Protein AF-D8LZ02-F1 (afdb_monomer)

Structure (mmCIF, N/CA/C/O backbone):
data_AF-D8LZ02-F1
#
_entry.id   AF-D8LZ02-F1
#
loop_
_atom_site.group_PDB
_atom_site.id
_atom_site.type_symbol
_atom_site.label_atom_id
_atom_site.label_alt_id
_atom_site.label_comp_id
_atom_site.label_asym_id
_atom_site.label_entity_id
_atom_site.label_seq_id
_atom_site.pdbx_PDB_ins_code
_atom_site.Cartn_x
_atom_site.Cartn_y
_atom_site.Cartn_z
_atom_site.occupancy
_atom_site.B_iso_or_equiv
_atom_site.auth_seq_id
_atom_site.auth_comp_id
_atom_site.auth_asym_id
_atom_site.auth_atom_id
_atom_site.pdbx_PDB_model_num
ATOM 1 N N . MET A 1 1 ? -12.108 -4.294 -53.012 1.00 48.69 1 MET A N 1
ATOM 2 C CA . MET A 1 1 ? -10.748 -4.821 -53.272 1.00 48.69 1 MET A CA 1
ATOM 3 C C . MET A 1 1 ? -10.705 -5.884 -54.366 1.00 48.69 1 MET A C 1
ATOM 5 O O . MET A 1 1 ? -10.079 -5.612 -55.375 1.00 48.69 1 MET A O 1
ATOM 9 N N . LEU A 1 2 ? -11.380 -7.038 -54.252 1.00 41.66 2 LEU A N 1
ATOM 10 C CA . LEU A 1 2 ? -11.275 -8.114 -55.263 1.00 41.66 2 LEU A CA 1
ATOM 11 C C . LEU A 1 2 ? -11.736 -7.692 -56.679 1.00 41.66 2 LEU A C 1
ATOM 13 O O . LEU A 1 2 ? -11.079 -7.998 -57.665 1.00 41.66 2 LEU A O 1
ATOM 17 N N . VAL A 1 3 ? -12.814 -6.903 -56.773 1.00 47.41 3 VAL A N 1
ATOM 18 C CA . VAL A 1 3 ? -13.328 -6.343 -58.043 1.00 47.41 3 VAL A CA 1
ATOM 19 C C . VAL A 1 3 ? -12.379 -5.295 -58.642 1.00 47.41 3 VAL A C 1
ATOM 21 O O . VAL A 1 3 ? -12.217 -5.222 -59.855 1.00 47.41 3 VAL A O 1
ATOM 24 N N . GLN A 1 4 ? -11.697 -4.515 -57.797 1.00 50.62 4 GLN A N 1
ATOM 25 C CA . GLN A 1 4 ? -10.678 -3.555 -58.240 1.00 50.62 4 GLN A CA 1
ATOM 26 C C . GLN A 1 4 ? -9.407 -4.274 -58.709 1.00 50.62 4 GLN A C 1
ATOM 28 O O . GLN A 1 4 ? -8.855 -3.904 -59.737 1.00 50.62 4 GLN A O 1
ATOM 33 N N . ALA A 1 5 ? -8.994 -5.343 -58.023 1.00 51.31 5 ALA A N 1
ATOM 34 C CA . ALA A 1 5 ? -7.868 -6.180 -58.434 1.00 51.31 5 ALA A CA 1
ATOM 35 C C . ALA A 1 5 ? -8.141 -6.891 -59.772 1.00 51.31 5 ALA A C 1
ATOM 37 O O . ALA A 1 5 ? -7.284 -6.898 -60.650 1.00 51.31 5 ALA A O 1
ATOM 38 N N . LEU A 1 6 ? -9.358 -7.411 -59.970 1.00 50.69 6 LEU A N 1
ATOM 39 C CA . LEU A 1 6 ? -9.788 -8.008 -61.240 1.00 50.69 6 LEU A CA 1
ATOM 40 C C . LEU A 1 6 ? -9.880 -6.979 -62.371 1.00 50.69 6 LEU A C 1
ATOM 42 O O . LEU A 1 6 ? -9.503 -7.292 -63.495 1.00 50.69 6 LEU A O 1
ATOM 46 N N . SER A 1 7 ? -10.326 -5.753 -62.087 1.00 53.31 7 SER A N 1
ATOM 47 C CA . SER A 1 7 ? -10.345 -4.648 -63.055 1.00 53.31 7 SER A CA 1
ATOM 48 C C . SER A 1 7 ? -8.932 -4.263 -63.511 1.00 53.31 7 SER A C 1
ATOM 50 O O . SER A 1 7 ? -8.664 -4.205 -64.710 1.00 53.31 7 SER A O 1
ATOM 52 N N . VAL A 1 8 ? -7.996 -4.101 -62.568 1.00 56.03 8 VAL A N 1
ATOM 53 C CA . VAL A 1 8 ? -6.596 -3.747 -62.859 1.00 56.03 8 VAL A CA 1
ATOM 54 C C . VAL A 1 8 ? -5.875 -4.877 -63.597 1.00 56.03 8 VAL A C 1
ATOM 56 O O . VAL A 1 8 ? -5.178 -4.612 -64.576 1.00 56.03 8 VAL A O 1
ATOM 59 N N . ALA A 1 9 ? -6.088 -6.136 -63.199 1.00 54.06 9 ALA A N 1
ATOM 60 C CA . ALA A 1 9 ? -5.567 -7.300 -63.916 1.00 54.06 9 ALA A CA 1
ATOM 61 C C . ALA A 1 9 ? -6.162 -7.409 -65.333 1.00 54.06 9 ALA A C 1
ATOM 63 O O . ALA A 1 9 ? -5.448 -7.641 -66.303 1.00 54.06 9 ALA A O 1
ATOM 64 N N . SER A 1 10 ? -7.464 -7.165 -65.494 1.00 53.22 10 SER A N 1
ATOM 65 C CA . SER A 1 10 ? -8.105 -7.216 -66.813 1.00 53.22 10 SER A CA 1
ATOM 66 C C . SER A 1 10 ? -7.590 -6.106 -67.732 1.00 53.22 10 SER A C 1
ATOM 68 O O . SER A 1 10 ? -7.281 -6.379 -68.886 1.00 53.22 10 SER A O 1
ATOM 70 N N . MET A 1 11 ? -7.410 -4.877 -67.233 1.00 55.84 11 MET A N 1
ATOM 71 C CA . MET A 1 11 ? -6.868 -3.765 -68.028 1.00 55.84 11 MET A CA 1
ATOM 72 C C . MET A 1 11 ? -5.387 -3.925 -68.387 1.00 55.84 11 MET A C 1
ATOM 74 O O . MET A 1 11 ? -4.969 -3.444 -69.437 1.00 55.84 11 MET A O 1
ATOM 78 N N . THR A 1 12 ? -4.597 -4.614 -67.561 1.00 56.53 12 THR A N 1
ATOM 79 C CA . THR A 1 12 ? -3.175 -4.876 -67.849 1.00 56.53 12 THR A CA 1
ATOM 80 C C . THR A 1 12 ? -2.970 -6.018 -68.845 1.00 56.53 12 THR A C 1
ATOM 82 O O . THR A 1 12 ? -2.039 -5.955 -69.645 1.00 56.53 12 THR A O 1
ATOM 85 N N . PHE A 1 13 ? -3.850 -7.027 -68.865 1.00 54.72 13 PHE A N 1
ATOM 86 C CA . PHE A 1 13 ? -3.746 -8.168 -69.787 1.00 54.72 13 PHE A CA 1
ATOM 87 C C . PHE A 1 13 ? -4.539 -8.010 -71.098 1.00 54.72 13 PHE A C 1
ATOM 89 O O . PHE A 1 13 ? -4.167 -8.613 -72.105 1.00 54.72 13 PHE A O 1
ATOM 96 N N . TYR A 1 14 ? -5.592 -7.186 -71.136 1.00 55.88 14 TYR A N 1
ATOM 97 C CA . TYR A 1 14 ? -6.411 -6.961 -72.339 1.00 55.88 14 TYR A CA 1
ATOM 98 C C . TYR A 1 14 ? -5.615 -6.487 -73.578 1.00 55.88 14 TYR A C 1
ATOM 100 O O . TYR A 1 14 ? -5.849 -7.042 -74.655 1.00 55.88 14 TYR A O 1
ATOM 108 N N . PRO A 1 15 ? -4.617 -5.578 -73.469 1.00 55.16 15 PRO A N 1
ATOM 109 C CA . PRO A 1 15 ? -3.793 -5.164 -74.609 1.00 55.16 15 PRO A CA 1
ATOM 110 C C . PRO A 1 15 ? -3.024 -6.330 -75.241 1.00 55.16 15 PRO A C 1
ATOM 112 O O . PRO A 1 15 ? -2.897 -6.395 -76.463 1.00 55.16 15 PRO A O 1
ATOM 115 N N . PHE A 1 16 ? -2.576 -7.284 -74.417 1.00 53.78 16 PHE A N 1
ATOM 116 C CA . PHE A 1 16 ? -1.818 -8.466 -74.836 1.00 53.78 16 PHE A CA 1
ATOM 117 C C . PHE A 1 16 ? -2.653 -9.386 -75.742 1.00 53.78 16 PHE A C 1
ATOM 119 O O . PHE A 1 16 ? -2.157 -9.893 -76.747 1.00 53.78 16 PHE A O 1
ATOM 126 N N . VAL A 1 17 ? -3.945 -9.548 -75.434 1.00 54.16 17 VAL A N 1
ATOM 127 C CA . VAL A 1 17 ? -4.871 -10.386 -76.215 1.00 54.16 17 VAL A CA 1
ATOM 128 C C . VAL A 1 17 ? -5.216 -9.733 -77.556 1.00 54.16 17 VAL A C 1
ATOM 130 O O . VAL A 1 17 ? -5.251 -10.417 -78.578 1.00 54.16 17 VAL A O 1
ATOM 133 N N . THR A 1 18 ? -5.409 -8.411 -77.585 1.00 52.69 18 THR A N 1
ATOM 134 C CA . THR A 1 18 ? -5.686 -7.673 -78.829 1.00 52.69 18 THR A CA 1
ATOM 135 C C . THR A 1 18 ? -4.473 -7.571 -79.757 1.00 52.69 18 THR A C 1
ATOM 137 O O . THR A 1 18 ? -4.634 -7.665 -80.971 1.00 52.69 18 THR A O 1
ATOM 140 N N . ILE A 1 19 ? -3.254 -7.439 -79.220 1.00 52.22 19 ILE A N 1
ATOM 141 C CA . ILE A 1 19 ? -2.023 -7.337 -80.025 1.00 52.22 19 ILE A CA 1
ATOM 142 C C . ILE A 1 19 ? -1.682 -8.675 -80.697 1.00 52.22 19 ILE A C 1
ATOM 144 O O . ILE A 1 19 ? -1.273 -8.687 -81.857 1.00 52.22 19 ILE A O 1
ATOM 148 N N . CYS A 1 20 ? -1.939 -9.811 -80.040 1.00 51.22 20 CYS A N 1
ATOM 149 C CA . CYS A 1 20 ? -1.732 -11.132 -80.643 1.00 51.22 20 CYS A CA 1
ATOM 150 C C . CYS A 1 20 ? -2.694 -11.462 -81.804 1.00 51.22 20 CYS A C 1
ATOM 152 O O . CYS A 1 20 ? -2.447 -12.431 -82.520 1.00 51.22 20 CYS A O 1
ATOM 154 N N . GLN A 1 21 ? -3.775 -10.698 -82.013 1.00 46.12 21 GLN A N 1
ATOM 155 C CA . GLN A 1 21 ? -4.808 -11.016 -83.012 1.00 46.12 21 GLN A CA 1
ATOM 156 C C . GLN A 1 21 ? -4.740 -10.190 -84.309 1.00 46.12 21 GLN A C 1
ATOM 158 O O . GLN A 1 21 ? -5.405 -10.547 -85.281 1.00 46.12 21 GLN A O 1
ATOM 163 N N . THR A 1 22 ? -3.932 -9.128 -84.391 1.00 46.66 22 THR A N 1
ATOM 164 C CA . THR A 1 22 ? -3.894 -8.255 -85.583 1.00 46.66 22 THR A CA 1
ATOM 165 C C . THR A 1 22 ? -2.467 -7.919 -86.016 1.00 46.66 22 THR A C 1
ATOM 167 O O . THR A 1 22 ? -1.819 -7.061 -85.426 1.00 46.66 22 THR A O 1
ATOM 170 N N . CYS A 1 23 ? -2.001 -8.562 -87.092 1.00 43.06 23 CYS A N 1
ATOM 171 C CA . CYS A 1 23 ? -0.629 -8.454 -87.616 1.00 43.06 23 CYS A CA 1
ATOM 172 C C . CYS A 1 23 ? -0.406 -7.349 -88.674 1.00 43.06 23 CYS A C 1
ATOM 174 O O . CYS A 1 23 ? 0.638 -7.331 -89.314 1.00 43.06 23 CYS 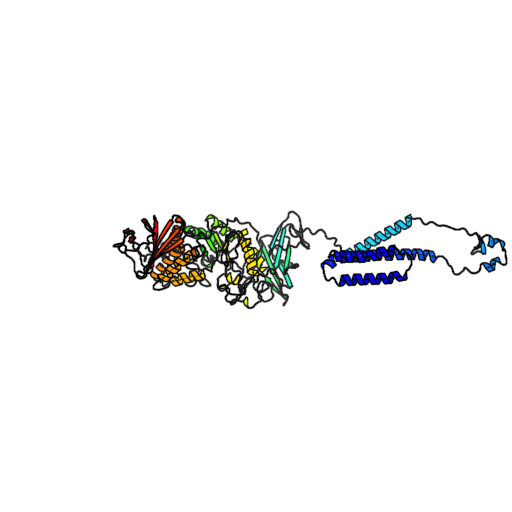A O 1
ATOM 176 N N . HIS A 1 24 ? -1.355 -6.438 -88.913 1.00 46.00 24 HIS A N 1
ATOM 177 C CA . HIS A 1 24 ? -1.214 -5.436 -89.980 1.00 46.00 24 HIS A CA 1
ATOM 178 C C . HIS A 1 24 ? -1.904 -4.112 -89.631 1.00 46.00 24 HIS A C 1
ATOM 180 O O . HIS A 1 24 ? -3.091 -3.954 -89.920 1.00 46.00 24 HIS A O 1
ATOM 186 N N . LYS A 1 25 ? -1.160 -3.172 -89.023 1.00 41.97 25 LYS A N 1
ATOM 187 C CA . LYS A 1 25 ? -1.235 -1.697 -89.197 1.00 41.97 25 LYS A CA 1
ATOM 188 C C . LYS A 1 25 ? -0.456 -0.999 -88.071 1.00 41.97 25 LYS A C 1
ATOM 190 O O . LYS A 1 25 ? -0.957 -0.892 -86.957 1.00 41.97 25 LYS A O 1
ATOM 195 N N . GLU A 1 26 ? 0.731 -0.488 -88.393 1.00 54.06 26 GLU A N 1
ATOM 196 C CA . GLU A 1 26 ? 1.701 0.077 -87.435 1.00 54.06 26 GLU A CA 1
ATOM 197 C C . GLU A 1 26 ? 1.206 1.361 -86.735 1.00 54.06 26 GLU A C 1
ATOM 199 O O . GLU A 1 26 ? 1.330 1.491 -85.524 1.00 54.06 26 GLU A O 1
ATOM 204 N N . ASN A 1 27 ? 0.517 2.274 -87.428 1.00 47.91 27 ASN A N 1
ATOM 205 C CA . ASN A 1 27 ? 0.267 3.614 -86.861 1.00 47.91 27 ASN A CA 1
ATOM 206 C C . ASN A 1 27 ? -0.975 3.745 -85.955 1.00 47.91 27 ASN A C 1
ATOM 208 O O . ASN A 1 27 ? -1.166 4.777 -85.319 1.00 47.91 27 ASN A O 1
ATOM 212 N N . VAL A 1 28 ? -1.846 2.731 -85.883 1.00 47.44 28 VAL A N 1
ATOM 213 C CA . VAL A 1 28 ? -3.028 2.754 -84.988 1.00 47.44 28 VAL A CA 1
ATOM 214 C C . VAL A 1 28 ? -2.700 2.137 -83.618 1.00 47.44 28 VAL A C 1
ATOM 216 O O . VAL A 1 28 ? -3.398 2.394 -82.638 1.00 47.44 28 VAL A O 1
ATOM 219 N N . GLN A 1 29 ? -1.612 1.367 -83.520 1.00 54.12 29 GLN A N 1
ATOM 220 C CA . GLN A 1 29 ? -1.242 0.617 -82.317 1.00 54.12 29 GLN A CA 1
ATOM 221 C C . GLN A 1 29 ? -0.592 1.496 -81.236 1.00 54.12 29 GLN A C 1
ATOM 223 O O . GLN A 1 29 ? -0.871 1.307 -80.053 1.00 54.12 29 GLN A O 1
ATOM 228 N N . GLU A 1 30 ? 0.190 2.506 -81.622 1.00 51.47 30 GLU A N 1
ATOM 229 C CA . GLU A 1 30 ? 0.890 3.387 -80.673 1.00 51.47 30 GLU A CA 1
ATOM 230 C C . GLU A 1 30 ? -0.066 4.324 -79.914 1.00 51.47 30 GLU A C 1
ATOM 232 O O . GLU A 1 30 ? 0.048 4.500 -78.699 1.00 51.47 30 GLU A O 1
ATOM 237 N N . GLY A 1 31 ? -1.071 4.875 -80.607 1.00 50.06 31 GLY A N 1
ATOM 238 C CA . GLY A 1 31 ? -2.047 5.792 -80.009 1.00 50.06 31 GLY A CA 1
ATOM 239 C C . GLY A 1 31 ? -2.986 5.114 -79.007 1.00 50.06 31 GLY A C 1
ATOM 240 O O . GLY A 1 31 ? -3.281 5.676 -77.954 1.00 50.06 31 GLY A O 1
ATOM 241 N N . VAL A 1 32 ? -3.419 3.880 -79.292 1.00 55.19 32 VAL A N 1
ATOM 242 C CA . VAL A 1 32 ? -4.262 3.100 -78.368 1.00 55.19 32 VAL A CA 1
ATOM 243 C C . VAL A 1 32 ? -3.451 2.634 -77.151 1.00 55.19 32 VAL A C 1
ATOM 245 O O . VAL A 1 32 ? -3.974 2.653 -76.037 1.00 55.19 32 VAL A O 1
ATOM 248 N N . MET A 1 33 ? -2.164 2.302 -77.323 1.00 53.72 33 MET A N 1
ATOM 249 C CA . MET A 1 33 ? -1.277 1.936 -76.209 1.00 53.72 33 MET A CA 1
ATOM 250 C C . MET A 1 33 ? -1.054 3.082 -75.217 1.00 53.72 33 MET A C 1
ATOM 252 O O . MET A 1 33 ? -1.157 2.866 -74.009 1.00 53.72 33 MET A O 1
ATOM 256 N N . LEU A 1 34 ? -0.804 4.303 -75.699 1.00 53.91 34 LEU A N 1
ATOM 257 C CA . LEU A 1 34 ? -0.580 5.465 -74.830 1.00 53.91 34 LEU A CA 1
ATOM 258 C C . LEU A 1 34 ? -1.814 5.827 -73.992 1.00 53.91 34 LEU A C 1
ATOM 260 O O . LEU A 1 34 ? -1.676 6.178 -72.821 1.00 53.91 34 LEU A O 1
ATOM 264 N N . ILE A 1 35 ? -3.017 5.677 -74.554 1.00 54.91 35 ILE A N 1
ATOM 265 C CA . ILE A 1 35 ? -4.279 5.961 -73.852 1.00 54.91 35 ILE A CA 1
ATOM 266 C C . ILE A 1 35 ? -4.542 4.933 -72.739 1.00 54.91 35 ILE A C 1
ATOM 268 O O . ILE A 1 35 ? -5.000 5.294 -71.651 1.00 54.91 35 ILE A O 1
ATOM 272 N N . VAL A 1 36 ? -4.231 3.652 -72.970 1.00 59.81 36 VAL A N 1
ATOM 273 C CA . VAL A 1 36 ? -4.401 2.591 -71.959 1.00 59.81 36 VAL A CA 1
ATOM 274 C C . VAL A 1 36 ? -3.373 2.729 -70.831 1.00 59.81 36 VAL A C 1
ATOM 276 O O . VAL A 1 36 ? -3.719 2.596 -69.658 1.00 59.81 36 VAL A O 1
ATOM 279 N N . LEU A 1 37 ? -2.122 3.072 -71.157 1.00 58.12 37 LEU A N 1
ATOM 280 C CA . LEU A 1 37 ? -1.081 3.285 -70.150 1.00 58.12 37 LEU A CA 1
ATOM 281 C C . LEU A 1 37 ? -1.381 4.517 -69.281 1.00 58.12 37 LEU A C 1
ATOM 283 O O . LEU A 1 37 ? -1.254 4.459 -68.058 1.00 58.12 37 LEU A O 1
ATOM 287 N N . SER A 1 38 ? -1.836 5.620 -69.890 1.00 55.16 38 SER A N 1
ATOM 288 C CA . SER A 1 38 ? -2.164 6.843 -69.149 1.00 55.16 38 SER A CA 1
ATOM 289 C C . SER A 1 38 ? -3.382 6.662 -68.239 1.00 55.16 38 SER A C 1
ATOM 291 O O . SER A 1 38 ? -3.407 7.205 -67.134 1.00 55.16 38 SER A O 1
ATOM 293 N N . SER A 1 39 ? -4.376 5.873 -68.659 1.00 55.50 39 SER A N 1
ATOM 294 C CA . SER A 1 39 ? -5.552 5.569 -67.833 1.00 55.50 39 SER A CA 1
ATOM 295 C C . SER A 1 39 ? -5.233 4.606 -66.683 1.00 55.50 39 SER A C 1
ATOM 297 O O . SER A 1 39 ? -5.727 4.823 -65.577 1.00 55.50 39 SER A O 1
ATOM 299 N N . ALA A 1 40 ? -4.340 3.629 -66.875 1.00 58.94 40 ALA A N 1
ATOM 300 C CA . ALA A 1 40 ? -3.863 2.753 -65.799 1.00 58.94 40 ALA A CA 1
ATOM 301 C C . ALA A 1 40 ? -3.027 3.510 -64.746 1.00 58.94 40 ALA A C 1
ATOM 303 O O . ALA A 1 40 ? -3.230 3.328 -63.543 1.00 58.94 40 ALA A O 1
ATOM 304 N N . ILE A 1 41 ? -2.141 4.412 -65.186 1.00 59.19 41 ILE A N 1
ATOM 305 C CA . ILE A 1 41 ? -1.345 5.279 -64.301 1.00 59.19 41 ILE A CA 1
ATOM 306 C C . ILE A 1 41 ? -2.256 6.241 -63.522 1.00 59.19 41 ILE A C 1
ATOM 308 O O . ILE A 1 41 ? -2.094 6.406 -62.315 1.00 59.19 41 ILE A O 1
ATOM 312 N N . SER A 1 42 ? -3.264 6.827 -64.177 1.00 55.78 42 SER A N 1
ATOM 313 C CA . SER A 1 42 ? -4.233 7.713 -63.518 1.00 55.78 42 SER A CA 1
ATOM 314 C C . SER A 1 42 ? -5.083 6.987 -62.462 1.00 55.78 42 SER A C 1
ATOM 316 O O . SER A 1 42 ? -5.378 7.560 -61.411 1.00 55.78 42 SER A O 1
ATOM 318 N N . LEU A 1 43 ? -5.427 5.713 -62.687 1.00 57.88 43 LEU A N 1
ATOM 319 C CA . LEU A 1 43 ? -6.162 4.899 -61.714 1.00 57.88 43 LEU A CA 1
ATOM 320 C C . LEU A 1 43 ? -5.307 4.557 -60.479 1.00 57.88 43 LEU A C 1
ATOM 322 O O . LEU A 1 43 ? -5.807 4.633 -59.359 1.00 57.88 43 LEU A O 1
ATOM 326 N N . LEU A 1 44 ? -4.022 4.231 -60.678 1.00 56.91 44 LEU A N 1
ATOM 327 C CA . LEU A 1 44 ? -3.064 3.912 -59.607 1.00 56.91 44 LEU A CA 1
ATOM 328 C C . LEU A 1 44 ? -2.713 5.127 -58.737 1.00 56.91 44 LEU A C 1
ATOM 330 O O . LEU A 1 44 ? -2.580 4.996 -57.519 1.00 56.91 44 LEU A O 1
ATOM 334 N N . ILE A 1 45 ? -2.604 6.313 -59.343 1.00 57.25 45 ILE A N 1
ATOM 335 C CA . ILE A 1 45 ? -2.340 7.570 -58.624 1.00 57.25 45 ILE A CA 1
ATOM 336 C C . ILE A 1 45 ? -3.538 7.973 -57.746 1.00 57.25 45 ILE A C 1
ATOM 338 O O . ILE A 1 45 ? -3.344 8.503 -56.656 1.00 57.25 45 ILE A O 1
ATOM 342 N N . ASN A 1 46 ? -4.773 7.678 -58.170 1.00 53.72 46 ASN A N 1
ATOM 343 C CA . ASN A 1 46 ? -5.983 8.037 -57.419 1.00 53.72 46 ASN A CA 1
ATOM 344 C C . ASN A 1 46 ? -6.338 7.069 -56.271 1.00 53.72 46 ASN A C 1
ATOM 346 O O . ASN A 1 46 ? -7.165 7.402 -55.422 1.00 53.72 46 ASN A O 1
ATOM 350 N N . THR A 1 47 ? -5.723 5.887 -56.190 1.00 56.81 47 THR A N 1
ATOM 351 C CA . THR A 1 47 ? -5.913 4.949 -55.071 1.00 56.81 47 THR A CA 1
ATOM 352 C C . THR A 1 47 ? -4.865 5.187 -53.979 1.00 56.81 47 THR A C 1
ATOM 354 O O . THR A 1 47 ? -3.871 4.472 -53.887 1.00 56.81 47 THR A O 1
ATOM 357 N N . ALA A 1 48 ? -5.073 6.214 -53.153 1.00 48.56 48 ALA A N 1
ATOM 358 C CA . ALA A 1 48 ? -4.159 6.679 -52.101 1.00 48.56 48 ALA A CA 1
ATOM 359 C C . ALA A 1 48 ? -4.038 5.730 -50.877 1.00 48.56 48 ALA A C 1
ATOM 361 O O . ALA A 1 48 ? -4.306 6.126 -49.745 1.00 48.56 48 ALA A O 1
ATOM 362 N N . SER A 1 49 ? -3.647 4.465 -51.078 1.00 56.56 49 SER A N 1
ATOM 363 C CA . SER A 1 49 ? -3.366 3.509 -49.992 1.00 56.56 49 SER A CA 1
ATOM 364 C C . SER A 1 49 ? -1.920 2.979 -50.061 1.00 56.56 49 SER A C 1
ATOM 366 O O . SER A 1 49 ? -1.559 2.345 -51.057 1.00 56.56 49 SER A O 1
ATOM 368 N N . PRO A 1 50 ? -1.093 3.165 -49.009 1.00 56.62 50 PRO A N 1
ATOM 369 C CA . PRO A 1 50 ? 0.309 2.719 -48.974 1.00 56.62 50 PRO A CA 1
ATOM 370 C C . PRO A 1 50 ? 0.497 1.201 -49.130 1.00 56.62 50 PRO A C 1
ATOM 372 O O . PRO 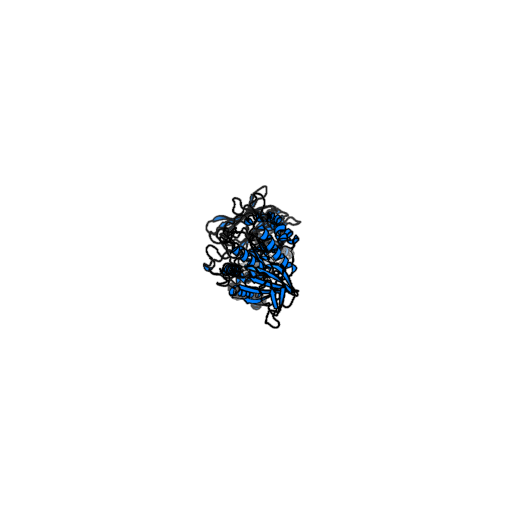A 1 50 ? 1.493 0.746 -49.687 1.00 56.62 50 PRO A O 1
ATOM 375 N N . VAL A 1 51 ? -0.485 0.410 -48.684 1.00 55.91 51 VAL A N 1
ATOM 376 C CA . VAL A 1 51 ? -0.459 -1.063 -48.754 1.00 55.91 51 VAL A CA 1
ATOM 377 C C . VAL A 1 51 ? -0.627 -1.561 -50.194 1.00 55.91 51 VAL A C 1
ATOM 379 O O . VAL A 1 51 ? -0.082 -2.592 -50.575 1.00 55.91 51 VAL A O 1
ATOM 382 N N . VAL A 1 52 ? -1.349 -0.811 -51.029 1.00 57.12 52 VAL A N 1
ATOM 383 C CA . VAL A 1 52 ? -1.494 -1.133 -52.455 1.00 57.12 52 VAL A CA 1
ATOM 384 C C . VAL A 1 52 ? -0.180 -0.834 -53.185 1.00 57.12 52 VAL A C 1
ATOM 386 O O . VAL A 1 52 ? 0.265 -1.628 -54.007 1.00 57.12 52 VAL A O 1
ATOM 389 N N . TRP A 1 53 ? 0.522 0.241 -52.830 1.00 56.81 53 TRP A N 1
ATOM 390 C CA . TRP A 1 53 ? 1.827 0.531 -53.425 1.00 56.81 53 TRP A CA 1
ATOM 391 C C . TRP A 1 53 ? 2.883 -0.530 -53.084 1.00 56.81 53 TRP A C 1
ATOM 393 O O . TRP A 1 53 ? 3.594 -0.968 -53.987 1.00 56.81 53 TRP A O 1
ATOM 403 N N . SER A 1 54 ? 2.964 -1.035 -51.850 1.00 57.91 54 SER A N 1
ATOM 404 C CA . SER A 1 54 ? 3.993 -2.033 -51.500 1.00 57.91 54 SER A CA 1
ATOM 405 C C . SER A 1 54 ? 3.851 -3.361 -52.259 1.00 57.91 54 SER A C 1
ATOM 407 O O . SER A 1 54 ? 4.857 -3.983 -52.594 1.00 57.91 54 SER A O 1
ATOM 409 N N . VAL A 1 55 ? 2.621 -3.770 -52.591 1.00 57.34 55 VAL A N 1
ATOM 410 C CA . VAL A 1 55 ? 2.348 -5.036 -53.295 1.00 57.34 55 VAL A CA 1
ATOM 411 C C . VAL A 1 55 ? 2.358 -4.879 -54.819 1.00 57.34 55 VAL A C 1
ATOM 413 O O . VAL A 1 55 ? 2.825 -5.776 -55.521 1.00 57.34 55 VAL A O 1
ATOM 416 N N . TYR A 1 56 ? 1.872 -3.754 -55.356 1.00 57.25 56 TYR A N 1
ATOM 417 C CA . TYR A 1 56 ? 1.700 -3.585 -56.806 1.00 57.25 56 TYR A CA 1
ATOM 418 C C . TYR A 1 56 ? 2.870 -2.876 -57.501 1.00 57.25 56 TYR A C 1
ATOM 420 O O . TYR A 1 56 ? 3.057 -3.086 -58.697 1.00 57.25 56 TYR A O 1
ATOM 428 N N . THR A 1 57 ? 3.710 -2.117 -56.786 1.00 59.19 57 THR A N 1
ATOM 429 C CA . THR A 1 57 ? 4.921 -1.500 -57.374 1.00 59.19 57 THR A CA 1
ATOM 430 C C . THR A 1 57 ? 5.911 -2.531 -57.937 1.00 59.19 57 THR A C 1
ATOM 432 O O . THR A 1 57 ? 6.373 -2.336 -59.062 1.00 59.19 57 THR A O 1
ATOM 435 N N . PRO A 1 58 ? 6.207 -3.660 -57.254 1.00 58.09 58 PRO A N 1
ATOM 436 C CA . PRO A 1 58 ? 7.064 -4.704 -57.818 1.00 58.09 58 PRO A CA 1
ATOM 437 C C . PRO A 1 58 ? 6.449 -5.345 -59.066 1.00 58.09 58 PRO A C 1
ATOM 439 O O . PRO A 1 58 ? 7.158 -5.634 -60.027 1.00 58.09 58 PRO A O 1
ATOM 442 N N . LEU A 1 59 ? 5.126 -5.537 -59.072 1.00 56.69 59 LEU A N 1
ATOM 443 C CA . LEU A 1 59 ? 4.398 -6.164 -60.176 1.00 56.69 59 LEU A CA 1
ATOM 444 C C . LEU A 1 59 ? 4.343 -5.242 -61.404 1.00 56.69 59 LEU A C 1
ATOM 446 O O . LEU A 1 59 ? 4.565 -5.697 -62.523 1.00 56.69 59 LEU A O 1
ATOM 450 N N . PHE A 1 60 ? 4.146 -3.939 -61.182 1.00 60.47 60 PHE A N 1
ATOM 451 C CA . PHE A 1 60 ? 4.211 -2.900 -62.208 1.00 60.47 60 PHE A CA 1
ATOM 452 C C . PHE A 1 60 ? 5.618 -2.789 -62.809 1.00 60.47 60 PHE A C 1
ATOM 454 O O . PHE A 1 60 ? 5.771 -2.835 -64.030 1.00 60.47 60 PHE A O 1
ATOM 461 N N . LEU A 1 61 ? 6.658 -2.734 -61.969 1.00 60.47 61 LEU A N 1
ATOM 462 C CA . LEU A 1 61 ? 8.052 -2.727 -62.424 1.00 60.47 61 LEU A CA 1
ATOM 463 C C . LEU A 1 61 ? 8.393 -3.993 -63.215 1.00 60.47 61 LEU A C 1
ATOM 465 O O . LEU A 1 61 ? 9.005 -3.898 -64.277 1.00 60.47 61 LEU A O 1
ATOM 469 N N . PHE A 1 62 ? 7.937 -5.162 -62.759 1.00 62.16 62 PHE A N 1
ATOM 470 C CA . PHE A 1 62 ? 8.108 -6.421 -63.481 1.00 62.16 62 PHE A CA 1
ATOM 471 C C . PHE A 1 62 ? 7.439 -6.381 -64.860 1.00 62.16 62 PHE A C 1
ATOM 473 O O . PHE A 1 62 ? 8.071 -6.744 -65.849 1.00 62.16 62 PHE A O 1
ATOM 480 N N . THR A 1 63 ? 6.207 -5.872 -64.965 1.00 57.97 63 THR A N 1
ATOM 481 C CA . THR A 1 63 ? 5.532 -5.722 -66.264 1.00 57.97 63 THR A CA 1
ATOM 482 C C . THR A 1 63 ? 6.205 -4.699 -67.173 1.00 57.97 63 THR A C 1
ATOM 484 O O . THR A 1 63 ? 6.321 -4.959 -68.367 1.00 57.97 63 THR A O 1
ATOM 487 N N . CYS A 1 64 ? 6.713 -3.585 -66.635 1.00 58.69 64 CYS A N 1
ATOM 488 C CA . CYS A 1 64 ? 7.480 -2.603 -67.402 1.00 58.69 64 CYS A CA 1
ATOM 489 C C . CYS A 1 64 ? 8.760 -3.222 -67.972 1.00 58.69 64 CYS A C 1
ATOM 491 O O . CYS A 1 64 ? 9.068 -3.013 -69.142 1.00 58.69 64 CYS A O 1
ATOM 493 N N . VAL A 1 65 ? 9.467 -4.038 -67.184 1.00 61.09 65 VAL A N 1
ATOM 494 C CA . VAL A 1 65 ? 10.652 -4.777 -67.645 1.00 61.09 65 VAL A CA 1
ATOM 495 C C . VAL A 1 65 ? 10.275 -5.796 -68.720 1.00 61.09 65 VAL A C 1
ATOM 497 O O . VAL A 1 65 ? 10.942 -5.866 -69.747 1.00 61.09 65 VAL A O 1
ATOM 500 N N . LEU A 1 66 ? 9.185 -6.545 -68.539 1.00 59.72 66 LEU A N 1
ATOM 501 C CA . LEU A 1 66 ? 8.709 -7.534 -69.513 1.00 59.72 66 LEU A CA 1
ATOM 502 C C . LEU A 1 66 ? 8.312 -6.876 -70.847 1.00 59.72 66 LEU A C 1
ATOM 504 O O . LEU A 1 66 ? 8.632 -7.399 -71.912 1.00 59.72 66 LEU A O 1
ATOM 508 N N . TRP A 1 67 ? 7.702 -5.690 -70.797 1.00 57.72 67 TRP A N 1
ATOM 509 C CA . TRP A 1 67 ? 7.401 -4.871 -71.974 1.00 57.72 67 TRP A CA 1
ATOM 510 C C . TRP A 1 67 ? 8.655 -4.318 -72.654 1.00 57.72 67 TRP A C 1
ATOM 512 O O . TRP A 1 67 ? 8.728 -4.334 -73.879 1.00 57.72 67 TRP A O 1
ATOM 522 N N . LEU A 1 68 ? 9.667 -3.908 -71.885 1.00 57.34 68 LEU A N 1
ATOM 523 C CA . LEU A 1 68 ? 10.973 -3.498 -72.411 1.00 57.34 68 LEU A CA 1
ATOM 524 C C . LEU A 1 68 ? 11.672 -4.665 -73.125 1.00 57.34 68 LEU A C 1
ATOM 526 O O . LEU A 1 68 ? 12.254 -4.476 -74.189 1.00 57.34 68 LEU A O 1
ATOM 530 N N . VAL A 1 69 ? 11.545 -5.886 -72.594 1.00 57.75 69 VAL A N 1
ATOM 531 C CA . VAL A 1 69 ? 12.031 -7.111 -73.248 1.00 57.75 69 VAL A CA 1
ATOM 532 C C . VAL A 1 69 ? 11.280 -7.382 -74.555 1.00 57.7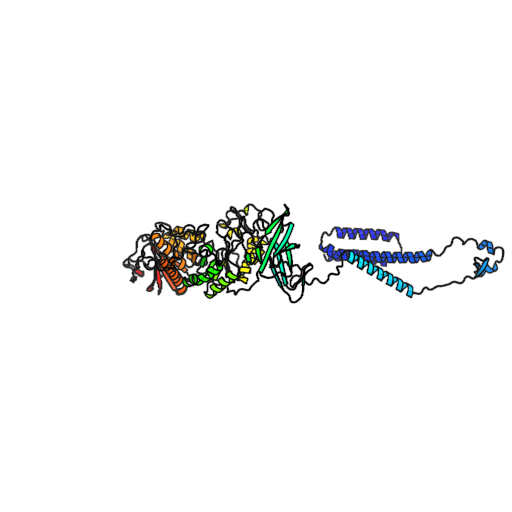5 69 VAL A C 1
ATOM 534 O O . VAL A 1 69 ? 11.923 -7.682 -75.555 1.00 57.75 69 VAL A O 1
ATOM 537 N N . VAL A 1 70 ? 9.949 -7.250 -74.595 1.00 58.50 70 VAL A N 1
ATOM 538 C CA . VAL A 1 70 ? 9.166 -7.447 -75.832 1.00 58.50 70 VAL A CA 1
ATOM 539 C C . VAL A 1 70 ? 9.505 -6.386 -76.879 1.00 58.50 70 VAL A C 1
ATOM 541 O O . VAL A 1 70 ? 9.705 -6.737 -78.038 1.00 58.50 70 VAL A O 1
ATOM 544 N N . PHE A 1 71 ? 9.638 -5.119 -76.480 1.00 57.59 71 PHE A N 1
ATOM 545 C CA . PHE A 1 71 ? 9.998 -4.022 -77.381 1.00 57.59 71 PHE A CA 1
ATOM 546 C C . PHE A 1 71 ? 11.405 -4.214 -77.959 1.00 57.59 71 PHE A C 1
ATOM 548 O O . PHE A 1 71 ? 11.585 -4.141 -79.168 1.00 57.59 71 PHE A O 1
ATOM 555 N N . LEU A 1 72 ? 12.384 -4.584 -77.124 1.00 54.62 72 LEU A N 1
ATOM 556 C CA . LEU A 1 72 ? 13.745 -4.884 -77.576 1.00 54.62 72 LEU A CA 1
ATOM 557 C C . LEU A 1 72 ? 13.809 -6.142 -78.453 1.00 54.62 72 LEU A C 1
ATOM 559 O O . LEU A 1 72 ? 14.587 -6.181 -79.400 1.00 54.62 72 LEU A O 1
ATOM 563 N N . LEU A 1 73 ? 12.988 -7.164 -78.192 1.00 53.72 73 LEU A N 1
ATOM 564 C CA . LEU A 1 73 ? 12.899 -8.349 -79.053 1.00 53.72 73 LEU A CA 1
ATOM 565 C C . LEU A 1 73 ? 12.238 -8.034 -80.405 1.00 53.72 73 LEU A C 1
ATOM 567 O O . LEU A 1 73 ? 12.680 -8.572 -81.421 1.00 53.72 73 LEU A O 1
ATOM 571 N N . PHE A 1 74 ? 11.227 -7.157 -80.437 1.00 54.72 74 PHE A N 1
ATOM 572 C CA . PHE A 1 74 ? 10.611 -6.669 -81.674 1.00 54.72 74 PHE A CA 1
ATOM 573 C C . PHE A 1 74 ? 11.568 -5.777 -82.469 1.00 54.72 74 PHE A C 1
ATOM 575 O O . PHE A 1 74 ? 11.702 -5.991 -83.669 1.00 54.72 74 PHE A O 1
ATOM 582 N N . ASP A 1 75 ? 12.308 -4.875 -81.820 1.00 51.47 75 ASP A N 1
ATOM 583 C CA . ASP A 1 75 ? 13.343 -4.060 -82.469 1.00 51.47 75 ASP A CA 1
ATOM 584 C C . ASP A 1 75 ? 14.482 -4.921 -83.019 1.00 51.47 75 ASP A C 1
ATOM 586 O O . ASP A 1 75 ? 14.936 -4.707 -84.139 1.00 51.47 75 ASP A O 1
ATOM 590 N N . VAL A 1 76 ? 14.912 -5.962 -82.300 1.00 50.53 76 VAL A N 1
ATOM 591 C CA . VAL A 1 76 ? 15.914 -6.912 -82.810 1.00 50.53 76 VAL A CA 1
ATOM 592 C C . VAL A 1 76 ? 15.367 -7.702 -84.007 1.00 50.53 76 VAL A C 1
ATOM 594 O O . VAL A 1 76 ? 16.119 -7.972 -84.943 1.00 50.53 76 VAL A O 1
ATOM 597 N N . CYS A 1 77 ? 14.067 -8.020 -84.038 1.00 45.56 77 CYS A N 1
ATOM 598 C CA . CYS A 1 77 ? 13.415 -8.662 -85.185 1.00 45.56 77 CYS A CA 1
ATOM 599 C C . CYS A 1 77 ? 13.294 -7.710 -86.390 1.00 45.56 77 CYS A C 1
ATOM 601 O O . CYS A 1 77 ? 13.621 -8.099 -87.512 1.00 45.56 77 CYS A O 1
ATOM 603 N N . SER A 1 78 ? 12.924 -6.449 -86.156 1.00 50.03 78 SER A N 1
ATOM 604 C CA . SER A 1 78 ? 12.869 -5.390 -87.168 1.00 50.03 78 SER A CA 1
ATOM 605 C C . SER A 1 78 ? 14.255 -5.066 -87.723 1.00 50.03 78 SER A C 1
ATOM 607 O O . SER A 1 78 ? 14.404 -4.937 -88.932 1.00 50.03 78 SER A O 1
ATOM 609 N N . ILE A 1 79 ? 15.300 -5.040 -86.888 1.00 48.09 79 ILE A N 1
ATOM 610 C CA . ILE A 1 79 ? 16.696 -4.854 -87.312 1.00 48.09 79 ILE A CA 1
ATOM 611 C C . ILE A 1 79 ? 17.188 -6.069 -88.113 1.00 48.09 79 ILE A C 1
ATOM 613 O O . ILE A 1 79 ? 17.884 -5.893 -89.109 1.00 48.09 79 ILE A O 1
ATOM 617 N N . LEU A 1 80 ? 16.795 -7.297 -87.760 1.00 44.16 80 LEU A N 1
ATOM 618 C CA . LEU A 1 80 ? 17.116 -8.501 -88.543 1.00 44.16 80 LEU A CA 1
ATOM 619 C C . LEU A 1 80 ? 16.418 -8.525 -89.914 1.00 44.16 80 LEU A C 1
ATOM 621 O O . LEU A 1 80 ? 17.028 -8.968 -90.887 1.00 44.16 80 LEU A O 1
ATOM 625 N N . ILE A 1 81 ? 15.189 -8.010 -90.017 1.00 47.06 81 ILE A N 1
ATOM 626 C CA . ILE A 1 81 ? 14.463 -7.867 -91.291 1.00 47.06 81 ILE A CA 1
ATOM 627 C C . ILE A 1 81 ? 15.045 -6.707 -92.121 1.00 47.06 81 ILE A C 1
ATOM 629 O O . ILE A 1 81 ? 15.301 -6.878 -93.313 1.00 47.06 81 ILE A O 1
ATOM 633 N N . PHE A 1 82 ? 15.384 -5.577 -91.493 1.00 41.28 82 PHE A N 1
ATOM 634 C CA . PHE A 1 82 ? 16.012 -4.423 -92.149 1.00 41.28 82 PHE A CA 1
ATOM 635 C C . PHE A 1 82 ? 17.430 -4.748 -92.659 1.00 41.28 82 PHE A C 1
ATOM 637 O O . PHE A 1 82 ? 17.819 -4.337 -93.751 1.00 41.28 82 PHE A O 1
ATOM 644 N N . VAL A 1 83 ? 18.190 -5.582 -91.939 1.00 41.19 83 VAL A N 1
ATOM 645 C CA . VAL A 1 83 ? 19.501 -6.092 -92.388 1.00 41.19 83 VAL A CA 1
ATOM 646 C C . VAL A 1 83 ? 19.367 -7.095 -93.549 1.00 41.19 83 VAL A C 1
ATOM 648 O O . VAL A 1 83 ? 20.304 -7.241 -94.336 1.00 41.19 83 VAL A O 1
ATOM 651 N N . MET A 1 84 ? 18.203 -7.733 -93.732 1.00 41.78 84 MET A N 1
ATOM 652 C CA . MET A 1 84 ? 17.924 -8.582 -94.899 1.00 41.78 84 MET A CA 1
ATOM 653 C C . MET A 1 84 ? 17.441 -7.807 -96.139 1.00 41.78 84 MET A C 1
ATOM 655 O O . MET A 1 84 ? 17.614 -8.313 -97.248 1.00 41.78 84 MET A O 1
ATOM 659 N N . GLU A 1 85 ? 16.923 -6.583 -95.996 1.00 40.94 85 GLU A N 1
ATOM 660 C CA . GLU A 1 85 ? 16.463 -5.746 -97.122 1.00 40.94 85 GLU A CA 1
ATOM 661 C C . GLU A 1 85 ? 17.495 -4.696 -97.590 1.00 40.94 85 GLU A C 1
ATOM 663 O O . GLU A 1 85 ? 17.466 -4.264 -98.742 1.00 40.94 85 GLU A O 1
ATOM 668 N N . VAL A 1 86 ? 18.486 -4.346 -96.759 1.00 39.22 86 VAL A N 1
ATOM 669 C CA . VAL A 1 86 ? 19.513 -3.327 -97.081 1.00 39.22 86 VAL A CA 1
ATOM 670 C C . VAL A 1 86 ? 20.781 -3.906 -97.748 1.00 39.22 86 VAL A C 1
ATOM 672 O O . VAL A 1 86 ? 21.646 -3.166 -98.213 1.00 39.22 86 VAL A O 1
ATOM 675 N N . ALA A 1 87 ? 20.884 -5.229 -97.921 1.00 43.91 87 ALA A N 1
ATOM 676 C CA . ALA A 1 87 ? 21.992 -5.867 -98.652 1.00 43.91 87 ALA A CA 1
ATOM 677 C C . ALA A 1 87 ? 21.756 -6.025 -100.172 1.00 43.91 87 ALA A C 1
ATOM 679 O O . ALA A 1 87 ? 22.546 -6.675 -100.864 1.00 43.91 87 ALA A O 1
ATOM 680 N N . SER A 1 88 ? 20.700 -5.426 -100.725 1.00 49.88 88 SER A N 1
ATOM 681 C CA . SER A 1 88 ? 20.459 -5.391 -102.168 1.00 49.88 88 SER A CA 1
ATOM 682 C C . SER A 1 88 ? 20.208 -3.969 -102.649 1.00 49.88 88 SER A C 1
ATOM 684 O O . SER A 1 88 ? 19.057 -3.588 -102.779 1.00 49.88 88 SER A O 1
ATOM 686 N N . ILE A 1 89 ? 21.279 -3.209 -102.905 1.00 40.81 89 ILE A N 1
ATOM 687 C CA . ILE A 1 89 ? 21.484 -2.3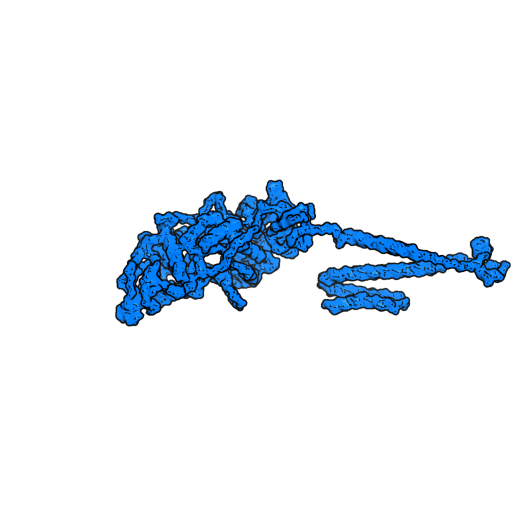09 -104.065 1.00 40.81 89 ILE A CA 1
ATOM 688 C C . ILE A 1 89 ? 22.848 -1.603 -103.883 1.00 40.81 89 ILE A C 1
ATOM 690 O O . ILE A 1 89 ? 22.976 -0.695 -103.067 1.00 40.81 89 ILE A O 1
ATOM 694 N N . PRO A 1 90 ? 23.885 -1.977 -104.654 1.00 42.75 90 PRO A N 1
ATOM 695 C CA . PRO A 1 90 ? 25.015 -1.098 -104.947 1.00 42.75 90 PRO A CA 1
ATOM 696 C C . PRO A 1 90 ? 24.695 -0.216 -106.165 1.00 42.75 90 PRO A C 1
ATOM 698 O O . PRO A 1 90 ? 24.232 -0.713 -107.194 1.00 42.75 90 PRO A O 1
ATOM 701 N N . ASN A 1 91 ? 24.993 1.081 -106.072 1.00 44.34 91 ASN A N 1
ATOM 702 C CA . ASN A 1 91 ? 24.703 2.127 -107.069 1.00 44.34 91 ASN A CA 1
ATOM 703 C C . ASN A 1 91 ? 25.553 2.082 -108.367 1.00 44.34 91 ASN A C 1
ATOM 705 O O . ASN A 1 91 ? 25.655 3.079 -109.073 1.00 44.34 91 ASN A O 1
ATOM 709 N N . GLU A 1 92 ? 26.121 0.932 -108.742 1.00 46.00 92 GLU A N 1
ATOM 710 C CA . GLU A 1 92 ? 26.967 0.778 -109.947 1.00 46.00 92 GLU A CA 1
ATOM 711 C C . GLU A 1 92 ? 26.348 -0.153 -111.013 1.00 46.00 92 GLU A C 1
ATOM 713 O O . GLU A 1 92 ? 27.035 -0.747 -111.841 1.00 46.00 92 GLU A O 1
ATOM 718 N N . TYR A 1 93 ? 25.020 -0.300 -111.014 1.00 42.34 93 TYR A N 1
ATOM 719 C CA . TYR A 1 93 ? 24.307 -1.331 -111.787 1.00 42.34 93 TYR A CA 1
ATOM 720 C C . TYR A 1 93 ? 23.792 -0.905 -113.184 1.00 42.34 93 TYR A C 1
ATOM 722 O O . TYR A 1 93 ? 23.066 -1.659 -113.836 1.00 42.34 93 TYR A O 1
ATOM 730 N N . PHE A 1 94 ? 24.165 0.272 -113.687 1.00 41.38 94 PHE A N 1
ATOM 731 C CA . PHE A 1 94 ? 23.780 0.774 -115.017 1.00 41.38 94 PHE A CA 1
ATOM 732 C C . PHE A 1 94 ? 25.055 0.849 -115.878 1.00 41.38 94 PHE A C 1
ATOM 734 O O . PHE A 1 94 ? 25.946 1.618 -115.564 1.00 41.38 94 PHE A O 1
ATOM 741 N N . ASP A 1 95 ? 25.307 0.066 -116.928 1.00 52.81 95 ASP A N 1
ATOM 742 C CA . ASP A 1 95 ? 24.441 -0.266 -118.054 1.00 52.81 95 ASP A CA 1
ATOM 743 C C . ASP A 1 95 ? 25.002 -1.507 -118.795 1.00 52.81 95 ASP A C 1
ATOM 745 O O . ASP A 1 95 ? 25.877 -1.430 -119.660 1.00 52.81 95 ASP A O 1
ATOM 749 N N . THR A 1 96 ? 24.490 -2.697 -118.469 1.00 51.53 96 THR A N 1
ATOM 750 C CA . THR A 1 96 ? 24.809 -3.943 -119.200 1.00 51.53 96 THR A CA 1
ATOM 751 C C . THR A 1 96 ? 24.092 -4.039 -120.554 1.00 51.53 96 THR A C 1
ATOM 753 O O . THR A 1 96 ? 24.400 -4.922 -121.359 1.00 51.53 96 THR A O 1
ATOM 756 N N . LYS A 1 97 ? 23.160 -3.121 -120.845 1.00 50.84 97 LYS A N 1
ATOM 757 C CA . LYS A 1 97 ? 22.388 -3.080 -122.092 1.00 50.84 97 LYS A CA 1
ATOM 758 C C . LYS A 1 97 ? 23.226 -2.510 -123.241 1.00 50.84 97 LYS A C 1
ATOM 760 O O . LYS A 1 97 ? 23.073 -2.965 -124.375 1.00 50.84 97 LYS A O 1
ATOM 765 N N . ALA A 1 98 ? 24.144 -1.586 -122.949 1.00 54.06 98 ALA A N 1
ATOM 766 C CA . ALA A 1 98 ? 25.072 -1.013 -123.925 1.00 54.06 98 ALA A CA 1
ATOM 767 C C . ALA A 1 98 ? 26.193 -1.983 -124.358 1.00 54.06 98 ALA A C 1
ATOM 769 O O . ALA A 1 98 ? 26.526 -2.043 -125.542 1.00 54.06 98 ALA A O 1
ATOM 770 N N . TYR A 1 99 ? 26.729 -2.804 -123.444 1.00 52.56 99 TYR A N 1
ATOM 771 C CA . TYR A 1 99 ? 27.847 -3.719 -123.739 1.00 52.56 99 TYR A CA 1
ATOM 772 C C . TYR A 1 99 ? 27.461 -4.870 -124.693 1.00 52.56 99 TYR A C 1
ATOM 774 O O . TYR A 1 99 ? 28.195 -5.182 -125.632 1.00 52.56 99 TYR A O 1
ATOM 782 N N . PHE A 1 100 ? 26.282 -5.481 -124.515 1.00 54.22 100 PHE A N 1
ATOM 783 C CA . PHE A 1 100 ? 25.856 -6.636 -125.326 1.00 54.22 100 PHE A CA 1
ATOM 784 C C . PHE A 1 100 ? 25.166 -6.280 -126.649 1.00 54.22 100 PHE A C 1
ATOM 786 O O . PHE A 1 100 ? 24.914 -7.173 -127.459 1.00 54.22 100 PHE A O 1
ATOM 793 N N . LYS A 1 101 ? 24.889 -4.997 -126.914 1.00 54.72 101 LYS A N 1
ATOM 794 C CA . LYS A 1 101 ? 24.257 -4.566 -128.172 1.00 54.72 101 LYS A CA 1
ATOM 795 C C . LYS A 1 101 ? 25.196 -4.687 -129.382 1.00 54.72 101 LYS A C 1
ATOM 797 O O . LYS A 1 101 ? 24.706 -4.844 -130.494 1.00 54.72 101 LYS A O 1
ATOM 802 N N . ASN A 1 102 ? 26.514 -4.681 -129.154 1.00 53.59 102 ASN A N 1
ATOM 803 C CA . ASN A 1 102 ? 27.522 -4.617 -130.219 1.00 53.59 102 ASN A CA 1
ATOM 804 C C . ASN A 1 102 ? 28.444 -5.843 -130.352 1.00 53.59 102 ASN A C 1
ATOM 806 O O . ASN A 1 102 ? 29.213 -5.872 -131.308 1.00 53.59 102 ASN A O 1
ATOM 810 N N . LYS A 1 103 ? 28.419 -6.840 -129.447 1.00 56.22 103 LYS A N 1
ATOM 811 C CA . LYS A 1 103 ? 29.396 -7.952 -129.509 1.00 56.22 103 LYS A CA 1
ATOM 812 C C . LYS A 1 103 ? 28.857 -9.382 -129.509 1.00 56.22 103 LYS A C 1
ATOM 814 O O . LYS A 1 103 ? 29.461 -10.183 -130.205 1.00 56.22 103 LYS A O 1
ATOM 819 N N . ASP A 1 104 ? 27.761 -9.726 -128.822 1.00 58.91 104 ASP A N 1
ATOM 820 C CA . ASP A 1 104 ? 27.115 -11.039 -129.028 1.00 58.91 104 ASP A CA 1
ATOM 821 C C . ASP A 1 104 ? 25.765 -11.169 -128.295 1.00 58.91 104 ASP A C 1
ATOM 823 O O . ASP A 1 104 ? 25.699 -11.184 -127.063 1.00 58.91 104 ASP A O 1
ATOM 827 N N . ARG A 1 105 ? 24.658 -11.288 -129.039 1.00 58.03 105 ARG A N 1
ATOM 828 C CA . ARG A 1 105 ? 23.289 -11.301 -128.477 1.00 58.03 105 ARG A CA 1
ATOM 829 C C . ARG A 1 105 ? 22.923 -12.647 -127.826 1.00 58.03 105 ARG A C 1
ATOM 831 O O . ARG A 1 105 ? 21.992 -12.712 -127.024 1.00 58.03 105 ARG A O 1
ATOM 838 N N . GLN A 1 106 ? 23.654 -13.720 -128.136 1.00 60.31 106 GLN A N 1
ATOM 839 C CA . GLN A 1 106 ? 23.343 -15.082 -127.680 1.00 60.31 106 GLN A CA 1
ATOM 840 C C . GLN A 1 106 ? 23.705 -15.360 -126.211 1.00 60.31 106 GLN A C 1
ATOM 842 O O . GLN A 1 106 ? 23.088 -16.218 -125.577 1.00 60.31 106 GLN A O 1
ATOM 847 N N . LEU A 1 107 ? 24.673 -14.636 -125.642 1.00 58.66 107 LEU A N 1
ATOM 848 C CA . LEU A 1 107 ? 25.124 -14.851 -124.260 1.00 58.66 107 LEU A CA 1
ATOM 849 C C . LEU A 1 107 ? 24.161 -14.254 -123.220 1.00 58.66 107 LEU A C 1
ATOM 851 O O . LEU A 1 107 ? 24.018 -14.804 -122.126 1.00 58.66 107 LEU A O 1
ATOM 855 N N . TRP A 1 108 ? 23.430 -13.195 -123.583 1.00 54.59 108 TRP A N 1
ATOM 856 C CA . TRP A 1 108 ? 22.429 -12.564 -122.718 1.00 54.59 108 TRP A CA 1
ATOM 857 C C . TRP A 1 108 ? 21.219 -13.478 -122.464 1.00 54.59 108 TRP A C 1
ATOM 859 O O . TRP A 1 108 ? 20.805 -13.655 -121.319 1.00 54.59 108 TRP A O 1
ATOM 869 N N . LEU A 1 109 ? 20.722 -14.166 -123.501 1.00 58.31 109 LEU A N 1
ATOM 870 C CA . LEU A 1 109 ? 19.606 -15.119 -123.379 1.00 58.31 109 LEU A CA 1
ATOM 871 C C . LEU A 1 109 ? 19.944 -16.346 -122.510 1.00 58.31 109 LEU A C 1
ATOM 873 O O . LEU A 1 109 ? 19.041 -17.023 -122.028 1.00 58.31 109 LEU A O 1
ATOM 877 N N . LYS A 1 110 ? 21.234 -16.625 -122.270 1.00 58.66 110 LYS A N 1
ATOM 878 C CA . LYS A 1 110 ? 21.709 -17.743 -121.435 1.00 58.66 110 LYS A CA 1
ATOM 879 C C . LYS A 1 110 ? 22.021 -17.348 -119.979 1.00 58.66 110 LYS A C 1
ATOM 881 O O . LYS A 1 110 ? 22.518 -18.187 -119.226 1.00 58.66 110 LYS A O 1
ATOM 886 N N . GLY A 1 111 ? 21.723 -16.109 -119.566 1.00 58.91 111 GLY A N 1
ATOM 887 C CA . GLY A 1 111 ? 21.789 -15.671 -118.162 1.00 58.91 111 GLY A CA 1
ATOM 888 C C . GLY A 1 111 ? 23.193 -15.344 -117.629 1.00 58.91 111 GLY A C 1
ATOM 889 O O . GLY A 1 111 ? 23.462 -15.555 -116.442 1.00 58.91 111 GLY A O 1
ATOM 890 N N . PHE A 1 112 ? 24.093 -14.862 -118.490 1.00 61.12 112 PHE A N 1
ATOM 891 C CA . PHE A 1 112 ? 25.445 -14.419 -118.120 1.00 61.12 112 PHE A CA 1
ATOM 892 C C . PHE A 1 112 ? 25.483 -12.925 -117.735 1.00 61.12 112 PHE A C 1
ATOM 894 O O . PHE A 1 112 ? 24.718 -12.125 -118.269 1.00 61.12 112 PHE A O 1
ATOM 901 N N . VAL A 1 113 ? 26.388 -12.548 -116.825 1.00 59.38 113 VAL A N 1
ATOM 902 C CA . VAL A 1 113 ? 26.668 -11.159 -116.393 1.00 59.38 113 VAL A CA 1
ATOM 903 C C . VAL A 1 113 ? 28.169 -10.879 -116.560 1.00 59.38 113 VAL A C 1
ATOM 905 O O . VAL A 1 113 ? 28.971 -11.804 -116.456 1.00 59.38 113 VAL A O 1
ATOM 908 N N . VAL A 1 114 ? 28.568 -9.636 -116.844 1.00 57.66 114 VAL A N 1
ATOM 909 C CA . VAL A 1 114 ? 29.986 -9.252 -117.007 1.00 57.66 114 VAL A CA 1
ATOM 910 C C . VAL A 1 114 ? 30.636 -9.078 -115.631 1.00 57.66 114 VAL A C 1
ATOM 912 O O . VAL A 1 114 ? 30.114 -8.347 -114.794 1.00 57.66 114 VAL A O 1
ATOM 915 N N . GLY A 1 115 ? 31.750 -9.771 -115.383 1.00 55.75 115 GLY A N 1
ATOM 916 C CA . GLY A 1 115 ? 32.549 -9.602 -114.165 1.00 55.75 115 GLY A CA 1
ATOM 917 C C . GLY A 1 115 ? 33.467 -8.376 -114.220 1.00 55.75 115 GLY A C 1
ATOM 918 O O . GLY A 1 115 ? 33.666 -7.788 -115.280 1.00 55.75 115 GLY A O 1
ATOM 919 N N . HIS A 1 116 ? 34.097 -8.034 -113.093 1.00 49.25 116 HIS A N 1
ATOM 920 C CA . HIS A 1 116 ? 35.018 -6.890 -112.965 1.00 49.25 116 HIS A CA 1
ATOM 921 C C . HIS A 1 116 ? 36.205 -6.918 -113.961 1.00 49.25 116 HIS A C 1
ATOM 923 O O . HIS A 1 116 ? 36.782 -5.885 -114.271 1.00 49.25 116 HIS A O 1
ATOM 929 N N . SER A 1 117 ? 36.533 -8.089 -114.519 1.00 50.50 117 SER A N 1
ATOM 930 C CA . SER A 1 117 ? 37.572 -8.296 -115.540 1.00 50.50 117 SER A CA 1
ATOM 931 C C . SER A 1 117 ? 37.081 -8.222 -116.997 1.00 50.50 117 SER A C 1
ATOM 933 O O . SER A 1 117 ? 37.850 -8.500 -117.913 1.00 50.50 117 SER A O 1
ATOM 935 N N . GLY A 1 118 ? 35.806 -7.898 -117.246 1.00 55.44 118 GLY A N 1
ATOM 936 C CA . GLY A 1 118 ? 35.240 -7.813 -118.601 1.00 55.44 118 GLY A CA 1
ATOM 937 C C . GLY A 1 118 ? 34.874 -9.159 -119.245 1.00 55.44 118 GLY A C 1
ATOM 938 O O . GLY A 1 118 ? 34.512 -9.194 -120.419 1.00 55.44 118 GLY A O 1
ATOM 939 N N . LEU A 1 119 ? 34.935 -10.266 -118.494 1.00 55.94 119 LEU A N 1
ATOM 940 C CA . LEU A 1 119 ? 34.586 -11.613 -118.963 1.00 55.94 119 LEU A CA 1
ATOM 941 C C . LEU A 1 119 ? 33.151 -12.015 -118.550 1.00 55.94 119 LEU A C 1
ATOM 943 O O . LEU A 1 119 ? 32.712 -11.659 -117.451 1.00 55.94 119 LEU A O 1
ATOM 947 N N . PRO A 1 120 ? 32.404 -12.768 -119.385 1.00 56.56 120 PRO A N 1
ATOM 948 C CA . PRO A 1 120 ? 31.048 -13.217 -119.062 1.00 56.56 120 PRO A CA 1
ATOM 949 C C . PRO A 1 120 ? 31.040 -14.375 -118.045 1.00 56.56 120 PRO A C 1
ATOM 951 O O . PRO A 1 120 ? 31.634 -15.427 -118.275 1.00 56.56 120 PRO A O 1
ATOM 954 N N . ILE A 1 121 ? 30.305 -14.213 -116.938 1.00 60.62 121 ILE A N 1
ATOM 955 C CA . ILE A 1 121 ? 30.165 -15.179 -115.833 1.00 60.62 121 ILE A CA 1
ATOM 956 C C . ILE A 1 121 ? 28.704 -15.654 -115.727 1.00 60.62 121 ILE A C 1
ATOM 958 O O . ILE A 1 121 ? 27.767 -14.857 -115.778 1.00 60.62 121 ILE A O 1
ATOM 962 N N . ARG A 1 122 ? 28.487 -16.968 -115.576 1.00 49.41 122 ARG A N 1
ATOM 963 C CA . ARG A 1 122 ? 27.152 -17.594 -115.481 1.00 49.41 122 ARG A CA 1
ATOM 964 C C . ARG A 1 122 ? 26.586 -17.446 -114.061 1.00 49.41 122 ARG A C 1
ATOM 966 O O . ARG A 1 122 ? 27.260 -17.829 -113.106 1.00 49.41 122 ARG A O 1
ATOM 973 N N . ARG A 1 123 ? 25.347 -16.957 -113.896 1.00 46.72 123 ARG A N 1
ATOM 974 C CA . ARG A 1 123 ? 24.683 -16.878 -112.574 1.00 46.72 123 ARG A CA 1
ATOM 975 C C . ARG A 1 123 ? 24.606 -18.269 -111.917 1.00 46.72 123 ARG A C 1
ATOM 977 O O . ARG A 1 123 ? 23.874 -19.132 -112.395 1.00 46.72 123 ARG A O 1
ATOM 984 N N . ARG A 1 124 ? 25.297 -18.483 -110.792 1.00 44.91 124 ARG A N 1
ATOM 985 C CA . ARG A 1 124 ? 24.999 -19.569 -109.837 1.00 44.91 124 ARG A CA 1
ATOM 986 C C . ARG A 1 124 ? 24.392 -18.958 -108.574 1.00 44.91 124 ARG A C 1
ATOM 988 O O . ARG A 1 124 ? 24.980 -18.050 -107.998 1.00 44.91 124 ARG A O 1
ATOM 995 N N . LYS A 1 125 ? 23.226 -19.457 -108.145 1.00 39.19 125 LYS A N 1
ATOM 996 C CA . LYS A 1 125 ? 22.650 -19.154 -106.825 1.00 39.19 125 LYS A CA 1
ATOM 997 C C . LYS A 1 125 ? 23.503 -19.846 -105.759 1.00 39.19 125 LYS A C 1
ATOM 999 O O . LYS A 1 125 ? 23.614 -21.068 -105.777 1.00 39.19 125 LYS A O 1
ATOM 1004 N N . VAL A 1 126 ? 24.101 -19.075 -104.856 1.00 36.75 126 VAL A N 1
ATOM 1005 C CA . VAL A 1 126 ? 24.766 -19.592 -103.654 1.00 36.75 126 VAL A CA 1
ATOM 1006 C C . VAL A 1 126 ? 23.788 -19.435 -102.494 1.00 36.75 126 VAL A C 1
ATOM 1008 O O . VAL A 1 126 ? 23.479 -18.318 -102.096 1.00 36.75 126 VAL A O 1
ATOM 1011 N N . GLN A 1 127 ? 23.285 -20.551 -101.972 1.00 40.19 127 GLN A N 1
ATOM 1012 C CA . GLN A 1 127 ? 22.628 -20.606 -100.667 1.00 40.19 127 GLN A CA 1
ATOM 1013 C C . GLN A 1 127 ? 23.726 -20.867 -99.629 1.00 40.19 127 GLN A C 1
ATOM 1015 O O . GLN A 1 127 ? 24.431 -21.872 -99.726 1.00 40.19 127 GLN A O 1
ATOM 1020 N N . ARG A 1 128 ? 23.909 -19.971 -98.656 1.00 37.62 128 ARG A N 1
ATOM 1021 C CA . ARG A 1 128 ? 24.757 -20.222 -97.482 1.00 37.62 128 ARG A CA 1
ATOM 1022 C C . ARG A 1 128 ? 23.865 -20.329 -96.248 1.00 37.62 128 ARG A C 1
ATOM 1024 O O . ARG A 1 128 ? 23.292 -19.336 -95.822 1.00 37.62 128 ARG A O 1
ATOM 1031 N N . ASN A 1 129 ? 23.773 -21.535 -95.691 1.00 40.44 129 ASN A N 1
ATOM 1032 C CA . ASN A 1 129 ? 23.253 -21.775 -94.346 1.00 40.44 129 ASN A CA 1
ATOM 1033 C C . ASN A 1 129 ? 24.326 -21.378 -93.324 1.00 40.44 129 ASN A C 1
ATOM 1035 O O . ASN A 1 129 ? 25.441 -21.898 -93.379 1.00 40.44 129 ASN A O 1
ATOM 1039 N N . MET A 1 130 ? 23.990 -20.500 -92.379 1.00 43.44 130 MET A N 1
ATOM 1040 C CA . MET A 1 130 ? 24.766 -20.335 -91.148 1.00 43.44 130 MET A CA 1
ATOM 1041 C C . MET A 1 130 ? 24.258 -21.308 -90.076 1.00 43.44 130 MET A C 1
ATOM 1043 O O . MET A 1 130 ? 23.060 -21.539 -89.947 1.00 43.44 130 MET A O 1
ATOM 1047 N N . SER A 1 131 ? 25.189 -21.918 -89.337 1.00 50.47 131 SER A N 1
ATOM 1048 C CA . SER A 1 131 ? 24.916 -22.973 -88.353 1.00 50.47 131 SER A CA 1
ATOM 1049 C C . SER A 1 131 ? 24.212 -22.426 -87.109 1.00 50.47 131 SER A C 1
ATOM 1051 O O . SER A 1 131 ? 24.760 -21.600 -86.376 1.00 50.47 131 SER A O 1
ATOM 1053 N N . THR A 1 132 ? 23.023 -22.960 -86.835 1.00 55.97 132 THR A N 1
ATOM 1054 C CA . THR A 1 132 ? 22.121 -22.648 -85.712 1.00 55.97 132 THR A CA 1
ATOM 1055 C C . THR A 1 132 ? 22.785 -22.734 -84.334 1.00 55.97 132 THR A C 1
ATOM 1057 O O . THR A 1 132 ? 22.343 -22.079 -83.394 1.00 55.97 132 THR A O 1
ATOM 1060 N N . LYS A 1 133 ? 23.886 -23.486 -84.201 1.00 52.06 133 LYS A N 1
ATOM 1061 C CA . LYS A 1 133 ? 24.624 -23.623 -82.936 1.00 52.06 133 LYS A CA 1
ATOM 1062 C C . LYS A 1 133 ? 25.317 -22.323 -82.505 1.00 52.06 133 LYS A C 1
ATOM 1064 O O . LYS A 1 133 ? 25.357 -22.044 -81.314 1.00 52.06 133 LYS A O 1
ATOM 1069 N N . SER A 1 134 ? 25.801 -21.500 -83.439 1.00 51.19 134 SER A N 1
ATOM 1070 C CA . SER A 1 134 ? 26.485 -20.238 -83.096 1.00 51.19 134 SER A CA 1
ATOM 1071 C C . SER A 1 134 ? 25.527 -19.164 -82.572 1.00 51.19 134 SER A C 1
ATOM 1073 O O . SER A 1 134 ? 25.893 -18.407 -81.679 1.00 51.19 134 SER A O 1
ATOM 1075 N N . MET A 1 135 ? 24.292 -19.134 -83.081 1.00 53.88 135 MET A N 1
ATOM 1076 C CA . MET A 1 135 ? 23.252 -18.202 -82.622 1.00 53.88 135 MET A CA 1
ATOM 1077 C C . MET A 1 135 ? 22.793 -18.517 -81.191 1.00 53.88 135 MET A C 1
ATOM 1079 O O . MET A 1 135 ? 22.564 -17.605 -80.403 1.00 53.88 135 MET A O 1
ATOM 1083 N N . PHE A 1 136 ? 22.729 -19.802 -80.831 1.00 58.47 136 PHE A N 1
ATOM 1084 C CA . PHE A 1 136 ? 22.307 -20.247 -79.500 1.00 58.47 136 PHE A CA 1
ATOM 1085 C C . PHE A 1 136 ? 23.326 -19.892 -78.401 1.00 58.47 136 PHE A C 1
ATOM 1087 O O . PHE A 1 136 ? 22.950 -19.464 -77.314 1.00 58.47 136 PHE A O 1
ATOM 1094 N N . PHE A 1 137 ? 24.630 -20.001 -78.684 1.00 56.19 137 PHE A N 1
ATOM 1095 C CA . PHE A 1 137 ? 25.667 -19.624 -77.714 1.00 56.19 137 PHE A CA 1
ATOM 1096 C C . PHE A 1 137 ? 25.761 -18.108 -77.493 1.00 56.19 137 PHE A C 1
ATOM 1098 O O . PHE A 1 137 ? 25.970 -17.668 -76.363 1.00 56.19 137 PHE A O 1
ATOM 1105 N N . LEU A 1 138 ? 25.554 -17.305 -78.542 1.00 58.12 138 LEU A N 1
ATOM 1106 C CA . LEU A 1 138 ? 25.525 -15.844 -78.429 1.00 58.12 138 LEU A CA 1
ATOM 1107 C C . LEU A 1 138 ? 24.312 -15.351 -77.626 1.00 58.12 138 LEU A C 1
ATOM 1109 O O . LEU A 1 138 ? 24.464 -14.448 -76.802 1.00 58.12 138 LEU A O 1
ATOM 1113 N N . SER A 1 139 ? 23.137 -15.975 -77.784 1.00 57.50 139 SER A N 1
ATOM 1114 C CA . SER A 1 139 ? 21.957 -15.604 -76.993 1.00 57.50 139 SER A CA 1
ATOM 1115 C C . SER A 1 139 ? 22.116 -15.975 -75.517 1.00 57.50 139 SER A C 1
ATOM 1117 O O . SER A 1 139 ? 21.797 -15.165 -74.651 1.00 57.50 139 SER A O 1
ATOM 1119 N N . ILE A 1 140 ? 22.671 -17.154 -75.208 1.00 66.44 140 ILE A N 1
ATOM 1120 C CA . ILE A 1 140 ? 22.933 -17.566 -73.819 1.00 66.44 140 ILE A CA 1
ATOM 1121 C C . ILE A 1 140 ? 23.941 -16.625 -73.157 1.00 66.44 140 ILE A C 1
ATOM 1123 O O . ILE A 1 140 ? 23.711 -16.184 -72.034 1.00 66.44 140 ILE A O 1
ATOM 1127 N N . SER A 1 141 ? 25.020 -16.262 -73.856 1.00 61.09 141 SER A N 1
ATOM 1128 C CA . SER A 1 141 ? 26.025 -15.336 -73.325 1.00 61.09 141 SER A CA 1
ATOM 1129 C C . SER A 1 141 ? 25.448 -13.949 -73.032 1.00 61.09 141 SER A C 1
ATOM 1131 O O . SER A 1 141 ? 25.829 -13.333 -72.040 1.00 61.09 141 SER A O 1
ATOM 1133 N N . SER A 1 142 ? 24.534 -13.453 -73.871 1.00 63.25 142 SER A N 1
ATOM 1134 C CA . SER A 1 142 ? 23.885 -12.152 -73.674 1.00 63.25 142 SER A CA 1
ATOM 1135 C C . SER A 1 142 ? 22.918 -12.162 -72.486 1.00 63.25 142 SER A C 1
ATOM 1137 O O . SER A 1 142 ? 22.946 -11.239 -71.673 1.00 63.25 142 SER A O 1
ATOM 1139 N N . VAL A 1 143 ? 22.133 -13.235 -72.323 1.00 70.44 143 VAL A N 1
ATOM 1140 C CA . VAL A 1 143 ? 21.235 -13.406 -71.169 1.00 70.44 143 VAL A CA 1
ATOM 1141 C C . VAL A 1 143 ? 22.034 -13.495 -69.869 1.00 70.44 143 VAL A C 1
ATOM 1143 O O . VAL A 1 143 ? 21.689 -12.838 -68.890 1.00 70.44 143 VAL A O 1
ATOM 1146 N N . LEU A 1 144 ? 23.139 -14.242 -69.863 1.00 71.50 144 LEU A N 1
ATOM 1147 C CA . LEU A 1 144 ? 23.971 -14.411 -68.672 1.00 71.50 144 LEU A CA 1
ATOM 1148 C C . LEU A 1 144 ? 24.625 -13.086 -68.253 1.00 71.50 144 LEU A C 1
ATOM 1150 O O . LEU A 1 144 ? 24.585 -12.724 -67.077 1.00 71.50 144 LEU A O 1
ATOM 1154 N N . LEU A 1 145 ? 25.129 -12.311 -69.221 1.00 72.75 145 LEU A N 1
ATOM 1155 C CA . LEU A 1 145 ? 25.696 -10.986 -68.966 1.00 72.75 145 LEU A CA 1
ATOM 1156 C C . LEU A 1 145 ? 24.648 -10.014 -68.398 1.00 72.75 145 LEU A C 1
ATOM 1158 O O . LEU A 1 145 ? 24.948 -9.278 -67.462 1.00 72.75 145 LEU A O 1
ATOM 1162 N N . PHE A 1 146 ? 23.415 -10.060 -68.914 1.00 72.88 146 PHE A N 1
ATOM 1163 C CA . PHE A 1 146 ? 22.313 -9.220 -68.444 1.00 72.88 146 PHE A CA 1
ATOM 1164 C C . PHE A 1 146 ? 21.842 -9.599 -67.031 1.00 72.88 146 PHE A C 1
ATOM 1166 O O . PHE A 1 146 ? 21.586 -8.730 -66.202 1.00 72.88 146 PHE A O 1
ATOM 1173 N N . THR A 1 147 ? 21.781 -10.894 -66.704 1.00 76.00 147 THR A N 1
ATOM 1174 C CA . THR A 1 147 ? 21.459 -11.316 -65.329 1.00 76.00 147 THR A CA 1
ATOM 1175 C C . THR A 1 147 ? 22.521 -10.857 -64.331 1.00 76.00 147 THR A C 1
ATOM 1177 O O . THR A 1 147 ? 22.184 -10.411 -63.236 1.00 76.00 147 THR A O 1
ATOM 1180 N N . LEU A 1 148 ? 23.798 -10.884 -64.724 1.00 76.81 148 LEU A N 1
ATOM 1181 C CA . LEU A 1 148 ? 24.899 -10.466 -63.864 1.00 76.81 148 LEU A CA 1
ATOM 1182 C C . LEU A 1 148 ? 24.880 -8.953 -63.595 1.00 76.81 148 LEU A C 1
ATOM 1184 O O . LEU A 1 148 ? 25.122 -8.534 -62.461 1.00 76.81 148 LEU A O 1
ATOM 1188 N N . THR A 1 149 ? 24.559 -8.139 -64.608 1.00 75.19 149 THR A N 1
ATOM 1189 C CA . THR A 1 149 ? 24.435 -6.678 -64.470 1.00 75.19 149 THR A CA 1
ATOM 1190 C C . THR A 1 149 ? 23.228 -6.279 -63.630 1.00 75.19 149 THR A C 1
ATOM 1192 O O . THR A 1 149 ? 23.343 -5.402 -62.779 1.00 75.19 149 THR A O 1
ATOM 1195 N N . VAL A 1 150 ? 22.087 -6.956 -63.787 1.00 77.19 150 VAL A N 1
ATOM 1196 C CA . VAL A 1 150 ? 20.912 -6.725 -62.931 1.00 77.19 150 VAL A CA 1
ATOM 1197 C C . VAL A 1 150 ? 21.230 -7.059 -61.471 1.00 77.19 150 VAL A C 1
ATOM 1199 O O . VAL A 1 150 ? 20.935 -6.258 -60.589 1.00 77.19 150 VAL A O 1
ATOM 1202 N N . ILE A 1 151 ? 21.899 -8.185 -61.202 1.00 76.25 151 ILE A N 1
ATOM 1203 C CA . ILE A 1 151 ? 22.307 -8.559 -59.839 1.00 76.25 151 ILE A CA 1
ATOM 1204 C C . ILE A 1 151 ? 23.270 -7.521 -59.244 1.00 76.25 151 ILE A C 1
ATOM 1206 O O . ILE A 1 151 ? 23.101 -7.126 -58.094 1.00 76.25 151 ILE A O 1
ATOM 1210 N N . THR A 1 152 ? 24.245 -7.027 -60.011 1.00 73.69 152 THR A N 1
ATOM 1211 C CA . THR A 1 152 ? 25.185 -6.001 -59.517 1.00 73.69 152 THR A CA 1
ATOM 1212 C C . THR A 1 152 ? 24.511 -4.657 -59.255 1.00 73.69 152 THR A C 1
ATOM 1214 O O . THR A 1 152 ? 24.831 -4.016 -58.258 1.00 73.69 152 THR A O 1
ATOM 1217 N N . ILE A 1 153 ? 23.545 -4.249 -60.080 1.00 73.50 153 ILE A N 1
ATOM 1218 C CA . ILE A 1 153 ? 22.749 -3.036 -59.839 1.00 73.50 153 ILE A CA 1
ATOM 1219 C C . ILE A 1 153 ? 21.890 -3.196 -58.577 1.00 73.50 153 ILE A C 1
ATOM 1221 O O . ILE A 1 153 ? 21.836 -2.282 -57.760 1.00 73.50 153 ILE A O 1
ATOM 1225 N N . LEU A 1 154 ? 21.269 -4.362 -58.373 1.00 70.31 154 LEU A N 1
ATOM 1226 C CA . LEU A 1 154 ? 20.460 -4.640 -57.180 1.00 70.31 154 LEU A CA 1
ATOM 1227 C C . LEU A 1 154 ? 21.297 -4.701 -55.890 1.00 70.31 154 LEU A C 1
ATOM 1229 O O . LEU A 1 154 ? 20.824 -4.255 -54.843 1.00 70.31 154 LEU A O 1
ATOM 1233 N N . LEU A 1 155 ? 22.537 -5.202 -55.964 1.00 66.88 155 LEU A N 1
ATOM 1234 C CA . LEU A 1 155 ? 23.506 -5.155 -54.862 1.00 66.88 155 LEU A CA 1
ATOM 1235 C C . LEU A 1 155 ? 23.967 -3.712 -54.582 1.00 66.88 155 LEU A C 1
ATOM 1237 O O . LEU A 1 155 ? 23.998 -3.292 -53.430 1.00 66.88 155 LEU A O 1
ATOM 1241 N N . GLY A 1 156 ? 24.283 -2.933 -55.624 1.00 64.25 156 GLY A N 1
ATOM 1242 C CA . GLY A 1 156 ? 24.731 -1.540 -55.495 1.00 64.25 156 GLY A CA 1
ATOM 1243 C C . GLY A 1 156 ? 23.644 -0.577 -55.004 1.00 64.25 156 GLY A C 1
ATOM 1244 O O . GLY A 1 156 ? 23.946 0.385 -54.305 1.00 64.25 156 GLY A O 1
ATOM 1245 N N . ALA A 1 157 ? 22.377 -0.857 -55.319 1.00 66.56 157 ALA A N 1
ATOM 1246 C CA . ALA A 1 157 ? 21.218 -0.102 -54.843 1.00 66.56 157 ALA A CA 1
ATOM 1247 C C . ALA A 1 157 ? 20.739 -0.524 -53.437 1.00 66.56 157 ALA A C 1
ATOM 1249 O O . ALA A 1 157 ? 19.747 0.013 -52.952 1.00 66.56 157 ALA A O 1
ATOM 1250 N N . GLY A 1 158 ? 21.402 -1.494 -52.790 1.00 51.00 158 GLY A N 1
ATOM 1251 C CA . GLY A 1 158 ? 21.063 -1.957 -51.438 1.00 51.00 158 GLY A CA 1
ATOM 1252 C C . GLY A 1 158 ? 19.755 -2.752 -51.332 1.00 51.00 158 GLY A C 1
ATOM 1253 O O . GLY A 1 158 ? 19.277 -2.987 -50.226 1.00 51.00 158 GLY A O 1
ATOM 1254 N N . VAL A 1 159 ? 19.173 -3.177 -52.459 1.00 62.09 159 VAL A N 1
ATOM 1255 C CA . VAL A 1 159 ? 17.916 -3.950 -52.501 1.00 62.09 159 VAL A CA 1
ATOM 1256 C C . VAL A 1 159 ? 18.158 -5.415 -52.130 1.00 62.09 159 VAL A C 1
ATOM 1258 O O . VAL A 1 159 ? 17.304 -6.054 -51.520 1.00 62.09 159 VAL A O 1
ATOM 1261 N N . ILE A 1 160 ? 19.335 -5.947 -52.473 1.00 50.22 160 ILE A N 1
ATOM 1262 C CA . ILE A 1 160 ? 19.805 -7.263 -52.035 1.00 50.22 160 ILE A CA 1
ATOM 1263 C C . ILE A 1 160 ? 20.997 -7.025 -51.111 1.00 50.22 160 ILE A C 1
ATOM 1265 O O . ILE A 1 160 ? 22.077 -6.660 -51.567 1.00 50.22 160 ILE A O 1
ATOM 1269 N N . THR A 1 161 ? 20.825 -7.236 -49.811 1.00 48.34 161 THR A N 1
ATOM 1270 C CA . THR A 1 161 ? 21.948 -7.301 -48.877 1.00 48.34 161 THR A CA 1
ATOM 1271 C C . THR A 1 161 ? 22.390 -8.758 -48.765 1.00 48.34 161 THR A C 1
ATOM 1273 O O . THR A 1 161 ? 21.607 -9.638 -48.414 1.00 48.34 161 THR A O 1
ATOM 1276 N N . TRP A 1 162 ? 23.662 -9.049 -49.055 1.00 44.16 162 TRP A N 1
ATOM 1277 C CA . TRP A 1 162 ? 24.292 -10.285 -48.575 1.00 44.16 162 TRP A CA 1
ATOM 1278 C C . TRP A 1 162 ? 24.564 -10.113 -47.077 1.00 44.16 162 TRP A C 1
ATOM 1280 O O . TRP A 1 162 ? 25.691 -9.895 -46.641 1.00 44.16 162 TRP A O 1
ATOM 1290 N N . GLY A 1 163 ? 23.493 -10.106 -46.287 1.00 47.75 163 GLY A N 1
ATOM 1291 C CA . GLY A 1 163 ? 23.570 -10.105 -44.839 1.00 47.75 163 GLY A CA 1
ATOM 1292 C C . GLY A 1 163 ? 23.860 -11.519 -44.368 1.00 47.75 163 GLY A C 1
ATOM 1293 O O . GLY A 1 163 ? 23.062 -12.426 -44.603 1.00 47.75 163 GLY A O 1
ATOM 1294 N N . TYR A 1 164 ? 24.988 -11.715 -43.684 1.00 48.97 164 TYR A N 1
ATOM 1295 C CA . TYR A 1 164 ? 25.096 -12.810 -42.722 1.00 48.97 164 TYR A CA 1
ATOM 1296 C C . TYR A 1 164 ? 23.818 -12.794 -41.886 1.00 48.97 164 TYR A C 1
ATOM 1298 O O . TYR A 1 164 ? 23.461 -11.729 -41.387 1.00 48.97 164 TYR A O 1
ATOM 1306 N N . ALA A 1 165 ? 23.118 -13.926 -41.781 1.00 53.03 165 ALA A N 1
ATOM 1307 C CA . ALA A 1 165 ? 21.938 -14.025 -40.934 1.00 53.03 165 ALA A CA 1
ATOM 1308 C C . ALA A 1 165 ? 22.315 -13.495 -39.546 1.00 53.03 165 ALA A C 1
ATOM 1310 O O . ALA A 1 165 ? 23.138 -14.105 -38.863 1.00 53.03 165 ALA A O 1
ATOM 1311 N N . THR A 1 166 ? 21.802 -12.322 -39.172 1.00 63.66 166 THR A N 1
ATOM 1312 C CA . THR A 1 166 ? 22.051 -11.735 -37.860 1.00 63.66 166 THR A CA 1
ATOM 1313 C C . THR A 1 166 ? 21.460 -12.711 -36.859 1.00 63.66 166 THR A C 1
ATOM 1315 O O . THR A 1 166 ? 20.245 -12.902 -36.804 1.00 63.66 166 THR A O 1
ATOM 1318 N N . ILE A 1 167 ? 22.321 -13.441 -36.151 1.00 78.00 167 ILE A N 1
ATOM 1319 C CA . ILE A 1 167 ? 21.874 -14.413 -35.160 1.00 78.00 167 ILE A CA 1
ATOM 1320 C C . ILE A 1 167 ? 21.485 -13.585 -33.940 1.00 78.00 167 ILE A C 1
ATOM 1322 O O . ILE A 1 167 ? 22.348 -13.216 -33.144 1.00 78.00 167 ILE A O 1
ATOM 1326 N N . CYS A 1 168 ? 20.200 -13.252 -33.849 1.00 85.56 168 CYS A N 1
ATOM 1327 C CA . CYS A 1 168 ? 19.624 -12.515 -32.733 1.00 85.56 168 CYS A CA 1
ATOM 1328 C C . CYS A 1 168 ? 19.357 -13.445 -31.543 1.00 85.56 168 CYS A C 1
ATOM 1330 O O . CYS A 1 168 ? 19.071 -14.633 -31.760 1.00 85.56 168 CYS A O 1
ATOM 1332 N N . PRO A 1 169 ? 19.428 -12.934 -30.300 1.00 87.62 169 PRO A N 1
ATOM 1333 C CA . PRO A 1 169 ? 19.006 -13.689 -29.129 1.00 87.62 169 PRO A CA 1
ATOM 1334 C C . PRO A 1 169 ? 17.541 -14.128 -29.241 1.00 87.62 169 PRO A C 1
ATOM 1336 O O . PRO A 1 169 ? 16.734 -13.511 -29.940 1.00 87.62 169 PRO A O 1
ATOM 1339 N N . GLU A 1 170 ? 17.181 -15.213 -28.560 1.00 86.62 170 GLU A N 1
ATOM 1340 C CA . GLU A 1 170 ? 15.812 -15.734 -28.599 1.00 86.62 170 GLU A CA 1
ATOM 1341 C C . GLU A 1 170 ? 14.801 -14.685 -28.100 1.00 86.62 170 GLU A C 1
ATOM 1343 O O . GLU A 1 170 ? 15.010 -14.029 -27.079 1.00 86.62 170 GLU A O 1
ATOM 1348 N N . GLY A 1 171 ? 13.707 -14.499 -28.846 1.00 86.06 171 GLY A N 1
ATOM 1349 C CA . GLY A 1 171 ? 12.685 -13.481 -28.570 1.00 86.06 171 GLY A CA 1
ATOM 1350 C C . GLY A 1 171 ? 12.937 -12.112 -29.220 1.00 86.06 171 GLY A C 1
ATOM 1351 O O . GLY A 1 171 ? 12.019 -11.295 -29.265 1.00 86.06 171 GLY A O 1
ATOM 1352 N N . PHE A 1 172 ? 14.125 -11.862 -29.780 1.00 90.25 172 PHE A N 1
ATOM 1353 C CA . PHE A 1 172 ? 14.452 -10.627 -30.503 1.00 90.25 172 PHE A CA 1
ATOM 1354 C C . PHE A 1 172 ? 14.183 -10.801 -32.000 1.00 90.25 172 PHE A C 1
ATOM 1356 O O . PHE A 1 172 ? 15.087 -11.023 -32.804 1.00 90.25 172 PHE A O 1
ATOM 1363 N N . ASN A 1 173 ? 12.898 -10.768 -32.352 1.00 85.56 173 ASN A N 1
ATOM 1364 C CA . ASN A 1 173 ? 12.405 -11.163 -33.676 1.00 85.56 173 ASN A CA 1
ATOM 1365 C C . ASN A 1 173 ? 12.240 -9.990 -34.658 1.00 85.56 173 ASN A C 1
ATOM 1367 O O . ASN A 1 173 ? 11.859 -10.205 -35.809 1.00 85.56 173 ASN A O 1
ATOM 1371 N N . LEU A 1 174 ? 12.459 -8.755 -34.207 1.00 84.31 174 LEU A N 1
ATOM 1372 C CA . LEU A 1 174 ? 12.322 -7.564 -35.042 1.00 84.31 174 LEU A CA 1
ATOM 1373 C C . LEU A 1 174 ? 13.605 -7.298 -35.850 1.00 84.31 174 LEU A C 1
ATOM 1375 O O . LEU A 1 174 ? 14.672 -7.828 -35.513 1.00 84.31 174 LEU A O 1
ATOM 1379 N N . PRO A 1 175 ? 13.531 -6.468 -36.912 1.00 76.44 175 PRO A N 1
ATOM 1380 C CA . PRO A 1 175 ? 14.724 -5.985 -37.602 1.00 76.44 175 PRO A CA 1
ATOM 1381 C C . PRO A 1 175 ? 15.752 -5.442 -36.599 1.00 76.44 175 PRO A C 1
ATOM 1383 O O . PRO A 1 175 ? 15.370 -4.856 -35.595 1.00 76.44 175 PRO A O 1
ATOM 1386 N N . ASN A 1 176 ? 17.044 -5.665 -36.854 1.00 79.25 176 ASN A N 1
ATOM 1387 C CA . ASN A 1 176 ? 18.155 -5.270 -35.969 1.00 79.25 176 ASN A CA 1
ATOM 1388 C C . ASN A 1 176 ? 18.179 -5.942 -34.582 1.00 79.25 176 ASN A C 1
ATOM 1390 O O . ASN A 1 176 ? 18.789 -5.412 -33.658 1.00 79.25 176 ASN A O 1
ATOM 1394 N N . CYS A 1 177 ? 17.566 -7.122 -34.433 1.00 86.06 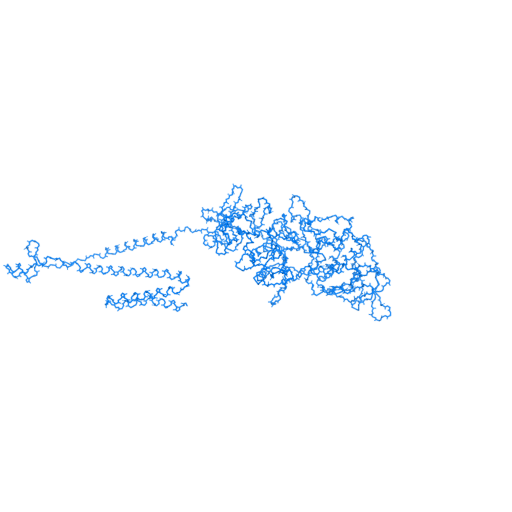177 CYS A N 1
ATOM 1395 C CA . CYS A 1 177 ? 17.503 -7.839 -33.155 1.00 86.06 177 CYS A CA 1
ATOM 1396 C C . CYS A 1 177 ? 16.832 -7.008 -32.052 1.00 86.06 177 CYS A C 1
ATOM 1398 O O . CYS A 1 177 ? 17.305 -6.971 -30.915 1.00 86.06 177 CYS A O 1
ATOM 1400 N N . GLU A 1 178 ? 15.732 -6.335 -32.393 1.00 90.19 178 GLU A N 1
ATOM 1401 C CA . GLU A 1 178 ? 14.945 -5.550 -31.446 1.00 90.19 178 GLU A CA 1
ATOM 1402 C C . GLU A 1 178 ? 13.839 -6.377 -30.771 1.00 90.19 178 GLU A C 1
ATOM 1404 O O . GLU A 1 178 ? 13.417 -7.438 -31.249 1.00 90.19 178 GLU A O 1
ATOM 1409 N N . ARG A 1 179 ? 13.350 -5.861 -29.639 1.00 92.31 179 ARG A N 1
ATOM 1410 C CA . ARG A 1 179 ? 12.256 -6.434 -28.850 1.00 92.31 179 ARG A CA 1
ATOM 1411 C C . ARG A 1 179 ? 11.467 -5.313 -28.157 1.00 92.31 179 ARG A C 1
ATOM 1413 O O . ARG A 1 179 ? 12.056 -4.306 -27.773 1.00 92.31 179 ARG A O 1
ATOM 1420 N N . MET A 1 180 ? 10.142 -5.460 -28.046 1.00 91.69 180 MET A N 1
ATOM 1421 C CA . MET A 1 180 ? 9.227 -4.372 -27.636 1.00 91.69 180 MET A CA 1
ATOM 1422 C C . MET A 1 180 ? 8.265 -4.713 -26.489 1.00 91.69 180 MET A C 1
ATOM 1424 O O . MET A 1 180 ? 7.547 -3.845 -26.012 1.00 91.69 180 MET A O 1
ATOM 1428 N N . ASP A 1 181 ? 8.240 -5.955 -26.025 1.00 91.50 181 ASP A N 1
ATOM 1429 C CA . ASP A 1 181 ? 7.356 -6.477 -24.968 1.00 91.50 181 ASP A CA 1
ATOM 1430 C C . ASP A 1 181 ? 7.939 -6.324 -23.547 1.00 91.50 181 ASP A C 1
ATOM 1432 O O . ASP A 1 181 ? 7.464 -6.960 -22.611 1.00 91.50 181 ASP A O 1
ATOM 1436 N N . PHE A 1 182 ? 8.973 -5.498 -23.363 1.00 92.88 182 PHE A N 1
ATOM 1437 C CA . PHE A 1 182 ? 9.538 -5.191 -22.047 1.00 92.88 182 PHE A CA 1
ATOM 1438 C C . PHE A 1 182 ? 9.786 -3.692 -21.890 1.00 92.88 182 PHE A C 1
ATOM 1440 O O . PHE A 1 182 ? 9.866 -2.951 -22.867 1.00 92.88 182 PHE A O 1
ATOM 1447 N N . LEU A 1 183 ? 9.937 -3.246 -20.650 1.00 92.69 183 LEU A N 1
ATOM 1448 C CA . LEU A 1 183 ? 10.371 -1.894 -20.314 1.00 92.69 183 LEU A CA 1
ATOM 1449 C C . LEU A 1 183 ? 11.655 -1.976 -19.496 1.00 92.69 183 LEU A C 1
ATOM 1451 O O . LEU A 1 183 ? 11.853 -2.916 -18.727 1.00 92.69 183 LEU A O 1
ATOM 1455 N N . ASP A 1 184 ? 12.495 -0.969 -19.631 1.00 92.06 184 ASP A N 1
ATOM 1456 C CA . ASP A 1 184 ? 13.762 -0.724 -18.951 1.00 92.06 184 ASP A CA 1
ATOM 1457 C C . ASP A 1 184 ? 14.886 -1.704 -19.253 1.00 92.06 184 ASP A C 1
ATOM 1459 O O . ASP A 1 184 ? 15.788 -1.362 -20.015 1.00 92.06 184 ASP A O 1
ATOM 1463 N N . THR A 1 185 ? 14.858 -2.903 -18.677 1.00 94.00 185 THR A N 1
ATOM 1464 C CA . THR A 1 185 ? 15.930 -3.894 -18.815 1.00 94.00 185 THR A CA 1
ATOM 1465 C C . THR A 1 185 ? 15.379 -5.291 -19.045 1.00 94.00 185 THR A C 1
ATOM 1467 O O . THR A 1 185 ? 14.378 -5.696 -18.450 1.00 94.00 185 THR A O 1
ATOM 1470 N N . TYR A 1 186 ? 16.065 -6.041 -19.905 1.00 93.62 186 TYR A N 1
ATOM 1471 C CA . TYR A 1 186 ? 15.827 -7.458 -20.142 1.00 93.62 186 TYR A CA 1
ATOM 1472 C C . TYR A 1 186 ? 17.164 -8.193 -20.249 1.00 93.62 186 TYR A C 1
ATOM 1474 O O . TYR A 1 186 ? 17.933 -7.979 -21.189 1.00 93.62 186 TYR A O 1
ATOM 1482 N N . ILE A 1 187 ? 17.436 -9.057 -19.272 1.00 93.50 187 ILE A N 1
ATOM 1483 C CA . ILE A 1 187 ? 18.639 -9.892 -19.231 1.00 93.50 187 ILE A CA 1
ATOM 1484 C C . ILE A 1 187 ? 18.397 -11.122 -20.105 1.00 93.50 187 ILE A C 1
ATOM 1486 O O . ILE A 1 187 ? 17.374 -11.794 -19.967 1.00 93.50 187 ILE A O 1
ATOM 1490 N N . TRP A 1 188 ? 19.340 -11.435 -20.989 1.00 92.38 188 TRP A N 1
ATOM 1491 C CA . TRP A 1 188 ? 19.266 -12.615 -21.841 1.00 92.38 188 TRP A CA 1
ATOM 1492 C C . TRP A 1 188 ? 20.605 -13.351 -21.875 1.00 92.38 188 TRP A C 1
ATOM 1494 O O . TRP A 1 188 ? 21.682 -12.769 -21.762 1.00 92.38 188 TRP A O 1
ATOM 1504 N N . GLN A 1 189 ? 20.524 -14.665 -22.046 1.00 92.25 189 GLN A N 1
ATOM 1505 C CA . GLN A 1 189 ? 21.666 -15.559 -22.172 1.00 92.25 189 GLN A CA 1
ATOM 1506 C C . GLN A 1 189 ? 21.279 -16.680 -23.131 1.00 92.25 189 GLN A C 1
ATOM 1508 O O . GLN A 1 189 ? 20.128 -17.116 -23.144 1.00 92.25 189 GLN A O 1
ATOM 1513 N N . GLY A 1 190 ? 22.221 -17.174 -23.929 1.00 87.62 190 GLY A N 1
ATOM 1514 C CA . GLY A 1 190 ? 21.969 -18.367 -24.722 1.00 87.62 190 GLY A CA 1
ATOM 1515 C C . GLY A 1 190 ? 23.192 -19.230 -24.974 1.00 87.62 190 GLY A C 1
ATOM 1516 O O . GLY A 1 190 ? 24.330 -18.888 -24.667 1.00 87.62 190 GLY A O 1
ATOM 1517 N N . ASN A 1 191 ? 22.919 -20.393 -25.558 1.00 87.62 191 ASN A N 1
ATOM 1518 C CA . ASN A 1 191 ? 23.882 -21.488 -25.695 1.00 87.62 191 ASN A CA 1
ATOM 1519 C C . ASN A 1 191 ? 24.779 -21.365 -26.941 1.00 87.62 191 ASN A C 1
ATOM 1521 O O . ASN A 1 191 ? 25.594 -22.242 -27.218 1.00 87.62 191 ASN A O 1
ATOM 1525 N N . LYS A 1 192 ? 24.610 -20.295 -27.722 1.00 87.31 192 LYS A N 1
ATOM 1526 C CA . LYS A 1 192 ? 25.363 -19.992 -28.944 1.00 87.31 192 LYS A CA 1
ATOM 1527 C C . LYS A 1 192 ? 25.789 -18.527 -28.930 1.00 87.31 192 LYS A C 1
ATOM 1529 O O . LYS A 1 192 ? 25.198 -17.727 -28.211 1.00 87.31 192 LYS A O 1
ATOM 1534 N N . LYS A 1 193 ? 26.790 -18.183 -29.742 1.00 86.38 193 LYS A N 1
ATOM 1535 C CA . LYS A 1 193 ? 27.179 -16.785 -29.944 1.00 86.38 193 LYS A CA 1
ATOM 1536 C C . LYS A 1 193 ? 26.125 -16.068 -30.775 1.00 86.38 193 LYS A C 1
ATOM 1538 O O . LYS A 1 193 ? 25.746 -16.548 -31.845 1.00 86.38 193 LYS A O 1
ATOM 1543 N N . TYR A 1 194 ? 25.691 -14.925 -30.276 1.00 86.00 194 TYR A N 1
ATOM 1544 C CA . TYR A 1 194 ? 24.831 -13.984 -30.973 1.00 86.00 194 TYR A CA 1
ATOM 1545 C C . TYR A 1 194 ? 25.668 -12.813 -31.453 1.00 86.00 194 TYR A C 1
ATOM 1547 O O . TYR A 1 194 ? 26.649 -12.451 -30.805 1.00 86.00 194 TYR A O 1
ATOM 1555 N N . LYS A 1 195 ? 25.284 -12.233 -32.588 1.00 84.62 195 LYS A N 1
ATOM 1556 C CA . LYS A 1 195 ? 25.951 -11.055 -33.135 1.00 84.62 195 LYS A CA 1
ATOM 1557 C C . LYS A 1 195 ? 25.051 -9.847 -32.929 1.00 84.62 195 LYS A C 1
ATOM 1559 O O . LYS A 1 195 ? 23.989 -9.771 -33.542 1.00 84.62 195 LYS A O 1
ATOM 1564 N N . ILE A 1 196 ? 25.492 -8.929 -32.079 1.00 82.69 196 ILE A N 1
ATOM 1565 C CA . ILE A 1 196 ? 24.804 -7.674 -31.780 1.00 82.69 196 ILE A CA 1
ATOM 1566 C C . ILE A 1 196 ? 25.715 -6.556 -32.263 1.00 82.69 196 ILE A C 1
ATOM 1568 O O . ILE A 1 196 ? 26.858 -6.433 -31.822 1.00 82.69 196 ILE A O 1
ATOM 1572 N N . ASP A 1 197 ? 25.230 -5.796 -33.240 1.00 77.06 197 ASP A N 1
ATOM 1573 C CA . ASP A 1 197 ? 26.020 -4.832 -34.002 1.00 77.06 197 ASP A CA 1
ATOM 1574 C C . ASP A 1 197 ? 27.317 -5.459 -34.565 1.00 77.06 197 ASP A C 1
ATOM 1576 O O . ASP A 1 197 ? 27.291 -6.291 -35.481 1.00 77.06 197 ASP A O 1
ATOM 1580 N N . SER A 1 198 ? 28.467 -5.064 -34.011 1.00 79.31 198 SER A N 1
ATOM 1581 C CA . SER A 1 198 ? 29.807 -5.540 -34.362 1.00 79.31 198 SER A CA 1
ATOM 1582 C C . SER A 1 198 ? 30.417 -6.511 -33.345 1.00 79.31 198 SER A C 1
ATOM 1584 O O . SER A 1 198 ? 31.557 -6.930 -33.540 1.00 79.31 198 SER A O 1
ATOM 1586 N N . HIS A 1 199 ? 29.697 -6.860 -32.277 1.00 84.12 199 HIS A N 1
ATOM 1587 C CA . HIS A 1 199 ? 30.194 -7.686 -31.176 1.00 84.12 199 HIS A CA 1
ATOM 1588 C C . HIS A 1 199 ? 29.516 -9.060 -31.165 1.00 84.12 199 HIS A C 1
ATOM 1590 O O . HIS A 1 199 ? 28.337 -9.195 -31.495 1.00 84.12 199 HIS A O 1
ATOM 1596 N N . GLU A 1 200 ? 30.273 -10.094 -30.799 1.00 88.75 200 GLU A N 1
ATOM 1597 C CA . GLU A 1 200 ? 29.758 -11.452 -30.620 1.00 88.75 200 GLU A CA 1
ATOM 1598 C C . GLU A 1 200 ? 29.782 -11.829 -29.141 1.00 88.75 200 GLU A C 1
ATOM 1600 O O . GLU A 1 200 ? 30.853 -11.849 -28.537 1.00 88.75 200 GLU A O 1
ATOM 1605 N N . CYS A 1 201 ? 28.631 -12.191 -28.578 1.00 91.19 201 CYS A N 1
ATOM 1606 C CA . CYS A 1 201 ? 28.507 -12.511 -27.156 1.00 91.19 201 CYS A CA 1
ATOM 1607 C C . CYS A 1 201 ? 27.491 -13.639 -26.903 1.00 91.19 201 CYS A C 1
ATOM 1609 O O . CYS A 1 201 ? 26.658 -13.963 -27.754 1.00 91.19 201 CYS A O 1
ATOM 1611 N N . TYR A 1 202 ? 27.588 -14.283 -25.737 1.00 92.56 202 TYR A N 1
ATOM 1612 C CA . TYR A 1 202 ? 26.662 -15.347 -25.301 1.00 92.56 202 TYR A CA 1
ATOM 1613 C C . TYR A 1 202 ? 25.546 -14.827 -24.390 1.00 92.56 202 TYR A C 1
ATOM 1615 O O . TYR A 1 202 ? 24.514 -15.481 -24.238 1.00 92.56 202 TYR A O 1
ATOM 1623 N N . TYR A 1 203 ? 25.767 -13.674 -23.767 1.00 93.75 203 TYR A N 1
ATOM 1624 C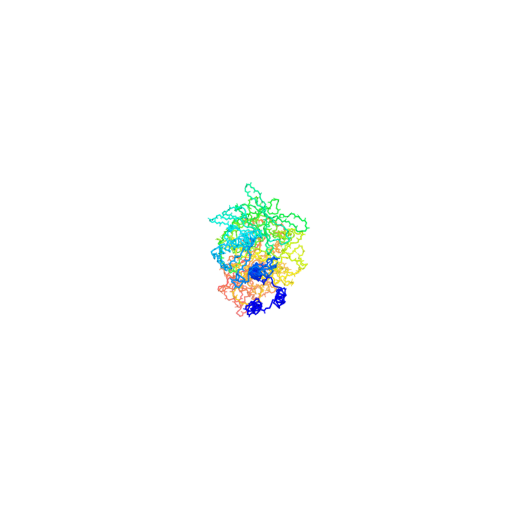 CA . TYR A 1 203 ? 24.856 -13.035 -22.833 1.00 93.75 203 TYR A CA 1
ATOM 1625 C C . TYR A 1 203 ? 24.956 -11.518 -22.975 1.00 93.75 203 TYR A C 1
ATOM 1627 O O . TYR A 1 203 ? 25.930 -10.989 -23.520 1.00 93.75 203 TYR A O 1
ATOM 1635 N N . GLY A 1 204 ? 23.938 -10.830 -22.481 1.00 93.94 204 GLY A N 1
ATOM 1636 C CA . GLY A 1 204 ? 23.896 -9.381 -22.464 1.00 93.94 204 GLY A CA 1
ATOM 1637 C C . GLY A 1 204 ? 22.604 -8.858 -21.860 1.00 93.94 204 GLY A C 1
ATOM 1638 O O . GLY A 1 204 ? 21.761 -9.612 -21.358 1.00 93.94 204 GLY A O 1
ATOM 1639 N N . VAL A 1 205 ? 22.443 -7.542 -21.935 1.00 94.75 205 VAL A N 1
ATOM 1640 C CA . VAL A 1 205 ? 21.266 -6.843 -21.422 1.00 94.75 205 VAL A CA 1
ATOM 1641 C C . VAL A 1 205 ? 20.720 -5.929 -22.503 1.00 94.75 205 VAL A C 1
ATOM 1643 O O . VAL A 1 205 ? 21.426 -5.079 -23.048 1.00 94.75 205 VAL A O 1
ATOM 1646 N N . ALA A 1 206 ? 19.439 -6.108 -22.808 1.00 95.06 206 ALA A N 1
ATOM 1647 C CA . ALA A 1 206 ? 18.702 -5.188 -23.649 1.00 95.06 206 ALA A CA 1
ATOM 1648 C C . ALA A 1 206 ? 18.093 -4.083 -22.788 1.00 95.06 206 ALA A C 1
ATOM 1650 O O . ALA A 1 206 ? 17.497 -4.356 -21.744 1.00 95.06 206 ALA A O 1
ATOM 1651 N N . PHE A 1 207 ? 18.227 -2.844 -23.246 1.00 96.31 207 PHE A N 1
ATOM 1652 C CA . PHE A 1 207 ? 17.720 -1.656 -22.582 1.00 96.31 207 PHE A CA 1
ATOM 1653 C C . PHE A 1 207 ? 16.618 -1.027 -23.417 1.00 96.31 207 PHE A C 1
ATOM 1655 O O . PHE A 1 207 ? 16.764 -0.885 -24.634 1.00 96.31 207 PHE A O 1
ATOM 1662 N N . ARG A 1 208 ? 15.531 -0.614 -22.766 1.00 95.38 208 ARG A N 1
ATOM 1663 C CA . ARG A 1 208 ? 14.396 0.013 -23.438 1.00 95.38 208 ARG A CA 1
ATOM 1664 C C . ARG A 1 208 ? 13.735 1.071 -22.569 1.00 95.38 208 ARG A C 1
ATOM 1666 O O . ARG A 1 208 ? 13.237 0.733 -21.517 1.00 95.38 208 ARG A O 1
ATOM 1673 N N . THR A 1 209 ? 13.657 2.324 -22.992 1.00 95.25 209 THR A N 1
ATOM 1674 C CA . THR A 1 209 ? 13.033 3.384 -22.174 1.00 95.25 209 THR A CA 1
ATOM 1675 C C . THR A 1 209 ? 12.087 4.244 -22.994 1.00 95.25 209 THR A C 1
ATOM 1677 O O . THR A 1 209 ? 12.320 4.454 -24.184 1.00 95.25 209 THR A O 1
ATOM 1680 N N . TRP A 1 210 ? 10.999 4.728 -22.396 1.00 94.56 210 TRP A N 1
ATOM 1681 C CA . TRP A 1 210 ? 10.060 5.612 -23.082 1.00 94.56 210 TRP A CA 1
ATOM 1682 C C . TRP A 1 210 ? 10.478 7.072 -22.929 1.00 94.56 210 TRP A C 1
ATOM 1684 O O . TRP A 1 210 ? 10.552 7.584 -21.816 1.00 94.56 210 TRP A O 1
ATOM 1694 N N . ALA A 1 211 ? 10.773 7.722 -24.058 1.00 93.88 211 ALA A N 1
ATOM 1695 C CA . ALA A 1 211 ? 11.160 9.129 -24.091 1.00 93.88 211 ALA A CA 1
ATOM 1696 C C . ALA A 1 211 ? 10.822 9.763 -25.456 1.00 93.88 211 ALA A C 1
ATOM 1698 O O . ALA A 1 211 ? 11.720 10.104 -26.237 1.00 93.88 211 ALA A O 1
ATOM 1699 N N . PRO A 1 212 ? 9.529 9.929 -25.796 1.00 91.88 212 PRO A N 1
ATOM 1700 C CA . PRO A 1 212 ? 9.107 10.361 -27.135 1.00 91.88 212 PRO A CA 1
ATOM 1701 C C . PRO A 1 212 ? 9.568 11.789 -27.490 1.00 91.88 212 PRO A C 1
ATOM 1703 O O . PRO A 1 212 ? 9.716 12.149 -28.668 1.00 91.88 212 PRO A O 1
ATOM 1706 N N . MET A 1 213 ? 9.800 12.623 -26.473 1.00 89.62 213 MET A N 1
ATOM 1707 C CA . MET A 1 213 ? 10.226 14.017 -26.625 1.00 89.62 213 MET A CA 1
ATOM 1708 C C . MET A 1 213 ? 11.753 14.199 -26.668 1.00 89.62 213 MET A C 1
ATOM 1710 O O . MET A 1 213 ? 12.205 15.289 -27.019 1.00 89.62 213 MET A O 1
ATOM 1714 N N . ALA A 1 214 ? 12.546 13.159 -26.389 1.00 92.75 214 ALA A N 1
ATOM 1715 C CA . ALA A 1 214 ? 14.005 13.211 -26.503 1.00 92.75 214 ALA A CA 1
ATOM 1716 C C . ALA A 1 214 ? 14.452 13.186 -27.977 1.00 92.75 214 ALA A C 1
ATOM 1718 O O . ALA A 1 214 ? 13.810 12.551 -28.816 1.00 92.75 214 ALA A O 1
ATOM 1719 N N . SER A 1 215 ? 15.532 13.900 -28.315 1.00 92.75 215 SER A N 1
ATOM 1720 C CA . SER A 1 215 ? 16.125 13.902 -29.665 1.00 92.75 215 SER A CA 1
ATOM 1721 C C . SER A 1 215 ? 17.056 12.717 -29.883 1.00 92.75 215 SER A C 1
ATOM 1723 O O . SER A 1 215 ? 17.119 12.181 -30.985 1.00 92.75 215 SER A O 1
ATOM 1725 N N . ALA A 1 216 ? 17.757 12.314 -28.828 1.00 95.00 216 ALA A N 1
ATOM 1726 C CA . ALA A 1 216 ? 18.605 11.139 -28.781 1.00 95.00 216 ALA A CA 1
ATOM 1727 C C . ALA A 1 216 ? 18.664 10.614 -27.346 1.00 95.00 216 ALA A C 1
ATOM 1729 O O . ALA A 1 216 ? 18.590 11.385 -26.382 1.00 95.00 216 ALA A O 1
ATOM 1730 N N . VAL A 1 217 ? 18.827 9.302 -27.222 1.00 96.88 217 VAL A N 1
ATOM 1731 C CA . VAL A 1 217 ? 19.011 8.617 -25.947 1.00 96.88 217 VAL A CA 1
ATOM 1732 C C . VAL A 1 217 ? 20.207 7.683 -26.068 1.00 96.88 217 VAL A C 1
ATOM 1734 O O . VAL A 1 217 ? 20.361 6.995 -27.075 1.00 96.88 217 VAL A O 1
ATOM 1737 N N . SER A 1 218 ? 21.038 7.648 -25.032 1.00 97.31 218 SER A N 1
ATOM 1738 C CA . SER A 1 218 ? 22.120 6.674 -24.896 1.00 97.31 218 SER A CA 1
ATOM 1739 C C . SER A 1 218 ? 22.068 6.007 -23.528 1.00 97.31 218 SER A C 1
ATOM 1741 O O . SER A 1 218 ? 21.677 6.632 -22.545 1.00 97.31 218 SER A O 1
ATOM 1743 N N . VAL A 1 219 ? 22.520 4.761 -23.443 1.00 97.31 219 VAL A N 1
ATOM 1744 C CA . VAL A 1 219 ? 22.814 4.096 -22.172 1.00 97.31 219 VAL A CA 1
ATOM 1745 C C . VAL A 1 219 ? 24.267 4.372 -21.818 1.00 97.31 219 VAL A C 1
ATOM 1747 O O . VAL A 1 219 ? 25.166 4.094 -22.614 1.00 97.31 219 VAL A O 1
ATOM 1750 N N . ILE A 1 220 ? 24.502 4.918 -20.630 1.00 97.12 220 ILE A N 1
ATOM 1751 C CA . ILE A 1 220 ? 25.836 4.991 -20.043 1.00 97.12 220 ILE A CA 1
ATOM 1752 C C . ILE A 1 220 ? 25.976 3.765 -19.156 1.00 97.12 220 ILE A C 1
ATOM 1754 O O . ILE A 1 220 ? 25.356 3.693 -18.099 1.00 97.12 220 ILE A O 1
ATOM 1758 N N . PHE A 1 221 ? 26.733 2.784 -19.631 1.00 96.44 221 PHE A N 1
ATOM 1759 C CA . PHE A 1 221 ? 26.939 1.503 -18.967 1.00 96.44 221 PHE A CA 1
ATOM 1760 C C . PHE A 1 221 ? 28.324 1.478 -18.327 1.00 96.44 221 PHE A C 1
ATOM 1762 O O . PHE A 1 221 ? 29.299 1.892 -18.956 1.00 96.44 221 PHE A O 1
ATOM 1769 N N . SER A 1 222 ? 28.422 0.989 -17.094 1.00 95.44 222 SER A N 1
ATOM 1770 C CA . SER A 1 222 ? 29.689 0.851 -16.384 1.00 95.44 222 SER A CA 1
ATOM 1771 C C . SER A 1 222 ? 29.794 -0.505 -15.701 1.00 95.44 222 SER A C 1
ATOM 1773 O O . SER A 1 222 ? 28.923 -0.878 -14.913 1.00 95.44 222 SER A O 1
ATOM 1775 N N . ASN A 1 223 ? 30.909 -1.188 -15.958 1.00 92.31 223 ASN A N 1
ATOM 1776 C CA . ASN A 1 223 ? 31.313 -2.411 -15.268 1.00 92.31 223 ASN A CA 1
ATOM 1777 C C . ASN A 1 223 ? 32.564 -2.156 -14.405 1.00 92.31 223 ASN A C 1
ATOM 1779 O O . ASN A 1 223 ? 32.992 -1.014 -14.227 1.00 92.31 223 ASN A O 1
ATOM 1783 N N . SER A 1 224 ? 33.178 -3.223 -13.890 1.00 86.81 224 SER A N 1
ATOM 1784 C CA . SER A 1 224 ? 34.383 -3.158 -13.047 1.00 86.81 224 SER A CA 1
ATOM 1785 C C . SER A 1 224 ? 35.640 -2.611 -13.740 1.00 86.81 224 SER A C 1
ATOM 1787 O O . SER A 1 224 ? 36.607 -2.270 -13.062 1.00 86.81 224 SER A O 1
ATOM 1789 N N . THR A 1 225 ? 35.657 -2.530 -15.073 1.00 85.25 225 THR A N 1
ATOM 1790 C CA . THR A 1 225 ? 36.860 -2.198 -15.856 1.00 85.25 225 THR A CA 1
ATOM 1791 C C . THR A 1 225 ? 36.730 -0.935 -16.700 1.00 85.25 225 THR A C 1
ATOM 1793 O O . THR A 1 225 ? 37.738 -0.273 -16.944 1.00 85.25 225 THR A O 1
ATOM 1796 N N . HIS A 1 226 ? 35.526 -0.587 -17.160 1.00 89.88 226 HIS A N 1
ATOM 1797 C CA . HIS A 1 226 ? 35.306 0.561 -18.032 1.00 89.88 226 HIS A CA 1
ATOM 1798 C C . HIS A 1 226 ? 33.860 1.068 -18.006 1.00 89.88 226 HIS A C 1
ATOM 1800 O O . HIS A 1 226 ? 32.917 0.348 -17.677 1.00 89.88 226 HIS A O 1
ATOM 1806 N N . THR A 1 227 ? 33.703 2.323 -18.429 1.00 94.62 227 THR A N 1
ATOM 1807 C CA . THR A 1 227 ? 32.416 2.964 -18.710 1.00 94.62 227 THR A CA 1
ATOM 1808 C C . THR A 1 227 ? 32.310 3.222 -20.210 1.00 94.62 227 THR A C 1
ATOM 1810 O O . THR A 1 227 ? 33.237 3.770 -20.810 1.00 94.62 227 THR A O 1
ATOM 1813 N N . HIS A 1 228 ? 31.193 2.843 -20.826 1.00 94.19 228 HIS A N 1
ATOM 1814 C CA . HIS A 1 228 ? 30.954 2.992 -22.260 1.00 94.19 228 HIS A CA 1
ATOM 1815 C C . HIS A 1 228 ? 29.574 3.598 -22.544 1.00 94.19 228 HIS A C 1
ATOM 1817 O O . HIS A 1 228 ? 28.636 3.463 -21.758 1.00 94.19 228 HIS A O 1
ATOM 1823 N N . VAL A 1 229 ? 29.453 4.285 -23.683 1.00 96.31 229 VAL A N 1
ATOM 1824 C CA . VAL A 1 229 ? 28.224 4.962 -24.115 1.00 96.31 229 VAL A CA 1
ATOM 1825 C C . VAL A 1 229 ? 27.633 4.225 -25.307 1.00 96.31 229 VAL A C 1
ATOM 1827 O O . VAL A 1 229 ? 28.243 4.178 -26.373 1.00 96.31 229 VAL A O 1
ATOM 1830 N N . TYR A 1 230 ? 26.433 3.679 -25.139 1.00 95.44 230 TYR A N 1
ATOM 1831 C CA . TYR A 1 230 ? 25.714 2.953 -26.182 1.00 95.44 230 TYR A CA 1
ATOM 1832 C C . TYR A 1 230 ? 24.541 3.796 -26.691 1.00 95.44 230 TYR A C 1
ATOM 1834 O O . TYR A 1 230 ? 23.594 4.018 -25.933 1.00 95.44 230 TYR A O 1
ATOM 1842 N N . PRO A 1 231 ? 24.578 4.306 -27.936 1.00 96.06 231 PRO A N 1
ATOM 1843 C CA . PRO A 1 231 ? 23.438 5.015 -28.504 1.00 96.06 231 PRO A CA 1
ATOM 1844 C C . PRO A 1 231 ? 22.240 4.069 -28.648 1.00 96.06 231 PRO A C 1
ATOM 1846 O O . PRO A 1 231 ? 22.394 2.882 -28.942 1.00 96.06 231 PRO A O 1
ATOM 1849 N N . MET A 1 232 ? 21.042 4.602 -28.426 1.00 96.19 232 MET A N 1
ATOM 1850 C CA . MET A 1 232 ? 19.788 3.874 -28.583 1.00 96.19 232 MET A CA 1
ATOM 1851 C C . MET A 1 232 ? 19.100 4.260 -29.890 1.00 96.19 232 MET A C 1
ATOM 1853 O O . MET A 1 232 ? 19.197 5.395 -30.359 1.00 96.19 232 MET A O 1
ATOM 1857 N N . THR A 1 233 ? 18.362 3.311 -30.452 1.00 94.31 233 THR A N 1
ATOM 1858 C CA . THR A 1 233 ? 17.551 3.492 -31.655 1.00 94.31 233 THR A CA 1
ATOM 1859 C C . THR A 1 233 ? 16.108 3.769 -31.255 1.00 94.31 233 THR A C 1
ATOM 1861 O O . THR A 1 233 ? 15.560 3.095 -30.382 1.00 94.31 233 THR A O 1
ATOM 1864 N N . GLN A 1 234 ? 15.488 4.774 -31.872 1.00 94.06 234 GLN A N 1
ATOM 1865 C CA . GLN A 1 234 ? 14.093 5.109 -31.609 1.00 94.06 234 GLN A CA 1
ATOM 1866 C C . GLN A 1 234 ? 13.153 4.099 -32.282 1.00 94.06 234 GLN A C 1
ATOM 1868 O O . GLN A 1 234 ? 13.259 3.841 -33.480 1.00 94.06 234 GLN A O 1
ATOM 1873 N N . GLN A 1 235 ? 12.203 3.581 -31.513 1.00 93.25 235 GLN A N 1
ATOM 1874 C CA . GLN A 1 235 ? 11.144 2.678 -31.953 1.00 93.25 235 GLN A CA 1
ATOM 1875 C C . GLN A 1 235 ? 9.849 3.448 -32.252 1.00 93.25 235 GLN A C 1
ATOM 1877 O O . GLN A 1 235 ? 9.669 4.600 -31.846 1.00 93.25 235 GLN A O 1
ATOM 1882 N N . TYR A 1 236 ? 8.921 2.812 -32.971 1.00 90.31 236 TYR A N 1
ATOM 1883 C CA . TYR A 1 236 ? 7.707 3.472 -33.472 1.00 90.31 236 TYR A CA 1
ATOM 1884 C C . TYR A 1 236 ? 6.740 3.943 -32.374 1.00 90.31 236 TYR A C 1
ATOM 1886 O O . TYR A 1 236 ? 5.923 4.824 -32.622 1.00 90.31 236 TYR A O 1
ATOM 1894 N N . ASP A 1 237 ? 6.811 3.366 -31.175 1.00 90.88 237 ASP A N 1
ATOM 1895 C CA . ASP A 1 237 ? 5.943 3.682 -30.036 1.00 90.88 237 ASP A CA 1
ATOM 1896 C C . ASP A 1 237 ? 6.540 4.743 -29.092 1.00 90.88 237 ASP A C 1
ATOM 1898 O O . ASP A 1 237 ? 6.037 4.984 -27.993 1.00 90.88 237 ASP A O 1
ATOM 1902 N N . GLY A 1 238 ? 7.617 5.406 -29.524 1.00 92.00 238 GLY A N 1
ATOM 1903 C CA . GLY A 1 238 ? 8.295 6.450 -28.757 1.00 92.00 238 GLY A CA 1
ATOM 1904 C C . GLY A 1 238 ? 9.276 5.918 -27.710 1.00 92.00 238 GLY A C 1
ATOM 1905 O O . GLY A 1 238 ? 9.887 6.719 -26.997 1.00 92.00 238 GLY A O 1
ATOM 1906 N N . CYS A 1 239 ? 9.454 4.597 -27.625 1.00 94.88 239 CYS A N 1
ATOM 1907 C CA . CYS A 1 239 ? 10.540 3.995 -26.866 1.00 94.88 239 CYS A CA 1
ATOM 1908 C C . CYS A 1 239 ? 11.877 4.095 -27.609 1.00 94.88 239 CYS A C 1
ATOM 1910 O O . CYS A 1 239 ? 11.939 4.215 -28.829 1.00 94.88 239 CYS A O 1
ATOM 1912 N N . TRP A 1 240 ? 12.957 4.022 -26.848 1.00 95.88 240 TRP A N 1
ATOM 1913 C CA . TRP A 1 240 ? 14.330 3.920 -27.318 1.00 95.88 240 TRP A CA 1
ATOM 1914 C C . TRP A 1 240 ? 14.871 2.563 -26.913 1.00 95.88 240 TRP A C 1
ATOM 1916 O O . TRP A 1 240 ? 14.633 2.149 -25.782 1.00 95.88 240 TRP A O 1
ATOM 1926 N N . PHE A 1 241 ? 15.595 1.888 -27.802 1.00 96.25 241 PHE A N 1
ATOM 1927 C CA . PHE A 1 241 ? 16.105 0.536 -27.589 1.00 96.25 241 PHE A CA 1
ATOM 1928 C C . PHE A 1 241 ? 17.598 0.424 -27.924 1.00 96.25 241 PHE A C 1
ATOM 1930 O O . PHE A 1 241 ? 18.065 0.982 -28.914 1.00 96.25 241 PHE A O 1
ATOM 1937 N N . THR A 1 242 ? 18.349 -0.322 -27.116 1.00 94.94 242 THR A N 1
ATOM 1938 C CA . THR A 1 242 ? 19.697 -0.799 -27.466 1.00 94.94 242 THR A CA 1
ATOM 1939 C C . THR A 1 242 ? 19.967 -2.140 -26.796 1.00 94.94 242 THR A C 1
ATOM 1941 O O . THR A 1 242 ? 19.328 -2.477 -25.799 1.00 94.94 242 THR A O 1
ATOM 1944 N N . ASN A 1 243 ? 20.912 -2.913 -27.323 1.00 93.25 243 ASN A N 1
ATOM 1945 C CA . ASN A 1 243 ? 21.313 -4.186 -26.738 1.00 93.25 243 ASN A CA 1
ATOM 1946 C C . ASN A 1 243 ? 22.823 -4.192 -26.500 1.00 93.25 243 ASN A C 1
ATOM 1948 O O . ASN A 1 243 ? 23.597 -3.905 -27.408 1.00 93.25 243 ASN A O 1
ATOM 1952 N N . VAL A 1 244 ? 23.236 -4.497 -25.271 1.00 93.06 244 VAL A N 1
ATOM 1953 C CA . VAL A 1 244 ? 24.636 -4.428 -24.846 1.00 93.06 244 VAL A CA 1
ATOM 1954 C C . VAL A 1 244 ? 25.148 -5.837 -24.572 1.00 93.06 244 VAL A C 1
ATOM 1956 O O . VAL A 1 244 ? 24.652 -6.531 -23.682 1.00 93.06 244 VAL A O 1
ATOM 1959 N N . CYS A 1 245 ? 26.146 -6.251 -25.354 1.00 92.12 245 CYS A N 1
ATOM 1960 C CA . CYS A 1 245 ? 26.886 -7.493 -25.142 1.00 92.12 245 CYS A CA 1
ATOM 1961 C C . CYS A 1 245 ? 27.692 -7.460 -23.845 1.00 92.12 245 CYS A C 1
ATOM 1963 O O . CYS A 1 245 ? 28.168 -6.404 -23.435 1.00 92.12 245 CYS A O 1
ATOM 1965 N N . ASP A 1 246 ? 27.880 -8.637 -23.247 1.00 91.56 246 ASP A N 1
ATOM 1966 C CA . ASP A 1 246 ? 28.751 -8.860 -22.086 1.00 91.56 246 ASP A CA 1
ATOM 1967 C C . ASP A 1 246 ? 28.372 -8.037 -20.837 1.00 91.56 246 ASP A C 1
ATOM 1969 O O . ASP A 1 246 ? 29.139 -7.970 -19.878 1.00 91.56 246 ASP A O 1
ATOM 1973 N N . ALA A 1 247 ? 27.167 -7.459 -20.821 1.00 93.19 247 ALA A N 1
ATOM 1974 C CA . ALA A 1 247 ? 26.559 -6.855 -19.643 1.00 93.19 247 ALA A CA 1
ATOM 1975 C C . ALA A 1 247 ? 25.998 -7.943 -18.720 1.00 93.19 247 ALA A C 1
ATOM 1977 O O . ALA A 1 247 ? 25.315 -8.868 -19.171 1.00 93.19 247 ALA A O 1
ATOM 1978 N N . SER A 1 248 ? 26.281 -7.826 -17.428 1.00 91.75 248 SER A N 1
ATOM 1979 C CA . SER A 1 248 ? 25.954 -8.822 -16.412 1.00 91.75 248 SER A CA 1
ATOM 1980 C C . SER A 1 248 ? 25.201 -8.215 -15.225 1.00 91.75 248 SER A C 1
ATOM 1982 O O . SER A 1 248 ? 24.932 -7.015 -15.175 1.00 91.75 248 SER A O 1
ATOM 1984 N N . VAL A 1 249 ? 24.787 -9.072 -14.290 1.00 92.38 249 VAL A N 1
ATOM 1985 C CA . VAL A 1 249 ? 24.225 -8.640 -13.001 1.00 92.38 249 VAL A CA 1
ATOM 1986 C C . VAL A 1 249 ? 25.301 -7.866 -12.227 1.00 92.38 249 VAL A C 1
ATOM 1988 O O . VAL A 1 249 ? 26.486 -8.112 -12.418 1.00 92.38 249 VAL A O 1
ATOM 1991 N N . ASP A 1 250 ? 24.886 -6.924 -11.384 1.00 91.94 250 ASP A N 1
ATOM 1992 C CA . ASP A 1 250 ? 25.721 -5.999 -10.599 1.00 91.94 250 ASP A CA 1
ATOM 1993 C C . ASP A 1 250 ? 26.390 -4.861 -11.379 1.00 91.94 250 ASP A C 1
ATOM 1995 O O . ASP A 1 250 ? 26.770 -3.851 -10.772 1.00 91.94 250 ASP A O 1
ATOM 1999 N N . ASP A 1 251 ? 26.455 -4.956 -12.708 1.00 94.88 251 ASP A N 1
ATOM 2000 C CA . ASP A 1 251 ? 26.850 -3.830 -13.549 1.00 94.88 251 ASP A CA 1
ATOM 2001 C C . ASP A 1 251 ? 25.843 -2.675 -13.424 1.00 94.88 251 ASP A C 1
ATOM 2003 O O . ASP A 1 251 ? 24.660 -2.853 -13.105 1.00 94.88 251 ASP A O 1
ATOM 2007 N N . THR A 1 252 ? 26.315 -1.457 -13.676 1.00 96.00 252 THR A N 1
ATOM 2008 C CA . THR A 1 252 ? 25.545 -0.236 -13.417 1.00 96.00 252 THR A CA 1
ATOM 2009 C C . THR A 1 252 ? 25.248 0.530 -14.695 1.00 96.00 252 THR A C 1
ATOM 2011 O O . THR A 1 252 ? 26.018 0.502 -15.658 1.00 96.00 252 THR A O 1
ATOM 2014 N N . TYR A 1 253 ? 24.111 1.223 -14.723 1.00 96.69 253 TYR A N 1
ATOM 2015 C CA . TYR A 1 253 ? 23.731 2.042 -15.864 1.00 96.69 253 TYR A CA 1
ATOM 2016 C C . TYR A 1 253 ? 22.835 3.219 -15.486 1.00 96.69 253 TYR A C 1
ATOM 2018 O O . TYR A 1 253 ? 22.091 3.197 -14.505 1.00 96.69 253 TYR A O 1
ATOM 2026 N N . TYR A 1 254 ? 22.836 4.236 -16.338 1.00 96.19 254 TYR A N 1
ATOM 2027 C CA . TYR A 1 254 ? 21.788 5.250 -16.386 1.00 96.19 254 TYR A CA 1
ATOM 2028 C C . TYR A 1 254 ? 21.547 5.667 -17.834 1.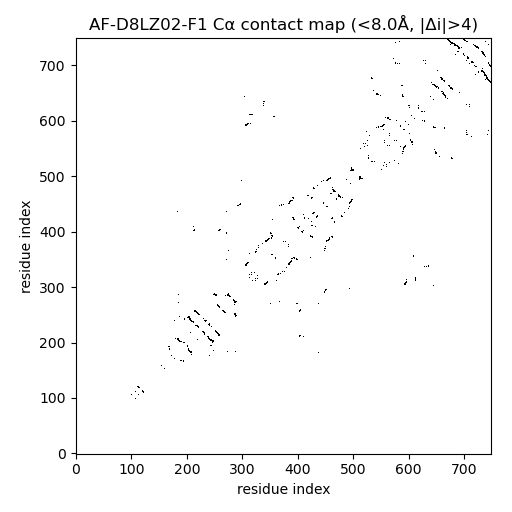00 96.19 254 TYR A C 1
ATOM 2030 O O . TYR A 1 254 ? 22.375 5.424 -18.718 1.00 96.19 254 TYR A O 1
ATOM 2038 N N . PHE A 1 255 ? 20.407 6.299 -18.091 1.00 96.31 255 PHE A N 1
ATOM 2039 C CA . PHE A 1 255 ? 20.119 6.824 -19.412 1.00 96.31 255 PHE A CA 1
ATOM 2040 C C . PHE A 1 255 ? 20.559 8.279 -19.538 1.00 96.31 255 PHE A C 1
ATOM 2042 O O . PHE A 1 255 ? 20.313 9.105 -18.663 1.00 96.31 255 PHE A O 1
ATOM 2049 N N . GLN A 1 256 ? 21.183 8.616 -20.657 1.00 96.00 256 GLN A N 1
ATOM 2050 C CA . GLN A 1 256 ? 21.562 9.973 -21.014 1.00 96.00 256 GLN A CA 1
ATOM 2051 C C . GLN A 1 256 ? 20.640 10.467 -22.124 1.00 96.00 256 GLN A C 1
ATOM 2053 O O . GLN A 1 256 ? 20.733 10.014 -23.264 1.00 96.00 256 GLN A O 1
ATOM 2058 N N . TYR A 1 257 ? 19.756 11.407 -21.794 1.00 95.19 257 TYR A N 1
ATOM 2059 C CA . TYR A 1 257 ? 18.813 11.988 -22.752 1.00 95.19 257 TYR A CA 1
ATOM 2060 C C . TYR A 1 257 ? 19.363 13.299 -23.298 1.00 95.19 257 TYR A C 1
ATOM 2062 O O . TYR A 1 257 ? 20.033 14.041 -22.572 1.00 95.19 257 TYR A O 1
ATOM 2070 N N . ILE A 1 258 ? 19.059 13.589 -24.561 1.00 93.12 258 ILE A N 1
ATOM 2071 C CA . ILE A 1 258 ? 19.324 14.875 -25.206 1.00 93.12 258 ILE A CA 1
ATOM 2072 C C . ILE A 1 258 ? 17.981 15.518 -25.561 1.00 93.12 258 ILE A C 1
ATOM 2074 O O . ILE A 1 258 ? 17.100 14.883 -26.143 1.00 93.12 258 ILE A O 1
ATOM 2078 N N . SER A 1 259 ? 17.806 16.778 -25.167 1.00 87.19 259 SER A N 1
ATOM 2079 C CA . SER A 1 259 ? 16.577 17.533 -25.416 1.00 87.19 259 SER A CA 1
ATOM 2080 C C . SER A 1 259 ? 16.439 17.941 -26.885 1.00 87.19 259 SER A C 1
ATOM 2082 O O . SER A 1 259 ? 17.383 18.481 -27.457 1.00 87.19 259 SER A O 1
ATOM 2084 N N . LYS A 1 260 ? 15.238 17.805 -27.471 1.00 78.56 260 LYS A N 1
ATOM 2085 C CA . LYS A 1 260 ? 14.920 18.373 -28.800 1.00 78.56 260 LYS A CA 1
ATOM 2086 C C . LYS A 1 260 ? 14.973 19.901 -28.837 1.00 78.56 260 LYS A C 1
ATOM 2088 O O . LYS A 1 260 ? 15.191 20.468 -29.900 1.00 78.56 260 LYS A O 1
ATOM 2093 N N . ALA A 1 261 ? 14.711 20.562 -27.709 1.00 76.38 261 ALA A N 1
ATOM 2094 C CA . ALA A 1 261 ? 14.506 22.009 -27.667 1.00 76.38 261 ALA A CA 1
ATOM 2095 C C . ALA A 1 261 ? 15.792 22.808 -27.411 1.00 76.38 261 ALA A C 1
ATOM 2097 O O . ALA A 1 261 ? 15.880 23.963 -27.815 1.00 76.38 261 ALA A O 1
ATOM 2098 N N . SER A 1 262 ? 16.761 22.227 -26.699 1.00 78.94 262 SER A N 1
ATOM 2099 C CA . SER A 1 262 ? 17.898 22.976 -26.146 1.00 78.94 262 SER A CA 1
ATOM 2100 C C . SER A 1 262 ? 19.240 22.243 -26.193 1.00 78.94 262 SER A C 1
ATOM 2102 O O . SER A 1 262 ? 20.199 22.738 -25.605 1.00 78.94 262 SER A O 1
ATOM 2104 N N . ASP A 1 263 ? 19.314 21.052 -26.805 1.00 82.38 263 ASP A N 1
ATOM 2105 C CA . ASP A 1 263 ? 20.488 20.154 -26.790 1.00 82.38 263 ASP A CA 1
ATOM 2106 C C . ASP A 1 263 ? 21.042 19.840 -25.381 1.00 82.38 263 ASP A C 1
ATOM 2108 O O . ASP A 1 263 ? 22.140 19.300 -25.213 1.00 82.38 263 ASP A O 1
ATOM 2112 N N . ARG A 1 264 ? 20.261 20.138 -24.333 1.00 89.62 264 ARG A N 1
ATOM 2113 C CA . ARG A 1 264 ? 20.599 19.854 -22.939 1.00 89.62 264 ARG A CA 1
ATOM 2114 C C . ARG A 1 264 ? 20.717 18.347 -22.733 1.00 89.62 264 ARG A C 1
ATOM 2116 O O . ARG A 1 264 ? 19.845 17.589 -23.156 1.00 89.62 264 ARG A O 1
ATOM 2123 N N . ARG A 1 265 ? 21.771 17.939 -22.024 1.00 92.19 265 ARG A N 1
ATOM 2124 C CA . ARG A 1 265 ? 22.015 16.560 -21.594 1.00 92.19 265 ARG A CA 1
ATOM 2125 C C . ARG A 1 265 ? 21.445 16.336 -20.199 1.00 92.19 265 ARG A C 1
ATOM 2127 O O . ARG A 1 265 ? 21.842 17.023 -19.263 1.00 92.19 265 ARG A O 1
ATOM 2134 N N . CYS A 1 266 ? 20.552 15.365 -20.057 1.00 91.75 266 CYS A N 1
ATOM 2135 C CA . CYS A 1 266 ? 19.954 14.988 -18.782 1.00 91.75 266 CYS A CA 1
ATOM 2136 C C . CYS A 1 266 ? 20.248 13.521 -18.431 1.00 91.75 266 CYS A C 1
ATOM 2138 O O . CYS A 1 266 ? 19.798 12.642 -19.170 1.00 91.75 266 CYS A O 1
ATOM 2140 N N . PRO A 1 267 ? 20.972 13.229 -17.336 1.00 93.00 267 PRO A N 1
ATOM 2141 C CA . PRO A 1 267 ? 21.036 11.876 -16.796 1.00 93.00 267 PRO A CA 1
ATOM 2142 C C . PRO A 1 267 ? 19.683 11.507 -16.167 1.00 93.00 267 PRO A C 1
ATOM 2144 O O . PRO A 1 267 ? 19.057 12.332 -15.491 1.00 93.00 267 PRO A O 1
ATOM 2147 N N . ARG A 1 268 ? 19.206 10.289 -16.421 1.00 92.44 268 ARG A N 1
ATOM 2148 C CA . ARG A 1 268 ? 17.916 9.770 -15.956 1.00 92.44 268 ARG A CA 1
ATOM 2149 C C . ARG A 1 268 ? 18.062 8.342 -15.445 1.00 92.44 268 ARG A C 1
ATOM 2151 O O . ARG A 1 268 ? 18.685 7.499 -16.095 1.00 92.44 268 ARG A O 1
ATOM 2158 N N . LEU A 1 269 ? 17.476 8.088 -14.277 1.00 91.88 269 LEU A N 1
ATOM 2159 C CA . LEU A 1 269 ? 17.311 6.736 -13.757 1.00 91.88 269 LEU A CA 1
ATOM 2160 C C . LEU A 1 269 ? 16.167 6.024 -14.482 1.00 91.88 269 LEU A C 1
ATOM 2162 O O . LEU A 1 269 ? 15.348 6.635 -15.167 1.00 91.88 269 LEU A O 1
ATOM 2166 N N . SER A 1 270 ? 16.157 4.710 -14.340 1.00 90.62 270 SER A N 1
ATOM 2167 C CA . SER A 1 270 ? 15.166 3.825 -14.931 1.00 90.62 270 SER A CA 1
ATOM 2168 C C . SER A 1 270 ? 13.947 3.762 -14.005 1.00 90.62 270 SER A C 1
ATOM 2170 O O . SER A 1 270 ? 14.112 3.564 -12.806 1.00 90.62 270 SER A O 1
ATOM 2172 N N . ILE A 1 271 ? 12.729 3.921 -14.526 1.00 88.12 271 ILE A N 1
ATOM 2173 C CA . ILE A 1 271 ? 11.505 3.981 -13.697 1.00 88.12 271 ILE A CA 1
ATOM 2174 C C . ILE A 1 271 ? 11.189 2.620 -13.058 1.00 88.12 271 ILE A C 1
ATOM 2176 O O . ILE A 1 271 ? 10.834 2.530 -11.890 1.00 88.12 271 ILE A O 1
ATOM 2180 N N . GLY A 1 272 ? 11.321 1.554 -13.839 1.00 85.44 272 GLY A N 1
ATOM 2181 C CA . GLY A 1 272 ? 11.194 0.157 -13.447 1.00 85.44 272 GLY A CA 1
ATOM 2182 C C . GLY A 1 272 ? 12.549 -0.535 -13.282 1.00 85.44 272 GLY A C 1
ATOM 2183 O O . GLY A 1 272 ? 12.649 -1.731 -13.587 1.00 85.44 272 GLY A O 1
ATOM 2184 N N . ALA A 1 273 ? 13.590 0.197 -12.854 1.00 86.56 273 ALA A N 1
ATOM 2185 C CA . ALA A 1 273 ? 14.791 -0.438 -12.317 1.00 86.56 273 ALA A CA 1
ATOM 2186 C C . ALA A 1 273 ? 14.424 -1.270 -11.088 1.00 86.56 273 ALA A C 1
ATOM 2188 O O . ALA A 1 273 ? 13.598 -0.882 -10.267 1.00 86.56 273 ALA A O 1
ATOM 2189 N N . LYS A 1 274 ? 15.084 -2.417 -10.951 1.00 82.56 274 LYS A N 1
ATOM 2190 C CA . LYS A 1 274 ? 14.905 -3.290 -9.786 1.00 82.56 274 LYS A CA 1
ATOM 2191 C C . LYS A 1 274 ? 15.718 -2.843 -8.580 1.00 82.56 274 LYS A C 1
ATOM 2193 O O . LYS A 1 274 ? 15.387 -3.192 -7.452 1.00 82.56 274 LYS A O 1
ATOM 2198 N N . GLU A 1 275 ? 16.799 -2.117 -8.839 1.00 84.62 275 GLU A N 1
ATOM 2199 C CA . GLU A 1 275 ? 17.723 -1.634 -7.829 1.00 84.62 275 GLU A CA 1
ATOM 2200 C C . GLU A 1 275 ? 18.295 -0.288 -8.274 1.00 84.62 275 GLU A C 1
ATOM 2202 O O . GLU A 1 275 ? 18.798 -0.138 -9.393 1.00 84.62 275 GLU A O 1
ATOM 2207 N N . ILE A 1 276 ? 18.195 0.691 -7.382 1.00 84.62 276 ILE A N 1
ATOM 2208 C CA . ILE A 1 276 ? 18.736 2.036 -7.540 1.00 84.62 276 ILE A CA 1
ATOM 2209 C C . ILE A 1 276 ? 19.683 2.264 -6.366 1.00 84.62 276 ILE A C 1
ATOM 2211 O O . ILE A 1 276 ? 19.323 2.031 -5.212 1.00 84.62 276 ILE A O 1
ATOM 2215 N N . LEU A 1 277 ? 20.896 2.710 -6.670 1.00 83.56 277 LEU A N 1
ATOM 2216 C CA . LEU A 1 277 ? 21.915 3.061 -5.688 1.00 83.56 277 LEU A CA 1
ATOM 2217 C C . LEU A 1 277 ? 21.978 4.582 -5.558 1.00 83.56 277 LEU A C 1
ATOM 2219 O O . LEU A 1 277 ? 21.890 5.277 -6.572 1.00 83.56 277 LEU A O 1
ATOM 2223 N N . PHE A 1 278 ? 22.172 5.078 -4.332 1.00 77.56 278 PHE A N 1
ATOM 2224 C CA . PHE A 1 278 ? 22.375 6.505 -4.038 1.00 77.56 278 PHE A CA 1
ATOM 2225 C C . PHE A 1 278 ? 21.230 7.396 -4.563 1.00 77.56 278 PHE A C 1
ATOM 2227 O O . PHE A 1 278 ? 21.462 8.438 -5.175 1.00 77.56 278 PHE A O 1
ATOM 2234 N N . PHE A 1 279 ? 19.973 6.963 -4.407 1.00 78.19 279 PHE A N 1
ATOM 2235 C CA . PHE A 1 279 ? 18.814 7.738 -4.865 1.00 78.19 279 PHE A CA 1
ATOM 2236 C C . PHE A 1 279 ? 18.772 9.121 -4.192 1.00 78.19 279 PHE A C 1
ATOM 2238 O O . PHE A 1 279 ? 18.928 9.217 -2.980 1.00 78.19 279 PHE A O 1
ATOM 2245 N N . ASN A 1 280 ? 18.547 10.186 -4.973 1.00 74.25 280 ASN A N 1
ATOM 2246 C CA . ASN A 1 280 ? 18.635 11.590 -4.532 1.00 74.25 280 ASN A CA 1
ATOM 2247 C C . ASN A 1 280 ? 20.007 12.037 -3.984 1.00 74.25 280 ASN A C 1
ATOM 2249 O O . ASN A 1 280 ? 20.124 13.132 -3.432 1.00 74.25 280 ASN A O 1
ATOM 2253 N N . GLU A 1 281 ? 21.064 11.261 -4.221 1.00 75.75 281 GLU A N 1
ATOM 2254 C CA . GLU A 1 281 ? 22.435 11.583 -3.831 1.00 75.75 281 GLU A CA 1
ATOM 2255 C C . GLU A 1 281 ? 23.357 11.752 -5.056 1.00 75.75 281 GLU A C 1
ATOM 2257 O O . GLU A 1 281 ? 23.050 11.300 -6.171 1.00 75.75 281 GLU A O 1
ATOM 2262 N N . PRO A 1 282 ? 24.518 12.419 -4.898 1.00 80.75 282 PRO A N 1
ATOM 2263 C CA . PRO A 1 282 ? 25.534 12.457 -5.941 1.00 80.75 282 PRO A CA 1
ATOM 2264 C C . PRO A 1 282 ? 25.997 11.042 -6.314 1.00 80.75 282 PRO A C 1
ATOM 2266 O O . PRO A 1 282 ? 26.462 10.291 -5.465 1.00 80.75 282 PRO A O 1
ATOM 2269 N N . GLY A 1 283 ? 25.928 10.698 -7.603 1.00 83.88 283 GLY A N 1
ATOM 2270 C CA . GLY A 1 283 ? 26.328 9.372 -8.090 1.00 83.88 283 GLY A CA 1
ATOM 2271 C C . GLY A 1 283 ? 25.188 8.358 -8.214 1.00 83.88 283 GLY A C 1
ATOM 2272 O O . GLY A 1 283 ? 25.470 7.183 -8.441 1.00 83.88 283 GLY A O 1
ATOM 2273 N N . GLN A 1 284 ? 23.928 8.799 -8.120 1.00 87.69 284 GLN A N 1
ATOM 2274 C CA . GLN A 1 284 ? 22.759 7.952 -8.363 1.00 87.69 284 GLN A CA 1
ATOM 2275 C C . GLN A 1 284 ? 22.873 7.132 -9.657 1.00 87.69 284 GLN A C 1
ATOM 2277 O O . GLN A 1 284 ? 23.186 7.663 -10.730 1.00 87.69 284 GLN A O 1
ATOM 2282 N N . VAL A 1 285 ? 22.600 5.833 -9.565 1.00 91.88 285 VAL A N 1
ATOM 2283 C CA . VAL A 1 285 ? 22.732 4.912 -10.697 1.00 91.88 285 VAL A CA 1
ATOM 2284 C C . VAL A 1 285 ? 21.817 3.703 -10.527 1.00 91.88 285 VAL A C 1
ATOM 2286 O O . VAL A 1 285 ? 21.520 3.292 -9.408 1.00 91.88 285 VAL A O 1
ATOM 2289 N N . ASN A 1 286 ? 21.368 3.112 -11.633 1.00 92.69 286 ASN A N 1
ATOM 2290 C CA . ASN A 1 286 ? 20.666 1.832 -11.581 1.00 92.69 286 ASN A CA 1
ATOM 2291 C C . ASN A 1 286 ? 21.689 0.694 -11.532 1.00 92.69 286 ASN A C 1
ATOM 2293 O O . ASN A 1 286 ? 22.698 0.742 -12.242 1.00 92.69 286 ASN A O 1
ATOM 2297 N N . ARG A 1 287 ? 21.398 -0.358 -10.768 1.00 92.31 287 ARG A N 1
ATOM 2298 C CA . ARG A 1 287 ? 22.142 -1.621 -10.815 1.00 92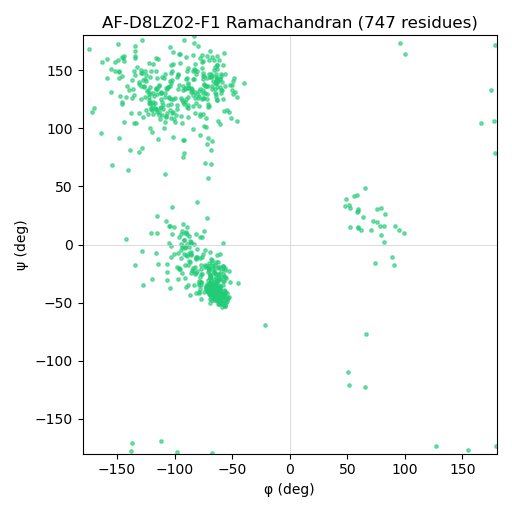.31 287 ARG A CA 1
ATOM 2299 C C . ARG A 1 287 ? 21.312 -2.679 -11.535 1.00 92.31 287 ARG A C 1
ATOM 2301 O O . ARG A 1 287 ? 20.108 -2.810 -11.307 1.00 92.31 287 ARG A O 1
ATOM 2308 N N . ILE A 1 288 ? 21.948 -3.433 -12.428 1.00 92.88 288 ILE A N 1
ATOM 2309 C CA . ILE A 1 288 ? 21.314 -4.570 -13.094 1.00 92.88 288 ILE A CA 1
ATOM 2310 C C . ILE A 1 288 ? 21.145 -5.676 -12.061 1.00 92.88 288 ILE A C 1
ATOM 2312 O O . ILE A 1 288 ? 22.122 -6.190 -11.526 1.00 92.88 288 ILE A O 1
ATOM 2316 N N . SER A 1 289 ? 19.897 -6.058 -11.808 1.00 88.62 289 SER A N 1
ATOM 2317 C CA . SER A 1 289 ? 19.553 -7.100 -10.845 1.00 88.62 289 SER A CA 1
ATOM 2318 C C . SER A 1 289 ? 18.783 -8.225 -11.529 1.00 88.62 289 SER A C 1
ATOM 2320 O O . SER A 1 289 ? 17.989 -7.996 -12.451 1.00 88.62 289 SER A O 1
ATOM 2322 N N . SER A 1 290 ? 19.022 -9.459 -11.095 1.00 85.19 290 SER A N 1
ATOM 2323 C CA . SER A 1 290 ? 18.324 -10.637 -11.607 1.00 85.19 290 SER A CA 1
ATOM 2324 C C . SER A 1 290 ? 16.838 -10.638 -11.221 1.00 85.19 290 SER A C 1
ATOM 2326 O O . SER A 1 290 ? 16.374 -9.905 -10.352 1.00 85.19 290 SER A O 1
ATOM 2328 N N . SER A 1 291 ? 16.041 -11.435 -11.935 1.00 82.38 291 SER A N 1
ATOM 2329 C CA . SER A 1 291 ? 14.656 -11.730 -11.551 1.00 82.38 291 SER A CA 1
ATOM 2330 C C . SER A 1 291 ? 14.618 -13.042 -10.792 1.00 82.38 291 SER A C 1
ATOM 2332 O O . SER A 1 291 ? 15.247 -14.013 -11.213 1.00 82.38 291 SER A O 1
ATOM 2334 N N . TYR A 1 292 ? 13.843 -13.086 -9.717 1.00 85.00 292 TYR A N 1
ATOM 2335 C CA . TYR A 1 292 ? 13.567 -14.321 -9.006 1.00 85.00 292 TYR A CA 1
ATOM 2336 C C . TYR A 1 292 ? 12.065 -14.490 -8.844 1.00 85.00 292 TYR A C 1
ATOM 2338 O O . TYR A 1 292 ? 11.378 -13.521 -8.559 1.00 85.00 292 TYR A O 1
ATOM 2346 N N . SER A 1 293 ? 11.554 -15.714 -8.971 1.00 90.19 293 SER A N 1
ATOM 2347 C CA . SER A 1 293 ? 10.157 -15.989 -8.625 1.00 90.19 293 SER A CA 1
ATOM 2348 C C . SER A 1 293 ? 10.018 -16.107 -7.112 1.00 90.19 293 SER A C 1
ATOM 2350 O O . SER A 1 293 ? 10.728 -16.905 -6.491 1.00 90.19 293 SER A O 1
ATOM 2352 N N . ALA A 1 294 ? 9.090 -15.354 -6.531 1.00 90.56 294 ALA A N 1
ATOM 2353 C CA . ALA A 1 294 ? 8.657 -15.515 -5.152 1.00 90.56 294 ALA A CA 1
ATOM 2354 C C . ALA A 1 294 ? 7.751 -16.736 -4.981 1.00 90.56 294 ALA A C 1
ATOM 2356 O O . ALA A 1 294 ? 7.101 -17.197 -5.926 1.00 90.56 294 ALA A O 1
ATOM 2357 N N . GLU A 1 295 ? 7.691 -17.223 -3.745 1.00 90.12 295 GLU A N 1
ATOM 2358 C CA . GLU A 1 295 ? 6.588 -18.060 -3.296 1.00 90.12 295 GLU A CA 1
ATOM 2359 C C . GLU A 1 295 ? 5.369 -17.162 -3.073 1.00 90.12 295 GLU A C 1
ATOM 2361 O O . GLU A 1 295 ? 5.475 -16.082 -2.494 1.00 90.12 295 GLU A O 1
ATOM 2366 N N . LYS A 1 296 ? 4.219 -17.584 -3.596 1.00 92.62 296 LYS A N 1
ATOM 2367 C CA . LYS A 1 296 ? 2.991 -16.797 -3.572 1.00 92.62 296 LYS A CA 1
ATOM 2368 C C . LYS A 1 296 ? 1.945 -17.532 -2.766 1.00 92.62 296 LYS A C 1
ATOM 2370 O O . LYS A 1 296 ? 1.538 -18.634 -3.134 1.00 92.62 296 LYS A O 1
ATOM 2375 N N . LEU A 1 297 ? 1.448 -16.887 -1.723 1.00 91.69 297 LEU A N 1
ATOM 2376 C CA . LEU A 1 297 ? 0.260 -17.368 -1.045 1.00 91.69 297 LEU A CA 1
ATOM 2377 C C . LEU A 1 297 ? -0.995 -17.047 -1.869 1.00 91.69 297 LEU A C 1
ATOM 2379 O O . LEU A 1 297 ? -1.050 -16.066 -2.624 1.00 91.69 297 LEU A O 1
ATOM 2383 N N . SER A 1 298 ? -2.023 -17.881 -1.708 1.00 88.50 298 SER A N 1
ATOM 2384 C CA . SER A 1 298 ? -3.335 -17.642 -2.304 1.00 88.50 298 SER A CA 1
ATOM 2385 C C . SER A 1 298 ? -3.996 -16.405 -1.699 1.00 88.50 298 SER A C 1
ATOM 2387 O O . SER A 1 298 ? -3.694 -16.013 -0.564 1.00 88.50 298 SER A O 1
ATOM 2389 N N . LEU A 1 299 ? -4.949 -15.840 -2.443 1.00 81.19 299 LEU A N 1
ATOM 2390 C CA . LEU A 1 299 ? -5.862 -14.813 -1.944 1.00 81.19 299 LEU A CA 1
ATOM 2391 C C . LEU A 1 299 ? -6.493 -15.253 -0.616 1.00 81.19 299 LEU A C 1
ATOM 2393 O O . LEU A 1 299 ? -6.889 -16.411 -0.466 1.00 81.19 299 LEU A O 1
ATOM 2397 N N . PHE A 1 300 ? -6.581 -14.321 0.331 1.00 80.81 300 PHE A N 1
ATOM 2398 C CA . PHE A 1 300 ? -7.140 -14.548 1.661 1.00 80.81 300 PHE A CA 1
ATOM 2399 C C . PHE A 1 300 ? -8.423 -13.742 1.870 1.00 80.81 300 PHE A C 1
ATOM 2401 O O . PHE A 1 300 ? -8.681 -12.758 1.169 1.00 80.81 300 PHE A O 1
ATOM 2408 N N . ASN A 1 301 ? -9.240 -14.169 2.834 1.00 83.00 301 ASN A N 1
ATOM 2409 C CA . ASN A 1 301 ? -10.429 -13.431 3.227 1.00 83.00 301 ASN A CA 1
ATOM 2410 C C . ASN A 1 301 ? -10.027 -12.197 4.041 1.00 83.00 301 ASN A C 1
ATOM 2412 O O . ASN A 1 301 ? -9.709 -12.292 5.221 1.00 83.00 301 ASN A O 1
ATOM 2416 N N . PHE A 1 302 ? -10.046 -11.026 3.410 1.00 84.75 302 PHE A N 1
ATOM 2417 C CA . PHE A 1 302 ? -9.640 -9.790 4.074 1.00 84.75 302 PHE A CA 1
ATOM 2418 C C . PHE A 1 302 ? -10.589 -9.354 5.203 1.00 84.75 302 PHE A C 1
ATOM 2420 O O . PHE A 1 302 ? -10.199 -8.540 6.027 1.00 84.75 302 PHE A O 1
ATOM 2427 N N . GLU A 1 303 ? -11.811 -9.893 5.295 1.00 83.56 303 GLU A N 1
ATOM 2428 C CA . GLU A 1 303 ? -12.706 -9.608 6.433 1.00 83.56 303 GLU A CA 1
ATOM 2429 C C . GLU A 1 303 ? -12.130 -10.070 7.782 1.00 83.56 303 GLU A C 1
ATOM 2431 O O . GLU A 1 303 ? -12.444 -9.496 8.822 1.00 83.56 303 GLU A O 1
ATOM 2436 N N . GLU A 1 304 ? -11.251 -11.074 7.754 1.00 87.25 304 GLU A N 1
ATOM 2437 C CA . GLU A 1 304 ? -10.541 -11.613 8.921 1.00 87.25 304 GLU A CA 1
ATOM 2438 C C . GLU A 1 304 ? -9.216 -10.887 9.199 1.00 87.25 304 GLU A C 1
ATOM 2440 O O . GLU A 1 304 ? -8.489 -11.234 10.134 1.00 87.25 304 GLU A O 1
ATOM 2445 N N . ALA A 1 305 ? -8.868 -9.882 8.389 1.00 91.62 305 ALA A N 1
ATOM 2446 C CA . ALA A 1 305 ? -7.634 -9.142 8.572 1.00 91.62 305 ALA A CA 1
ATOM 2447 C C . ALA A 1 305 ? -7.666 -8.318 9.868 1.00 91.62 305 ALA A C 1
ATOM 2449 O O . ALA A 1 305 ? -8.6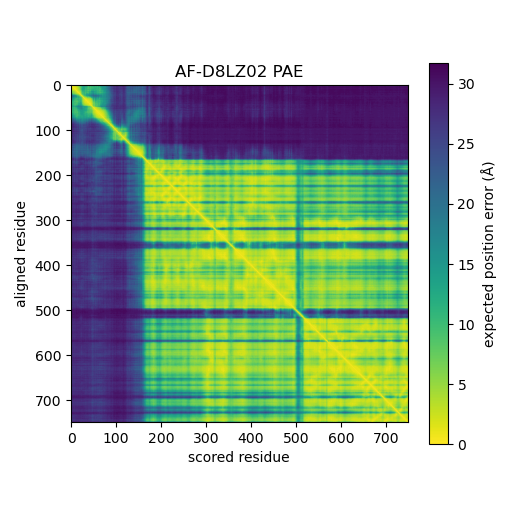84 -7.754 10.264 1.00 91.62 305 ALA A O 1
ATOM 2450 N N . ILE A 1 306 ? -6.505 -8.222 10.502 1.00 95.62 306 ILE A N 1
ATOM 2451 C CA . ILE A 1 306 ? -6.186 -7.260 11.547 1.00 95.62 306 ILE A CA 1
ATOM 2452 C C . ILE A 1 306 ? -4.990 -6.515 10.992 1.00 95.62 306 ILE A C 1
ATOM 2454 O O . ILE A 1 306 ? -3.885 -7.063 10.932 1.00 95.62 306 ILE A O 1
ATOM 2458 N N . VAL A 1 307 ? -5.268 -5.329 10.458 1.00 95.38 307 VAL A N 1
ATOM 2459 C CA . VAL A 1 307 ? -4.305 -4.553 9.685 1.00 95.38 307 VAL A CA 1
ATOM 2460 C C . VAL A 1 307 ? -3.455 -3.730 10.638 1.00 95.38 307 VAL A C 1
ATOM 2462 O O . VAL A 1 307 ? -3.981 -3.064 11.525 1.00 95.38 307 VAL A O 1
ATOM 2465 N N . TYR A 1 308 ? -2.147 -3.734 10.433 1.00 97.62 308 TYR A N 1
ATOM 2466 C CA . TYR A 1 308 ? -1.232 -2.839 11.123 1.00 97.62 308 TYR A CA 1
ATOM 2467 C C . TYR A 1 308 ? -0.464 -2.016 10.092 1.00 97.62 308 TYR A C 1
ATOM 2469 O O . TYR A 1 308 ? 0.204 -2.567 9.217 1.00 97.62 308 TYR A O 1
ATOM 2477 N N . GLN A 1 309 ? -0.584 -0.696 10.181 1.00 94.62 309 GLN A N 1
ATOM 2478 C CA . GLN A 1 309 ? 0.021 0.248 9.252 1.00 94.62 309 GLN A CA 1
ATOM 2479 C C . GLN A 1 309 ? 1.376 0.720 9.772 1.00 94.62 309 GLN A C 1
ATOM 2481 O O . GLN A 1 309 ? 1.466 1.271 10.872 1.00 94.62 309 GLN A O 1
ATOM 2486 N N . VAL A 1 310 ? 2.419 0.545 8.962 1.00 92.31 310 VAL A N 1
ATOM 2487 C CA . VAL A 1 310 ? 3.802 0.855 9.339 1.00 92.31 310 VAL A CA 1
ATOM 2488 C C . VAL A 1 310 ? 4.404 1.864 8.372 1.00 92.31 310 VAL A C 1
ATOM 2490 O O . VAL A 1 310 ? 4.486 1.614 7.167 1.00 92.31 310 VAL A O 1
ATOM 2493 N N . PHE A 1 311 ? 4.900 2.976 8.913 1.00 89.44 311 PHE A N 1
ATOM 2494 C CA . PHE A 1 311 ? 5.818 3.858 8.203 1.00 89.44 311 PHE A CA 1
ATOM 2495 C C . PHE A 1 311 ? 7.249 3.575 8.667 1.00 89.44 311 PHE A C 1
ATOM 2497 O O . PHE A 1 311 ? 7.630 3.926 9.783 1.00 89.44 311 PHE A O 1
ATOM 2504 N N . LEU A 1 312 ? 8.027 2.900 7.815 1.00 89.06 312 LEU A N 1
ATOM 2505 C CA . LEU A 1 312 ? 9.312 2.302 8.196 1.00 89.06 312 LEU A CA 1
ATOM 2506 C C . LEU A 1 312 ? 10.306 3.281 8.839 1.00 89.06 312 LEU A C 1
ATOM 2508 O O . LEU A 1 312 ? 10.817 2.927 9.898 1.00 89.06 312 LEU A O 1
ATOM 2512 N N . PRO A 1 313 ? 10.538 4.494 8.296 1.00 85.75 313 PRO A N 1
ATOM 2513 C CA . PRO A 1 313 ? 11.553 5.399 8.834 1.00 85.75 313 PRO A CA 1
ATOM 2514 C C . PRO A 1 313 ? 11.274 5.926 10.239 1.00 85.75 313 PRO A C 1
ATOM 2516 O O . PRO A 1 313 ? 12.206 6.331 10.918 1.00 85.75 313 PRO A O 1
ATOM 2519 N N . ALA A 1 314 ? 10.007 5.956 10.660 1.00 87.19 314 ALA A N 1
ATOM 2520 C CA . ALA A 1 314 ? 9.655 6.325 12.028 1.00 87.19 314 ALA A CA 1
ATOM 2521 C C . ALA A 1 314 ? 9.456 5.097 12.913 1.00 87.19 314 ALA A C 1
ATOM 2523 O O . ALA A 1 314 ? 9.685 5.168 14.108 1.00 87.19 314 ALA A O 1
ATOM 2524 N N . PHE A 1 315 ? 9.018 3.963 12.367 1.00 90.94 315 PHE A N 1
ATOM 2525 C CA . PHE A 1 315 ? 8.860 2.745 13.160 1.00 90.94 315 PHE A CA 1
ATOM 2526 C C . PHE A 1 315 ? 10.208 2.162 13.606 1.00 90.94 315 PHE A C 1
ATOM 2528 O O . PHE A 1 315 ? 10.333 1.627 14.707 1.00 90.94 315 PHE A O 1
ATOM 2535 N N . LEU A 1 316 ? 11.207 2.258 12.731 1.00 85.94 316 LEU A N 1
ATOM 2536 C CA . LEU A 1 316 ? 12.553 1.738 12.919 1.00 85.94 316 LEU A CA 1
ATOM 2537 C C . LEU A 1 316 ? 13.498 2.911 13.157 1.00 85.94 316 LEU A C 1
ATOM 2539 O O . LEU A 1 316 ? 13.429 3.907 12.439 1.00 85.94 316 LEU A O 1
ATOM 2543 N N . GLY A 1 317 ? 14.375 2.791 14.152 1.00 73.19 317 GLY A N 1
ATOM 2544 C CA . GLY A 1 317 ? 15.388 3.811 14.386 1.00 73.19 317 GLY A CA 1
ATOM 2545 C C . GLY A 1 317 ? 16.385 3.898 13.228 1.00 73.19 317 GLY A C 1
ATOM 2546 O O . GLY A 1 317 ? 16.628 2.910 12.529 1.00 73.19 317 GLY A O 1
ATOM 2547 N N . LYS A 1 318 ? 16.984 5.070 13.007 1.00 64.06 318 LYS A N 1
ATOM 2548 C CA . LYS A 1 318 ? 18.108 5.226 12.080 1.00 64.06 318 LYS A CA 1
ATOM 2549 C C . LYS A 1 318 ? 19.352 4.581 12.681 1.00 64.06 318 LYS A C 1
ATOM 2551 O O . LYS A 1 318 ? 20.165 5.237 13.324 1.00 64.06 318 LYS A O 1
ATOM 2556 N N . GLU A 1 319 ? 19.515 3.284 12.466 1.00 61.19 319 GLU A N 1
ATOM 2557 C CA . GLU A 1 319 ? 20.818 2.645 12.632 1.00 61.19 319 GLU A CA 1
ATOM 2558 C C . GLU A 1 319 ? 21.655 2.854 11.362 1.00 61.19 319 GLU A C 1
ATOM 2560 O O . GLU A 1 319 ? 21.226 2.496 10.268 1.00 61.19 319 GLU A O 1
ATOM 2565 N N . ASP A 1 320 ? 22.869 3.396 11.515 1.00 53.47 320 ASP A N 1
ATOM 2566 C CA . ASP A 1 320 ? 23.788 3.843 10.445 1.00 53.47 320 ASP A CA 1
ATOM 2567 C C . ASP A 1 320 ? 24.206 2.767 9.409 1.00 53.47 320 ASP A C 1
ATOM 2569 O O . ASP A 1 320 ? 25.039 3.038 8.542 1.00 53.47 320 ASP A O 1
ATOM 2573 N N . THR A 1 321 ? 23.719 1.522 9.497 1.00 52.03 321 THR A N 1
ATOM 2574 C CA . THR A 1 321 ? 24.318 0.389 8.762 1.00 52.03 321 THR A CA 1
ATOM 2575 C C . THR A 1 321 ? 23.359 -0.558 8.037 1.00 52.03 321 THR A C 1
ATOM 2577 O O . THR A 1 321 ? 23.820 -1.255 7.131 1.00 52.03 321 THR A O 1
ATOM 2580 N N . ASP A 1 322 ? 22.058 -0.582 8.352 1.00 60.12 322 ASP A N 1
ATOM 2581 C CA . ASP A 1 322 ? 21.117 -1.556 7.777 1.00 60.12 322 ASP A CA 1
ATOM 2582 C C . ASP A 1 322 ? 19.884 -0.890 7.147 1.00 60.12 322 ASP A C 1
ATOM 2584 O O . ASP A 1 322 ? 19.244 -0.035 7.749 1.00 60.12 322 ASP A O 1
ATOM 2588 N N . TYR A 1 323 ? 19.500 -1.349 5.950 1.00 76.62 323 TYR A N 1
ATOM 2589 C CA . TYR A 1 323 ? 18.274 -0.922 5.266 1.00 76.62 323 TYR A CA 1
ATOM 2590 C C . TYR A 1 323 ? 17.013 -1.229 6.091 1.00 76.62 323 TYR A C 1
ATOM 2592 O O . TYR A 1 323 ? 16.908 -2.297 6.707 1.00 76.62 323 TYR A O 1
ATOM 2600 N N . TYR A 1 324 ? 16.004 -0.357 6.012 1.00 86.00 324 TYR A N 1
ATOM 2601 C CA . TYR A 1 324 ? 14.769 -0.473 6.797 1.00 86.00 324 TYR A CA 1
ATOM 2602 C C . TYR A 1 324 ? 14.051 -1.828 6.647 1.00 86.00 324 TYR A C 1
ATOM 2604 O O . TYR A 1 324 ? 13.599 -2.402 7.637 1.00 86.00 324 TYR A O 1
ATOM 2612 N N . LEU A 1 325 ? 13.967 -2.393 5.437 1.00 88.25 325 LEU A N 1
ATOM 2613 C CA . LEU A 1 325 ? 13.307 -3.690 5.210 1.00 88.25 325 LEU A CA 1
ATOM 2614 C C . LEU A 1 325 ? 13.997 -4.855 5.938 1.00 88.25 325 LEU A C 1
ATOM 2616 O O . LEU A 1 325 ? 13.332 -5.782 6.412 1.00 88.25 325 LEU A O 1
ATOM 2620 N N . ARG A 1 326 ? 15.327 -4.803 6.077 1.00 87.56 326 ARG A N 1
ATOM 2621 C CA . ARG A 1 326 ? 16.071 -5.803 6.851 1.00 87.56 326 ARG A CA 1
ATOM 2622 C C . ARG A 1 326 ? 15.768 -5.662 8.338 1.00 87.56 326 ARG A C 1
ATOM 2624 O O . ARG A 1 326 ? 15.445 -6.656 8.979 1.00 87.56 326 ARG A O 1
ATOM 2631 N N . GLN A 1 327 ? 15.804 -4.442 8.868 1.00 88.50 327 GLN A N 1
ATOM 2632 C CA . GLN A 1 327 ? 15.500 -4.198 10.279 1.00 88.50 327 GLN A CA 1
ATOM 2633 C C . GLN A 1 327 ? 14.063 -4.614 10.639 1.00 88.50 327 GLN A C 1
ATOM 2635 O O . GLN A 1 327 ? 13.835 -5.266 11.659 1.00 88.50 327 GLN A O 1
ATOM 2640 N N . LEU A 1 328 ? 13.095 -4.332 9.759 1.00 91.81 328 LEU A N 1
ATOM 2641 C CA . LEU A 1 328 ? 11.702 -4.753 9.928 1.00 91.81 328 LEU A CA 1
ATOM 2642 C C . LEU A 1 328 ? 11.558 -6.274 10.056 1.00 91.81 328 LEU A C 1
ATOM 2644 O O . LEU A 1 328 ? 10.710 -6.759 10.805 1.00 91.81 328 LEU A O 1
ATOM 2648 N N . THR A 1 329 ? 12.403 -7.032 9.353 1.00 92.56 329 THR A N 1
ATOM 2649 C CA . THR A 1 329 ? 12.406 -8.500 9.412 1.00 92.56 329 THR A CA 1
ATOM 2650 C C . THR A 1 329 ? 12.703 -8.998 10.829 1.00 92.56 329 THR A C 1
ATOM 2652 O O . THR A 1 329 ? 12.074 -9.955 11.284 1.00 92.56 329 THR A O 1
ATOM 2655 N N . TYR A 1 330 ? 13.574 -8.312 11.577 1.00 90.75 330 TYR A N 1
ATOM 2656 C CA . TYR A 1 330 ? 13.846 -8.642 12.981 1.00 90.75 330 TYR A CA 1
ATOM 2657 C C . TYR A 1 330 ? 12.658 -8.347 13.906 1.00 90.75 330 TYR A C 1
ATOM 2659 O O . TYR A 1 330 ? 12.485 -9.026 14.919 1.00 90.75 330 TYR A O 1
ATOM 2667 N N . GLN A 1 331 ? 11.792 -7.402 13.528 1.00 92.62 331 GLN A N 1
ATOM 2668 C CA . GLN A 1 331 ? 10.603 -7.023 14.295 1.00 92.62 331 GLN A CA 1
ATOM 2669 C C . GLN A 1 331 ? 9.373 -7.886 13.999 1.00 92.62 331 GLN A C 1
ATOM 2671 O O . GLN A 1 331 ? 8.318 -7.674 14.590 1.00 92.62 331 GLN A O 1
ATOM 2676 N N . ILE A 1 332 ? 9.463 -8.911 13.144 1.00 96.00 332 ILE A N 1
ATOM 2677 C CA . ILE A 1 332 ? 8.280 -9.700 12.766 1.00 96.00 332 ILE A CA 1
ATOM 2678 C C . ILE A 1 332 ? 7.564 -10.349 13.965 1.00 96.00 332 ILE A C 1
ATOM 2680 O O . ILE A 1 332 ? 6.342 -10.502 13.968 1.00 96.00 332 ILE A O 1
ATOM 2684 N N . ASN A 1 333 ? 8.321 -10.707 15.009 1.00 96.31 333 ASN A N 1
ATOM 2685 C CA . ASN A 1 333 ? 7.763 -11.312 16.215 1.00 96.31 333 ASN A CA 1
ATOM 2686 C C . ASN A 1 333 ? 6.917 -10.321 17.022 1.00 96.31 333 ASN A C 1
ATOM 2688 O O . ASN A 1 333 ? 5.984 -10.760 17.684 1.00 96.31 333 ASN A O 1
ATOM 2692 N N . TYR A 1 334 ? 7.187 -9.013 16.942 1.00 96.56 334 TYR A N 1
ATOM 2693 C CA . TYR A 1 334 ? 6.349 -7.992 17.572 1.00 96.56 334 TYR A CA 1
ATOM 2694 C C . TYR A 1 334 ? 4.912 -8.076 17.043 1.00 96.56 334 TYR A C 1
ATOM 2696 O O . TYR A 1 334 ? 3.971 -8.287 17.808 1.00 96.56 334 TYR A O 1
ATOM 2704 N N . PHE A 1 335 ? 4.754 -8.034 15.718 1.00 97.81 335 PHE A N 1
ATOM 2705 C CA . PHE A 1 335 ? 3.447 -8.117 15.065 1.00 97.81 335 PHE A CA 1
ATOM 2706 C C . PHE A 1 335 ? 2.749 -9.455 15.328 1.00 97.81 335 PHE A C 1
ATOM 2708 O O . PHE A 1 335 ? 1.549 -9.488 15.602 1.00 97.81 335 PHE A O 1
ATOM 2715 N N . ALA A 1 336 ? 3.504 -10.558 15.285 1.00 97.31 336 ALA A N 1
ATOM 2716 C CA . ALA A 1 336 ? 2.966 -11.888 15.553 1.00 97.31 336 ALA A CA 1
ATOM 2717 C C . ALA A 1 336 ? 2.456 -12.026 16.998 1.00 97.31 336 ALA A C 1
ATOM 2719 O O . ALA A 1 336 ? 1.368 -12.560 17.206 1.00 97.31 336 ALA A O 1
ATOM 2720 N N . ASN A 1 337 ? 3.210 -11.517 17.978 1.00 96.62 337 ASN A N 1
ATOM 2721 C CA . ASN A 1 337 ? 2.843 -11.560 19.395 1.00 96.62 337 ASN A CA 1
ATOM 2722 C C . ASN A 1 337 ? 1.636 -10.667 19.706 1.00 96.62 337 ASN A C 1
ATOM 2724 O O . ASN A 1 337 ? 0.787 -11.060 20.499 1.00 96.62 337 ASN A O 1
ATOM 2728 N N . LEU A 1 338 ? 1.528 -9.507 19.050 1.00 97.62 338 LEU A N 1
ATOM 2729 C CA . LEU A 1 338 ? 0.345 -8.646 19.135 1.00 97.62 338 LEU A CA 1
ATOM 2730 C C . LEU A 1 338 ? -0.895 -9.299 18.490 1.00 97.62 338 LEU A C 1
ATOM 2732 O O . LEU A 1 338 ? -2.024 -8.939 18.803 1.00 97.62 338 LEU A O 1
ATOM 2736 N N . GLY A 1 339 ? -0.698 -10.283 17.607 1.00 96.94 339 GLY A N 1
ATOM 2737 C CA . GLY A 1 339 ? -1.766 -11.033 16.947 1.00 96.94 339 GLY A CA 1
ATOM 2738 C C . GLY A 1 339 ? -2.212 -10.452 15.603 1.00 96.94 339 GLY A C 1
ATOM 2739 O O . GLY A 1 339 ? -3.271 -10.840 15.105 1.00 96.94 339 GLY A O 1
ATOM 2740 N N . ILE A 1 340 ? -1.404 -9.565 15.014 1.00 98.00 340 ILE A N 1
ATOM 2741 C CA . ILE A 1 340 ? -1.617 -8.963 13.693 1.00 98.00 340 ILE A CA 1
ATOM 2742 C C . ILE A 1 340 ? -1.602 -10.043 12.609 1.00 98.00 340 ILE A C 1
ATOM 2744 O O . ILE A 1 340 ? -0.793 -10.968 12.649 1.00 98.00 340 ILE A O 1
ATOM 2748 N N . THR A 1 341 ? -2.482 -9.911 11.615 1.00 96.25 341 THR A N 1
ATOM 2749 C CA . THR A 1 341 ? -2.568 -10.855 10.486 1.00 96.25 341 THR A CA 1
ATOM 2750 C C . THR A 1 341 ? -2.204 -10.217 9.152 1.00 96.25 341 THR A C 1
ATOM 2752 O O . THR A 1 341 ? -1.947 -10.924 8.179 1.00 96.25 341 THR A O 1
ATOM 2755 N N . THR A 1 342 ? -2.185 -8.885 9.061 1.00 96.88 342 THR A N 1
ATOM 2756 C CA . THR A 1 342 ? -1.840 -8.160 7.835 1.00 96.88 342 THR A CA 1
ATOM 2757 C C . THR A 1 342 ? -1.032 -6.907 8.160 1.00 96.88 342 THR A C 1
ATOM 2759 O O . THR A 1 342 ? -1.470 -6.074 8.946 1.00 96.88 342 THR A O 1
ATOM 2762 N N . LEU A 1 343 ? 0.127 -6.747 7.528 1.00 97.31 343 LEU A N 1
ATOM 2763 C CA . LEU A 1 343 ? 0.942 -5.537 7.583 1.00 97.31 343 LEU A CA 1
ATOM 2764 C C . LEU A 1 343 ? 0.707 -4.704 6.326 1.00 97.31 343 LEU A C 1
ATOM 2766 O O . LEU A 1 343 ? 0.854 -5.207 5.218 1.00 97.31 343 LEU A O 1
ATOM 2770 N N . GLU A 1 344 ? 0.348 -3.438 6.503 1.00 94.56 344 GLU A N 1
ATOM 2771 C CA . GLU A 1 344 ? 0.271 -2.435 5.439 1.00 94.56 344 GLU A CA 1
ATOM 2772 C C . GLU A 1 344 ? 1.502 -1.536 5.546 1.00 94.56 344 GLU A C 1
ATOM 2774 O O . GLU A 1 344 ? 1.634 -0.756 6.492 1.00 94.56 344 GLU A O 1
ATOM 2779 N N . LEU A 1 345 ? 2.423 -1.665 4.594 1.00 92.69 345 LEU A N 1
ATOM 2780 C CA . LEU A 1 345 ? 3.582 -0.789 4.517 1.00 92.69 345 LEU A CA 1
ATOM 2781 C C . LEU A 1 345 ? 3.229 0.445 3.697 1.00 92.69 345 LEU A C 1
ATOM 2783 O O . LEU A 1 345 ? 2.659 0.345 2.607 1.00 92.69 345 LEU A O 1
ATOM 2787 N N . PHE A 1 346 ? 3.626 1.603 4.213 1.00 87.38 346 PHE A N 1
ATOM 2788 C CA . PHE A 1 346 ? 3.602 2.852 3.459 1.00 87.38 346 PHE A CA 1
ATOM 2789 C C . PHE A 1 346 ? 4.434 2.744 2.174 1.00 87.38 346 PHE A C 1
ATOM 2791 O O . PHE A 1 346 ? 5.245 1.819 2.052 1.00 87.38 346 PHE A O 1
ATOM 2798 N N . PRO A 1 347 ? 4.270 3.682 1.220 1.00 82.88 347 PRO A N 1
ATOM 2799 C CA . PRO A 1 347 ? 4.975 3.617 -0.049 1.00 82.88 347 PRO A CA 1
ATOM 2800 C C . PRO A 1 347 ? 6.485 3.502 0.159 1.00 82.88 347 PRO A C 1
ATOM 2802 O O . PRO A 1 347 ? 7.130 4.414 0.667 1.00 82.88 347 PRO A O 1
ATOM 2805 N N . ILE A 1 348 ? 7.039 2.369 -0.270 1.00 79.50 348 ILE A N 1
ATOM 2806 C CA . ILE A 1 348 ? 8.488 2.111 -0.356 1.00 79.50 348 ILE A CA 1
ATOM 2807 C C . ILE A 1 348 ? 9.051 2.533 -1.726 1.00 79.50 348 ILE A C 1
ATOM 2809 O O . ILE A 1 348 ? 10.163 2.181 -2.121 1.00 79.50 348 ILE A O 1
ATOM 2813 N N . GLU A 1 349 ? 8.223 3.240 -2.489 1.00 74.38 349 GLU A N 1
ATOM 2814 C CA . GLU A 1 349 ? 8.436 3.669 -3.858 1.00 74.38 349 GLU A CA 1
ATOM 2815 C C . GLU A 1 349 ? 9.373 4.875 -3.892 1.00 74.38 349 GLU A C 1
ATOM 2817 O O . GLU A 1 349 ? 9.000 5.975 -3.499 1.00 74.38 349 GLU A O 1
ATOM 2822 N N . GLN A 1 350 ? 10.577 4.699 -4.430 1.00 63.06 350 GLN A N 1
ATOM 2823 C CA . GLN A 1 350 ? 11.565 5.783 -4.484 1.00 63.06 350 GLN A CA 1
ATOM 2824 C C . GLN A 1 350 ? 11.184 6.893 -5.481 1.00 63.06 350 GLN A C 1
ATOM 2826 O O . GLN A 1 350 ? 11.663 8.014 -5.390 1.00 63.06 350 GLN A O 1
ATOM 2831 N N . TYR A 1 351 ? 10.313 6.617 -6.452 1.00 63.44 351 TYR A N 1
ATOM 2832 C CA . TYR A 1 351 ? 10.006 7.531 -7.559 1.00 63.44 351 TYR A CA 1
ATOM 2833 C C . TYR A 1 351 ? 8.815 8.470 -7.303 1.00 63.44 351 TYR A C 1
ATOM 2835 O O . TYR A 1 351 ? 8.594 9.375 -8.113 1.00 63.44 351 TYR A O 1
ATOM 2843 N N . SER A 1 352 ? 8.058 8.281 -6.215 1.00 57.94 352 SER A N 1
ATOM 2844 C CA . SER A 1 352 ? 6.939 9.151 -5.836 1.00 57.94 352 SER A CA 1
ATOM 2845 C C . SER A 1 352 ? 7.326 10.028 -4.653 1.00 57.94 352 SER A C 1
ATOM 2847 O O . SER A 1 352 ? 7.625 9.544 -3.565 1.00 57.94 352 SER A O 1
ATOM 2849 N N . CYS A 1 353 ? 7.267 11.336 -4.871 1.00 60.41 353 CYS A N 1
ATOM 2850 C CA . CYS A 1 353 ? 7.457 12.331 -3.836 1.00 60.41 353 CYS A CA 1
ATOM 2851 C C . CYS A 1 353 ? 6.161 13.119 -3.659 1.00 60.41 353 CYS A C 1
ATOM 2853 O O . CYS A 1 353 ? 5.682 13.768 -4.590 1.00 60.41 353 CYS A O 1
ATOM 2855 N N . ASP A 1 354 ? 5.579 13.014 -2.467 1.00 56.28 354 ASP A N 1
ATOM 2856 C CA . ASP A 1 354 ? 4.433 13.810 -2.037 1.00 56.28 354 ASP A CA 1
ATOM 2857 C C . ASP A 1 354 ? 4.870 14.705 -0.868 1.00 56.28 354 ASP A C 1
ATOM 2859 O O . ASP A 1 354 ? 5.711 14.326 -0.054 1.00 56.28 354 ASP A O 1
ATOM 2863 N N . SER A 1 355 ? 4.345 15.926 -0.803 1.00 50.88 355 SER A N 1
ATOM 2864 C CA . SER A 1 355 ? 4.532 16.831 0.332 1.00 50.88 355 SER A CA 1
ATOM 2865 C C . SER A 1 355 ? 3.544 16.558 1.469 1.00 50.88 355 SER A C 1
ATOM 2867 O O . SER A 1 355 ? 3.835 16.911 2.608 1.00 50.88 355 SER A O 1
ATOM 2869 N N . GLU A 1 356 ? 2.399 15.924 1.184 1.00 50.81 356 GLU A N 1
ATOM 2870 C CA . GLU A 1 356 ? 1.373 15.588 2.185 1.00 50.81 356 GLU A CA 1
ATOM 2871 C C . GLU A 1 356 ? 1.632 14.252 2.894 1.00 50.81 356 GLU A C 1
ATOM 2873 O O . GLU A 1 356 ? 1.168 14.058 4.016 1.00 50.81 356 GLU A O 1
ATOM 2878 N N . ILE A 1 357 ? 2.375 13.339 2.263 1.00 52.06 357 ILE A N 1
ATOM 2879 C CA . ILE A 1 357 ? 2.776 12.057 2.846 1.00 52.06 357 ILE A CA 1
ATOM 2880 C C . ILE A 1 357 ? 4.304 12.000 2.818 1.00 52.06 357 ILE A C 1
ATOM 2882 O O . ILE A 1 357 ? 4.873 12.194 1.743 1.00 52.06 357 ILE A O 1
ATOM 2886 N N . PRO A 1 358 ? 4.986 11.730 3.944 1.00 51.69 358 PRO A N 1
ATOM 2887 C CA . PRO A 1 358 ? 6.443 11.640 3.992 1.00 51.69 358 PRO A CA 1
ATOM 2888 C C . PRO A 1 358 ? 6.981 10.413 3.234 1.00 51.69 358 PRO A C 1
ATOM 2890 O O . PRO A 1 358 ? 7.499 9.493 3.839 1.00 51.69 358 PRO A O 1
ATOM 2893 N N . ASN A 1 359 ? 6.886 10.386 1.903 1.00 55.28 359 ASN A N 1
ATOM 2894 C CA . ASN A 1 359 ? 7.302 9.249 1.068 1.00 55.28 359 ASN A CA 1
ATOM 2895 C C . ASN A 1 359 ? 8.678 9.448 0.405 1.00 55.28 359 ASN A C 1
ATOM 2897 O O . ASN A 1 359 ? 9.226 8.511 -0.159 1.00 55.28 359 ASN A O 1
ATOM 2901 N N . CYS A 1 360 ? 9.277 10.642 0.498 1.00 56.22 360 CYS A N 1
ATOM 2902 C CA . CYS A 1 360 ? 10.581 10.961 -0.109 1.00 56.22 360 CYS A CA 1
ATOM 2903 C C . CYS A 1 360 ? 11.792 10.471 0.709 1.00 56.22 360 CYS A C 1
ATOM 2905 O O . CYS A 1 360 ? 12.793 11.184 0.805 1.00 56.22 360 CYS A O 1
ATOM 2907 N N . TRP A 1 361 ? 11.702 9.309 1.351 1.00 57.09 361 TRP A N 1
ATOM 2908 C CA . TRP A 1 361 ? 12.808 8.775 2.146 1.00 57.09 361 TRP A CA 1
ATOM 2909 C C . TRP A 1 361 ? 13.684 7.880 1.273 1.00 57.09 361 TRP A C 1
ATOM 2911 O O . TRP A 1 361 ? 13.190 7.059 0.499 1.00 57.09 361 TRP A O 1
ATOM 2921 N N . SER A 1 362 ? 14.995 8.073 1.366 1.00 57.25 362 SER A N 1
ATOM 2922 C CA . SER A 1 362 ? 15.979 7.150 0.812 1.00 57.25 362 SER A CA 1
ATOM 2923 C C . SER A 1 362 ? 16.125 5.939 1.750 1.00 57.25 362 SER A C 1
ATOM 2925 O O . SER A 1 362 ? 15.755 6.003 2.918 1.00 57.25 362 SER A O 1
ATOM 2927 N N . GLU A 1 363 ? 16.652 4.822 1.233 1.00 66.31 363 GLU A N 1
ATOM 2928 C CA . GLU A 1 363 ? 17.143 3.679 2.039 1.00 66.31 363 GLU A CA 1
ATOM 2929 C C . GLU A 1 363 ? 16.123 2.636 2.550 1.00 66.31 363 GLU A C 1
ATOM 2931 O O . GLU A 1 363 ? 16.397 1.894 3.493 1.00 66.31 363 GLU A O 1
ATOM 2936 N N . PHE A 1 364 ? 14.978 2.451 1.884 1.00 75.81 364 PHE A N 1
ATOM 2937 C CA . PHE A 1 364 ? 14.069 1.339 2.229 1.00 75.81 364 PHE A CA 1
ATOM 2938 C C . PHE A 1 364 ? 14.710 -0.049 2.077 1.00 75.81 364 PHE A C 1
ATOM 2940 O O . PHE A 1 364 ? 14.497 -0.930 2.911 1.00 75.81 364 PHE A O 1
ATOM 2947 N N . GLY A 1 365 ? 15.503 -0.236 1.021 1.00 76.62 365 GLY A N 1
ATOM 2948 C CA . GLY A 1 365 ? 16.131 -1.507 0.680 1.00 76.62 365 GLY A CA 1
ATOM 2949 C C . GLY A 1 365 ? 15.866 -1.953 -0.756 1.00 76.62 365 GLY A C 1
ATOM 2950 O O . GLY A 1 365 ? 15.302 -1.216 -1.563 1.00 76.62 365 GLY A O 1
ATOM 2951 N N . THR A 1 366 ? 16.301 -3.168 -1.079 1.00 81.50 366 THR A N 1
ATOM 2952 C CA . THR A 1 366 ? 16.153 -3.791 -2.403 1.00 81.50 366 THR A CA 1
ATOM 2953 C C . THR A 1 366 ? 14.917 -4.689 -2.479 1.00 81.50 366 THR A C 1
ATOM 2955 O O . THR A 1 366 ? 14.377 -5.131 -1.462 1.00 81.50 366 THR A O 1
ATOM 2958 N N . ILE A 1 367 ? 14.492 -5.044 -3.698 1.00 85.56 367 ILE A N 1
ATOM 2959 C CA . ILE A 1 367 ? 13.411 -6.024 -3.910 1.00 85.56 367 ILE A CA 1
ATOM 2960 C C . ILE A 1 367 ? 13.718 -7.386 -3.259 1.00 85.56 367 ILE A C 1
ATOM 2962 O O . ILE A 1 367 ? 12.812 -8.066 -2.779 1.00 85.56 367 ILE A O 1
ATOM 2966 N N . THR A 1 368 ? 14.997 -7.765 -3.181 1.00 85.19 368 THR A N 1
ATOM 2967 C CA . THR A 1 368 ? 15.449 -8.984 -2.497 1.00 85.19 368 THR A CA 1
ATOM 2968 C C . THR A 1 368 ? 15.183 -8.909 -0.997 1.00 85.19 368 THR A C 1
ATOM 2970 O O . THR A 1 368 ? 14.667 -9.863 -0.425 1.00 85.19 368 THR A O 1
ATOM 2973 N N . GLN A 1 369 ? 15.457 -7.767 -0.363 1.00 88.00 369 GLN A N 1
ATOM 2974 C CA . GLN A 1 369 ? 15.160 -7.569 1.060 1.00 88.00 369 GLN A CA 1
ATOM 2975 C C . GLN A 1 369 ? 13.653 -7.536 1.323 1.00 88.00 369 GLN A C 1
ATOM 2977 O O . GLN A 1 369 ? 13.193 -8.098 2.314 1.00 88.00 369 GLN A O 1
ATOM 2982 N N . LEU A 1 370 ? 12.864 -6.951 0.413 1.00 91.62 370 LEU A N 1
ATOM 2983 C CA . LEU A 1 370 ? 11.406 -7.034 0.497 1.00 91.62 370 LEU A CA 1
ATOM 2984 C C . LEU A 1 370 ? 10.936 -8.493 0.438 1.00 91.62 370 LEU A C 1
ATOM 2986 O O . LEU A 1 370 ? 10.081 -8.893 1.223 1.00 91.62 370 LEU A O 1
ATOM 2990 N N . ARG A 1 371 ? 11.510 -9.303 -0.458 1.00 92.44 371 ARG A N 1
ATOM 2991 C CA . ARG A 1 371 ? 11.204 -10.734 -0.548 1.00 92.44 371 ARG A CA 1
ATOM 2992 C C . ARG A 1 371 ? 11.537 -11.471 0.749 1.00 92.44 371 ARG A C 1
ATOM 2994 O O . ARG A 1 371 ? 10.717 -12.252 1.220 1.00 92.44 371 ARG A O 1
ATOM 3001 N N . GLU A 1 372 ? 12.723 -11.249 1.313 1.00 92.31 372 GLU A N 1
ATOM 3002 C CA . GLU A 1 372 ? 13.141 -11.859 2.585 1.00 92.31 372 GLU A CA 1
ATOM 3003 C C . GLU A 1 372 ? 12.164 -11.517 3.716 1.00 92.31 372 GLU A C 1
ATOM 3005 O O . GLU A 1 372 ? 11.736 -12.405 4.461 1.00 92.31 372 GLU A O 1
ATOM 3010 N N . PHE A 1 373 ? 11.744 -10.253 3.791 1.00 95.12 373 PHE A N 1
ATOM 3011 C CA . PHE A 1 373 ? 10.737 -9.799 4.741 1.00 95.12 373 PHE A CA 1
ATOM 3012 C C . PHE A 1 373 ? 9.388 -10.501 4.533 1.00 95.12 373 PHE A C 1
ATOM 3014 O O . PHE A 1 373 ? 8.838 -11.059 5.482 1.00 95.12 373 PHE A O 1
ATOM 3021 N N . VAL A 1 374 ? 8.865 -10.523 3.302 1.00 96.56 374 VAL A N 1
ATOM 3022 C CA . VAL A 1 374 ? 7.564 -11.137 2.985 1.00 96.56 374 VAL A CA 1
ATOM 3023 C C . VAL A 1 374 ? 7.569 -12.634 3.290 1.00 96.56 374 VAL A C 1
ATOM 3025 O O . VAL A 1 374 ? 6.652 -13.121 3.946 1.00 96.56 374 VAL A O 1
ATOM 3028 N N . VAL A 1 375 ? 8.624 -13.357 2.900 1.00 95.94 375 VAL A N 1
ATOM 3029 C CA . VAL A 1 375 ? 8.780 -14.783 3.230 1.00 95.94 375 VAL A CA 1
ATOM 3030 C C . VAL A 1 375 ? 8.761 -14.979 4.744 1.00 95.94 375 VAL A C 1
ATOM 3032 O O . VAL A 1 375 ? 8.057 -15.850 5.251 1.00 95.94 375 VAL A O 1
ATOM 3035 N N . THR A 1 376 ? 9.478 -14.135 5.487 1.00 96.38 376 THR A N 1
ATOM 3036 C CA . THR A 1 376 ? 9.503 -14.199 6.951 1.00 96.38 376 THR A CA 1
ATOM 3037 C C . THR A 1 376 ? 8.121 -13.924 7.550 1.00 96.38 376 THR A C 1
ATOM 3039 O O . THR A 1 376 ? 7.680 -14.665 8.431 1.00 96.38 376 THR A O 1
ATOM 3042 N N . ALA A 1 377 ? 7.393 -12.926 7.046 1.00 97.38 377 ALA A N 1
ATOM 3043 C CA . ALA A 1 377 ? 6.027 -12.624 7.462 1.00 97.38 377 ALA A CA 1
ATOM 3044 C C . ALA A 1 377 ? 5.073 -13.801 7.204 1.00 97.38 377 ALA A C 1
ATOM 3046 O O . ALA A 1 377 ? 4.306 -14.189 8.091 1.00 97.38 377 ALA A O 1
ATOM 3047 N N . HIS A 1 378 ? 5.195 -14.455 6.046 1.00 96.88 378 HIS A N 1
ATOM 3048 C CA . HIS A 1 378 ? 4.412 -15.641 5.700 1.00 96.88 378 HIS A CA 1
ATOM 3049 C C . HIS A 1 378 ? 4.644 -16.802 6.675 1.00 96.88 378 HIS A C 1
ATOM 3051 O O . HIS A 1 378 ? 3.674 -17.454 7.055 1.00 96.88 378 HIS A O 1
ATOM 3057 N N . THR A 1 379 ? 5.868 -17.010 7.189 1.00 96.25 379 THR A N 1
ATOM 3058 C CA . THR A 1 379 ? 6.121 -18.041 8.228 1.00 96.25 379 THR A CA 1
ATOM 3059 C C . THR A 1 379 ? 5.364 -17.795 9.538 1.00 96.25 379 THR A C 1
ATOM 3061 O O . THR A 1 379 ? 5.170 -18.720 10.329 1.00 96.25 379 THR A O 1
ATOM 3064 N N . LYS A 1 380 ? 4.926 -16.554 9.777 1.00 96.69 380 LYS A N 1
ATOM 3065 C CA . LYS A 1 380 ? 4.134 -16.138 10.941 1.00 96.69 380 LYS A CA 1
ATOM 3066 C C . LYS A 1 380 ? 2.645 -15.971 10.623 1.00 96.69 380 LYS A C 1
ATOM 3068 O O . LYS A 1 380 ? 1.905 -15.497 11.477 1.00 96.69 380 LYS A O 1
ATOM 3073 N N . ASN A 1 381 ? 2.194 -16.390 9.435 1.00 94.50 381 ASN A N 1
ATOM 3074 C CA . ASN A 1 381 ? 0.838 -16.170 8.914 1.00 94.50 381 ASN A CA 1
ATOM 3075 C C . ASN A 1 381 ? 0.452 -14.684 8.802 1.00 94.50 381 ASN A C 1
ATOM 3077 O O . ASN A 1 381 ? -0.722 -14.334 8.927 1.00 94.50 381 ASN A O 1
ATOM 3081 N N . ILE A 1 382 ? 1.431 -13.814 8.555 1.00 97.25 382 ILE A N 1
ATOM 3082 C CA . ILE A 1 382 ? 1.219 -12.381 8.364 1.00 97.25 382 ILE A CA 1
ATOM 3083 C C . ILE A 1 382 ? 1.270 -12.072 6.871 1.00 97.25 382 ILE A C 1
ATOM 3085 O O . ILE A 1 382 ? 2.244 -12.392 6.194 1.00 97.25 382 ILE A O 1
ATOM 3089 N N . ARG A 1 383 ? 0.213 -11.443 6.361 1.00 95.94 383 ARG A N 1
ATOM 3090 C CA . ARG A 1 383 ? 0.118 -10.961 4.978 1.00 95.94 383 ARG A CA 1
ATOM 3091 C C . ARG A 1 383 ? 0.776 -9.597 4.839 1.00 95.94 383 ARG A C 1
ATOM 3093 O O . ARG A 1 383 ? 0.732 -8.811 5.778 1.00 95.94 383 ARG A O 1
ATOM 3100 N N . VAL A 1 384 ? 1.335 -9.295 3.672 1.00 96.88 384 VAL A N 1
ATOM 3101 C CA . VAL A 1 384 ? 1.988 -8.004 3.409 1.00 96.88 384 VAL A CA 1
ATOM 3102 C C . VAL A 1 384 ? 1.277 -7.268 2.281 1.00 96.88 384 VAL A C 1
ATOM 3104 O O . VAL A 1 384 ? 1.167 -7.773 1.163 1.00 96.88 384 VAL A O 1
ATOM 3107 N N . LEU A 1 385 ? 0.814 -6.058 2.582 1.00 94.44 385 LEU A N 1
ATOM 3108 C CA . LEU A 1 385 ? 0.255 -5.104 1.635 1.00 94.44 385 LEU A CA 1
ATOM 3109 C C . LEU A 1 385 ? 1.215 -3.932 1.455 1.00 94.44 385 LEU A C 1
ATOM 3111 O O . LEU A 1 385 ? 1.829 -3.481 2.422 1.00 94.44 385 LEU A O 1
ATOM 3115 N N . LEU A 1 386 ? 1.298 -3.420 0.230 1.00 92.69 386 LEU A N 1
ATOM 3116 C CA . LEU A 1 386 ? 2.056 -2.211 -0.080 1.00 92.69 386 LEU A CA 1
ATOM 3117 C C . LEU A 1 386 ? 1.136 -1.098 -0.549 1.00 92.69 386 LEU A C 1
ATOM 3119 O O . LEU A 1 386 ? 0.294 -1.296 -1.428 1.00 92.69 386 LEU A O 1
ATOM 3123 N N . ASP A 1 387 ? 1.339 0.090 -0.016 1.00 88.44 387 ASP A N 1
ATOM 3124 C CA . ASP A 1 387 ? 0.740 1.276 -0.592 1.00 88.44 387 ASP A CA 1
ATOM 3125 C C . ASP A 1 387 ? 1.340 1.623 -1.956 1.00 88.44 387 ASP A C 1
ATOM 3127 O O . ASP A 1 387 ? 2.541 1.490 -2.185 1.00 88.44 387 ASP A O 1
ATOM 3131 N N . VAL A 1 388 ? 0.483 2.133 -2.838 1.00 86.31 388 VAL A N 1
ATOM 3132 C CA . VAL A 1 388 ? 0.814 2.558 -4.201 1.00 86.31 388 VAL A CA 1
ATOM 3133 C C . VAL A 1 388 ? 0.372 4.004 -4.382 1.00 86.31 388 VAL A C 1
ATOM 3135 O O . VAL A 1 388 ? -0.827 4.299 -4.353 1.00 86.31 388 VAL A O 1
ATOM 3138 N N . SER A 1 389 ? 1.328 4.907 -4.605 1.00 82.00 389 SER A N 1
ATOM 3139 C CA . SER A 1 389 ? 1.101 6.352 -4.741 1.00 82.00 389 SER A CA 1
ATOM 3140 C C . SER A 1 389 ? 1.289 6.843 -6.182 1.00 82.00 389 SER A C 1
ATOM 3142 O O . SER A 1 389 ? 2.120 7.703 -6.458 1.00 82.00 389 SER A O 1
ATOM 3144 N N . TRP A 1 390 ? 0.489 6.328 -7.119 1.00 84.81 390 TRP A N 1
ATOM 3145 C CA . TRP A 1 390 ? 0.621 6.640 -8.555 1.00 84.81 390 TRP A CA 1
ATOM 3146 C C . TRP A 1 390 ? -0.432 7.607 -9.114 1.00 84.81 390 TRP A C 1
ATOM 3148 O O . TRP A 1 390 ? -0.616 7.716 -10.327 1.00 84.81 390 TRP A O 1
ATOM 3158 N N . ALA A 1 391 ? -1.145 8.321 -8.245 1.00 84.12 391 ALA A N 1
ATOM 3159 C CA . ALA A 1 391 ? -2.170 9.274 -8.666 1.00 84.12 391 ALA A CA 1
ATOM 3160 C C . ALA A 1 391 ? -1.610 10.672 -8.957 1.00 84.12 391 ALA A C 1
ATOM 3162 O O . ALA A 1 391 ? -2.011 11.315 -9.928 1.00 84.12 391 ALA A O 1
ATOM 3163 N N . LEU A 1 392 ? -0.713 11.155 -8.095 1.00 85.94 392 LEU A N 1
ATOM 3164 C CA . LEU A 1 392 ? -0.255 12.540 -8.044 1.00 85.94 392 LEU A CA 1
ATOM 3165 C C . LEU A 1 392 ? 1.250 12.572 -7.775 1.00 85.94 392 LEU A C 1
ATOM 3167 O O . LEU A 1 392 ? 1.710 11.922 -6.845 1.00 85.94 392 LEU A O 1
ATOM 3171 N N . PHE A 1 393 ? 1.993 13.370 -8.543 1.00 87.06 393 PHE A N 1
ATOM 3172 C CA . PHE A 1 393 ? 3.441 13.536 -8.373 1.00 87.06 393 PHE A CA 1
ATOM 3173 C C . PHE A 1 393 ? 3.814 15.013 -8.296 1.00 87.06 393 PHE A C 1
ATOM 3175 O O . PHE A 1 393 ? 3.177 15.847 -8.942 1.00 87.06 393 PHE A O 1
ATOM 3182 N N . ASP A 1 394 ? 4.854 15.336 -7.532 1.00 85.56 394 ASP A N 1
ATOM 3183 C CA . ASP A 1 394 ? 5.448 16.672 -7.478 1.00 85.56 394 ASP A CA 1
ATOM 3184 C C . ASP A 1 394 ? 6.697 16.797 -8.379 1.00 85.56 394 ASP A C 1
ATOM 3186 O O . ASP A 1 394 ? 7.105 15.858 -9.073 1.00 85.56 394 ASP A O 1
ATOM 3190 N N . SER A 1 395 ? 7.326 17.975 -8.368 1.00 84.88 395 SER A N 1
ATOM 3191 C CA . SER A 1 395 ? 8.533 18.264 -9.151 1.00 84.88 395 SER A CA 1
ATOM 3192 C C . SER A 1 395 ? 9.821 17.616 -8.622 1.00 84.88 395 SER A C 1
ATOM 3194 O O . SER A 1 395 ? 10.870 17.782 -9.240 1.00 84.88 395 SER A O 1
ATOM 3196 N N . ARG A 1 396 ? 9.777 16.938 -7.468 1.00 79.44 396 ARG A N 1
ATOM 3197 C CA . ARG A 1 396 ? 10.899 16.179 -6.889 1.00 79.44 396 ARG A CA 1
ATOM 3198 C C . ARG A 1 396 ? 10.848 14.700 -7.278 1.00 79.44 396 ARG A C 1
ATOM 3200 O O . ARG A 1 396 ? 11.820 13.987 -7.056 1.00 79.44 396 ARG A O 1
ATOM 3207 N N . SER A 1 397 ? 9.732 14.241 -7.846 1.00 83.12 397 SER A N 1
ATOM 3208 C CA . SER A 1 397 ? 9.577 12.872 -8.338 1.00 83.12 397 SER A CA 1
ATOM 3209 C C . SER A 1 397 ? 10.538 12.530 -9.481 1.00 83.12 397 SER A C 1
ATOM 3211 O O . SER A 1 397 ? 10.924 13.390 -10.275 1.00 83.12 397 SER A O 1
ATOM 3213 N N . LEU A 1 398 ? 10.849 11.238 -9.629 1.00 84.69 398 LEU A N 1
ATOM 3214 C CA . LEU A 1 398 ? 11.677 10.732 -10.732 1.00 84.69 398 LEU A CA 1
ATOM 3215 C C . LEU A 1 398 ? 11.034 10.973 -12.114 1.00 84.69 398 LEU A C 1
ATOM 3217 O O . LEU A 1 398 ? 11.733 11.080 -13.121 1.00 84.69 398 LEU A O 1
ATOM 3221 N N . LEU A 1 399 ? 9.700 11.043 -12.165 1.00 88.62 399 LEU A N 1
ATOM 3222 C CA . LEU A 1 399 ? 8.940 11.225 -13.403 1.00 88.62 399 LEU A CA 1
ATOM 3223 C C . LEU A 1 399 ? 8.959 12.673 -13.907 1.00 88.62 399 LEU A C 1
ATOM 3225 O O . LEU A 1 399 ? 8.728 12.906 -15.097 1.00 88.62 399 LEU A O 1
ATOM 3229 N N . TYR A 1 400 ? 9.238 13.646 -13.037 1.00 88.62 400 TYR A N 1
ATOM 3230 C CA . TYR A 1 400 ? 9.296 15.047 -13.433 1.00 88.62 400 TYR A CA 1
ATOM 3231 C C . TYR A 1 400 ? 10.437 15.301 -14.431 1.00 88.62 400 TYR A C 1
ATOM 3233 O O . TYR A 1 400 ? 11.585 14.920 -14.207 1.00 88.62 400 TYR A O 1
ATOM 3241 N N . ASP A 1 401 ? 10.125 15.968 -15.549 1.00 88.88 401 ASP A N 1
ATOM 3242 C CA . ASP A 1 401 ? 11.076 16.264 -16.633 1.00 88.88 401 ASP A CA 1
ATOM 3243 C C . ASP A 1 401 ? 11.840 15.020 -17.127 1.00 88.88 401 ASP A C 1
ATOM 3245 O O . ASP A 1 401 ? 13.016 15.089 -17.516 1.00 88.88 401 ASP A O 1
ATOM 3249 N N . ILE A 1 402 ? 11.186 13.853 -17.112 1.00 88.25 402 ILE A N 1
ATOM 3250 C CA . ILE A 1 402 ? 11.853 12.596 -17.452 1.00 88.25 402 ILE A CA 1
ATOM 3251 C C . ILE A 1 402 ? 12.408 12.608 -18.876 1.00 88.25 402 ILE A C 1
ATOM 3253 O O . ILE A 1 402 ? 13.557 12.234 -19.064 1.00 88.25 402 ILE A O 1
ATOM 3257 N N . ASP A 1 403 ? 11.698 13.194 -19.844 1.00 88.56 403 ASP A N 1
ATOM 3258 C CA . ASP A 1 403 ? 12.140 13.291 -21.246 1.00 88.56 403 ASP A CA 1
ATOM 3259 C C . ASP A 1 403 ? 13.132 14.436 -21.525 1.00 88.56 403 ASP A C 1
ATOM 3261 O O . ASP A 1 403 ? 13.420 14.737 -22.685 1.00 88.56 403 ASP A O 1
ATOM 3265 N N . CYS A 1 404 ? 13.639 15.114 -20.488 1.00 89.69 404 CYS A N 1
ATOM 3266 C CA . CYS A 1 404 ? 14.565 16.247 -20.608 1.00 89.69 404 CYS A CA 1
ATOM 3267 C C . CYS A 1 404 ? 14.000 17.441 -21.413 1.00 89.69 404 CYS A C 1
ATOM 3269 O O . CYS A 1 404 ? 14.753 18.215 -22.015 1.00 89.69 404 CYS A O 1
ATOM 3271 N N . ASN A 1 405 ? 12.682 17.639 -21.423 1.00 85.38 405 ASN A N 1
ATOM 3272 C CA . ASN A 1 405 ? 12.025 18.703 -22.187 1.00 85.38 405 ASN A CA 1
ATOM 3273 C C . ASN A 1 405 ? 11.846 20.026 -21.411 1.00 85.38 405 ASN A C 1
ATOM 3275 O O . ASN A 1 405 ? 11.368 21.001 -21.984 1.00 85.38 405 ASN A O 1
ATOM 3279 N N . GLY A 1 406 ? 12.248 20.082 -20.138 1.00 84.50 406 GLY A N 1
ATOM 3280 C CA . GLY A 1 406 ? 12.135 21.262 -19.277 1.00 84.50 406 GLY A CA 1
ATOM 3281 C C . GLY A 1 406 ? 10.714 21.522 -18.764 1.00 84.50 406 GLY A C 1
ATOM 3282 O O . GLY A 1 406 ? 10.403 22.645 -18.376 1.00 84.50 406 GLY A O 1
ATOM 3283 N N . SER A 1 407 ? 9.844 20.513 -18.794 1.00 87.94 407 SER A N 1
ATOM 3284 C CA . SER A 1 407 ? 8.450 20.582 -18.344 1.00 87.94 407 SER A CA 1
ATOM 3285 C C . SER A 1 407 ? 8.085 19.327 -17.544 1.00 87.94 407 SER A C 1
ATOM 3287 O O . SER A 1 407 ? 8.948 18.510 -17.247 1.00 87.94 407 SER A O 1
ATOM 3289 N N . TRP A 1 408 ? 6.804 19.136 -17.221 1.00 86.88 408 TRP A N 1
ATOM 3290 C CA . TRP A 1 408 ? 6.340 17.951 -16.493 1.00 86.88 408 TRP A CA 1
ATOM 3291 C C . TRP A 1 408 ? 6.692 16.622 -17.184 1.00 86.88 408 TRP A C 1
ATOM 3293 O O . TRP A 1 408 ? 6.907 15.637 -16.495 1.00 86.88 408 TRP A O 1
ATOM 3303 N N . GLY A 1 409 ? 6.842 16.598 -18.513 1.00 84.62 409 GLY A N 1
ATOM 3304 C CA . GLY A 1 409 ? 7.184 15.386 -19.271 1.00 84.62 409 GLY A CA 1
ATOM 3305 C C . GLY A 1 409 ? 5.959 14.667 -19.846 1.00 84.62 409 GLY A C 1
ATOM 3306 O O . GLY A 1 409 ? 4.818 15.057 -19.601 1.00 84.62 409 GLY A O 1
ATOM 3307 N N . SER A 1 410 ? 6.188 13.638 -20.666 1.00 89.25 410 SER A N 1
ATOM 3308 C CA . SER A 1 410 ? 5.128 12.972 -21.444 1.00 89.25 410 SER A CA 1
ATOM 3309 C C . SER A 1 410 ? 4.185 12.072 -20.633 1.00 89.25 410 SER A C 1
ATOM 3311 O O . SER A 1 410 ? 3.064 11.816 -21.083 1.00 89.25 410 SER A O 1
ATOM 3313 N N . PHE A 1 411 ? 4.585 11.649 -19.431 1.00 90.75 411 PHE A N 1
ATOM 3314 C CA . PHE A 1 411 ? 3.777 10.822 -18.523 1.00 90.75 411 PHE A CA 1
ATOM 3315 C C . PHE A 1 411 ? 2.578 11.553 -17.907 1.00 90.75 411 PHE A C 1
ATOM 3317 O O . PHE A 1 411 ? 1.649 10.908 -17.430 1.00 90.75 411 PHE A O 1
ATOM 3324 N N . PHE A 1 412 ? 2.574 12.886 -17.915 1.00 92.12 412 PHE A N 1
ATOM 3325 C CA . PHE A 1 412 ? 1.560 13.686 -17.232 1.00 92.12 412 PHE A CA 1
ATOM 3326 C C . PHE A 1 412 ? 0.497 14.228 -18.181 1.00 92.12 412 PHE A C 1
ATOM 3328 O O . PHE A 1 412 ? 0.735 14.446 -19.374 1.00 92.12 412 PHE A O 1
ATOM 3335 N N . HIS A 1 413 ? -0.674 14.505 -17.614 1.00 91.06 413 HIS A N 1
ATOM 3336 C CA . HIS A 1 413 ? -1.736 15.235 -18.295 1.00 91.06 413 HIS A CA 1
ATOM 3337 C C . HIS A 1 413 ? -1.302 16.670 -18.597 1.00 91.06 413 HIS A C 1
ATOM 3339 O O . HIS A 1 413 ? -0.705 17.352 -17.760 1.00 91.06 413 HIS A O 1
ATOM 3345 N N . SER A 1 414 ? -1.634 17.169 -19.785 1.00 87.12 414 SER A N 1
ATOM 3346 C CA . SER A 1 414 ? -1.247 18.520 -20.214 1.00 87.12 414 SER A CA 1
ATOM 3347 C C . SER A 1 414 ? -2.187 19.611 -19.682 1.00 87.12 414 SER A C 1
ATOM 3349 O O . SER A 1 414 ? -1.805 20.777 -19.572 1.00 87.12 414 SER A O 1
ATOM 3351 N N . GLU A 1 415 ? -3.394 19.227 -19.276 1.00 86.50 415 GLU A N 1
ATOM 3352 C CA . GLU A 1 415 ? -4.494 20.110 -18.913 1.00 86.50 415 GLU A CA 1
ATOM 3353 C C . GLU A 1 415 ? -4.292 20.749 -17.535 1.00 86.50 415 GLU A C 1
ATOM 3355 O O . GLU A 1 415 ? -3.792 20.119 -16.604 1.00 86.50 415 GLU A O 1
ATOM 3360 N N . ALA A 1 416 ? -4.771 21.981 -17.349 1.00 81.81 416 ALA A N 1
ATOM 3361 C CA . ALA A 1 416 ? -4.717 22.660 -16.050 1.00 81.81 416 ALA A CA 1
ATOM 3362 C C . ALA A 1 416 ? -5.558 21.964 -14.959 1.00 81.81 416 ALA A C 1
ATOM 3364 O O . ALA A 1 416 ? -5.245 22.075 -13.778 1.00 81.81 416 ALA A O 1
ATOM 3365 N N . SER A 1 417 ? -6.601 21.216 -15.338 1.00 81.81 417 SER A N 1
ATOM 3366 C CA . SER A 1 417 ? -7.434 20.429 -14.414 1.00 81.81 417 SER A CA 1
ATOM 3367 C C . SER A 1 417 ? -6.699 19.236 -13.791 1.00 81.81 417 SER A C 1
ATOM 3369 O O . SER A 1 417 ? -7.196 18.653 -12.827 1.00 81.81 417 SER A O 1
ATOM 3371 N N . SER A 1 418 ? -5.523 18.878 -14.317 1.00 86.81 418 SER A N 1
ATOM 3372 C CA . SER A 1 418 ? -4.655 17.839 -13.757 1.00 86.81 418 SER A CA 1
ATOM 3373 C C . SER A 1 418 ? -3.783 18.313 -12.593 1.00 86.81 418 SER A C 1
ATOM 3375 O O . SER A 1 418 ? -3.169 17.478 -11.930 1.00 86.81 418 SER A O 1
ATOM 3377 N N . LEU A 1 419 ? -3.722 19.627 -12.347 1.00 88.81 419 LEU A N 1
ATOM 3378 C CA . LEU A 1 419 ? -2.921 20.224 -11.285 1.00 88.81 419 LEU A CA 1
ATOM 3379 C C . LEU A 1 419 ? -3.728 20.305 -9.979 1.00 88.81 419 LEU A C 1
ATOM 3381 O O . LEU A 1 419 ? -4.751 20.993 -9.906 1.00 88.81 419 LEU A O 1
ATOM 3385 N N . ILE A 1 420 ? -3.246 19.621 -8.943 1.00 87.06 420 ILE A N 1
ATOM 3386 C CA . ILE A 1 420 ? -3.836 19.543 -7.604 1.00 87.06 420 ILE A CA 1
ATOM 3387 C C . ILE A 1 420 ? -2.811 20.089 -6.605 1.00 87.06 420 ILE A C 1
ATOM 3389 O O . ILE A 1 420 ? -1.881 19.395 -6.196 1.00 87.06 420 ILE A O 1
ATOM 3393 N N . GLY A 1 421 ? -2.952 21.367 -6.247 1.00 85.50 421 GLY A N 1
ATOM 3394 C CA . GLY A 1 421 ? -1.907 22.081 -5.509 1.00 85.50 421 GLY A CA 1
ATOM 3395 C C . GLY A 1 421 ? -0.650 22.225 -6.371 1.00 85.50 421 GLY A C 1
ATOM 3396 O O . GLY A 1 421 ? -0.727 22.755 -7.476 1.00 85.50 421 GLY A O 1
ATOM 3397 N N . GLU A 1 422 ? 0.484 21.729 -5.880 1.00 85.06 422 GLU A N 1
ATOM 3398 C CA . GLU A 1 422 ? 1.762 21.689 -6.614 1.00 85.06 422 GLU A CA 1
ATOM 3399 C C . GLU A 1 422 ? 2.000 20.355 -7.341 1.00 85.06 422 GLU A C 1
ATOM 3401 O O . GLU A 1 422 ? 3.028 20.172 -7.991 1.00 85.06 422 GLU A O 1
ATOM 3406 N N . ARG A 1 423 ? 1.049 19.418 -7.247 1.00 87.25 423 ARG A N 1
ATOM 3407 C CA . ARG A 1 423 ? 1.160 18.070 -7.811 1.00 87.25 423 ARG A CA 1
ATOM 3408 C C . ARG A 1 423 ? 0.365 17.918 -9.090 1.00 87.25 423 ARG A C 1
ATOM 3410 O O . ARG A 1 423 ? -0.649 18.589 -9.290 1.00 87.25 423 ARG A O 1
ATOM 3417 N N . ARG A 1 424 ? 0.782 16.978 -9.934 1.00 89.38 424 ARG A N 1
ATOM 3418 C CA . ARG A 1 424 ? 0.154 16.709 -11.226 1.00 89.38 424 ARG A CA 1
ATOM 3419 C C . ARG A 1 424 ? -0.242 15.250 -11.389 1.00 89.38 424 ARG A C 1
ATOM 3421 O O . ARG A 1 424 ? 0.476 14.352 -10.956 1.00 89.38 424 ARG A O 1
ATOM 3428 N N . ARG A 1 425 ? -1.390 15.036 -12.037 1.00 91.31 425 ARG A N 1
ATOM 3429 C CA . ARG A 1 425 ? -1.926 13.703 -12.351 1.00 91.31 425 ARG A CA 1
ATOM 3430 C C . ARG A 1 425 ? -1.170 13.034 -13.498 1.00 91.31 425 ARG A C 1
ATOM 3432 O O . ARG A 1 425 ? -0.895 13.681 -14.518 1.00 91.31 425 ARG A O 1
ATOM 3439 N N . LEU A 1 426 ? -0.902 11.738 -13.343 1.00 90.19 426 LEU A N 1
ATOM 3440 C CA . LEU A 1 426 ? -0.433 10.886 -14.436 1.00 90.19 426 LEU A CA 1
ATOM 3441 C C . LEU A 1 426 ? -1.519 10.665 -15.477 1.00 90.19 426 LEU A C 1
ATOM 3443 O O . LEU A 1 426 ? -2.696 10.583 -15.146 1.00 90.19 426 LEU A O 1
ATOM 3447 N N . ASP A 1 427 ? -1.079 10.547 -16.723 1.00 91.19 427 ASP A N 1
ATOM 3448 C CA . ASP A 1 427 ? -1.924 10.287 -17.876 1.00 91.19 427 ASP A CA 1
ATOM 3449 C C . ASP A 1 427 ? -1.822 8.820 -18.290 1.00 91.19 427 ASP A C 1
ATOM 3451 O O . ASP A 1 427 ? -0.769 8.355 -18.741 1.00 91.19 427 ASP A O 1
ATOM 3455 N N . PHE A 1 428 ? -2.936 8.108 -18.127 1.00 90.44 428 PHE A N 1
ATOM 3456 C CA . PHE A 1 428 ? -3.090 6.687 -18.436 1.00 90.44 428 PHE A CA 1
ATOM 3457 C C . PHE A 1 428 ? -3.615 6.420 -19.844 1.00 90.44 428 PHE A C 1
ATOM 3459 O O . PHE A 1 428 ? -4.079 5.313 -20.118 1.00 90.44 428 PHE A O 1
ATOM 3466 N N . ASN A 1 429 ? -3.536 7.400 -20.746 1.00 90.31 429 ASN A N 1
ATOM 3467 C CA . ASN A 1 429 ? -3.894 7.192 -22.137 1.00 90.31 429 ASN A CA 1
ATOM 3468 C C . ASN A 1 429 ? -3.201 5.948 -22.715 1.00 90.31 429 ASN A C 1
ATOM 3470 O O . ASN A 1 429 ? -1.991 5.773 -22.573 1.00 90.31 429 ASN A O 1
ATOM 3474 N N . LEU A 1 430 ? -3.967 5.109 -23.416 1.00 87.19 430 LEU A N 1
ATOM 3475 C CA . LEU A 1 430 ? -3.503 3.816 -23.937 1.00 87.19 430 LEU A CA 1
ATOM 3476 C C . LEU A 1 430 ? -2.362 3.923 -24.966 1.00 87.19 430 LEU A C 1
ATOM 3478 O O . LEU A 1 430 ? -1.710 2.926 -25.261 1.00 87.19 430 LEU A O 1
ATOM 3482 N N . MET A 1 431 ? -2.111 5.114 -25.521 1.00 87.19 431 MET A N 1
ATOM 3483 C CA . MET A 1 431 ? -0.978 5.375 -26.417 1.00 87.19 431 MET A CA 1
ATOM 3484 C C . MET A 1 431 ? 0.317 5.734 -25.665 1.00 87.19 431 MET A C 1
ATOM 3486 O O . MET A 1 431 ? 1.367 5.875 -26.292 1.00 87.19 431 MET A O 1
ATOM 3490 N N . LYS A 1 432 ? 0.253 5.927 -24.342 1.00 91.19 432 LYS A N 1
ATOM 3491 C CA . LYS A 1 432 ? 1.391 6.232 -23.463 1.00 91.19 432 LYS A CA 1
ATOM 3492 C C . LYS A 1 432 ? 1.841 4.985 -22.701 1.00 91.19 432 LYS A C 1
ATOM 3494 O O . LYS A 1 432 ? 1.128 3.991 -22.623 1.00 91.19 432 LYS A O 1
ATOM 3499 N N . GLN A 1 433 ? 3.029 5.051 -22.098 1.00 91.38 433 GLN A N 1
ATOM 3500 C CA . GLN A 1 433 ? 3.601 3.928 -21.341 1.00 91.38 433 GLN A CA 1
ATOM 3501 C C . GLN A 1 433 ? 3.291 3.965 -19.834 1.00 91.38 433 GLN A C 1
ATOM 3503 O O . GLN A 1 433 ? 3.655 3.029 -19.127 1.00 91.38 433 GLN A O 1
ATOM 3508 N N . SER A 1 434 ? 2.598 4.994 -19.326 1.00 90.44 434 SER A N 1
ATOM 3509 C CA . SER A 1 434 ? 2.292 5.150 -17.893 1.00 90.44 434 SER A CA 1
ATOM 3510 C C . SER A 1 434 ? 1.613 3.914 -17.291 1.00 90.44 434 SER A C 1
ATOM 3512 O O . SER A 1 434 ? 2.033 3.433 -16.242 1.00 90.44 434 SER A O 1
ATOM 3514 N N . GLY A 1 435 ? 0.606 3.358 -17.978 1.00 91.19 435 GLY A N 1
ATOM 3515 C CA . GLY A 1 435 ? -0.093 2.145 -17.537 1.00 91.19 435 GLY A CA 1
ATOM 3516 C C . GLY A 1 435 ? 0.816 0.914 -17.475 1.00 91.19 435 GLY A C 1
ATOM 3517 O O . GLY A 1 435 ? 0.826 0.212 -16.467 1.00 91.19 435 GLY A O 1
ATOM 3518 N N . ASN A 1 436 ? 1.643 0.712 -18.504 1.00 92.25 436 ASN A N 1
ATOM 3519 C CA . ASN A 1 436 ? 2.569 -0.422 -18.589 1.00 92.25 436 ASN A CA 1
ATOM 3520 C C . ASN A 1 436 ? 3.667 -0.357 -17.514 1.00 92.25 436 ASN A C 1
ATOM 3522 O O . ASN A 1 436 ? 4.081 -1.392 -16.994 1.00 92.25 436 ASN A O 1
ATOM 3526 N N . TYR A 1 437 ? 4.132 0.844 -17.151 1.00 91.38 437 TYR A N 1
ATOM 3527 C CA . TYR A 1 437 ? 5.080 1.016 -16.047 1.00 91.38 437 TYR A CA 1
ATOM 3528 C C . TYR A 1 437 ? 4.458 0.649 -14.696 1.00 91.38 437 TYR A C 1
ATOM 3530 O O . TYR A 1 437 ? 5.089 -0.081 -13.932 1.00 91.38 437 TYR A O 1
ATOM 3538 N N . ILE A 1 438 ? 3.219 1.076 -14.421 1.00 90.06 438 ILE A N 1
ATOM 3539 C CA . ILE A 1 438 ? 2.506 0.663 -13.202 1.00 90.06 438 ILE A CA 1
ATOM 3540 C C . ILE A 1 438 ? 2.318 -0.846 -13.169 1.00 90.06 438 ILE A C 1
ATOM 3542 O O . ILE A 1 438 ? 2.646 -1.481 -12.171 1.00 90.06 438 ILE A O 1
ATOM 3546 N N . GLU A 1 439 ? 1.811 -1.432 -14.252 1.00 91.44 439 GLU A N 1
ATOM 3547 C CA . GLU A 1 439 ? 1.604 -2.875 -14.327 1.00 91.44 439 GLU A CA 1
ATOM 3548 C C . GLU A 1 439 ? 2.911 -3.630 -14.065 1.00 91.44 439 GLU A C 1
ATOM 3550 O O . GLU A 1 439 ? 2.946 -4.539 -13.233 1.00 91.44 439 GLU A O 1
ATOM 3555 N N . LYS A 1 440 ? 4.013 -3.210 -14.699 1.00 90.75 440 LYS A N 1
ATOM 3556 C CA . LYS A 1 440 ? 5.341 -3.785 -14.469 1.00 90.75 440 LYS A CA 1
ATOM 3557 C C . LYS A 1 440 ? 5.740 -3.717 -12.994 1.00 90.75 440 LYS A C 1
ATOM 3559 O O . LYS A 1 440 ? 6.189 -4.718 -12.449 1.00 90.75 440 LYS A O 1
ATOM 3564 N N . ILE A 1 441 ? 5.593 -2.565 -12.354 1.00 89.38 441 ILE A N 1
ATOM 3565 C CA . ILE A 1 441 ? 6.057 -2.344 -10.980 1.00 89.38 441 ILE A CA 1
ATOM 3566 C C . ILE A 1 441 ? 5.231 -3.146 -9.978 1.00 89.38 441 ILE A C 1
ATOM 3568 O O . ILE A 1 441 ? 5.784 -3.895 -9.173 1.00 89.38 441 ILE A O 1
ATOM 3572 N N . VAL A 1 442 ? 3.903 -3.051 -10.058 1.00 89.81 442 VAL A N 1
ATOM 3573 C CA . VAL A 1 442 ? 3.030 -3.746 -9.109 1.00 89.81 442 VAL A CA 1
ATOM 3574 C C . VAL A 1 442 ? 3.113 -5.265 -9.321 1.00 89.81 442 VAL A C 1
ATOM 3576 O O . VAL A 1 442 ? 3.180 -6.028 -8.353 1.00 89.81 442 VAL A O 1
ATOM 3579 N N . SER A 1 443 ? 3.201 -5.727 -10.576 1.00 90.75 443 SER A N 1
ATOM 3580 C CA . SER A 1 443 ? 3.412 -7.150 -10.862 1.00 90.75 443 SER A CA 1
ATOM 3581 C C . SER A 1 443 ? 4.786 -7.636 -10.402 1.00 90.75 443 SER A C 1
ATOM 3583 O O . SER A 1 443 ? 4.898 -8.781 -9.970 1.00 90.75 443 SER A O 1
ATOM 3585 N N . GLN A 1 444 ? 5.823 -6.793 -10.424 1.00 90.50 444 GLN A N 1
ATOM 3586 C CA . GLN A 1 444 ? 7.144 -7.151 -9.913 1.00 90.50 444 GLN A CA 1
ATOM 3587 C C . GLN A 1 444 ? 7.101 -7.441 -8.410 1.00 90.50 444 GLN A C 1
ATOM 3589 O O . GLN A 1 444 ? 7.633 -8.460 -7.978 1.00 90.50 444 GLN A O 1
ATOM 3594 N N . TRP A 1 445 ? 6.427 -6.619 -7.606 1.00 91.81 445 TRP A N 1
ATOM 3595 C CA . TRP A 1 445 ? 6.297 -6.879 -6.167 1.00 91.81 445 TRP A CA 1
ATOM 3596 C C . TRP A 1 445 ? 5.573 -8.190 -5.872 1.00 91.81 445 TRP A C 1
ATOM 3598 O O . TRP A 1 445 ? 5.986 -8.957 -5.000 1.00 91.81 445 TRP A O 1
ATOM 3608 N N . ARG A 1 446 ? 4.533 -8.499 -6.647 1.00 93.31 446 ARG A N 1
ATOM 3609 C CA . ARG A 1 446 ? 3.837 -9.781 -6.541 1.00 93.31 446 ARG A CA 1
ATOM 3610 C C . ARG A 1 446 ? 4.713 -10.957 -6.979 1.00 93.31 446 ARG A C 1
ATOM 3612 O O . ARG A 1 446 ? 4.763 -11.979 -6.301 1.00 93.31 446 ARG A O 1
ATOM 3619 N N . ASN A 1 447 ? 5.364 -10.842 -8.133 1.00 93.75 447 ASN A N 1
ATOM 3620 C CA . ASN A 1 447 ? 6.079 -11.941 -8.778 1.00 93.75 447 ASN A CA 1
ATOM 3621 C C . ASN A 1 447 ? 7.446 -12.216 -8.153 1.00 93.75 447 ASN A C 1
ATOM 3623 O O . ASN A 1 447 ? 7.847 -13.376 -8.114 1.00 93.75 447 ASN A O 1
ATOM 3627 N N . GLU A 1 448 ? 8.137 -11.186 -7.665 1.00 92.81 448 GLU A N 1
ATOM 3628 C CA . GLU A 1 448 ? 9.512 -11.286 -7.167 1.00 92.81 448 GLU A CA 1
ATOM 3629 C C . GLU A 1 448 ? 9.631 -11.212 -5.650 1.00 92.81 448 GLU A C 1
ATOM 3631 O O . GLU A 1 448 ? 10.513 -11.864 -5.089 1.00 92.81 448 GLU A O 1
ATOM 3636 N N . ALA A 1 449 ? 8.730 -10.486 -4.980 1.00 93.31 449 ALA A N 1
ATOM 3637 C CA . ALA A 1 449 ? 8.722 -10.387 -3.522 1.00 93.31 449 ALA A CA 1
ATOM 3638 C C . ALA A 1 449 ? 7.591 -11.170 -2.840 1.00 93.31 449 ALA A C 1
ATOM 3640 O O . ALA A 1 449 ? 7.703 -11.457 -1.656 1.00 93.31 449 ALA A O 1
ATOM 3641 N N . GLY A 1 450 ? 6.541 -11.574 -3.562 1.00 95.12 450 GLY A N 1
ATOM 3642 C CA . GLY A 1 450 ? 5.443 -12.370 -2.999 1.00 95.12 450 GLY A CA 1
ATOM 3643 C C . GLY A 1 450 ? 4.389 -11.545 -2.258 1.00 95.12 450 GLY A C 1
ATOM 3644 O O . GLY A 1 450 ? 3.596 -12.112 -1.512 1.00 95.12 450 GLY A O 1
ATOM 3645 N N . VAL A 1 451 ? 4.366 -10.224 -2.467 1.00 95.56 451 VAL A N 1
ATOM 3646 C CA . VAL A 1 451 ? 3.407 -9.296 -1.843 1.00 95.56 451 VAL A CA 1
ATOM 3647 C C . VAL A 1 451 ? 1.962 -9.782 -2.045 1.00 95.56 451 VAL A C 1
ATOM 3649 O O . VAL A 1 451 ? 1.589 -10.255 -3.124 1.00 95.56 451 VAL A O 1
ATOM 3652 N N . ASP A 1 452 ? 1.144 -9.703 -0.992 1.00 95.12 452 ASP A N 1
ATOM 3653 C CA . ASP A 1 452 ? -0.215 -10.263 -0.952 1.00 95.12 452 ASP A CA 1
ATOM 3654 C C . ASP A 1 452 ? -1.286 -9.296 -1.457 1.00 95.12 452 ASP A C 1
ATOM 3656 O O . ASP A 1 452 ? -2.405 -9.708 -1.781 1.00 95.12 452 ASP A O 1
ATOM 3660 N N . GLY A 1 453 ? -0.964 -8.007 -1.526 1.00 91.94 453 GLY A N 1
ATOM 3661 C CA . GLY A 1 453 ? -1.899 -6.994 -1.973 1.00 91.94 453 GLY A CA 1
ATOM 3662 C C . GLY A 1 453 ? -1.297 -5.606 -2.108 1.00 91.94 453 GLY A C 1
ATOM 3663 O O . GLY A 1 453 ? -0.203 -5.330 -1.623 1.00 91.94 453 GLY A O 1
ATOM 3664 N N . VAL A 1 454 ? -2.051 -4.718 -2.744 1.00 90.12 454 VAL A N 1
ATOM 3665 C CA . VAL A 1 454 ? -1.725 -3.297 -2.818 1.00 90.12 454 VAL A CA 1
ATOM 3666 C C . VAL A 1 454 ? -2.876 -2.409 -2.387 1.00 90.12 454 VAL A C 1
ATOM 3668 O O . VAL A 1 454 ? -4.049 -2.726 -2.613 1.00 90.12 454 VAL A O 1
ATOM 3671 N N . VAL A 1 455 ? -2.528 -1.275 -1.792 1.00 86.94 455 VAL A N 1
ATOM 3672 C CA . VAL A 1 455 ? -3.453 -0.247 -1.323 1.00 86.94 455 VAL A CA 1
ATOM 3673 C C . VAL A 1 455 ? -3.248 1.008 -2.163 1.00 86.94 455 VAL A C 1
ATOM 3675 O O . VAL A 1 455 ? -2.198 1.638 -2.134 1.00 86.94 455 VAL A O 1
ATOM 3678 N N . TRP A 1 456 ? -4.256 1.380 -2.943 1.00 85.19 456 TRP A N 1
ATOM 3679 C CA . TRP A 1 456 ? -4.161 2.522 -3.848 1.00 85.19 456 TRP A CA 1
ATOM 3680 C C . TRP A 1 456 ? -4.425 3.819 -3.096 1.00 85.19 456 TRP A C 1
ATOM 3682 O O . TRP A 1 456 ? -5.546 4.068 -2.642 1.00 85.19 456 TRP A O 1
ATOM 3692 N N . LEU A 1 457 ? -3.391 4.648 -2.987 1.00 81.31 457 LEU A N 1
ATOM 3693 C CA . LEU A 1 457 ? -3.480 5.976 -2.399 1.00 81.31 457 LEU A CA 1
ATOM 3694 C C . LEU A 1 457 ? -4.005 6.981 -3.423 1.00 81.31 457 LEU A C 1
ATOM 3696 O O . LEU A 1 457 ? -3.811 6.822 -4.628 1.00 81.31 457 LEU A O 1
ATOM 3700 N N . ASP A 1 458 ? -4.703 8.009 -2.929 1.00 79.44 458 ASP A N 1
ATOM 3701 C CA . ASP A 1 458 ? -5.307 9.065 -3.750 1.00 79.44 458 ASP A CA 1
ATOM 3702 C C . ASP A 1 458 ? -6.103 8.517 -4.955 1.00 79.44 458 ASP A C 1
ATOM 3704 O O . ASP A 1 458 ? -6.181 9.138 -6.015 1.00 79.44 458 ASP A O 1
ATOM 3708 N N . SER A 1 459 ? -6.736 7.348 -4.797 1.00 77.69 459 SER A N 1
ATOM 3709 C CA . SER A 1 459 ? -7.399 6.634 -5.894 1.00 77.69 459 SER A CA 1
ATOM 3710 C C . SER A 1 459 ? -8.519 7.442 -6.552 1.00 77.69 459 SER A C 1
ATOM 3712 O O . SER A 1 459 ? -8.755 7.317 -7.751 1.00 77.69 459 SER A O 1
ATOM 3714 N N . GLY A 1 460 ? -9.166 8.346 -5.811 1.00 80.12 460 GLY A N 1
ATOM 3715 C CA . GLY A 1 460 ? -10.090 9.326 -6.381 1.00 80.12 460 GLY A CA 1
ATOM 3716 C C . GLY A 1 460 ? -9.432 10.194 -7.462 1.00 80.12 460 GLY A C 1
ATOM 3717 O O . GLY A 1 460 ? -10.027 10.426 -8.508 1.00 80.12 460 GLY A O 1
ATOM 3718 N N . CYS A 1 461 ? -8.173 10.590 -7.277 1.00 84.62 461 CYS A N 1
ATOM 3719 C CA . CYS A 1 461 ? -7.396 11.346 -8.257 1.00 84.62 461 CYS A CA 1
ATOM 3720 C C . CYS A 1 461 ? -6.791 10.493 -9.377 1.00 84.62 461 CYS A C 1
ATOM 3722 O O . CYS A 1 461 ? -6.375 11.061 -10.385 1.00 84.62 461 CYS A O 1
ATOM 3724 N N . LEU A 1 462 ? -6.808 9.159 -9.280 1.00 84.94 462 LEU A N 1
ATOM 3725 C CA . LEU A 1 462 ? -6.600 8.310 -10.461 1.00 84.94 462 LEU A CA 1
ATOM 3726 C C . LEU A 1 462 ? -7.777 8.468 -11.428 1.00 84.94 462 LEU A C 1
ATOM 3728 O O . LEU A 1 462 ? -7.572 8.688 -12.616 1.00 84.94 462 LEU A O 1
ATOM 3732 N N . PHE A 1 463 ? -9.008 8.418 -10.911 1.00 84.56 463 PHE A N 1
ATOM 3733 C CA . PHE A 1 463 ? -10.220 8.303 -11.734 1.00 84.56 463 PHE A CA 1
ATOM 3734 C C . PHE A 1 463 ? -10.930 9.615 -12.047 1.00 84.56 463 PHE A C 1
ATOM 3736 O O . PHE A 1 463 ? -11.733 9.662 -12.979 1.00 84.56 463 PHE A O 1
ATOM 3743 N N . TYR A 1 464 ? -10.690 10.663 -11.264 1.00 84.75 464 TYR A N 1
ATOM 3744 C CA . TYR A 1 464 ? -11.360 11.947 -11.409 1.00 84.75 464 TYR A CA 1
ATOM 3745 C C . TYR A 1 464 ? -10.335 13.077 -11.529 1.00 84.75 464 TYR A C 1
ATOM 3747 O O . TYR A 1 464 ? -9.351 13.133 -10.796 1.00 84.75 464 TYR A O 1
ATOM 3755 N N . GLY A 1 465 ? -10.578 14.000 -12.456 1.00 85.06 465 GLY A N 1
ATOM 3756 C CA . GLY A 1 465 ? -9.806 15.230 -12.623 1.00 85.06 465 GLY A CA 1
ATOM 3757 C C . GLY A 1 465 ? -10.424 16.426 -11.901 1.00 85.06 465 GLY A C 1
ATOM 3758 O O . GLY A 1 465 ? -11.633 16.489 -11.699 1.00 85.06 465 GLY A O 1
ATOM 3759 N N . GLY A 1 466 ? -9.606 17.428 -11.578 1.00 86.25 466 GLY A N 1
ATOM 3760 C CA . GLY A 1 466 ? -10.033 18.646 -10.888 1.00 86.25 466 GLY A CA 1
ATOM 3761 C C . GLY A 1 466 ? -9.738 18.643 -9.386 1.00 86.25 466 GLY A C 1
ATOM 3762 O O . GLY A 1 466 ? -9.473 17.609 -8.781 1.00 86.25 466 GLY A O 1
ATOM 3763 N N . LYS A 1 467 ? -9.799 19.833 -8.771 1.00 85.56 467 LYS A N 1
ATOM 3764 C CA . LYS A 1 467 ? -9.320 20.106 -7.397 1.00 85.56 467 LYS A CA 1
ATOM 3765 C C . LYS A 1 467 ? -9.960 19.256 -6.291 1.00 85.56 467 LYS A C 1
ATOM 3767 O O . LYS A 1 467 ? -9.401 19.184 -5.203 1.00 85.56 467 LYS A O 1
ATOM 3772 N N . HIS A 1 468 ? -11.112 18.642 -6.558 1.00 83.44 468 HIS A N 1
ATOM 3773 C CA . HIS A 1 468 ? -11.867 17.836 -5.595 1.00 83.44 468 HIS A CA 1
ATOM 3774 C C . HIS A 1 468 ? -11.809 16.323 -5.880 1.00 83.44 468 HIS A C 1
ATOM 3776 O O . HIS A 1 468 ? -12.650 15.556 -5.406 1.00 83.44 468 HIS A O 1
ATOM 3782 N N . CYS A 1 469 ? -10.812 15.877 -6.650 1.00 82.75 469 CYS A N 1
ATOM 3783 C CA . CYS A 1 469 ? -10.671 14.471 -7.018 1.00 82.75 469 CYS A CA 1
ATOM 3784 C C . CYS A 1 469 ? -10.460 13.543 -5.816 1.00 82.75 469 CYS A C 1
ATOM 3786 O O . CYS A 1 469 ? -10.964 12.421 -5.825 1.00 82.75 469 CYS A O 1
ATOM 3788 N N . LYS A 1 470 ? -9.805 14.016 -4.744 1.00 77.19 470 LYS A N 1
ATOM 3789 C CA . LYS A 1 470 ? -9.619 13.244 -3.500 1.00 77.19 470 LYS A CA 1
ATOM 3790 C C . LYS A 1 470 ? -10.954 12.889 -2.838 1.00 77.19 470 LYS A C 1
ATOM 3792 O O . LYS A 1 470 ? -11.077 11.840 -2.219 1.00 77.19 470 LYS A O 1
ATOM 3797 N N . GLN A 1 471 ? -11.972 13.731 -3.017 1.00 75.50 471 GLN A N 1
ATOM 3798 C CA . GLN A 1 471 ? -13.335 13.494 -2.541 1.00 75.50 471 GLN A CA 1
ATOM 3799 C C . GLN A 1 471 ? -14.189 12.684 -3.536 1.00 75.50 471 GLN A C 1
ATOM 3801 O O . GLN A 1 471 ? -15.372 12.466 -3.289 1.00 75.50 471 GLN A O 1
ATOM 3806 N N . GLY A 1 472 ? -13.615 12.245 -4.661 1.00 74.50 472 GLY A N 1
ATOM 3807 C CA . GLY A 1 472 ? -14.329 11.522 -5.713 1.00 74.50 472 GLY A CA 1
ATOM 3808 C C . GLY A 1 472 ? -15.170 12.412 -6.632 1.00 74.50 472 GLY A C 1
ATOM 3809 O O . GLY A 1 472 ? -16.035 11.899 -7.338 1.00 74.50 472 GLY A O 1
ATOM 3810 N N . TYR A 1 473 ? -14.940 13.730 -6.635 1.00 78.12 473 TYR A N 1
ATOM 3811 C CA . TYR A 1 473 ? -15.626 14.669 -7.523 1.00 78.12 473 TYR A CA 1
ATOM 3812 C C . TYR A 1 473 ? -14.701 15.134 -8.644 1.00 78.12 473 TYR A C 1
ATOM 3814 O O . TYR A 1 473 ? -13.555 15.510 -8.397 1.00 78.12 473 TYR A O 1
ATOM 3822 N N . GLY A 1 474 ? -15.206 15.173 -9.877 1.00 82.94 474 GLY A N 1
ATOM 3823 C CA . GLY A 1 474 ? -14.406 15.631 -11.006 1.00 82.94 474 GLY A CA 1
ATOM 3824 C C . GLY A 1 474 ? -14.837 15.091 -12.360 1.00 82.94 474 GLY A C 1
ATOM 3825 O O . GLY A 1 474 ? -15.814 14.354 -12.472 1.00 82.94 474 GLY A O 1
ATOM 3826 N N . SER A 1 475 ? -14.078 15.450 -13.397 1.00 85.00 475 SER A N 1
ATOM 3827 C CA . SER A 1 475 ? -14.216 14.844 -14.725 1.00 85.00 475 SER A CA 1
ATOM 3828 C C . SER A 1 475 ? -13.684 13.415 -14.697 1.00 85.00 475 SER A C 1
ATOM 3830 O O . SER A 1 475 ? -12.533 13.210 -14.321 1.00 85.00 475 SER A O 1
ATOM 3832 N N . THR A 1 476 ? -14.496 12.444 -15.099 1.00 86.75 476 THR A N 1
ATOM 3833 C CA . THR A 1 476 ? -14.101 11.032 -15.124 1.00 86.75 476 THR A CA 1
ATOM 3834 C C . THR A 1 476 ? -13.021 10.759 -16.167 1.00 86.75 476 THR A C 1
ATOM 3836 O O . THR A 1 476 ? -13.138 11.176 -17.318 1.00 86.75 476 THR A O 1
ATOM 3839 N N . ASP A 1 477 ? -12.001 10.017 -15.757 1.00 87.56 477 ASP A N 1
ATOM 3840 C CA . ASP A 1 477 ? -10.876 9.579 -16.571 1.00 87.56 477 ASP A CA 1
ATOM 3841 C C . ASP A 1 477 ? -11.069 8.116 -16.996 1.00 87.56 477 ASP A C 1
ATOM 3843 O O . ASP A 1 477 ? -10.771 7.177 -16.254 1.00 87.56 477 ASP A O 1
ATOM 3847 N N . TYR A 1 478 ? -11.666 7.914 -18.172 1.00 88.94 478 TYR A N 1
ATOM 3848 C CA . TYR A 1 478 ? -12.031 6.576 -18.648 1.00 88.94 478 TYR A CA 1
ATOM 3849 C C . TYR A 1 478 ? -10.818 5.710 -19.001 1.00 88.94 478 TYR A C 1
ATOM 3851 O O . TYR A 1 478 ? -10.872 4.497 -18.787 1.00 88.94 478 TYR A O 1
ATOM 3859 N N . ASP A 1 479 ? -9.737 6.318 -19.493 1.00 90.62 479 ASP A N 1
ATOM 3860 C CA . ASP A 1 479 ? -8.498 5.607 -19.816 1.00 90.62 479 ASP A CA 1
ATOM 3861 C C . ASP A 1 479 ? -7.875 5.052 -18.527 1.00 90.62 479 ASP A C 1
ATOM 3863 O O . ASP A 1 479 ? -7.608 3.850 -18.435 1.00 90.62 479 ASP A O 1
ATOM 3867 N N . ALA A 1 480 ? -7.771 5.884 -17.482 1.00 88.88 480 ALA A N 1
ATOM 3868 C CA . ALA A 1 480 ? -7.305 5.453 -16.165 1.00 88.88 480 ALA A CA 1
ATOM 3869 C C . ALA A 1 480 ? -8.183 4.345 -15.567 1.00 88.88 480 ALA A C 1
ATOM 3871 O O . ALA A 1 480 ? -7.667 3.339 -15.080 1.00 88.88 480 ALA A O 1
ATOM 3872 N N . ILE A 1 481 ? -9.514 4.481 -15.632 1.00 87.31 481 ILE A N 1
ATOM 3873 C CA . ILE A 1 481 ? -10.435 3.436 -15.158 1.00 87.31 481 ILE A CA 1
ATOM 3874 C C . ILE A 1 481 ? -10.180 2.118 -15.892 1.00 87.31 481 ILE A C 1
ATOM 3876 O O . ILE A 1 481 ? -10.072 1.081 -15.239 1.00 87.31 481 ILE A O 1
ATOM 3880 N N . SER A 1 482 ? -10.069 2.148 -17.221 1.00 88.50 482 SER A N 1
ATOM 3881 C CA . SER A 1 482 ? -9.868 0.947 -18.034 1.00 88.50 482 SER A CA 1
ATOM 3882 C C . SER A 1 482 ? -8.552 0.247 -17.696 1.00 88.50 482 SER A C 1
ATOM 3884 O O . SER A 1 482 ? -8.555 -0.950 -17.417 1.00 88.50 482 SER A O 1
ATOM 3886 N N . VAL A 1 483 ? -7.437 0.982 -17.687 1.00 89.69 483 VAL A N 1
ATOM 3887 C CA . VAL A 1 483 ? -6.102 0.426 -17.404 1.00 89.69 483 VAL A CA 1
ATOM 3888 C C . VAL A 1 483 ? -6.057 -0.186 -16.007 1.00 89.69 483 VAL A C 1
ATOM 3890 O O . VAL A 1 483 ? -5.657 -1.334 -15.830 1.00 89.69 483 VAL A O 1
ATOM 3893 N N . ILE A 1 484 ? -6.528 0.545 -15.000 1.00 87.31 484 ILE A N 1
ATOM 3894 C CA . ILE A 1 484 ? -6.452 0.087 -13.615 1.00 87.31 484 ILE A CA 1
ATOM 3895 C C . ILE A 1 484 ? -7.399 -1.097 -13.353 1.00 87.31 484 ILE A C 1
ATOM 3897 O O . ILE A 1 484 ? -7.061 -1.998 -12.581 1.00 87.31 484 ILE A O 1
ATOM 3901 N N . GLN A 1 485 ? -8.562 -1.148 -14.014 1.00 86.00 485 GLN A N 1
ATOM 3902 C CA . GLN A 1 485 ? -9.433 -2.327 -13.980 1.00 86.00 485 GLN A CA 1
ATOM 3903 C C . GLN A 1 485 ? -8.767 -3.544 -14.621 1.00 86.00 485 GLN A C 1
ATOM 3905 O O . GLN A 1 485 ? -8.840 -4.623 -14.041 1.00 86.00 485 GLN A O 1
ATOM 3910 N N . GLN A 1 486 ? -8.087 -3.378 -15.758 1.00 88.31 486 GLN A N 1
ATOM 3911 C CA . GLN A 1 486 ? -7.352 -4.467 -16.408 1.00 88.31 486 GLN A CA 1
ATOM 3912 C C . GLN A 1 486 ? -6.245 -5.015 -15.508 1.00 88.31 486 GLN A C 1
ATOM 3914 O O . GLN A 1 486 ? -6.196 -6.226 -15.305 1.00 88.31 486 GLN A O 1
ATOM 3919 N N . ILE A 1 487 ? -5.433 -4.139 -14.900 1.00 88.44 487 ILE A N 1
ATOM 3920 C CA . ILE A 1 487 ? -4.392 -4.541 -13.941 1.00 88.44 487 ILE A CA 1
ATOM 3921 C C . ILE A 1 487 ? -5.027 -5.350 -12.804 1.00 88.44 487 ILE A C 1
ATOM 3923 O O . ILE A 1 487 ? -4.639 -6.486 -12.559 1.00 88.44 487 ILE A O 1
ATOM 3927 N N . ARG A 1 488 ? -6.074 -4.819 -12.161 1.00 86.12 488 ARG A N 1
ATOM 3928 C CA . ARG A 1 488 ? -6.787 -5.507 -11.071 1.00 86.12 488 ARG A CA 1
ATOM 3929 C C . ARG A 1 488 ? -7.364 -6.864 -11.494 1.00 86.12 488 ARG A C 1
ATOM 3931 O O . ARG A 1 488 ? -7.336 -7.820 -10.719 1.00 86.12 488 ARG A O 1
ATOM 3938 N N . ASP A 1 489 ? -7.961 -6.944 -12.678 1.00 85.56 489 ASP A N 1
ATOM 3939 C CA . ASP A 1 489 ? -8.653 -8.147 -13.142 1.00 85.56 489 ASP A CA 1
ATOM 3940 C C . ASP A 1 489 ? -7.668 -9.232 -13.615 1.00 85.56 489 ASP A C 1
ATOM 3942 O O . ASP A 1 489 ? -7.986 -10.423 -13.527 1.00 85.56 489 ASP A O 1
ATOM 3946 N N . ALA A 1 490 ? -6.463 -8.837 -14.036 1.00 87.50 490 ALA A N 1
ATOM 3947 C CA . ALA A 1 490 ? -5.349 -9.731 -14.342 1.00 87.50 490 ALA A CA 1
ATOM 3948 C C . ALA A 1 490 ? -4.580 -10.201 -13.089 1.00 87.50 490 ALA A C 1
ATOM 3950 O O . ALA A 1 490 ? -3.954 -11.261 -13.123 1.00 87.50 490 ALA A O 1
ATOM 3951 N N . SER A 1 491 ? -4.646 -9.454 -11.983 1.00 88.12 491 SER A N 1
ATOM 3952 C CA . SER A 1 491 ? -3.944 -9.763 -10.732 1.00 88.12 491 SER A CA 1
ATOM 3953 C C . SER A 1 491 ? -4.478 -10.991 -9.984 1.00 88.12 491 SER A C 1
ATOM 3955 O O . SER A 1 491 ? -5.686 -11.223 -9.882 1.00 88.12 491 SER A O 1
ATOM 3957 N N . ASP A 1 492 ? -3.559 -11.734 -9.358 1.00 89.31 492 ASP A N 1
ATOM 3958 C CA . ASP A 1 492 ? -3.819 -12.865 -8.452 1.00 89.31 492 ASP A CA 1
ATOM 3959 C C . ASP A 1 492 ? -3.705 -12.495 -6.955 1.00 89.31 492 ASP A C 1
ATOM 3961 O O . ASP A 1 492 ? -3.616 -13.377 -6.102 1.00 89.31 492 ASP A O 1
ATOM 3965 N N . TYR A 1 493 ? -3.695 -11.199 -6.632 1.00 89.44 493 TYR A N 1
ATOM 3966 C CA . TYR A 1 493 ? -3.477 -10.634 -5.293 1.00 89.44 493 TYR A CA 1
ATOM 3967 C C . TYR A 1 493 ? -4.491 -9.524 -4.971 1.00 89.44 493 TYR A C 1
ATOM 3969 O O . TYR A 1 493 ? -5.300 -9.134 -5.817 1.00 89.44 493 TYR A O 1
ATOM 3977 N N . LEU A 1 494 ? -4.522 -9.065 -3.717 1.00 87.88 494 LEU A N 1
ATOM 3978 C CA . LEU A 1 494 ? -5.548 -8.146 -3.222 1.00 87.88 494 LEU A CA 1
ATOM 3979 C C . LEU A 1 494 ? -5.332 -6.707 -3.722 1.00 87.88 494 LEU A C 1
ATOM 3981 O O . LEU A 1 494 ? -4.218 -6.203 -3.777 1.00 87.88 494 LEU A O 1
ATOM 3985 N N . HIS A 1 495 ? -6.425 -6.015 -4.027 1.00 86.06 495 HIS A N 1
ATOM 3986 C CA . HIS A 1 495 ? -6.437 -4.621 -4.462 1.00 86.06 495 HIS A CA 1
ATOM 3987 C C . HIS A 1 495 ? -7.410 -3.822 -3.571 1.00 86.06 495 HIS A C 1
ATOM 3989 O O . HIS A 1 495 ? -8.629 -4.005 -3.640 1.00 86.06 495 HIS A O 1
ATOM 3995 N N . VAL A 1 496 ? -6.880 -2.942 -2.718 1.00 79.06 496 VAL A N 1
ATOM 3996 C CA . VAL A 1 496 ? -7.635 -2.133 -1.739 1.00 79.06 496 VAL A CA 1
ATOM 3997 C C . VAL A 1 496 ? -7.664 -0.667 -2.177 1.00 79.06 496 VAL A C 1
ATOM 3999 O O . VAL A 1 496 ? -6.703 -0.178 -2.758 1.00 79.06 496 VAL A O 1
ATOM 4002 N N . GLY A 1 497 ? -8.748 0.063 -1.887 1.00 68.31 497 GLY A N 1
ATOM 4003 C CA . GLY A 1 497 ? -8.805 1.512 -2.148 1.00 68.31 497 GLY A CA 1
ATOM 4004 C C . GLY A 1 497 ? -9.534 1.917 -3.423 1.00 68.31 497 GLY A C 1
ATOM 4005 O O . GLY A 1 497 ? -9.512 3.085 -3.790 1.00 68.31 497 GLY A O 1
ATOM 4006 N N . PHE A 1 498 ? -10.222 0.996 -4.093 1.00 64.69 498 PHE A N 1
ATOM 4007 C CA . PHE A 1 498 ? -10.955 1.307 -5.318 1.00 64.69 498 PHE A CA 1
ATOM 4008 C C . PHE A 1 498 ? -12.394 1.769 -5.051 1.00 64.69 498 PHE A C 1
ATOM 4010 O O . PHE A 1 498 ? -13.101 1.124 -4.267 1.00 64.69 498 PHE A O 1
ATOM 4017 N N . PRO A 1 499 ? -12.884 2.819 -5.740 1.00 51.50 499 PRO A N 1
ATOM 4018 C CA . PRO A 1 499 ? -14.307 3.102 -5.768 1.00 51.50 499 PRO A CA 1
ATOM 4019 C C . PRO A 1 499 ? -15.040 1.901 -6.374 1.00 51.50 499 PRO A C 1
ATOM 4021 O O . PRO A 1 499 ? -14.605 1.301 -7.360 1.00 51.50 499 PRO A O 1
ATOM 4024 N N . GLY A 1 500 ? -16.151 1.512 -5.749 1.00 48.31 500 GLY A N 1
ATOM 4025 C CA . GLY A 1 500 ? -16.977 0.408 -6.218 1.00 48.31 500 GLY A CA 1
ATOM 4026 C C . GLY A 1 500 ? -17.656 0.759 -7.540 1.00 48.31 500 GLY A C 1
ATOM 4027 O O . GLY A 1 500 ? -18.779 1.250 -7.544 1.00 48.31 500 GLY A O 1
ATOM 4028 N N . PHE A 1 501 ? -17.005 0.490 -8.671 1.00 42.66 501 PHE A N 1
ATOM 4029 C CA . PHE A 1 501 ? -17.648 0.544 -9.982 1.00 42.66 501 PHE A CA 1
ATOM 4030 C C . PHE A 1 501 ? -18.623 -0.639 -10.103 1.00 42.66 501 PHE A C 1
ATOM 4032 O O . PHE A 1 501 ? -18.251 -1.753 -10.463 1.00 42.66 501 PHE A O 1
ATOM 4039 N N . SER A 1 502 ? -19.885 -0.426 -9.729 1.00 32.66 502 SER A N 1
ATOM 4040 C CA . SER A 1 502 ? -20.936 -1.443 -9.821 1.00 32.66 502 SER A CA 1
ATOM 4041 C C . SER A 1 502 ? -21.539 -1.475 -11.219 1.00 32.66 502 SER A C 1
ATOM 4043 O O . SER A 1 502 ? -22.445 -0.693 -11.468 1.00 32.66 502 SER A O 1
ATOM 4045 N N . HIS A 1 503 ? -21.129 -2.410 -12.079 1.00 31.70 503 HIS A N 1
ATOM 4046 C CA . HIS A 1 503 ? -21.964 -2.960 -13.163 1.00 31.70 503 HIS A CA 1
ATOM 4047 C C . HIS A 1 503 ? -21.712 -4.482 -13.216 1.00 31.70 503 HIS A C 1
ATOM 4049 O O . HIS A 1 503 ? -20.855 -4.964 -13.944 1.00 31.70 503 HIS A O 1
ATOM 4055 N N . SER A 1 504 ? -22.378 -5.241 -12.339 1.00 28.83 504 SER A N 1
ATOM 4056 C CA . SER A 1 504 ? -22.175 -6.692 -12.149 1.00 28.83 504 SER A CA 1
ATOM 4057 C C . SER A 1 504 ? -22.191 -7.508 -13.452 1.00 28.83 504 SER A C 1
ATOM 4059 O O . SER A 1 504 ? -23.077 -7.289 -14.279 1.00 28.83 504 SER A O 1
ATOM 4061 N N . ARG A 1 505 ? -21.306 -8.519 -13.556 1.00 27.97 505 ARG A N 1
ATOM 4062 C CA . ARG A 1 505 ? -21.662 -9.953 -13.730 1.00 27.97 505 ARG A CA 1
ATOM 4063 C C . ARG A 1 505 ? -20.422 -10.862 -13.868 1.00 27.97 505 ARG A C 1
ATOM 4065 O O . ARG A 1 505 ? -20.118 -11.316 -14.958 1.00 27.97 505 ARG A O 1
ATOM 4072 N N . SER A 1 506 ? -19.760 -11.185 -12.757 1.00 27.42 506 SER A N 1
ATOM 4073 C CA . SER A 1 506 ? -19.305 -12.557 -12.435 1.00 27.42 506 SER A CA 1
ATOM 4074 C C . SER A 1 506 ? -18.463 -12.556 -11.159 1.00 27.42 506 SER A C 1
ATOM 4076 O O . SER A 1 506 ? -17.592 -11.714 -10.971 1.00 27.42 506 SER A O 1
ATOM 4078 N N . ALA A 1 507 ? -18.784 -13.495 -10.273 1.00 29.92 507 ALA A N 1
ATOM 4079 C CA . ALA A 1 507 ? -18.241 -13.696 -8.939 1.00 29.92 507 ALA A CA 1
ATOM 4080 C C . ALA A 1 507 ? -16.705 -13.624 -8.861 1.00 29.92 507 ALA A C 1
ATOM 4082 O O . ALA A 1 507 ? -16.014 -14.526 -9.308 1.00 29.92 507 ALA A O 1
ATOM 4083 N N . ILE A 1 508 ? -16.191 -12.531 -8.302 1.00 33.81 508 ILE A N 1
ATOM 4084 C CA . ILE A 1 508 ? -15.384 -12.421 -7.075 1.00 33.81 508 ILE A CA 1
ATOM 4085 C C . ILE A 1 508 ? -15.323 -10.907 -6.837 1.00 33.81 508 ILE A C 1
ATOM 4087 O O . ILE A 1 508 ? -14.835 -10.161 -7.684 1.00 33.81 508 ILE A O 1
ATOM 4091 N N . ARG A 1 509 ? -15.865 -10.416 -5.718 1.00 41.06 509 ARG A N 1
ATOM 4092 C CA . ARG A 1 509 ? -15.706 -9.010 -5.307 1.00 41.06 509 ARG A CA 1
ATOM 4093 C C . ARG A 1 509 ? -14.229 -8.812 -4.923 1.00 41.06 509 ARG A C 1
ATOM 4095 O O . ARG A 1 509 ? -13.888 -8.872 -3.752 1.00 41.06 509 ARG A O 1
ATOM 4102 N N . ARG A 1 510 ? -13.353 -8.609 -5.918 1.00 43.91 510 ARG A N 1
ATOM 4103 C CA . ARG A 1 510 ? -11.917 -8.271 -5.764 1.00 43.91 510 ARG A CA 1
ATOM 4104 C C . ARG A 1 510 ? -11.696 -6.817 -5.329 1.00 43.91 510 ARG A C 1
ATOM 4106 O O . ARG A 1 510 ? -10.593 -6.294 -5.408 1.00 43.91 510 ARG A O 1
ATOM 4113 N N . THR A 1 511 ? -12.769 -6.150 -4.923 1.00 41.50 511 THR A N 1
ATOM 4114 C CA . THR A 1 511 ? -12.812 -4.734 -4.595 1.00 41.50 511 THR A CA 1
ATOM 4115 C C . THR A 1 511 ? -13.310 -4.601 -3.173 1.00 41.50 511 THR A C 1
ATOM 4117 O O . THR A 1 511 ? -14.478 -4.871 -2.881 1.00 41.50 511 THR A O 1
ATOM 4120 N N . LEU A 1 512 ? -12.425 -4.145 -2.298 1.00 45.94 512 LEU A N 1
ATOM 4121 C CA . LEU A 1 512 ? -12.831 -3.545 -1.043 1.00 45.94 512 LEU A CA 1
ATOM 4122 C C . LEU A 1 512 ? -12.875 -2.049 -1.279 1.00 45.94 512 LEU A C 1
ATOM 4124 O O . LEU A 1 512 ? -11.850 -1.400 -1.503 1.00 45.94 512 LEU A O 1
ATOM 4128 N N . SER A 1 513 ? -14.090 -1.513 -1.269 1.00 39.50 513 SER A N 1
ATOM 4129 C CA . SER A 1 513 ? -14.285 -0.083 -1.134 1.00 39.50 513 SER A CA 1
ATOM 4130 C C . SER A 1 513 ? -13.688 0.322 0.207 1.00 39.50 513 SER A C 1
ATOM 4132 O O . SER A 1 513 ? -14.285 0.074 1.254 1.00 39.50 513 SER A O 1
ATOM 4134 N N . ARG A 1 514 ? -12.505 0.927 0.163 1.00 44.88 514 ARG A N 1
ATOM 4135 C CA . ARG A 1 514 ? -12.010 1.794 1.222 1.00 44.88 514 ARG A CA 1
ATOM 4136 C C . ARG A 1 514 ? -12.459 3.191 0.788 1.00 44.88 514 ARG A C 1
ATOM 4138 O O . ARG A 1 514 ? -11.736 3.826 0.023 1.00 44.88 514 ARG A O 1
ATOM 4145 N N . PRO A 1 515 ? -13.657 3.687 1.167 1.00 35.88 515 PRO A N 1
ATOM 4146 C CA . PRO A 1 515 ? -13.728 5.124 1.386 1.00 35.88 515 PRO A CA 1
ATOM 4147 C C . PRO A 1 515 ? -12.581 5.372 2.367 1.00 35.88 515 PRO A C 1
ATOM 4149 O O . PRO A 1 515 ? -12.556 4.708 3.404 1.00 35.88 515 PRO A O 1
ATOM 4152 N N . GLY A 1 516 ? -11.544 6.105 1.929 1.00 42.03 516 GLY A N 1
ATOM 4153 C CA . GLY A 1 516 ? -10.259 6.209 2.635 1.00 42.03 516 GLY A CA 1
ATOM 4154 C C . GLY A 1 516 ? -10.498 6.307 4.132 1.00 42.03 516 GLY A C 1
ATOM 4155 O O . GLY A 1 516 ? -11.467 6.945 4.498 1.00 42.03 516 GLY A O 1
ATOM 4156 N N . CYS A 1 517 ? -9.720 5.648 4.990 1.00 45.31 517 CYS A N 1
ATOM 4157 C CA . CYS A 1 517 ? -10.058 5.546 6.419 1.00 45.31 517 CYS A CA 1
ATOM 4158 C C . CYS A 1 517 ? -10.512 6.888 7.040 1.00 45.31 517 CYS A C 1
ATOM 4160 O O . CYS A 1 517 ? -11.491 6.909 7.782 1.00 45.31 517 CYS A O 1
ATOM 4162 N N . SER A 1 518 ? -9.957 8.005 6.559 1.00 52.75 518 SER A N 1
ATOM 4163 C CA . SER A 1 518 ? -10.377 9.394 6.770 1.00 52.75 518 SER A CA 1
ATOM 4164 C C . SER A 1 518 ? -11.839 9.661 7.203 1.00 52.75 518 SER A C 1
ATOM 4166 O O . SER A 1 518 ? -11.976 10.047 8.358 1.00 52.75 518 SER A O 1
ATOM 4168 N N . PRO A 1 519 ? -12.960 9.482 6.454 1.00 62.97 519 PRO A N 1
ATOM 4169 C CA . PRO A 1 519 ? -14.256 9.925 6.973 1.00 62.97 519 PRO A CA 1
ATOM 4170 C C . PRO A 1 519 ? -14.682 9.178 8.235 1.00 62.97 519 PRO A C 1
ATOM 4172 O O . PRO A 1 519 ? -15.254 9.792 9.130 1.00 62.97 519 PRO A O 1
ATOM 4175 N N . ARG A 1 520 ? -14.396 7.873 8.339 1.00 74.75 520 ARG A N 1
ATOM 4176 C CA . ARG A 1 520 ? -14.795 7.063 9.500 1.00 74.75 520 ARG A CA 1
ATOM 4177 C C . ARG A 1 520 ? -13.843 7.228 10.669 1.00 74.75 520 ARG A C 1
ATOM 4179 O O . ARG A 1 520 ? -14.334 7.385 11.778 1.00 74.75 520 ARG A O 1
ATOM 4186 N N . THR A 1 521 ? -12.535 7.263 10.418 1.00 81.88 521 THR A N 1
ATOM 4187 C CA . THR A 1 521 ? -11.513 7.587 11.421 1.00 81.88 521 THR A CA 1
ATOM 4188 C C . THR A 1 521 ? -11.802 8.961 12.030 1.00 81.88 521 THR A C 1
ATOM 4190 O O . THR A 1 521 ? -11.946 9.083 13.241 1.00 81.88 521 THR A O 1
ATOM 4193 N N . THR A 1 522 ? -11.989 9.996 11.198 1.00 82.62 522 THR A N 1
ATOM 4194 C CA . THR A 1 522 ? -12.290 11.359 11.661 1.00 82.62 522 THR A CA 1
ATOM 4195 C C . THR A 1 522 ? -13.637 11.429 12.378 1.00 82.62 522 THR A C 1
ATOM 4197 O O . THR A 1 522 ? -13.732 12.080 13.416 1.00 82.62 522 THR A O 1
ATOM 4200 N N . THR A 1 523 ? -14.669 10.733 11.879 1.00 85.94 523 THR A N 1
ATOM 4201 C CA . THR A 1 523 ? -15.962 10.650 12.580 1.00 85.94 523 THR A CA 1
ATOM 4202 C C . THR A 1 523 ? -15.781 10.001 13.950 1.00 85.94 523 THR A C 1
ATOM 4204 O O . THR A 1 523 ? -16.179 10.599 14.943 1.00 85.94 523 THR A O 1
ATOM 4207 N N . ALA A 1 524 ? -15.121 8.842 14.034 1.00 88.75 524 ALA A N 1
ATOM 4208 C CA . ALA A 1 524 ? -14.863 8.148 15.292 1.00 88.75 524 ALA A CA 1
ATOM 4209 C C . ALA A 1 524 ? -14.110 9.048 16.279 1.00 88.75 524 ALA A C 1
ATOM 4211 O O . ALA A 1 524 ? -14.604 9.287 17.376 1.00 88.75 524 ALA A O 1
ATOM 4212 N N . GLN A 1 525 ? -12.977 9.629 15.877 1.00 89.75 525 GLN A N 1
ATOM 4213 C CA . GLN A 1 525 ? -12.220 10.535 16.742 1.00 89.75 525 GLN A CA 1
ATOM 4214 C C . GLN A 1 525 ? -13.062 11.723 17.211 1.00 89.75 525 GLN A C 1
ATOM 4216 O O . GLN A 1 525 ? -13.047 12.045 18.397 1.00 89.75 525 GLN A O 1
ATOM 4221 N N . SER A 1 526 ? -13.828 12.352 16.313 1.00 90.50 526 SER A N 1
ATOM 4222 C CA . SER A 1 526 ? -14.699 13.473 16.680 1.00 90.50 526 SER A CA 1
ATOM 4223 C C . SER A 1 526 ? -15.734 13.078 17.734 1.00 90.50 526 SER A C 1
ATOM 4225 O O . SER A 1 526 ? -15.894 13.803 18.708 1.00 90.50 526 SER A O 1
ATOM 4227 N N . LEU A 1 527 ? -16.350 11.897 17.602 1.00 93.06 527 LEU A N 1
ATOM 4228 C CA . LEU A 1 527 ? -17.339 11.376 18.544 1.00 93.06 527 LEU A CA 1
ATOM 4229 C C . LEU A 1 527 ? -16.741 11.130 19.926 1.00 93.06 527 LEU A C 1
ATOM 4231 O O . LEU A 1 527 ? -17.316 11.563 20.920 1.00 93.06 527 LEU A O 1
ATOM 4235 N N . PHE A 1 528 ? -15.580 10.475 19.994 1.00 93.19 528 PHE A N 1
ATOM 4236 C CA . PHE A 1 528 ? -14.913 10.183 21.267 1.00 93.19 528 PHE A CA 1
ATOM 4237 C C . PHE A 1 528 ? -14.219 11.410 21.882 1.00 93.19 528 PHE A C 1
ATOM 4239 O O . PHE A 1 528 ? -13.841 11.379 23.052 1.00 93.19 528 PHE A O 1
ATOM 4246 N N . SER A 1 529 ? -14.089 12.508 21.133 1.00 91.25 529 SER A N 1
ATOM 4247 C CA . SER A 1 529 ? -13.568 13.786 21.636 1.00 91.25 529 SER A CA 1
ATOM 4248 C C . SER A 1 529 ? -14.651 14.671 22.267 1.00 91.25 529 SER A C 1
ATOM 4250 O O . SER A 1 529 ? -14.316 15.637 22.952 1.00 91.25 529 SER A O 1
ATOM 4252 N N . GLU A 1 530 ? -15.940 14.385 22.046 1.00 91.00 530 GLU A N 1
ATOM 4253 C CA . GLU A 1 530 ? -17.046 15.162 22.621 1.00 91.00 530 GLU A CA 1
ATOM 4254 C C . GLU A 1 530 ? -17.056 15.065 24.153 1.00 91.00 530 GLU A C 1
ATOM 4256 O O . GLU A 1 530 ? -16.835 14.002 24.723 1.00 91.00 530 GLU A O 1
ATOM 4261 N N . SER A 1 531 ? -17.315 16.177 24.840 1.00 87.38 531 SER A N 1
ATOM 4262 C CA . SER A 1 531 ? -17.503 16.206 26.293 1.00 87.38 531 SER A CA 1
ATOM 4263 C C . SER A 1 531 ? -18.790 16.984 26.602 1.00 87.38 531 SER A C 1
ATOM 4265 O O . SER A 1 531 ? -18.847 18.184 26.308 1.00 87.38 531 SER A O 1
ATOM 4267 N N . PRO A 1 532 ? -19.845 16.331 27.131 1.00 89.56 532 PRO A N 1
ATOM 4268 C CA . PRO A 1 532 ? -19.966 14.885 27.378 1.00 89.56 532 PRO A CA 1
ATOM 4269 C C . PRO A 1 532 ? -20.130 14.067 26.079 1.00 89.56 532 PRO A C 1
ATOM 4271 O O . PRO A 1 532 ? -20.506 14.610 25.038 1.00 89.56 532 PRO A O 1
ATOM 4274 N N . LEU A 1 533 ? -19.892 12.752 26.141 1.00 93.12 533 LEU A N 1
ATOM 4275 C CA . LEU A 1 533 ? -20.107 11.845 25.007 1.00 93.12 533 LEU A CA 1
ATOM 4276 C C . LEU A 1 533 ? -21.600 11.712 24.666 1.00 93.12 533 LEU A C 1
ATOM 4278 O O . LEU A 1 533 ? -22.451 11.523 25.535 1.00 93.12 533 LEU A O 1
ATOM 4282 N N . SER A 1 534 ? -21.933 11.758 23.374 1.00 93.62 534 SER A N 1
ATOM 4283 C CA . SER A 1 534 ? -23.319 11.632 22.918 1.00 93.62 534 SER A CA 1
ATOM 4284 C C . SER A 1 534 ? -23.731 10.174 22.690 1.00 93.62 534 SER A C 1
ATOM 4286 O O . SER A 1 534 ? -23.355 9.553 21.692 1.00 93.62 534 SER A O 1
ATOM 4288 N N . VAL A 1 535 ? -24.609 9.665 23.560 1.00 94.06 535 VAL A N 1
ATOM 4289 C CA . VAL A 1 535 ? -25.235 8.331 23.452 1.00 94.06 535 VAL A CA 1
ATOM 4290 C C . VAL A 1 535 ? -25.885 8.111 22.084 1.00 94.06 535 VAL A C 1
ATOM 4292 O O . VAL A 1 535 ? -25.683 7.074 21.448 1.00 94.06 535 VAL A O 1
ATOM 4295 N N . ALA A 1 536 ? -26.636 9.103 21.596 1.00 92.44 536 ALA A N 1
ATOM 4296 C CA . ALA A 1 536 ? -27.347 9.018 20.324 1.00 92.44 536 ALA A CA 1
ATOM 4297 C C . ALA A 1 536 ? -26.386 8.906 19.130 1.00 92.44 536 ALA A C 1
ATOM 4299 O O . ALA A 1 536 ? -26.591 8.073 18.243 1.00 92.44 536 ALA A O 1
ATOM 4300 N N . LYS A 1 537 ? -25.313 9.711 19.111 1.00 94.00 537 LYS A N 1
ATOM 4301 C CA . LYS A 1 537 ? -24.337 9.673 18.016 1.00 94.00 537 LYS A CA 1
ATOM 4302 C C . LYS A 1 537 ? -23.519 8.382 18.027 1.00 94.00 537 LYS A C 1
ATOM 4304 O O . LYS A 1 537 ? -23.347 7.786 16.968 1.00 94.00 537 LYS A O 1
ATOM 4309 N N . ILE A 1 538 ? -23.078 7.914 19.198 1.00 94.19 538 ILE A N 1
ATOM 4310 C CA . ILE A 1 538 ? -22.328 6.653 19.321 1.00 94.19 538 ILE A CA 1
ATOM 4311 C C . ILE A 1 538 ? -23.206 5.455 18.938 1.00 94.19 538 ILE A C 1
ATOM 4313 O O . ILE A 1 538 ? -22.770 4.603 18.169 1.00 94.19 538 ILE A O 1
ATOM 4317 N N . SER A 1 539 ? -24.475 5.427 19.353 1.00 93.25 539 SER A N 1
ATOM 4318 C CA . SER A 1 539 ? -25.426 4.383 18.932 1.00 93.25 539 SER A CA 1
ATOM 4319 C C . SER A 1 539 ? -25.636 4.366 17.410 1.00 93.25 539 SER A C 1
ATOM 4321 O O . SER A 1 539 ? -25.678 3.301 16.784 1.00 93.25 539 SER A O 1
ATOM 4323 N N . SER A 1 540 ? -25.729 5.549 16.790 1.00 92.44 540 SER A N 1
ATOM 4324 C CA . SER A 1 540 ? -25.811 5.679 15.331 1.00 92.44 540 SER A CA 1
ATOM 4325 C C . SER A 1 540 ? -24.531 5.200 14.643 1.00 92.44 540 SER A C 1
ATOM 4327 O O . SER A 1 540 ? -24.612 4.527 13.617 1.00 92.44 540 SER A O 1
ATOM 4329 N N . PHE A 1 541 ? -23.363 5.518 15.204 1.00 92.12 541 PHE A N 1
ATOM 4330 C CA . PHE A 1 541 ? -22.069 5.080 14.687 1.00 92.12 541 PHE A CA 1
ATOM 4331 C C . PHE A 1 541 ? -21.933 3.554 14.730 1.00 92.12 541 PHE A C 1
ATOM 4333 O O . PHE A 1 541 ? -21.646 2.944 13.702 1.00 92.12 541 PHE A O 1
ATOM 4340 N N . LEU A 1 542 ? -22.249 2.922 15.865 1.00 92.69 542 LEU A N 1
ATOM 4341 C CA . LEU A 1 542 ? -22.277 1.461 16.007 1.00 92.69 542 LEU A CA 1
ATOM 4342 C C . LEU A 1 542 ? -23.184 0.807 14.952 1.00 92.69 542 LEU A C 1
ATOM 4344 O O . LEU A 1 542 ? -22.780 -0.131 14.264 1.00 92.69 542 LEU A O 1
ATOM 4348 N N . SER A 1 543 ? -24.380 1.364 14.747 1.00 90.94 543 SER A N 1
ATOM 4349 C CA . SER A 1 543 ? -25.321 0.889 13.723 1.00 90.94 543 SER A CA 1
ATOM 4350 C C . SER A 1 543 ? -24.779 1.038 12.292 1.00 90.94 543 SER A C 1
ATOM 4352 O O . SER A 1 543 ? -25.125 0.255 11.404 1.00 90.94 543 SER A O 1
ATOM 4354 N N . GLU A 1 544 ? -23.934 2.040 12.034 1.00 87.81 544 GLU A N 1
ATOM 4355 C CA . GLU A 1 544 ? -23.298 2.249 10.731 1.00 87.81 544 GLU A CA 1
ATOM 4356 C C . GLU A 1 544 ? -22.195 1.219 10.448 1.00 87.81 544 GLU A C 1
ATOM 4358 O O . GLU A 1 544 ? -22.072 0.761 9.304 1.00 87.81 544 GLU A O 1
ATOM 4363 N N . LEU A 1 545 ? -21.429 0.816 11.469 1.00 86.44 545 LEU A N 1
ATOM 4364 C CA . LEU A 1 545 ? -20.367 -0.189 11.330 1.00 86.44 545 LEU A CA 1
ATOM 4365 C C . LEU A 1 545 ? -20.910 -1.498 10.747 1.00 86.44 545 LEU A C 1
ATOM 4367 O O . LEU A 1 545 ? -20.307 -2.074 9.840 1.00 86.44 545 LEU A O 1
ATOM 4371 N N . ASN A 1 546 ? -22.107 -1.901 11.177 1.00 84.69 546 ASN A N 1
ATOM 4372 C CA . ASN A 1 546 ? -22.761 -3.119 10.708 1.00 84.69 546 ASN A CA 1
ATOM 4373 C C . ASN A 1 546 ? -23.161 -3.090 9.219 1.00 84.69 546 ASN A C 1
ATOM 4375 O O . ASN A 1 546 ? -23.267 -4.128 8.573 1.00 84.69 546 ASN A O 1
ATOM 4379 N N . ARG A 1 547 ? -23.351 -1.905 8.620 1.00 80.88 547 ARG A N 1
ATOM 4380 C CA . ARG A 1 547 ? -23.737 -1.797 7.199 1.00 80.88 547 ARG A CA 1
ATOM 4381 C C . ARG A 1 547 ? -22.598 -2.144 6.239 1.00 80.88 547 ARG A C 1
ATOM 4383 O O . ARG A 1 547 ? -22.853 -2.405 5.064 1.00 80.88 547 ARG A O 1
ATOM 4390 N N . TYR A 1 548 ? -21.350 -2.121 6.712 1.00 74.25 548 TYR A N 1
ATOM 4391 C CA . TYR A 1 548 ? -20.162 -2.279 5.872 1.00 74.25 548 TYR A CA 1
ATOM 4392 C C . TYR A 1 548 ? -19.082 -3.131 6.565 1.00 74.25 548 TYR A C 1
ATOM 4394 O O . TYR A 1 548 ? -17.976 -2.637 6.800 1.00 74.25 548 TYR A O 1
ATOM 4402 N N . PRO A 1 549 ? -19.347 -4.422 6.842 1.00 67.00 549 PRO A N 1
ATOM 4403 C CA . PRO A 1 549 ? -18.414 -5.298 7.565 1.00 67.00 549 PRO A CA 1
ATOM 4404 C C . PRO A 1 549 ? -17.073 -5.479 6.832 1.00 67.00 549 PRO A C 1
ATOM 4406 O O . PRO A 1 549 ? -16.030 -5.670 7.438 1.00 67.00 549 PRO A O 1
ATOM 4409 N N . LYS A 1 550 ? -17.063 -5.319 5.505 1.00 71.50 550 LYS A N 1
ATOM 4410 C CA . LYS A 1 550 ? -15.842 -5.408 4.685 1.00 71.50 550 LYS A CA 1
ATOM 4411 C C . LYS A 1 550 ? -14.985 -4.136 4.685 1.00 71.50 550 LYS A C 1
ATOM 4413 O O . LYS A 1 550 ? -13.961 -4.094 4.010 1.00 71.50 550 LYS A O 1
ATOM 4418 N N . SER A 1 551 ? -15.434 -3.062 5.331 1.00 77.44 551 SER A N 1
ATOM 4419 C CA . SER A 1 551 ? -14.680 -1.806 5.365 1.00 77.44 551 SER A CA 1
ATOM 4420 C C . SER A 1 551 ? -13.590 -1.849 6.432 1.00 77.44 551 SER A C 1
ATOM 4422 O O . SER A 1 551 ? -13.774 -2.462 7.482 1.00 77.44 551 SER A O 1
ATOM 4424 N N . VAL A 1 552 ? -12.469 -1.183 6.156 1.00 83.56 552 VAL A N 1
ATOM 4425 C CA . VAL A 1 552 ? -11.409 -0.961 7.144 1.00 83.56 552 VAL A CA 1
ATOM 4426 C C . VAL A 1 552 ? -11.822 0.181 8.067 1.00 83.56 552 VAL A C 1
ATOM 4428 O O . VAL A 1 552 ? -12.243 1.235 7.585 1.00 83.56 552 VAL A O 1
ATOM 4431 N N . LEU A 1 553 ? -11.682 -0.021 9.374 1.00 87.56 553 LEU A N 1
ATOM 4432 C CA . LEU A 1 553 ? -11.831 1.009 10.395 1.00 87.56 553 LEU A CA 1
ATOM 4433 C C . LEU A 1 553 ? -10.508 1.129 11.149 1.00 87.56 553 LEU A C 1
ATOM 4435 O O . LEU A 1 553 ? -10.103 0.183 11.818 1.00 87.56 553 LEU A O 1
ATOM 4439 N N . CYS A 1 554 ? -9.859 2.287 11.039 1.00 89.44 554 CYS A N 1
ATOM 4440 C CA . CYS A 1 554 ? -8.761 2.661 11.924 1.00 89.44 554 CYS A CA 1
ATOM 4441 C C . CYS A 1 554 ? -9.290 3.698 12.927 1.00 89.44 554 CYS A C 1
ATOM 4443 O O . CYS A 1 554 ? -10.078 4.563 12.543 1.00 89.44 554 CYS A O 1
ATOM 4445 N N . PHE A 1 555 ? -8.886 3.630 14.197 1.00 91.94 555 PHE A N 1
ATOM 4446 C CA . PHE A 1 555 ? -9.178 4.711 15.151 1.00 91.94 555 PHE A CA 1
ATOM 4447 C C . PHE A 1 555 ? -8.240 5.907 14.947 1.00 91.94 555 PHE A C 1
ATOM 4449 O O . PHE A 1 555 ? -8.666 7.059 14.989 1.00 91.94 555 PHE A O 1
ATOM 4456 N N . GLU A 1 556 ? -6.976 5.623 14.645 1.00 90.75 556 GLU A N 1
ATOM 4457 C CA . GLU A 1 556 ? -6.039 6.588 14.087 1.00 90.75 556 GLU A CA 1
ATOM 4458 C C . GLU A 1 556 ? -5.465 6.021 12.791 1.00 90.75 556 GLU A C 1
ATOM 4460 O O . GLU A 1 556 ? -5.269 4.814 12.661 1.00 90.75 556 GLU A O 1
ATOM 4465 N N . ASP A 1 557 ? -5.200 6.893 11.829 1.00 85.81 557 ASP A N 1
ATOM 4466 C CA . ASP A 1 557 ? -4.489 6.565 10.600 1.00 85.81 557 ASP A CA 1
ATOM 4467 C C . ASP A 1 557 ? -3.491 7.679 10.274 1.00 85.81 557 ASP A C 1
ATOM 4469 O O . ASP A 1 557 ? -3.365 8.662 11.002 1.00 85.81 557 ASP A O 1
ATOM 4473 N N . ARG A 1 558 ? -2.784 7.560 9.152 1.00 81.31 558 ARG A N 1
ATOM 4474 C CA . ARG A 1 558 ? -1.796 8.564 8.728 1.00 81.31 558 ARG A CA 1
ATOM 4475 C C . ARG A 1 558 ? -2.331 9.993 8.618 1.00 81.31 558 ARG A C 1
ATOM 4477 O O . ARG A 1 558 ? -1.554 10.930 8.740 1.00 81.31 558 ARG A O 1
ATOM 4484 N N . ALA A 1 559 ? -3.619 10.158 8.319 1.00 77.75 559 ALA A N 1
ATOM 4485 C CA . ALA A 1 559 ? -4.234 11.464 8.135 1.00 77.75 559 ALA A CA 1
ATOM 4486 C C . ALA A 1 559 ? -4.670 12.074 9.470 1.00 77.75 559 ALA A C 1
ATOM 4488 O O . ALA A 1 559 ? -4.812 13.290 9.558 1.00 77.75 559 ALA A O 1
ATOM 4489 N N . THR A 1 560 ? -4.875 11.254 10.504 1.00 84.19 560 THR A N 1
ATOM 4490 C CA . THR A 1 560 ? -5.297 11.728 11.825 1.00 84.19 560 THR A CA 1
ATOM 4491 C C . THR A 1 560 ? -4.199 11.688 12.884 1.00 84.19 560 THR A C 1
ATOM 4493 O O . THR A 1 560 ? -4.217 12.513 13.792 1.00 84.19 560 THR A O 1
ATOM 4496 N N . ALA A 1 561 ? -3.176 10.847 12.735 1.00 87.00 561 ALA A N 1
ATOM 4497 C CA . ALA A 1 561 ? -2.092 10.681 13.706 1.00 87.00 561 ALA A CA 1
ATOM 4498 C C . ALA A 1 561 ? -1.137 11.889 13.829 1.00 87.00 561 ALA A C 1
ATOM 4500 O O . ALA A 1 561 ? -0.287 11.911 14.720 1.00 87.00 561 ALA A O 1
ATOM 4501 N N . HIS A 1 562 ? -1.281 12.911 12.976 1.00 84.62 562 HIS A N 1
ATOM 4502 C CA . HIS A 1 562 ? -0.581 14.200 13.101 1.00 84.62 562 HIS A CA 1
ATOM 4503 C C . HIS A 1 562 ? -0.815 14.909 14.443 1.00 84.62 562 HIS A C 1
ATOM 4505 O O . HIS A 1 562 ? 0.050 15.641 14.923 1.00 84.62 562 HIS A O 1
ATOM 4511 N N . THR A 1 563 ? -1.967 14.652 15.054 1.00 85.50 563 THR A N 1
ATOM 4512 C CA . THR A 1 563 ? -2.335 15.038 16.408 1.00 85.50 563 THR A CA 1
ATOM 4513 C C . THR A 1 563 ? -2.943 13.801 17.039 1.00 85.50 563 THR A C 1
ATOM 4515 O O . THR A 1 563 ? -4.065 13.426 16.690 1.00 85.50 563 THR A O 1
ATOM 4518 N N . ARG A 1 564 ? -2.187 13.137 17.912 1.00 89.44 564 ARG A N 1
ATOM 4519 C CA . ARG A 1 564 ? -2.670 11.935 18.593 1.00 89.44 564 ARG A CA 1
ATOM 4520 C C . ARG A 1 564 ? -3.916 12.244 19.409 1.00 89.44 564 ARG A C 1
ATOM 4522 O O . ARG A 1 564 ? -4.074 13.346 19.936 1.00 89.44 564 ARG A O 1
ATOM 4529 N N . PHE A 1 565 ? -4.809 11.263 19.505 1.00 90.00 565 PHE A N 1
ATOM 4530 C CA . PHE A 1 565 ? -6.017 11.401 20.319 1.00 90.00 565 PHE A CA 1
ATOM 4531 C C . PHE A 1 565 ? -5.673 11.615 21.808 1.00 90.00 565 PHE A C 1
ATOM 4533 O O . PHE A 1 565 ? -6.292 12.434 22.495 1.00 90.00 565 PHE A O 1
ATOM 4540 N N . VAL A 1 566 ? -4.638 10.923 22.287 1.00 87.56 566 VAL A N 1
ATOM 4541 C CA . VAL A 1 566 ? -4.003 11.143 23.591 1.00 87.56 566 VAL A CA 1
ATOM 4542 C C . VAL A 1 566 ? -2.758 12.010 23.375 1.00 87.56 566 VAL A C 1
ATOM 4544 O O . VAL A 1 566 ? -1.868 11.639 22.620 1.00 87.56 566 VAL A O 1
ATOM 4547 N N . ASP A 1 567 ? -2.710 13.182 24.011 1.00 79.81 567 ASP A N 1
ATOM 4548 C CA . ASP A 1 567 ? -1.568 14.109 23.968 1.00 79.81 567 ASP A CA 1
ATOM 4549 C C . ASP A 1 567 ? -0.759 14.047 25.269 1.00 79.81 567 ASP A C 1
ATOM 4551 O O . ASP A 1 567 ? -1.225 13.488 26.251 1.00 79.81 567 ASP A O 1
ATOM 4555 N N . ALA A 1 568 ? 0.425 14.664 25.326 1.00 66.06 568 ALA A N 1
ATOM 4556 C CA . ALA A 1 568 ? 1.287 14.615 26.515 1.00 66.06 568 ALA A CA 1
ATOM 4557 C C . ALA A 1 568 ? 0.706 15.260 27.792 1.00 66.06 568 ALA A C 1
ATOM 4559 O O . ALA A 1 568 ? 1.276 15.123 28.875 1.00 66.06 568 ALA A O 1
ATOM 4560 N N . SER A 1 569 ? -0.422 15.966 27.685 1.00 64.81 569 SER A N 1
ATOM 4561 C CA . SER A 1 569 ? -1.144 16.593 28.798 1.00 64.81 569 SER A CA 1
ATOM 4562 C C . SER A 1 569 ? -2.407 15.826 29.215 1.00 64.81 569 SER A C 1
ATOM 4564 O O . SER A 1 569 ? -3.264 16.385 29.901 1.00 64.81 569 SER A O 1
ATOM 4566 N N . PHE A 1 570 ? -2.543 14.565 28.791 1.00 68.94 570 PHE A N 1
ATOM 4567 C CA . PHE A 1 570 ? -3.787 13.802 28.868 1.00 68.94 570 PHE A CA 1
ATOM 4568 C C . PHE A 1 570 ? -4.394 13.673 30.276 1.00 68.94 570 PHE A C 1
ATOM 4570 O O . PHE A 1 570 ? -3.709 13.524 31.289 1.00 68.94 570 PHE A O 1
ATOM 4577 N N . SER A 1 571 ? -5.729 13.641 30.316 1.00 81.56 571 SER A N 1
ATOM 4578 C CA . SER A 1 571 ? -6.507 13.179 31.465 1.00 81.56 571 SER A CA 1
ATOM 4579 C C . SER A 1 571 ? -6.748 11.669 31.373 1.00 81.56 571 SER A C 1
ATOM 4581 O O . SER A 1 571 ? -6.866 11.108 30.281 1.00 81.56 571 SER A O 1
ATOM 4583 N N . THR A 1 572 ? -6.899 11.003 32.518 1.00 88.75 572 THR A N 1
ATOM 4584 C CA . THR A 1 572 ? -7.322 9.591 32.603 1.00 88.75 572 THR A CA 1
ATOM 4585 C C . THR A 1 572 ? -8.609 9.336 31.807 1.00 88.75 572 THR A C 1
ATOM 4587 O O . THR A 1 572 ? -8.782 8.283 31.204 1.00 88.75 572 THR A O 1
ATOM 4590 N N . GLU A 1 573 ? -9.489 10.336 31.734 1.00 88.75 573 GLU A N 1
ATOM 4591 C CA . GLU A 1 573 ? -10.712 10.336 30.928 1.00 88.75 573 GLU A CA 1
ATOM 4592 C C . GLU A 1 573 ? -10.438 10.132 29.427 1.00 88.75 573 GLU A C 1
ATOM 4594 O O . GLU A 1 573 ? -11.098 9.311 28.794 1.00 88.75 573 GLU A O 1
ATOM 4599 N N . ARG A 1 574 ? -9.434 10.808 28.844 1.00 91.12 574 ARG A N 1
ATOM 4600 C CA . ARG A 1 574 ? -9.070 10.595 27.431 1.00 91.12 574 ARG A CA 1
ATOM 4601 C C . ARG A 1 574 ? -8.518 9.196 27.177 1.00 91.12 574 ARG A C 1
ATOM 4603 O O . ARG A 1 574 ? -8.870 8.601 26.161 1.00 91.12 574 ARG A O 1
ATOM 4610 N N . LEU A 1 575 ? -7.716 8.649 28.094 1.00 93.56 575 LEU A N 1
ATOM 4611 C CA . LEU A 1 575 ? -7.219 7.271 27.977 1.00 93.56 575 LEU A CA 1
ATOM 4612 C C . LEU A 1 575 ? -8.374 6.265 27.949 1.00 93.56 575 LEU A C 1
ATOM 4614 O O . LEU A 1 575 ? -8.413 5.401 27.075 1.00 93.56 575 LEU A O 1
ATOM 4618 N N . ARG A 1 576 ? -9.354 6.422 28.849 1.00 94.31 576 ARG A N 1
ATOM 4619 C CA . ARG A 1 576 ? -10.565 5.590 28.868 1.00 94.31 576 ARG A CA 1
ATOM 4620 C C . ARG A 1 576 ? -11.332 5.671 27.553 1.00 94.31 576 ARG A C 1
ATOM 4622 O O . ARG A 1 576 ? -11.676 4.652 26.965 1.00 94.31 576 ARG A O 1
ATOM 4629 N N . ARG A 1 577 ? -11.517 6.879 27.019 1.00 94.31 577 ARG A N 1
ATOM 4630 C CA . ARG A 1 577 ? -12.201 7.091 25.732 1.00 94.31 577 ARG A CA 1
ATOM 4631 C C . ARG A 1 577 ? -11.457 6.479 24.542 1.00 94.31 577 ARG A C 1
ATOM 4633 O O . ARG A 1 577 ? -12.106 5.958 23.638 1.00 94.31 577 ARG A O 1
ATOM 4640 N N . GLN A 1 578 ? -10.123 6.479 24.545 1.00 94.94 578 GLN A N 1
ATOM 4641 C CA . GLN A 1 578 ? -9.350 5.747 23.537 1.00 94.94 578 GLN A CA 1
ATOM 4642 C C . GLN A 1 578 ? -9.507 4.230 23.701 1.00 94.94 578 GLN A C 1
ATOM 4644 O O . GLN A 1 578 ? -9.713 3.535 22.708 1.00 94.94 578 GLN A O 1
ATOM 4649 N N . ALA A 1 579 ? -9.492 3.717 24.937 1.00 96.19 579 ALA A N 1
ATOM 4650 C CA . ALA A 1 579 ? -9.739 2.304 25.228 1.00 96.19 579 ALA A CA 1
ATOM 4651 C C . ALA A 1 579 ? -11.120 1.844 24.744 1.00 96.19 579 ALA A C 1
ATOM 4653 O O . ALA A 1 579 ? -11.222 0.806 24.087 1.00 96.19 579 ALA A O 1
ATOM 4654 N N . LEU A 1 580 ? -12.159 2.657 24.960 1.00 95.31 580 LEU A N 1
ATOM 4655 C CA . LEU A 1 580 ? -13.491 2.439 24.393 1.00 95.31 580 LEU A CA 1
ATOM 4656 C C . LEU A 1 580 ? -13.461 2.318 22.872 1.00 95.31 580 LEU A C 1
ATOM 4658 O O . LEU A 1 580 ? -14.026 1.381 22.305 1.00 95.31 580 LEU A O 1
ATOM 4662 N N . ALA A 1 581 ? -12.820 3.277 22.205 1.00 95.31 581 ALA A N 1
ATOM 4663 C CA . ALA A 1 581 ? -12.807 3.338 20.755 1.00 95.31 581 ALA A CA 1
ATOM 4664 C C . ALA A 1 581 ? -12.039 2.161 20.133 1.00 95.31 581 ALA A C 1
ATOM 4666 O O . ALA A 1 581 ? -12.517 1.558 19.169 1.00 95.31 581 ALA A O 1
ATOM 4667 N N . VAL A 1 582 ? -10.895 1.783 20.716 1.00 96.81 582 VAL A N 1
ATOM 4668 C CA . VAL A 1 582 ? -10.121 0.597 20.312 1.00 96.81 582 VAL A CA 1
ATOM 4669 C C . VAL A 1 582 ? -10.915 -0.687 20.575 1.00 96.81 582 VAL A C 1
ATOM 4671 O O . VAL A 1 582 ? -10.958 -1.559 19.707 1.00 96.81 582 VAL A O 1
ATOM 4674 N N . GLY A 1 583 ? -11.622 -0.780 21.706 1.00 96.50 583 GLY A N 1
ATOM 4675 C CA . GLY A 1 583 ? -12.526 -1.891 22.011 1.00 96.50 583 GLY A CA 1
ATOM 4676 C C . GLY A 1 583 ? -13.635 -2.052 20.969 1.00 96.50 583 GLY A C 1
ATOM 4677 O O . GLY A 1 583 ? -13.813 -3.134 20.411 1.00 96.50 583 GLY A O 1
ATOM 4678 N N . ILE A 1 584 ? -14.332 -0.964 20.628 1.00 94.75 584 ILE A N 1
ATOM 4679 C CA . ILE A 1 584 ? -15.383 -0.959 19.596 1.00 94.75 584 ILE A CA 1
ATOM 4680 C C . ILE A 1 584 ? -14.816 -1.324 18.220 1.00 94.75 584 ILE A C 1
ATOM 4682 O O . ILE A 1 584 ? -15.443 -2.084 17.483 1.00 94.75 584 ILE A O 1
ATOM 4686 N N . MET A 1 585 ? -13.631 -0.823 17.869 1.00 94.62 585 MET A N 1
ATOM 4687 C CA . MET A 1 585 ? -12.971 -1.150 16.605 1.00 94.62 585 MET A CA 1
ATOM 4688 C C . MET A 1 585 ? -12.630 -2.644 16.501 1.00 94.62 585 MET A C 1
ATOM 4690 O O . MET A 1 585 ? -12.850 -3.242 15.449 1.00 94.62 585 MET A O 1
ATOM 4694 N N . MET A 1 586 ? -12.116 -3.247 17.578 1.00 95.62 586 MET A N 1
ATOM 4695 C CA . MET A 1 586 ? -11.701 -4.654 17.600 1.00 95.62 586 MET A CA 1
ATOM 4696 C C . MET A 1 586 ? -12.874 -5.631 17.703 1.00 95.62 586 MET A C 1
ATOM 4698 O O . MET A 1 586 ? -12.827 -6.700 17.095 1.00 95.62 586 MET A O 1
ATOM 4702 N N . LEU A 1 587 ? -13.935 -5.283 18.431 1.00 93.88 587 LEU A N 1
ATOM 4703 C CA . LEU A 1 587 ? -15.134 -6.121 18.542 1.00 93.88 587 LEU A CA 1
ATOM 4704 C C . LEU A 1 587 ? -16.088 -5.929 17.360 1.00 93.88 587 LEU A C 1
ATOM 4706 O O . LEU A 1 587 ? -16.863 -6.824 17.039 1.00 93.88 587 LEU A O 1
ATOM 4710 N N . GLY A 1 588 ? -16.035 -4.770 16.704 1.00 90.88 588 GLY A N 1
ATOM 4711 C CA . GLY A 1 588 ? -16.916 -4.423 15.600 1.00 90.88 588 GLY A CA 1
ATOM 4712 C C . GLY A 1 588 ? -16.767 -5.338 14.376 1.00 90.88 588 GLY A C 1
ATOM 4713 O O . GLY A 1 588 ? -15.756 -6.018 14.192 1.00 90.88 588 GLY A O 1
ATOM 4714 N N . PRO A 1 589 ? -17.758 -5.338 13.473 1.00 88.38 589 PRO A N 1
ATOM 4715 C CA . PRO A 1 589 ? -17.797 -6.257 12.339 1.00 88.38 589 PRO A CA 1
ATOM 4716 C C . PRO A 1 589 ? -16.859 -5.847 11.194 1.00 88.38 589 PRO A C 1
ATOM 4718 O O . PRO A 1 589 ? -16.639 -6.627 10.273 1.00 88.38 589 PRO A O 1
ATOM 4721 N N . THR A 1 590 ? -16.317 -4.628 11.248 1.00 87.94 590 THR A N 1
ATOM 4722 C CA . THR A 1 590 ? -15.345 -4.073 10.298 1.00 87.94 590 THR A CA 1
ATOM 4723 C C . THR A 1 590 ? -13.978 -4.746 10.400 1.00 87.94 590 THR A C 1
ATOM 4725 O O . THR A 1 590 ? -13.683 -5.414 11.389 1.00 87.94 590 THR A O 1
ATOM 4728 N N . VAL A 1 591 ? -13.117 -4.522 9.407 1.00 90.56 591 VAL A N 1
ATOM 4729 C CA . VAL A 1 591 ? -11.700 -4.909 9.445 1.00 90.56 591 VAL A CA 1
ATOM 4730 C C . VAL A 1 591 ? -10.937 -3.900 10.313 1.00 90.56 591 VAL A C 1
ATOM 4732 O O . VAL A 1 591 ? -10.823 -2.740 9.899 1.00 90.56 591 VAL A O 1
ATOM 4735 N N . PRO A 1 592 ? -10.447 -4.275 11.509 1.00 94.00 592 PRO A N 1
ATOM 4736 C CA . PRO A 1 592 ? -9.726 -3.348 12.367 1.00 94.00 592 PRO A CA 1
ATOM 4737 C C . PRO A 1 592 ? -8.362 -2.997 11.776 1.00 94.00 592 PRO A C 1
ATOM 4739 O O . PRO A 1 592 ? -7.698 -3.818 11.135 1.00 94.00 592 PRO A O 1
ATOM 4742 N N . CYS A 1 593 ? -7.944 -1.763 12.026 1.00 93.31 593 CYS A N 1
ATOM 4743 C CA . CYS A 1 593 ? -6.684 -1.214 11.564 1.00 93.31 593 CYS A CA 1
ATOM 4744 C C . CYS A 1 593 ? -6.016 -0.409 12.681 1.00 93.31 593 CYS A C 1
ATOM 4746 O O . CYS A 1 593 ? -6.608 0.508 13.247 1.00 93.31 593 CYS A O 1
ATOM 4748 N N . LEU A 1 594 ? -4.770 -0.755 12.982 1.00 95.69 594 LEU A N 1
ATOM 4749 C CA . LEU A 1 594 ? -3.916 -0.032 13.913 1.00 95.69 594 LEU A CA 1
ATOM 4750 C C . LEU A 1 594 ? -2.889 0.761 13.115 1.00 95.69 594 LEU A C 1
ATOM 4752 O O . LEU A 1 594 ? -2.177 0.197 12.285 1.00 95.69 594 LEU A O 1
ATOM 4756 N N . PHE A 1 595 ? -2.802 2.063 13.360 1.00 94.50 595 PHE A N 1
ATOM 4757 C CA . PHE A 1 595 ? -1.638 2.835 12.954 1.00 94.50 595 PHE A CA 1
ATOM 4758 C C . PHE A 1 595 ? -0.564 2.699 14.028 1.00 94.50 595 PHE A C 1
ATOM 4760 O O . PHE A 1 595 ? -0.890 2.657 15.212 1.00 94.50 595 PHE A O 1
ATOM 4767 N N . MET A 1 596 ? 0.705 2.613 13.631 1.00 94.19 596 MET A N 1
ATOM 4768 C CA . MET A 1 596 ? 1.796 2.417 14.585 1.00 94.19 596 MET A CA 1
ATOM 4769 C C . MET A 1 596 ? 1.728 3.399 15.771 1.00 94.19 596 MET A C 1
ATOM 4771 O O . MET A 1 596 ? 1.581 4.619 15.598 1.00 94.19 596 MET A O 1
ATOM 4775 N N . GLY A 1 597 ? 1.809 2.854 16.982 1.00 94.56 597 GLY A N 1
ATOM 4776 C CA . GLY A 1 597 ? 1.693 3.589 18.236 1.00 94.56 597 GLY A CA 1
ATOM 4777 C C . GLY A 1 597 ? 0.276 3.694 18.805 1.00 94.56 597 GLY A C 1
ATOM 4778 O O . GLY A 1 597 ? 0.124 3.974 19.995 1.00 94.56 597 GLY A O 1
ATOM 4779 N N . THR A 1 598 ? -0.770 3.448 18.013 1.00 95.00 598 THR A N 1
ATOM 4780 C CA . THR A 1 598 ? -2.159 3.459 18.502 1.00 95.00 598 THR A CA 1
ATOM 4781 C C . THR A 1 598 ? -2.437 2.295 19.454 1.00 95.00 598 THR A C 1
ATOM 4783 O O . THR A 1 598 ? -3.278 2.423 20.335 1.00 95.00 598 THR A O 1
ATOM 4786 N N . GLU A 1 599 ? -1.724 1.178 19.322 1.00 96.75 599 GLU A N 1
ATOM 4787 C CA . GLU A 1 599 ? -1.866 -0.034 20.133 1.00 96.75 599 GLU A CA 1
ATOM 4788 C C . GLU A 1 599 ? -1.410 0.125 21.589 1.00 96.75 599 GLU A C 1
ATOM 4790 O O . GLU A 1 599 ? -1.902 -0.590 22.456 1.00 96.75 599 GLU A O 1
ATOM 4795 N N . PHE A 1 600 ? -0.507 1.069 21.866 1.00 95.81 600 PHE A N 1
ATOM 4796 C CA . PHE A 1 600 ? -0.012 1.378 23.215 1.00 95.81 600 PHE A CA 1
ATOM 4797 C C . PHE A 1 600 ? -0.287 2.830 23.641 1.00 95.81 600 PHE A C 1
ATOM 4799 O O . PHE A 1 600 ? 0.179 3.294 24.678 1.00 95.81 600 PHE A O 1
ATOM 4806 N N . PHE A 1 601 ? -1.092 3.538 22.849 1.00 95.06 601 PHE A N 1
ATOM 4807 C CA . PHE A 1 601 ? -1.625 4.870 23.135 1.00 95.06 601 PHE A CA 1
ATOM 4808 C C . PHE A 1 601 ? -0.508 5.912 23.199 1.00 95.06 601 PHE A C 1
ATOM 4810 O O . PHE A 1 601 ? -0.409 6.688 24.147 1.00 95.06 601 PHE A O 1
ATOM 4817 N N . THR A 1 602 ? 0.361 5.898 22.185 1.00 92.56 602 THR A N 1
ATOM 4818 C CA . THR A 1 602 ? 1.452 6.863 22.077 1.00 92.56 602 THR A CA 1
ATOM 4819 C C . THR A 1 602 ? 0.937 8.299 22.035 1.00 92.56 602 THR A C 1
ATOM 4821 O O . THR A 1 602 ? -0.028 8.618 21.341 1.00 92.56 602 THR A O 1
ATOM 4824 N N . GLU A 1 603 ? 1.656 9.179 22.722 1.00 90.50 603 GLU A N 1
ATOM 4825 C CA . GLU A 1 603 ? 1.471 10.634 22.664 1.00 90.50 603 GLU A CA 1
ATOM 4826 C C . GLU A 1 603 ? 2.296 11.264 21.530 1.00 90.50 603 GLU A C 1
ATOM 4828 O O . GLU A 1 603 ? 2.203 12.461 21.251 1.00 90.50 603 GLU A O 1
ATOM 4833 N N . GLN A 1 604 ? 3.144 10.463 20.880 1.00 90.38 604 GLN A N 1
ATOM 4834 C CA . GLN A 1 604 ? 4.053 10.926 19.847 1.00 90.38 604 GLN A CA 1
ATOM 4835 C C . GLN A 1 604 ? 3.301 11.194 18.541 1.00 90.38 604 GLN A C 1
ATOM 4837 O O . GLN A 1 604 ? 2.813 10.280 17.866 1.00 90.38 604 GLN A O 1
ATOM 4842 N N . ASN A 1 605 ? 3.235 12.470 18.171 1.00 89.50 605 ASN A N 1
ATOM 4843 C CA . ASN A 1 605 ? 2.621 12.916 16.926 1.00 89.50 605 ASN A CA 1
ATOM 4844 C C . ASN A 1 605 ? 3.368 12.390 15.696 1.00 89.50 605 ASN A C 1
ATOM 4846 O O . ASN A 1 605 ? 4.597 12.395 15.638 1.00 89.50 605 ASN A O 1
ATOM 4850 N N . PHE A 1 606 ? 2.609 12.009 14.672 1.00 87.44 606 PHE A N 1
ATOM 4851 C CA . PHE A 1 606 ? 3.145 11.633 13.370 1.00 87.44 606 PHE A CA 1
ATOM 4852 C C . PHE A 1 606 ? 3.201 12.856 12.446 1.00 87.44 606 PHE A C 1
ATOM 4854 O O . PHE A 1 606 ? 2.233 13.189 11.764 1.00 87.44 606 PHE A O 1
ATOM 4861 N N . THR A 1 607 ? 4.319 13.581 12.472 1.00 84.25 607 THR A N 1
ATOM 4862 C CA . THR A 1 607 ? 4.489 14.816 11.689 1.00 84.25 607 THR A CA 1
ATOM 4863 C C . THR A 1 607 ? 4.924 14.529 10.243 1.00 84.25 607 THR A C 1
ATOM 4865 O O . THR A 1 607 ? 5.128 13.383 9.851 1.00 84.25 607 THR A O 1
ATOM 4868 N N . ALA A 1 608 ? 5.095 15.578 9.430 1.00 74.56 608 ALA A N 1
ATOM 4869 C CA . ALA A 1 608 ? 5.630 15.457 8.069 1.00 74.56 608 ALA A CA 1
ATOM 4870 C C . ALA A 1 608 ? 7.104 15.003 8.022 1.00 74.56 608 ALA A C 1
ATOM 4872 O O . ALA A 1 608 ? 7.576 14.558 6.982 1.00 74.56 608 ALA A O 1
ATOM 4873 N N . VAL A 1 609 ? 7.841 15.122 9.126 1.00 78.06 609 VAL A N 1
ATOM 4874 C CA . VAL A 1 609 ? 9.163 14.512 9.306 1.00 78.06 609 VAL A CA 1
ATOM 4875 C C . VAL A 1 609 ? 9.105 13.819 10.663 1.00 78.06 609 VAL A C 1
ATOM 4877 O O . VAL A 1 609 ? 9.486 14.421 11.667 1.00 78.06 609 VAL A O 1
ATOM 4880 N N . PRO A 1 610 ? 8.491 12.627 10.721 1.00 81.00 610 PRO A N 1
ATOM 4881 C CA . PRO A 1 610 ? 8.188 11.983 11.988 1.00 81.00 610 PRO A CA 1
ATOM 4882 C C . PRO A 1 610 ? 9.474 11.584 12.716 1.00 81.00 610 PRO A C 1
ATOM 4884 O O . PRO A 1 610 ? 10.427 11.114 12.093 1.00 81.00 610 PRO A O 1
ATOM 4887 N N . ASP A 1 611 ? 9.467 11.765 14.034 1.00 85.88 611 ASP A N 1
ATOM 4888 C CA . ASP A 1 611 ? 10.496 11.231 14.923 1.00 85.88 611 ASP A CA 1
ATOM 4889 C C . ASP A 1 611 ? 10.380 9.702 15.017 1.00 85.88 611 ASP A C 1
ATOM 4891 O O . ASP A 1 611 ? 9.318 9.122 14.768 1.00 85.88 611 ASP A O 1
ATOM 4895 N N . GLU A 1 612 ? 11.471 9.055 15.415 1.00 88.88 612 GLU A N 1
ATOM 4896 C CA . GLU A 1 612 ? 11.508 7.613 15.659 1.00 88.88 612 GLU A CA 1
ATOM 4897 C C . GLU A 1 612 ? 10.576 7.221 16.810 1.00 88.88 612 GLU A C 1
ATOM 4899 O O . GLU A 1 612 ? 10.509 7.902 17.838 1.00 88.88 612 GLU A O 1
ATOM 4904 N N . LEU A 1 613 ? 9.871 6.104 16.646 1.00 90.50 613 LEU A N 1
ATOM 4905 C CA . LEU A 1 613 ? 8.943 5.568 17.623 1.00 90.50 613 LEU A CA 1
ATOM 4906 C C . LEU A 1 613 ? 9.708 5.204 18.893 1.00 90.50 613 LEU A C 1
ATOM 4908 O O . LEU A 1 613 ? 10.648 4.410 18.865 1.00 90.50 613 LEU A O 1
ATOM 4912 N N . ASN A 1 614 ? 9.291 5.761 20.026 1.00 90.06 614 ASN A N 1
ATOM 4913 C CA . ASN A 1 614 ? 9.907 5.412 21.299 1.00 90.06 614 ASN A CA 1
ATOM 4914 C C . ASN A 1 614 ? 9.491 3.995 21.728 1.00 90.06 614 ASN A C 1
ATOM 4916 O O . ASN A 1 614 ? 8.363 3.797 22.164 1.00 90.06 614 ASN A O 1
ATOM 4920 N N . TRP A 1 615 ? 10.417 3.036 21.670 1.00 92.31 615 TRP A N 1
ATOM 4921 C CA . TRP A 1 615 ? 10.200 1.633 22.047 1.00 92.31 615 TRP A CA 1
ATOM 4922 C C . TRP A 1 615 ? 10.213 1.350 23.564 1.00 92.31 615 TRP A C 1
ATOM 4924 O O . TRP A 1 615 ? 10.140 0.186 23.967 1.00 92.31 615 TRP A O 1
ATOM 4934 N N . SER A 1 616 ? 10.278 2.373 24.429 1.00 92.69 616 SER A N 1
ATOM 4935 C CA . SER A 1 616 ? 10.288 2.188 25.892 1.00 92.69 616 SER A CA 1
ATOM 4936 C C . SER A 1 616 ? 9.066 1.433 26.424 1.00 92.69 616 SER A C 1
ATOM 4938 O O . SER A 1 616 ? 9.195 0.731 27.425 1.00 92.69 616 SER A O 1
ATOM 4940 N N . PHE A 1 617 ? 7.930 1.474 25.713 1.00 92.69 617 PHE A N 1
ATOM 4941 C CA . PHE A 1 617 ? 6.700 0.732 26.036 1.00 92.69 617 PHE A CA 1
ATOM 4942 C C . PHE A 1 617 ? 6.890 -0.794 26.121 1.00 92.69 617 PHE A C 1
ATOM 4944 O O . PHE A 1 617 ? 6.061 -1.499 26.698 1.00 92.69 617 PHE A O 1
ATOM 4951 N N . MET A 1 618 ? 7.976 -1.334 25.559 1.00 94.19 618 MET A N 1
ATOM 4952 C CA . MET A 1 618 ? 8.316 -2.752 25.697 1.00 94.19 618 MET A CA 1
ATOM 4953 C C . MET A 1 618 ? 8.789 -3.112 27.114 1.00 94.19 618 MET A C 1
ATOM 4955 O O . MET A 1 618 ? 8.734 -4.284 27.487 1.00 94.19 618 MET A O 1
ATOM 4959 N N . ASN A 1 619 ? 9.233 -2.134 27.911 1.00 95.06 619 ASN A N 1
ATOM 4960 C CA . ASN A 1 619 ? 9.533 -2.330 29.325 1.00 95.06 619 ASN A CA 1
ATOM 4961 C C . ASN A 1 619 ? 8.217 -2.441 30.124 1.00 95.06 619 ASN A C 1
ATOM 4963 O O . ASN A 1 619 ? 7.411 -1.516 30.055 1.00 95.06 619 ASN A O 1
ATOM 4967 N N . PRO A 1 620 ? 8.009 -3.505 30.925 1.00 93.31 620 PRO A N 1
ATOM 4968 C CA . PRO A 1 620 ? 6.826 -3.644 31.778 1.00 93.31 620 PRO A CA 1
ATOM 4969 C C . PRO A 1 620 ? 6.577 -2.495 32.764 1.00 93.31 620 PRO A C 1
ATOM 4971 O O . PRO A 1 620 ? 5.454 -2.331 33.228 1.00 93.31 620 PRO A O 1
ATOM 4974 N N . GLU A 1 621 ? 7.605 -1.716 33.106 1.00 92.00 621 GLU A N 1
ATOM 4975 C CA . GLU A 1 621 ? 7.479 -0.549 33.990 1.00 92.00 621 GLU A CA 1
ATOM 4976 C C . GLU A 1 621 ? 6.981 0.717 33.268 1.00 92.00 621 GLU A C 1
ATOM 4978 O O . GLU A 1 621 ? 6.644 1.707 33.920 1.00 92.00 621 GLU A O 1
ATOM 4983 N N . ASP A 1 622 ? 6.948 0.720 31.933 1.00 93.62 622 ASP A N 1
ATOM 4984 C CA . ASP A 1 622 ? 6.474 1.858 31.151 1.00 93.62 622 ASP A CA 1
ATOM 4985 C C . ASP A 1 622 ? 4.943 1.969 31.222 1.00 93.62 622 ASP A C 1
ATOM 4987 O O . ASP A 1 622 ? 4.210 0.985 31.101 1.00 93.62 622 ASP A O 1
ATOM 4991 N N . LYS A 1 623 ? 4.445 3.199 31.380 1.00 88.94 623 LYS A N 1
ATOM 4992 C CA . LYS A 1 623 ? 3.011 3.496 31.516 1.00 88.94 623 LYS A CA 1
ATOM 4993 C C . LYS A 1 623 ? 2.171 3.045 30.311 1.00 88.94 623 LYS A C 1
ATOM 4995 O O . LYS A 1 623 ? 0.967 2.860 30.460 1.00 88.94 623 LYS A O 1
ATOM 5000 N N . HIS A 1 624 ? 2.782 2.886 29.137 1.00 92.25 624 HIS A N 1
ATOM 5001 C CA . HIS A 1 624 ? 2.115 2.452 27.910 1.00 92.25 624 HIS A CA 1
ATOM 5002 C C . HIS A 1 624 ? 2.065 0.926 27.747 1.00 92.25 624 HIS A C 1
ATOM 5004 O O . HIS A 1 624 ? 1.296 0.418 26.928 1.00 92.25 624 HIS A O 1
ATOM 5010 N N . HIS A 1 625 ? 2.846 0.177 28.534 1.00 95.56 625 HIS A N 1
ATOM 5011 C CA . HIS A 1 625 ? 2.951 -1.276 28.407 1.00 95.56 625 HIS A CA 1
ATOM 5012 C C . HIS A 1 625 ? 1.605 -1.986 28.604 1.00 95.56 625 HIS A C 1
ATOM 5014 O O . HIS A 1 625 ? 1.250 -2.885 27.841 1.00 95.56 625 HIS A O 1
ATOM 5020 N N . GLY A 1 626 ? 0.824 -1.562 29.600 1.00 96.50 626 GLY A N 1
ATOM 5021 C CA . GLY A 1 626 ? -0.483 -2.159 29.875 1.00 96.50 626 GLY A CA 1
ATOM 5022 C C . GLY A 1 626 ? -1.505 -1.925 28.754 1.00 96.50 626 GLY A C 1
ATOM 5023 O O . GLY A 1 626 ? -2.324 -2.804 28.488 1.00 96.50 626 GLY A O 1
ATOM 5024 N N . PHE A 1 627 ? -1.411 -0.820 28.003 1.00 96.81 627 PHE A N 1
ATOM 5025 C CA . PHE A 1 627 ? -2.262 -0.594 26.827 1.00 96.81 627 PHE A CA 1
ATOM 5026 C C . PHE A 1 627 ? -1.918 -1.528 25.664 1.00 96.81 627 PHE A C 1
ATOM 5028 O O . PHE A 1 627 ? -2.828 -2.023 24.998 1.00 96.81 627 PHE A O 1
ATOM 5035 N N . LEU A 1 628 ? -0.631 -1.842 25.466 1.00 97.50 628 LEU A N 1
ATOM 5036 C CA . LEU A 1 628 ? -0.221 -2.861 24.495 1.00 97.50 628 LEU A CA 1
ATOM 5037 C C . LEU A 1 628 ? -0.847 -4.222 24.837 1.00 97.50 628 LEU A C 1
ATOM 5039 O O . LEU A 1 628 ? -1.378 -4.898 23.954 1.00 97.50 628 LEU A O 1
ATOM 5043 N N . GLN A 1 629 ? -0.824 -4.604 26.119 1.00 97.06 629 GLN A N 1
ATOM 5044 C CA . GLN A 1 629 ? -1.438 -5.847 26.597 1.00 97.06 629 GLN A CA 1
ATOM 5045 C C . GLN A 1 629 ? -2.958 -5.845 26.398 1.00 97.06 629 GLN A C 1
ATOM 5047 O O . GLN A 1 629 ? -3.507 -6.824 25.897 1.00 97.06 629 GLN A O 1
ATOM 5052 N N . MET A 1 630 ? -3.626 -4.734 26.714 1.00 97.88 630 MET A N 1
ATOM 5053 C CA . MET A 1 630 ? -5.062 -4.566 26.493 1.00 97.88 630 MET A CA 1
ATOM 5054 C C . MET A 1 630 ? -5.432 -4.730 25.010 1.00 97.88 630 MET A C 1
ATOM 5056 O O . MET A 1 630 ? -6.388 -5.432 24.676 1.00 97.88 630 MET A O 1
ATOM 5060 N N . THR A 1 631 ? -4.666 -4.119 24.102 1.00 98.25 631 THR A N 1
ATOM 5061 C CA . THR A 1 631 ? -4.893 -4.245 22.656 1.00 98.25 631 THR A CA 1
ATOM 5062 C C . THR A 1 631 ? -4.657 -5.678 22.172 1.00 98.25 631 THR A C 1
ATOM 5064 O O . THR A 1 631 ? -5.457 -6.196 21.389 1.00 98.25 631 THR A O 1
ATOM 5067 N N . ALA A 1 632 ? -3.608 -6.349 22.659 1.00 97.88 632 ALA A N 1
ATOM 5068 C CA . ALA A 1 632 ? -3.351 -7.757 22.357 1.00 97.88 632 ALA A CA 1
ATOM 5069 C C . ALA A 1 632 ? -4.491 -8.668 22.848 1.00 97.88 632 ALA A C 1
ATOM 5071 O O . ALA A 1 632 ? -4.899 -9.587 22.137 1.00 97.88 632 ALA A O 1
ATOM 5072 N N . GLU A 1 633 ? -5.053 -8.384 24.024 1.00 97.94 633 GLU A N 1
ATOM 5073 C CA . GLU A 1 633 ? -6.186 -9.119 24.586 1.00 97.94 633 GLU A CA 1
ATOM 5074 C C . GLU A 1 633 ? -7.460 -8.941 23.747 1.00 97.94 633 GLU A C 1
ATOM 5076 O O . GLU A 1 633 ? -8.132 -9.916 23.417 1.00 97.94 633 GLU A O 1
ATOM 5081 N N . LEU A 1 634 ? -7.755 -7.717 23.302 1.00 98.06 634 LEU A N 1
ATOM 5082 C CA . LEU A 1 634 ? -8.862 -7.449 22.377 1.00 98.06 634 LEU A CA 1
ATOM 5083 C C . LEU A 1 634 ? -8.702 -8.193 21.043 1.00 98.06 634 LEU A C 1
ATOM 5085 O O . LEU A 1 634 ? -9.670 -8.746 20.514 1.00 98.06 634 LEU A O 1
ATOM 5089 N N . ILE A 1 635 ? -7.480 -8.235 20.503 1.00 97.94 635 ILE A N 1
ATOM 5090 C CA . ILE A 1 635 ? -7.157 -9.007 19.297 1.00 97.94 635 ILE A CA 1
ATOM 5091 C C . ILE A 1 635 ? -7.368 -10.505 19.543 1.00 97.94 635 ILE A C 1
ATOM 5093 O O . ILE A 1 635 ? -7.954 -11.185 18.696 1.00 97.94 635 ILE A O 1
ATOM 5097 N N . ARG A 1 636 ? -6.935 -11.019 20.700 1.00 97.06 636 ARG A N 1
ATOM 5098 C CA . ARG A 1 636 ? -7.148 -12.413 21.101 1.00 97.06 636 ARG A CA 1
ATOM 5099 C C . ARG A 1 636 ? -8.634 -12.747 21.156 1.00 97.06 636 ARG A C 1
ATOM 5101 O O . ARG A 1 636 ? -9.053 -13.675 20.478 1.00 97.06 636 ARG A O 1
ATOM 5108 N N . ILE A 1 637 ? -9.439 -11.945 21.850 1.00 95.88 637 ILE A N 1
ATOM 5109 C CA . ILE A 1 637 ? -10.900 -12.106 21.941 1.00 95.88 637 ILE A CA 1
ATOM 5110 C C . ILE A 1 637 ? -11.531 -12.149 20.554 1.00 95.88 637 ILE A C 1
ATOM 5112 O O . ILE A 1 637 ? -12.305 -13.057 20.254 1.00 95.88 637 ILE A O 1
ATOM 5116 N N . ARG A 1 638 ? -11.172 -11.205 19.674 1.00 95.31 638 ARG A N 1
ATOM 5117 C CA . ARG A 1 638 ? -11.692 -11.175 18.303 1.00 95.31 638 ARG A CA 1
ATOM 5118 C C . ARG A 1 638 ? -11.423 -12.488 17.559 1.00 95.31 638 ARG A C 1
ATOM 5120 O O . ARG A 1 638 ? -12.287 -12.966 16.824 1.00 95.31 638 ARG A O 1
ATOM 5127 N N . ARG A 1 639 ? -10.223 -13.046 17.724 1.00 93.94 639 ARG A N 1
ATOM 5128 C CA . ARG A 1 639 ? -9.777 -14.268 17.042 1.00 93.94 639 ARG A CA 1
ATOM 5129 C C . ARG A 1 639 ? -10.374 -15.528 17.660 1.00 93.94 639 ARG A C 1
ATOM 5131 O O . ARG A 1 639 ? -10.890 -16.358 16.919 1.00 93.94 639 ARG A O 1
ATOM 5138 N N . ASP A 1 640 ? -10.343 -15.644 18.982 1.00 93.88 640 ASP A N 1
ATOM 5139 C CA . ASP A 1 640 ? -10.810 -16.819 19.722 1.00 93.88 640 ASP A CA 1
ATOM 5140 C C . ASP A 1 640 ? -12.325 -17.005 19.576 1.00 93.88 640 ASP A C 1
ATOM 5142 O O . ASP A 1 640 ? -12.800 -18.127 19.407 1.00 93.88 640 ASP A O 1
ATOM 5146 N N . PHE A 1 641 ? -13.082 -15.903 19.559 1.00 93.50 641 PHE A N 1
ATOM 5147 C CA . PHE A 1 641 ? -14.525 -15.915 19.305 1.00 93.50 641 PHE A CA 1
ATOM 5148 C C . PHE A 1 641 ? -14.901 -15.831 17.820 1.00 93.50 641 PHE A C 1
ATOM 5150 O O . PHE A 1 641 ? -16.084 -15.873 17.497 1.00 93.50 641 PHE A O 1
ATOM 5157 N N . MET A 1 642 ? -13.922 -15.711 16.916 1.00 92.94 642 MET A N 1
ATOM 5158 C CA . MET A 1 642 ? -14.113 -15.679 15.458 1.00 92.94 642 MET A CA 1
ATOM 5159 C C . MET A 1 642 ? -15.146 -14.645 14.965 1.00 92.94 642 MET A C 1
ATOM 5161 O O . MET A 1 642 ? -15.782 -14.831 13.933 1.00 92.94 642 MET A O 1
ATOM 5165 N N . ILE A 1 643 ? -15.289 -13.512 15.657 1.00 91.75 643 ILE A N 1
ATOM 5166 C CA . ILE A 1 643 ? -16.346 -12.506 15.410 1.00 91.75 643 ILE A CA 1
ATOM 5167 C C . ILE A 1 643 ? -16.111 -11.615 14.174 1.00 91.75 643 ILE A C 1
ATOM 5169 O O . ILE A 1 643 ? -16.854 -10.660 13.933 1.00 91.75 643 ILE A O 1
ATOM 5173 N N . ALA A 1 644 ? -15.078 -11.896 13.377 1.00 89.69 644 ALA A N 1
ATOM 5174 C CA . ALA A 1 644 ? -14.785 -11.152 12.157 1.00 89.69 644 ALA A CA 1
ATOM 5175 C C . ALA A 1 644 ? -15.959 -11.221 11.161 1.00 89.69 644 ALA A C 1
ATOM 5177 O O . ALA A 1 644 ? -16.507 -12.290 10.873 1.00 89.69 644 ALA A O 1
ATOM 5178 N N . GLY A 1 645 ? -16.384 -10.061 10.646 1.00 84.94 645 GLY A N 1
ATOM 5179 C CA . GLY A 1 645 ? -17.576 -9.970 9.798 1.00 84.94 645 GLY A CA 1
ATOM 5180 C C . GLY A 1 645 ? -18.858 -10.467 10.485 1.00 84.94 645 GLY A C 1
ATOM 5181 O O . GLY A 1 645 ? -19.735 -11.012 9.810 1.00 84.94 645 GLY A O 1
ATOM 5182 N N . GLY A 1 646 ? -18.935 -10.375 11.818 1.00 90.06 646 GLY A N 1
ATOM 5183 C CA . GLY A 1 646 ? -20.146 -10.627 12.602 1.00 90.06 646 GLY A CA 1
ATOM 5184 C C . GLY A 1 646 ? -21.241 -9.592 12.364 1.00 90.06 646 GLY A C 1
ATOM 5185 O O . GLY A 1 646 ? -21.095 -8.666 11.568 1.00 90.06 646 GLY A O 1
ATOM 5186 N N . ASN A 1 647 ? -22.359 -9.765 13.055 1.00 92.00 647 ASN A N 1
ATOM 5187 C CA . ASN A 1 647 ? -23.484 -8.847 13.038 1.00 92.00 647 ASN A CA 1
ATOM 5188 C C . ASN A 1 647 ? -23.483 -8.028 14.329 1.00 92.00 647 ASN A C 1
ATOM 5190 O O . ASN A 1 647 ? -23.654 -8.586 15.412 1.00 92.00 647 ASN A O 1
ATOM 5194 N N . LEU A 1 648 ? -23.295 -6.713 14.216 1.00 93.25 648 LEU A N 1
ATOM 5195 C CA . LEU A 1 648 ? -23.402 -5.809 15.359 1.00 93.25 648 LEU A CA 1
ATOM 5196 C C . LEU A 1 648 ? -24.830 -5.280 15.468 1.00 93.25 648 LEU A C 1
ATOM 5198 O O . LEU A 1 648 ? -25.321 -4.606 14.558 1.00 93.25 648 LEU A O 1
ATOM 5202 N N . MET A 1 649 ? -25.475 -5.541 16.604 1.00 92.56 649 MET A N 1
ATOM 5203 C CA . MET A 1 649 ? -26.836 -5.090 16.888 1.00 92.56 649 MET A CA 1
ATOM 5204 C C . MET A 1 649 ? -26.884 -4.223 18.139 1.00 92.56 649 MET A C 1
ATOM 5206 O O . MET A 1 649 ? -26.508 -4.656 19.221 1.00 92.56 649 MET A O 1
ATOM 5210 N N . VAL A 1 650 ? -27.380 -2.994 17.994 1.00 93.38 650 VAL A N 1
ATOM 5211 C CA . VAL A 1 650 ? -27.687 -2.116 19.130 1.00 93.38 650 VAL A CA 1
ATOM 5212 C C . VAL A 1 650 ? -29.080 -2.473 19.641 1.00 93.38 650 VAL A C 1
ATOM 5214 O O . VAL A 1 650 ? -30.054 -2.366 18.897 1.00 93.38 650 VAL A O 1
ATOM 5217 N N . HIS A 1 651 ? -29.170 -2.893 20.900 1.00 91.38 651 HIS A N 1
ATOM 5218 C CA . HIS A 1 651 ? -30.418 -3.352 21.519 1.00 91.38 651 HIS A CA 1
ATOM 5219 C C . HIS A 1 651 ? -31.209 -2.216 22.160 1.00 91.38 651 HIS A C 1
ATOM 5221 O O . HIS A 1 651 ? -32.437 -2.217 22.140 1.00 91.38 651 HIS A O 1
ATOM 5227 N N . GLY A 1 652 ? -30.508 -1.238 22.728 1.00 87.81 652 GLY A N 1
ATOM 5228 C CA . GLY A 1 652 ? -31.123 -0.136 23.451 1.00 87.81 652 GLY A CA 1
ATOM 5229 C C . GLY A 1 652 ? -30.090 0.817 24.031 1.00 87.81 652 GLY A C 1
ATOM 5230 O O . GLY A 1 652 ? -28.884 0.567 23.984 1.00 87.81 652 GLY A O 1
ATOM 5231 N N . HIS A 1 653 ? -30.581 1.930 24.560 1.00 89.38 653 HIS A N 1
ATOM 5232 C CA . HIS A 1 653 ? -29.763 2.927 25.228 1.00 89.38 653 HIS A CA 1
ATOM 5233 C C . HIS A 1 653 ? -30.548 3.609 26.350 1.00 89.38 653 HIS A C 1
ATOM 5235 O O . HIS A 1 653 ? -31.761 3.788 26.247 1.00 89.38 653 HIS A O 1
ATOM 5241 N N . ASP A 1 654 ? -29.835 4.021 27.393 1.00 89.31 654 ASP A N 1
ATOM 5242 C CA . ASP A 1 654 ? -30.340 4.857 28.478 1.00 89.31 654 ASP A CA 1
ATOM 5243 C C . ASP A 1 654 ? -29.712 6.248 28.329 1.00 89.31 654 ASP A C 1
ATOM 5245 O O . ASP A 1 654 ? -28.517 6.433 28.572 1.00 89.31 654 ASP A O 1
ATOM 5249 N N . LEU A 1 655 ? -30.501 7.221 27.861 1.00 87.69 655 LEU A N 1
ATOM 5250 C CA . LEU A 1 655 ? -30.020 8.589 27.637 1.00 87.69 655 LEU A CA 1
ATOM 5251 C C . LEU A 1 655 ? -29.708 9.323 28.945 1.00 87.69 655 LEU A C 1
ATOM 5253 O O . LEU A 1 655 ? -28.860 10.211 28.935 1.00 87.69 655 LEU A O 1
ATOM 5257 N N . GLU A 1 656 ? -30.392 8.984 30.040 1.00 87.00 656 GLU A N 1
ATOM 5258 C CA . GLU A 1 656 ? -30.211 9.652 31.330 1.00 87.00 656 GLU A CA 1
ATOM 5259 C C . GLU A 1 656 ? -28.954 9.139 32.031 1.00 87.00 656 GLU A C 1
ATOM 5261 O O . GLU A 1 656 ? -28.177 9.930 32.566 1.00 87.00 656 GLU A O 1
ATOM 5266 N N . ARG A 1 657 ? -28.725 7.822 31.983 1.00 89.69 657 ARG A N 1
ATOM 5267 C CA . ARG A 1 657 ? -27.549 7.178 32.587 1.00 89.69 657 ARG A CA 1
ATOM 5268 C C . ARG A 1 657 ? -26.340 7.089 31.661 1.00 89.69 657 ARG A C 1
ATOM 5270 O O . ARG A 1 657 ? -25.262 6.735 32.117 1.00 89.69 657 ARG A O 1
ATOM 5277 N N . GLY A 1 658 ? -26.493 7.397 30.375 1.00 93.25 658 GLY A N 1
ATOM 5278 C CA . GLY A 1 658 ? -25.396 7.367 29.410 1.00 93.25 658 GLY A CA 1
ATOM 5279 C C . GLY A 1 658 ? -24.981 5.961 28.965 1.00 93.25 658 GLY A C 1
ATOM 5280 O O . GLY A 1 658 ? -23.809 5.750 28.665 1.00 93.25 658 GLY A O 1
ATOM 5281 N N . ILE A 1 659 ? -25.905 4.998 28.932 1.00 94.06 659 ILE A N 1
ATOM 5282 C CA . ILE A 1 659 ? -25.597 3.584 28.654 1.00 94.06 659 ILE A CA 1
ATOM 5283 C C . ILE A 1 659 ? -25.994 3.221 27.225 1.00 94.06 659 ILE A C 1
ATOM 5285 O O . ILE A 1 659 ? -27.076 3.589 26.765 1.00 94.06 659 ILE A O 1
ATOM 5289 N N . VAL A 1 660 ? -25.162 2.438 26.539 1.00 95.31 660 VAL A N 1
ATOM 5290 C CA . VAL A 1 660 ? -25.513 1.773 25.276 1.00 95.31 660 VAL A CA 1
ATOM 5291 C C . VAL A 1 660 ? -25.312 0.271 25.418 1.00 95.31 660 VAL A C 1
ATOM 5293 O O . VAL A 1 660 ? -24.273 -0.186 25.890 1.00 95.31 660 VAL A O 1
ATOM 5296 N N . LEU A 1 661 ? -26.308 -0.495 24.977 1.00 94.88 661 LEU A N 1
ATOM 5297 C CA . LEU A 1 661 ? -26.289 -1.953 24.985 1.00 94.88 661 LEU A CA 1
ATOM 5298 C C . LEU A 1 661 ? -26.231 -2.459 23.548 1.00 94.88 661 LEU A C 1
ATOM 5300 O O . LEU A 1 661 ? -27.090 -2.120 22.728 1.00 94.88 661 LEU A O 1
ATOM 5304 N N . PHE A 1 662 ? -25.241 -3.289 23.238 1.00 95.12 662 PHE A N 1
ATOM 5305 C CA . PHE A 1 662 ? -25.116 -3.896 21.916 1.00 95.12 662 PHE A CA 1
ATOM 5306 C C . PHE A 1 662 ? -24.578 -5.322 22.001 1.00 95.12 662 PHE A C 1
ATOM 5308 O O . PHE A 1 662 ? -23.956 -5.697 22.988 1.00 95.12 662 PHE A O 1
ATOM 5315 N N . SER A 1 663 ? -24.831 -6.128 20.974 1.00 94.50 663 SER A N 1
ATOM 5316 C CA . SER A 1 663 ? -24.186 -7.427 20.793 1.00 94.50 663 SER A CA 1
ATOM 5317 C C . SER A 1 663 ? -23.381 -7.465 19.504 1.00 94.50 663 SER A C 1
ATOM 5319 O O . SER A 1 663 ? -23.654 -6.728 18.551 1.00 94.50 663 SER A O 1
ATOM 5321 N N . VAL A 1 664 ? -22.387 -8.344 19.490 1.00 94.50 664 VAL A N 1
ATOM 5322 C CA . VAL A 1 664 ? -21.728 -8.827 18.281 1.00 94.50 664 VAL A CA 1
ATOM 5323 C C . VAL A 1 664 ? -21.989 -10.322 18.190 1.00 94.50 664 VAL A C 1
ATOM 5325 O O . VAL A 1 664 ? -21.601 -11.087 19.073 1.00 94.50 664 VAL A O 1
ATOM 5328 N N . GLU A 1 665 ? -22.679 -10.720 17.128 1.00 93.12 665 GLU A N 1
ATOM 5329 C CA . GLU A 1 665 ? -23.156 -12.084 16.919 1.00 93.12 665 GLU A CA 1
ATOM 5330 C C . GLU A 1 665 ? -22.519 -12.683 15.671 1.00 93.12 665 GLU A C 1
ATOM 5332 O O . GLU A 1 665 ? -22.563 -12.099 14.582 1.00 93.12 665 GLU A O 1
ATOM 5337 N N . LYS A 1 666 ? -21.924 -13.862 15.822 1.00 92.25 666 LYS A N 1
ATOM 5338 C CA . LYS A 1 666 ? -21.365 -14.634 14.718 1.00 92.25 666 LYS A CA 1
ATOM 5339 C C . LYS A 1 666 ? -21.559 -16.115 14.999 1.00 92.25 666 LYS A C 1
ATOM 5341 O O . LYS A 1 666 ? -21.065 -16.619 16.002 1.00 92.25 666 LYS A O 1
ATOM 5346 N N . ASP A 1 667 ? -22.240 -16.794 14.083 1.00 90.31 667 ASP A N 1
ATOM 5347 C CA . ASP A 1 667 ? -22.560 -18.216 14.200 1.00 90.31 667 ASP A CA 1
ATOM 5348 C C . ASP A 1 667 ? -23.221 -18.513 15.563 1.00 90.31 667 ASP A C 1
ATOM 5350 O O . ASP A 1 667 ? -24.248 -17.908 15.868 1.00 90.31 667 ASP A O 1
ATOM 5354 N N . ASP A 1 668 ? -22.635 -19.381 16.391 1.00 89.00 668 ASP A N 1
ATOM 5355 C CA . ASP A 1 668 ? -23.158 -19.725 17.724 1.00 89.00 668 ASP A CA 1
ATOM 5356 C C . ASP A 1 668 ? -22.591 -18.839 18.854 1.00 89.00 668 ASP A C 1
ATOM 5358 O O . ASP A 1 668 ? -22.858 -19.073 20.034 1.00 89.00 668 ASP A O 1
ATOM 5362 N N . VAL A 1 669 ? -21.780 -17.828 18.526 1.00 93.00 669 VAL A N 1
ATOM 5363 C CA . VAL A 1 669 ? -21.140 -16.947 19.508 1.00 93.00 669 VAL A CA 1
ATOM 5364 C C . VAL A 1 669 ? -21.856 -15.604 19.567 1.00 93.00 669 VAL A C 1
ATOM 5366 O O . VAL A 1 669 ? -21.975 -14.891 18.571 1.00 93.00 669 VAL A O 1
ATOM 5369 N N . THR A 1 670 ? -22.278 -15.229 20.775 1.00 94.31 670 THR A N 1
ATOM 5370 C CA . THR A 1 670 ? -22.819 -13.900 21.078 1.00 94.31 670 THR A CA 1
ATOM 5371 C C . THR A 1 670 ? -21.971 -13.238 22.155 1.00 94.31 670 THR A C 1
ATOM 5373 O O . THR A 1 670 ? -21.899 -13.720 23.288 1.00 94.31 670 THR A O 1
ATOM 5376 N N . LEU A 1 671 ? -21.344 -12.116 21.805 1.00 95.44 671 LEU A N 1
ATOM 5377 C CA . LEU A 1 671 ? -20.714 -11.219 22.768 1.00 95.44 671 LEU A CA 1
ATOM 5378 C C . LEU A 1 671 ? -21.672 -10.069 23.060 1.00 95.44 671 LEU A C 1
ATOM 5380 O O . LEU A 1 671 ? -22.004 -9.294 22.166 1.00 95.44 671 LEU A O 1
ATOM 5384 N N . PHE A 1 672 ? -22.124 -9.969 24.303 1.00 95.38 672 PHE A N 1
ATOM 5385 C CA . PHE A 1 672 ? -22.932 -8.862 24.789 1.00 95.38 672 PHE A CA 1
ATOM 5386 C C . PHE A 1 672 ? -22.045 -7.788 25.412 1.00 95.38 672 PHE A C 1
ATOM 5388 O O . PHE A 1 672 ? -21.171 -8.078 26.225 1.00 95.38 672 PHE A O 1
ATOM 5395 N N . CYS A 1 673 ? -22.277 -6.538 25.046 1.00 95.56 673 CYS A N 1
ATOM 5396 C CA . CYS A 1 673 ? -21.456 -5.408 25.432 1.00 95.56 673 CYS A CA 1
ATOM 5397 C C . CYS A 1 673 ? -22.302 -4.345 26.131 1.00 95.56 673 CYS A C 1
ATOM 5399 O O . CYS A 1 673 ? -23.345 -3.919 25.625 1.00 95.56 673 CYS A O 1
ATOM 5401 N N . VAL A 1 674 ? -21.799 -3.881 27.273 1.00 95.62 674 VAL A N 1
ATOM 5402 C CA . VAL A 1 674 ? -22.342 -2.749 28.020 1.00 95.62 674 VAL A CA 1
ATOM 5403 C C . VAL A 1 674 ? -21.337 -1.612 27.941 1.00 95.62 674 VAL A C 1
ATOM 5405 O O . VAL A 1 674 ? -20.196 -1.749 28.382 1.00 95.62 674 VAL A O 1
ATOM 5408 N N . LEU A 1 675 ? -21.762 -0.501 27.351 1.00 96.25 675 LEU A N 1
ATOM 5409 C CA . LEU A 1 675 ? -20.951 0.691 27.159 1.00 96.25 675 LEU A CA 1
ATOM 5410 C C . LEU A 1 675 ? -21.472 1.804 28.066 1.00 96.25 675 LEU A C 1
ATOM 5412 O O . LEU A 1 675 ? -22.622 2.220 27.917 1.00 96.25 675 LEU A O 1
ATOM 5416 N N . ASN A 1 676 ? -20.633 2.299 28.971 1.00 95.81 676 ASN A N 1
ATOM 5417 C CA . ASN A 1 676 ? -20.932 3.468 29.790 1.00 95.81 676 ASN A CA 1
ATOM 5418 C C . ASN A 1 676 ? -20.210 4.689 29.210 1.00 95.81 676 ASN A C 1
ATOM 5420 O O . ASN A 1 676 ? -18.985 4.749 29.181 1.00 95.81 676 ASN A O 1
ATOM 5424 N N . LEU A 1 677 ? -20.985 5.655 28.724 1.00 95.56 677 LEU A N 1
ATOM 5425 C CA . LEU A 1 677 ? -20.515 6.898 28.104 1.00 95.56 677 LEU A CA 1
ATOM 5426 C C . LEU A 1 677 ? -20.636 8.106 29.041 1.00 95.56 677 LEU A C 1
ATOM 5428 O O . LEU A 1 677 ? -20.344 9.233 28.638 1.00 95.56 677 LEU A O 1
ATOM 5432 N N . SER A 1 678 ? -21.155 7.896 30.251 1.00 94.00 678 SER A N 1
ATOM 5433 C CA . SER A 1 678 ? -21.373 8.961 31.223 1.00 94.00 678 SER A CA 1
ATOM 5434 C C . SER A 1 678 ? -20.102 9.276 32.011 1.00 94.00 678 SER A C 1
ATOM 5436 O O . SER A 1 678 ? -19.102 8.573 31.914 1.00 94.00 678 SER A O 1
ATOM 5438 N N . GLU A 1 679 ? -20.169 10.329 32.824 1.00 91.44 679 GLU A N 1
ATOM 5439 C CA . GLU A 1 679 ? -19.127 10.687 33.796 1.00 91.44 679 GLU A CA 1
ATOM 5440 C C . GLU A 1 679 ? -19.316 9.979 35.156 1.00 91.44 679 GLU A C 1
ATOM 5442 O O . GLU A 1 679 ? -18.623 10.298 36.118 1.00 91.44 679 GLU A O 1
ATOM 5447 N N . ASN A 1 680 ? -20.270 9.043 35.264 1.00 91.62 680 ASN A N 1
ATOM 5448 C CA . ASN A 1 680 ? -20.589 8.334 36.503 1.00 91.62 680 ASN A CA 1
ATOM 5449 C C . ASN A 1 680 ? -20.427 6.820 36.325 1.00 91.62 680 ASN A C 1
ATOM 5451 O O . ASN A 1 680 ? -20.892 6.237 35.345 1.00 91.62 680 ASN A O 1
ATOM 5455 N N . SER A 1 681 ? -19.796 6.164 37.295 1.00 92.12 681 SER A N 1
ATOM 5456 C CA . SER A 1 681 ? -19.728 4.701 37.337 1.00 92.12 681 SER A CA 1
ATOM 5457 C C . SER A 1 681 ? -21.057 4.109 37.792 1.00 92.12 681 SER A C 1
ATOM 5459 O O . SER A 1 681 ? -21.714 4.658 38.676 1.00 92.12 681 SER A O 1
ATOM 5461 N N . ILE A 1 682 ? -21.401 2.954 37.235 1.00 90.69 682 ILE A N 1
ATOM 5462 C CA . ILE A 1 682 ? -22.542 2.145 37.657 1.00 90.69 682 ILE A CA 1
ATOM 5463 C C . ILE A 1 682 ? -22.039 1.105 38.649 1.00 90.69 682 ILE A C 1
ATOM 5465 O O . ILE A 1 682 ? -21.090 0.369 38.370 1.00 90.69 682 ILE A O 1
ATOM 5469 N N . GLY A 1 683 ? -22.654 1.046 39.824 1.00 86.50 683 GLY A N 1
ATOM 5470 C CA . GLY A 1 683 ? -22.299 0.093 40.867 1.00 86.50 683 GLY A CA 1
ATOM 5471 C C . GLY A 1 683 ? -22.933 -1.284 40.655 1.00 86.50 683 GLY A C 1
ATOM 5472 O O . GLY A 1 683 ? -24.023 -1.413 40.116 1.00 86.50 683 GLY A O 1
ATOM 5473 N N . SER A 1 684 ? -22.316 -2.334 41.208 1.00 82.06 684 SER A N 1
ATOM 5474 C CA . SER A 1 684 ? -22.835 -3.721 41.143 1.00 82.06 684 SER A CA 1
ATOM 5475 C C . SER A 1 684 ? -24.217 -3.965 41.785 1.00 82.06 684 SER A C 1
ATOM 5477 O O . SER A 1 684 ? -24.751 -5.066 41.688 1.00 82.06 684 SER A O 1
ATOM 5479 N N . GLY A 1 685 ? -24.781 -2.976 42.486 1.00 82.75 685 GLY A N 1
ATOM 5480 C CA . GLY A 1 685 ? -26.140 -3.026 43.038 1.00 82.75 685 GLY A CA 1
ATOM 5481 C C . GLY A 1 685 ? -27.188 -2.334 42.163 1.00 82.75 685 GLY A C 1
ATOM 5482 O O . GLY A 1 685 ? -28.376 -2.416 42.466 1.00 82.75 685 GLY A O 1
ATOM 5483 N N . GLU A 1 686 ? -26.766 -1.648 41.104 1.00 84.75 686 GLU A N 1
ATOM 5484 C CA . GLU A 1 686 ? -27.653 -0.948 40.184 1.00 84.75 686 GLU A CA 1
ATOM 5485 C C . GLU A 1 686 ? -28.073 -1.874 39.042 1.00 84.75 686 GLU A C 1
ATOM 5487 O O . GLU A 1 686 ? -27.298 -2.703 38.567 1.00 84.75 686 GLU A O 1
ATOM 5492 N N . MET A 1 687 ? -29.332 -1.745 38.624 1.00 87.25 687 MET A N 1
ATOM 5493 C CA . MET A 1 687 ? -29.917 -2.587 37.585 1.00 87.25 687 MET A CA 1
ATOM 5494 C C . MET A 1 687 ? -29.741 -1.975 36.196 1.00 87.25 687 MET A C 1
ATOM 5496 O O . MET A 1 687 ? -30.042 -0.795 35.982 1.00 87.25 687 MET A O 1
ATOM 5500 N N . ILE A 1 688 ? -29.326 -2.814 35.250 1.00 88.25 688 ILE A N 1
ATOM 5501 C CA . ILE A 1 688 ? -29.285 -2.537 33.815 1.00 88.25 688 ILE A CA 1
ATOM 5502 C C . ILE A 1 688 ? -30.279 -3.488 33.145 1.00 88.25 688 ILE A C 1
ATOM 5504 O O . ILE A 1 688 ? -30.093 -4.703 33.180 1.00 88.25 688 ILE A O 1
ATOM 5508 N N . SER A 1 689 ? -31.352 -2.951 32.563 1.00 86.56 689 SER A N 1
ATOM 5509 C CA . SER A 1 689 ? -32.353 -3.770 31.866 1.00 86.56 689 SER A CA 1
ATOM 5510 C C . SER A 1 689 ? -31.719 -4.460 30.655 1.00 86.56 689 SER A C 1
ATOM 5512 O O . SER A 1 689 ? -31.075 -3.810 29.829 1.00 86.56 689 SER A O 1
ATOM 5514 N N . LEU A 1 690 ? -31.871 -5.781 30.565 1.00 84.94 690 LEU A N 1
ATOM 5515 C CA . LEU A 1 690 ? -31.399 -6.576 29.439 1.00 84.94 690 LEU A CA 1
ATOM 5516 C C . LEU A 1 690 ? -32.479 -6.658 28.356 1.00 84.94 690 LEU A C 1
ATOM 5518 O O . LEU A 1 690 ? -33.668 -6.794 28.661 1.00 84.94 690 LEU A O 1
ATOM 5522 N N . PRO A 1 691 ? -32.088 -6.642 27.073 1.00 78.94 691 PRO A N 1
ATOM 5523 C CA . PRO A 1 691 ? -33.027 -6.903 25.995 1.00 78.94 691 PRO A CA 1
ATOM 5524 C C . PRO A 1 691 ? -33.565 -8.335 26.086 1.00 78.94 691 PRO A C 1
ATOM 5526 O O . PRO A 1 691 ? -32.842 -9.263 26.438 1.00 78.94 691 PRO A O 1
ATOM 5529 N N . MET A 1 692 ? -34.829 -8.535 25.696 1.00 68.88 692 MET A N 1
ATOM 5530 C CA . MET A 1 692 ? -35.495 -9.849 25.763 1.00 68.88 692 MET A CA 1
ATOM 5531 C C . MET A 1 692 ? -34.776 -10.959 24.978 1.00 68.88 692 MET A C 1
ATOM 5533 O O . MET A 1 692 ? -35.012 -12.138 25.225 1.00 68.88 692 MET A O 1
ATOM 5537 N N . THR A 1 693 ? -33.928 -10.593 24.016 1.00 65.56 693 THR A N 1
ATOM 5538 C CA . THR A 1 693 ? -33.100 -11.510 23.222 1.00 65.56 693 THR A CA 1
ATOM 5539 C C . THR A 1 693 ? -31.973 -12.157 24.028 1.00 65.56 693 THR A C 1
ATOM 5541 O O . THR A 1 693 ? -31.424 -13.162 23.589 1.00 65.56 693 THR A O 1
ATOM 5544 N N . ILE A 1 694 ? -31.640 -11.619 25.204 1.00 70.88 694 ILE A N 1
ATOM 5545 C CA . ILE A 1 694 ? -30.540 -12.077 26.053 1.00 70.88 694 ILE A CA 1
ATOM 5546 C C . ILE A 1 694 ? -31.136 -12.639 27.344 1.00 70.88 694 ILE A C 1
ATOM 5548 O O . ILE A 1 694 ? -31.365 -11.923 28.314 1.00 70.88 694 ILE A O 1
ATOM 5552 N N . SER A 1 695 ? -31.416 -13.943 27.334 1.00 64.88 695 SER A N 1
ATOM 5553 C CA . SER A 1 695 ? -31.973 -14.682 28.479 1.00 64.88 695 SER A CA 1
ATOM 5554 C C . SER A 1 695 ? -31.020 -15.750 29.037 1.00 64.88 695 SER A C 1
ATOM 5556 O O . SER A 1 695 ? -31.447 -16.600 29.817 1.00 64.88 695 SER A O 1
ATOM 5558 N N . GLY A 1 696 ? -29.763 -15.757 28.581 1.00 73.19 696 GLY A N 1
ATOM 5559 C CA . GLY A 1 696 ? -28.734 -16.732 28.952 1.00 73.19 696 GLY A CA 1
ATOM 5560 C C . GLY A 1 696 ? -27.876 -16.296 30.140 1.00 73.19 696 GLY A C 1
ATOM 5561 O O . GLY A 1 696 ? -27.994 -15.177 30.647 1.00 73.19 696 GLY A O 1
ATOM 5562 N N . GLN A 1 697 ? -26.985 -17.187 30.575 1.00 85.38 697 GLN A N 1
ATOM 5563 C CA . GLN A 1 697 ? -25.972 -16.845 31.572 1.00 85.38 697 GLN A CA 1
ATOM 5564 C C . GLN A 1 697 ? -24.908 -15.951 30.917 1.00 85.38 697 GLN A C 1
ATOM 5566 O O . GLN A 1 697 ? -24.482 -16.207 29.792 1.00 85.38 697 GLN A O 1
ATOM 5571 N N . LEU A 1 698 ? -24.487 -14.896 31.619 1.00 90.62 698 LEU A N 1
ATOM 5572 C CA . LEU A 1 698 ? -23.444 -13.981 31.156 1.00 90.62 698 LEU A CA 1
ATOM 5573 C C . LEU A 1 698 ? -22.134 -14.275 31.884 1.00 90.62 698 LEU A C 1
ATOM 5575 O O . LEU A 1 698 ? -22.067 -14.184 33.110 1.00 90.62 698 LEU A O 1
ATOM 5579 N N . GLU A 1 699 ? -21.094 -14.598 31.126 1.00 91.81 699 GLU A N 1
ATOM 5580 C CA . GLU A 1 699 ? -19.731 -14.769 31.631 1.00 91.81 699 GLU A CA 1
ATOM 5581 C C . GLU A 1 699 ? -18.889 -13.549 31.230 1.00 91.81 699 GLU A C 1
ATOM 5583 O O . GLU A 1 699 ? -18.883 -13.189 30.051 1.00 91.81 699 GLU A O 1
ATOM 5588 N N . PRO A 1 700 ? -18.195 -12.870 32.162 1.00 92.69 700 PRO A N 1
ATOM 5589 C CA . PRO A 1 700 ? -17.340 -11.744 31.807 1.00 92.69 700 PRO A CA 1
ATOM 5590 C C . PRO A 1 700 ? -16.191 -12.208 30.909 1.00 92.69 700 PRO A C 1
ATOM 5592 O O . PRO A 1 700 ? -15.427 -13.098 31.268 1.00 92.69 700 PRO A O 1
ATOM 5595 N N . ALA A 1 701 ? -16.073 -11.579 29.744 1.00 94.19 701 ALA A N 1
ATOM 5596 C CA . ALA A 1 701 ? -15.040 -11.873 28.759 1.00 94.19 701 ALA A CA 1
ATOM 5597 C C . ALA A 1 701 ? -13.933 -10.811 28.755 1.00 94.19 701 ALA A C 1
ATOM 5599 O O . ALA A 1 701 ? -12.770 -11.151 28.564 1.00 94.19 701 ALA A O 1
ATOM 5600 N N . PHE A 1 702 ? -14.280 -9.530 28.949 1.00 95.94 702 PHE A N 1
ATOM 5601 C CA . PHE A 1 702 ? -13.316 -8.425 28.899 1.00 95.94 702 PHE A CA 1
ATOM 5602 C C . PHE A 1 702 ? -13.835 -7.138 29.540 1.00 95.94 702 PHE A C 1
ATOM 5604 O O . PHE A 1 702 ? -15.043 -6.904 29.603 1.00 95.94 702 PHE A O 1
ATOM 5611 N N . THR A 1 703 ? -12.909 -6.275 29.951 1.00 95.88 703 THR A N 1
ATOM 5612 C CA . THR A 1 703 ? -13.176 -4.893 30.357 1.00 95.88 703 THR A CA 1
ATOM 5613 C C . THR A 1 703 ? -12.055 -3.974 29.872 1.00 95.88 703 THR A C 1
ATOM 5615 O O . THR A 1 703 ? -10.874 -4.310 29.989 1.00 95.88 703 THR A O 1
ATOM 5618 N N . THR A 1 704 ? -12.415 -2.804 29.338 1.00 96.50 704 THR A N 1
ATOM 5619 C CA . THR A 1 704 ? -11.439 -1.735 29.054 1.00 96.50 704 THR A CA 1
ATOM 5620 C C . THR A 1 704 ? -10.948 -1.044 30.323 1.00 96.50 704 THR A C 1
ATOM 5622 O O . THR A 1 704 ? -9.930 -0.362 30.283 1.00 96.50 704 THR A O 1
ATOM 5625 N N . GLU A 1 705 ? -11.669 -1.196 31.436 1.00 94.88 705 GLU A N 1
ATOM 5626 C CA . GLU A 1 705 ? -11.294 -0.654 32.737 1.00 94.88 705 GLU A CA 1
ATOM 5627 C C . GLU A 1 705 ? -10.668 -1.759 33.597 1.00 94.88 705 GLU A C 1
ATOM 5629 O O . GLU A 1 705 ? -11.359 -2.681 34.037 1.00 94.88 705 GLU A O 1
ATOM 5634 N N . SER A 1 706 ? -9.354 -1.675 33.804 1.00 94.56 706 SER A N 1
ATOM 5635 C CA . SER A 1 706 ? -8.621 -2.498 34.764 1.00 94.56 706 SER A CA 1
ATOM 5636 C C . SER A 1 706 ? -7.297 -1.841 35.136 1.00 94.56 706 SER A C 1
ATOM 5638 O O . SER A 1 706 ? -6.605 -1.286 34.275 1.00 94.56 706 SER A O 1
ATOM 5640 N N . SER A 1 707 ? -6.910 -1.978 36.405 1.00 93.81 707 SER A N 1
ATOM 5641 C CA . SER A 1 707 ? -5.628 -1.505 36.933 1.00 93.81 707 SER A CA 1
ATOM 5642 C C . SER A 1 707 ? -4.418 -2.187 36.275 1.00 93.81 707 SER A C 1
ATOM 5644 O O . SER A 1 707 ? -3.316 -1.633 36.282 1.00 93.81 707 SER A O 1
ATOM 5646 N N . VAL A 1 708 ? -4.632 -3.349 35.640 1.00 93.81 708 VAL A N 1
ATOM 5647 C CA . VAL A 1 708 ? -3.636 -4.074 34.833 1.00 93.81 708 VAL A CA 1
ATOM 5648 C C . VAL A 1 708 ? -3.229 -3.276 33.592 1.00 93.81 708 VAL A C 1
ATOM 5650 O O . VAL A 1 708 ? -2.058 -3.279 33.214 1.00 93.81 708 VAL A O 1
ATOM 5653 N N . TRP A 1 709 ? -4.176 -2.575 32.959 1.00 94.62 709 TRP A N 1
ATOM 5654 C CA . TRP A 1 709 ? -3.912 -1.789 31.750 1.00 94.62 709 TRP A CA 1
ATOM 5655 C C . TRP A 1 709 ? -3.262 -0.455 32.084 1.00 94.62 709 TRP A C 1
ATOM 5657 O O . TRP A 1 709 ? -2.355 -0.005 31.385 1.00 94.62 709 TRP A O 1
ATOM 5667 N N . TYR A 1 710 ? -3.736 0.184 33.151 1.00 94.06 710 TYR A N 1
ATOM 5668 C CA . TYR A 1 710 ? -3.234 1.473 33.588 1.00 94.06 710 TYR A CA 1
ATOM 5669 C C . TYR A 1 710 ? -3.487 1.664 35.090 1.00 94.06 710 TYR A C 1
ATOM 5671 O O . TYR A 1 710 ? -4.626 1.506 35.523 1.00 94.06 710 TYR A O 1
ATOM 5679 N N . PRO A 1 711 ? -2.497 2.082 35.903 1.00 91.69 711 PRO A N 1
ATOM 5680 C CA . PRO A 1 711 ? -2.640 2.113 37.365 1.00 91.69 711 PRO A CA 1
ATOM 5681 C C . PRO A 1 711 ? -3.762 3.002 37.924 1.00 91.69 711 PRO A C 1
ATOM 5683 O O . PRO A 1 711 ? -4.129 2.859 39.085 1.00 91.69 711 PRO A O 1
ATOM 5686 N N . GLN A 1 712 ? -4.265 3.964 37.142 1.00 90.94 712 GLN A N 1
ATOM 5687 C CA . GLN A 1 712 ? -5.366 4.853 37.546 1.00 90.94 712 GLN A CA 1
ATOM 5688 C C . GLN A 1 712 ? -6.749 4.338 37.120 1.00 90.94 712 GLN A C 1
ATOM 5690 O O . GLN A 1 712 ? -7.746 5.019 37.364 1.00 90.94 712 GLN A O 1
ATOM 5695 N N . PHE A 1 713 ? -6.810 3.198 36.432 1.00 93.75 713 PHE A N 1
ATOM 5696 C CA . PHE A 1 713 ? -8.065 2.518 36.134 1.00 93.75 713 PHE A CA 1
ATOM 5697 C C . PHE A 1 713 ? -8.476 1.655 37.329 1.00 93.75 713 PHE A C 1
ATOM 5699 O O . PHE A 1 713 ? -7.635 1.192 38.101 1.00 93.75 713 PHE A O 1
ATOM 5706 N N . GLU A 1 714 ? -9.778 1.462 37.486 1.00 90.56 714 GLU A N 1
ATOM 5707 C CA . GLU A 1 714 ? -10.374 0.754 38.618 1.00 90.56 714 GLU A CA 1
ATOM 5708 C C . GLU A 1 714 ? -10.878 -0.627 38.188 1.00 90.56 714 GLU A C 1
ATOM 5710 O O . GLU A 1 714 ? -11.519 -0.774 37.156 1.00 90.56 714 GLU A O 1
ATOM 5715 N N . ASP A 1 715 ? -10.590 -1.674 38.958 1.00 89.56 715 ASP A N 1
ATOM 5716 C CA . ASP A 1 715 ? -11.033 -3.012 38.567 1.00 89.56 715 ASP A CA 1
ATOM 5717 C C . ASP A 1 715 ? -12.541 -3.196 38.777 1.00 89.56 715 ASP A C 1
ATOM 5719 O O . ASP A 1 715 ? -13.087 -2.953 39.858 1.00 89.56 715 ASP A O 1
ATOM 5723 N N . GLU A 1 716 ? -13.206 -3.687 37.732 1.00 86.69 716 GLU A N 1
ATOM 5724 C CA . GLU A 1 716 ? -14.620 -4.040 37.769 1.00 86.69 716 GLU A CA 1
ATOM 5725 C C . GLU A 1 716 ? -14.892 -5.177 38.775 1.00 86.69 716 GLU A C 1
ATOM 5727 O O . GLU A 1 716 ? -14.151 -6.154 38.871 1.00 86.69 716 GLU A O 1
ATOM 5732 N N . ASN A 1 717 ? -16.022 -5.114 39.483 1.00 83.62 717 ASN A N 1
ATOM 5733 C CA . ASN A 1 717 ? -16.458 -6.167 40.399 1.00 83.62 717 ASN A CA 1
ATOM 5734 C C . ASN A 1 717 ? -16.760 -7.469 39.639 1.00 83.62 717 ASN A C 1
ATOM 5736 O O . ASN A 1 717 ? -17.543 -7.470 38.683 1.00 83.62 717 ASN A O 1
ATOM 5740 N N . GLU A 1 718 ? -16.203 -8.586 40.104 1.00 80.62 718 GLU A N 1
ATOM 5741 C CA . GLU A 1 718 ? -16.420 -9.926 39.541 1.00 80.62 718 GLU A CA 1
ATOM 5742 C C . GLU A 1 718 ? -17.836 -10.472 39.793 1.00 80.62 718 GLU A C 1
ATOM 5744 O O . GLU A 1 718 ? -18.312 -11.336 39.057 1.00 80.62 718 GLU A O 1
ATOM 5749 N N . ASN A 1 719 ? -18.545 -9.962 40.807 1.00 83.06 719 ASN A N 1
ATOM 5750 C CA . ASN A 1 719 ? -19.903 -10.396 41.126 1.00 83.06 719 ASN A CA 1
ATOM 5751 C C . ASN A 1 719 ? -20.906 -9.882 40.088 1.00 83.06 719 ASN A C 1
ATOM 5753 O O . ASN A 1 719 ? -21.354 -8.736 40.155 1.00 83.06 719 ASN A O 1
ATOM 5757 N N . ILE A 1 720 ? -21.300 -10.767 39.174 1.00 87.06 720 ILE A N 1
ATOM 5758 C CA . ILE A 1 720 ? -22.302 -10.511 38.139 1.00 87.06 720 ILE A CA 1
ATOM 5759 C C . ILE A 1 720 ? -23.544 -11.341 38.435 1.00 87.06 720 ILE A C 1
ATOM 5761 O O . ILE A 1 720 ? -23.455 -12.546 38.676 1.00 87.06 720 ILE A O 1
ATOM 5765 N N . ARG A 1 721 ? -24.715 -10.702 38.415 1.00 87.94 721 ARG A N 1
ATOM 5766 C CA . ARG A 1 721 ? -26.006 -11.378 38.594 1.00 87.94 721 ARG A CA 1
ATOM 5767 C C . ARG A 1 721 ? -26.970 -10.989 37.486 1.00 87.94 721 ARG A C 1
ATOM 5769 O O . ARG A 1 721 ? -27.070 -9.818 37.136 1.00 87.94 721 ARG A O 1
ATOM 5776 N N . VAL A 1 722 ? -27.675 -11.984 36.957 1.00 88.12 722 VAL A N 1
ATOM 5777 C CA . VAL A 1 722 ? -28.772 -11.802 36.004 1.00 88.12 722 VAL A CA 1
ATOM 5778 C C . VAL A 1 722 ? -30.029 -12.362 36.654 1.00 88.12 722 VAL A C 1
ATOM 5780 O O . VAL A 1 722 ? -30.119 -13.562 36.907 1.00 88.12 722 VAL A O 1
ATOM 5783 N N . GLU A 1 723 ? -30.977 -11.487 36.970 1.00 87.69 723 GLU A N 1
ATOM 5784 C CA . GLU A 1 723 ? -32.207 -11.826 37.696 1.00 87.69 723 GLU A CA 1
ATOM 5785 C C . GLU A 1 723 ? -33.415 -11.173 37.011 1.00 87.69 723 GLU A C 1
ATOM 5787 O O . GLU A 1 723 ? -33.249 -10.325 36.139 1.00 87.69 723 GLU A O 1
ATOM 5792 N N . LEU A 1 724 ? -34.642 -11.573 37.356 1.00 86.44 724 LEU A N 1
ATOM 5793 C CA . LEU A 1 724 ? -35.834 -10.876 36.861 1.00 86.44 724 LEU A CA 1
ATOM 5794 C C . LEU A 1 724 ? -35.864 -9.452 37.425 1.00 86.44 724 LEU A C 1
ATOM 5796 O O . LEU A 1 724 ? -35.642 -9.256 38.621 1.00 86.44 724 LEU A O 1
ATOM 5800 N N . CYS A 1 725 ? -36.141 -8.472 36.568 1.00 85.69 725 CYS A N 1
ATOM 5801 C CA . CYS A 1 725 ? -36.274 -7.089 36.997 1.00 85.69 725 CYS A CA 1
ATOM 5802 C C . CYS A 1 725 ? -37.417 -6.949 38.021 1.00 85.69 725 CYS A C 1
ATOM 5804 O O . CYS A 1 725 ? -38.459 -7.597 37.871 1.00 85.69 725 CYS A O 1
ATOM 5806 N N . PRO A 1 726 ? -37.257 -6.098 39.051 1.00 84.56 726 PRO A N 1
ATOM 5807 C CA . PRO A 1 726 ? -38.341 -5.786 39.972 1.00 84.56 726 PRO A CA 1
ATOM 5808 C C . PRO A 1 726 ? -39.557 -5.243 39.214 1.00 84.56 726 PRO A C 1
ATOM 5810 O O . PRO A 1 726 ? -39.406 -4.404 38.331 1.00 84.56 726 PRO A O 1
ATOM 5813 N N . ASP A 1 727 ? -40.751 -5.714 39.575 1.00 81.00 727 ASP A N 1
ATOM 5814 C CA . ASP A 1 727 ? -42.042 -5.226 39.065 1.00 81.00 727 ASP A CA 1
ATOM 5815 C C . ASP A 1 727 ? -42.291 -5.376 37.544 1.00 81.00 727 ASP A C 1
ATOM 5817 O O . ASP A 1 727 ? -43.291 -4.863 37.038 1.00 81.00 727 ASP A O 1
ATOM 5821 N N . GLU A 1 728 ? -41.464 -6.141 36.817 1.00 76.56 728 GLU A N 1
ATOM 5822 C CA . GLU A 1 728 ? -41.661 -6.442 35.392 1.00 76.56 728 GLU A CA 1
ATOM 5823 C C . GLU A 1 728 ? -41.770 -7.952 35.119 1.00 76.56 728 GLU A C 1
ATOM 5825 O O . GLU A 1 728 ? -40.937 -8.761 35.531 1.00 76.56 728 GLU A O 1
ATOM 5830 N N . GLU A 1 729 ? -42.796 -8.365 34.367 1.00 71.38 729 GLU A N 1
ATOM 5831 C CA . GLU A 1 729 ? -42.910 -9.751 33.908 1.00 71.38 729 GLU A CA 1
ATOM 5832 C C . GLU A 1 729 ? -42.035 -9.975 32.664 1.00 71.38 729 GLU A C 1
ATOM 5834 O O . GLU A 1 729 ? -42.263 -9.373 31.617 1.00 71.38 729 GLU A O 1
ATOM 5839 N N . ARG A 1 730 ? -41.098 -10.933 32.749 1.00 75.62 730 ARG A N 1
ATOM 5840 C CA . ARG A 1 730 ? -40.252 -11.430 31.635 1.00 75.62 730 ARG A CA 1
ATOM 5841 C C . ARG A 1 730 ? -39.155 -10.480 31.138 1.00 75.62 730 ARG A C 1
ATOM 5843 O O . ARG A 1 730 ? -38.656 -10.678 30.030 1.00 75.62 730 ARG A O 1
ATOM 5850 N N . VAL A 1 731 ? -38.748 -9.506 31.944 1.00 83.31 731 VAL A N 1
ATOM 5851 C CA . VAL A 1 731 ? -37.563 -8.681 31.673 1.00 83.31 731 VAL A CA 1
ATOM 5852 C C . VAL A 1 731 ? -36.469 -9.067 32.661 1.00 83.31 731 VAL A C 1
ATOM 5854 O O . VAL A 1 731 ? -36.724 -9.195 33.858 1.00 83.31 731 VAL A O 1
ATOM 5857 N N . TYR A 1 732 ? -35.263 -9.315 32.154 1.00 87.00 732 TYR A N 1
ATOM 5858 C CA . TYR A 1 732 ? -34.099 -9.634 32.976 1.00 87.00 732 TYR A CA 1
ATOM 5859 C C . TYR A 1 732 ? -33.265 -8.379 33.213 1.00 87.00 732 TYR A C 1
ATOM 5861 O O . TYR A 1 732 ? -33.163 -7.514 32.349 1.00 87.00 732 TYR A O 1
ATOM 5869 N N . CYS A 1 733 ? -32.657 -8.291 34.386 1.00 89.31 733 CYS A N 1
ATOM 5870 C CA . CYS A 1 733 ? -31.805 -7.202 34.816 1.00 89.31 733 CYS A CA 1
ATOM 5871 C C . CYS A 1 733 ? -30.406 -7.737 35.107 1.00 89.31 733 CYS A C 1
ATOM 5873 O O . CYS A 1 733 ? -30.235 -8.720 35.831 1.00 89.31 733 CYS A O 1
ATOM 5875 N N . LEU A 1 734 ? -29.410 -7.063 34.543 1.00 90.50 734 LEU A N 1
ATOM 5876 C CA . LEU A 1 734 ? -28.003 -7.260 34.835 1.00 90.50 734 LEU A CA 1
ATOM 5877 C C . LEU A 1 734 ? -27.598 -6.368 36.008 1.00 90.50 734 LEU A C 1
ATOM 5879 O O . LEU A 1 734 ? -27.781 -5.152 35.969 1.00 90.50 734 LEU A O 1
ATOM 5883 N N . TYR A 1 735 ? -26.998 -6.990 37.014 1.00 90.25 735 TYR A N 1
ATOM 5884 C CA . TYR A 1 735 ? -26.316 -6.342 38.123 1.00 90.25 735 TYR A CA 1
ATOM 5885 C C . TYR A 1 735 ? -24.820 -6.578 37.951 1.00 90.25 735 TYR A C 1
ATOM 5887 O O . TYR A 1 735 ? -24.310 -7.667 38.230 1.00 90.25 735 TYR A O 1
ATOM 5895 N N . ALA A 1 736 ? -24.133 -5.565 37.439 1.00 90.75 736 ALA A N 1
ATOM 5896 C CA . ALA A 1 736 ? -22.696 -5.565 37.218 1.00 90.75 736 ALA A CA 1
ATOM 5897 C C . ALA A 1 736 ? -22.173 -4.140 37.402 1.00 90.75 736 ALA A C 1
ATOM 5899 O O . ALA A 1 736 ? -22.886 -3.179 37.118 1.00 90.75 736 ALA A O 1
ATOM 5900 N N . SER A 1 737 ? -20.937 -4.000 37.880 1.00 92.00 737 SER A N 1
ATOM 5901 C CA . SER A 1 737 ? -20.280 -2.696 37.840 1.00 92.00 737 SER A CA 1
ATOM 5902 C C . SER A 1 737 ? -19.899 -2.349 36.400 1.00 92.00 737 SER A C 1
ATOM 5904 O O . SER A 1 737 ? -19.550 -3.241 35.619 1.00 92.00 737 SER A O 1
ATOM 5906 N N . VAL A 1 738 ? -20.012 -1.075 36.042 1.00 93.38 738 VAL A N 1
ATOM 5907 C CA . VAL A 1 738 ? -19.491 -0.547 34.777 1.00 93.38 738 VAL A CA 1
ATOM 5908 C C . VAL A 1 738 ? -18.969 0.859 35.041 1.00 93.38 738 VAL A C 1
ATOM 5910 O O . VAL A 1 738 ? -19.758 1.792 35.231 1.00 93.38 738 VAL A O 1
ATOM 5913 N N . HIS A 1 739 ? -17.650 1.020 35.093 1.00 94.38 739 HIS A N 1
ATOM 5914 C CA . HIS A 1 739 ? -17.013 2.315 35.319 1.00 94.38 739 HIS A CA 1
ATOM 5915 C C . HIS A 1 739 ? -17.355 3.331 34.219 1.00 94.38 739 HIS A C 1
ATOM 5917 O O . HIS A 1 739 ? -17.805 3.000 33.123 1.00 94.38 739 HIS A O 1
ATOM 5923 N N . TYR A 1 740 ? -17.208 4.609 34.546 1.00 93.38 740 TYR A N 1
ATOM 5924 C CA . TYR A 1 740 ? -17.434 5.694 33.598 1.00 93.38 740 TYR A CA 1
ATOM 5925 C C . TYR A 1 740 ? -16.445 5.622 32.424 1.00 93.38 740 TYR A C 1
ATOM 5927 O O . TYR A 1 740 ? -15.285 5.254 32.601 1.00 93.38 740 TYR A O 1
ATOM 5935 N N . HIS A 1 741 ? -16.900 5.969 31.219 1.00 94.62 741 HIS A N 1
ATOM 5936 C CA . HIS A 1 741 ? -16.141 5.793 29.972 1.00 94.62 741 HIS A CA 1
ATOM 5937 C C . HIS A 1 741 ? -15.535 4.386 29.800 1.00 94.62 741 HIS A C 1
ATOM 5939 O O . HIS A 1 741 ? -14.418 4.263 29.300 1.00 94.62 741 HIS A O 1
ATOM 5945 N N . SER A 1 742 ? -16.249 3.323 30.190 1.00 95.69 742 SER A N 1
ATOM 5946 C CA . SER A 1 742 ? -15.773 1.939 30.065 1.00 95.69 742 SER A CA 1
ATOM 5947 C C . SER A 1 742 ? -16.691 1.041 29.228 1.00 95.69 742 SER A C 1
ATOM 5949 O O . SER A 1 742 ? -17.880 1.308 29.016 1.00 95.69 742 SER A O 1
ATOM 5951 N N . LEU A 1 743 ? -16.088 -0.013 28.680 1.00 96.56 743 LEU A N 1
ATOM 5952 C CA . LEU A 1 743 ? -16.735 -1.061 27.912 1.00 96.56 743 LEU A CA 1
ATOM 5953 C C . LEU A 1 743 ? -16.513 -2.376 28.641 1.00 96.56 743 LEU A C 1
ATOM 5955 O O . LEU A 1 743 ? -15.375 -2.828 28.791 1.00 96.56 743 LEU A O 1
ATOM 5959 N N . ARG A 1 744 ? -17.617 -3.015 29.018 1.00 96.00 744 ARG A N 1
ATOM 5960 C CA . ARG A 1 744 ? -17.623 -4.346 29.612 1.00 96.00 744 ARG A CA 1
ATOM 5961 C C . ARG A 1 744 ? -18.252 -5.341 28.646 1.00 96.00 744 ARG A C 1
ATOM 5963 O O . ARG A 1 744 ? -19.326 -5.097 28.097 1.00 96.00 744 ARG A O 1
ATOM 5970 N N . VAL A 1 745 ? -17.565 -6.454 28.419 1.00 96.06 745 VAL A N 1
ATOM 5971 C CA . VAL A 1 745 ? -17.933 -7.485 27.444 1.00 96.06 745 VAL A CA 1
ATOM 5972 C C . VAL A 1 745 ? -18.232 -8.780 28.176 1.00 96.06 745 VAL A C 1
ATOM 5974 O O . VAL A 1 745 ? -17.459 -9.221 29.028 1.00 96.06 745 VAL A O 1
ATOM 5977 N N . PHE A 1 746 ? -19.331 -9.410 27.796 1.00 95.00 746 PHE A N 1
ATOM 5978 C CA . PHE A 1 746 ? -19.800 -10.678 28.319 1.00 95.00 746 PHE A CA 1
ATOM 5979 C C . PHE A 1 746 ? -20.001 -11.663 27.173 1.00 95.00 746 PHE A C 1
ATOM 5981 O O . PHE A 1 746 ? -20.521 -11.302 26.119 1.00 95.00 746 PHE A O 1
ATOM 5988 N N . LYS A 1 747 ? -19.640 -12.921 27.384 1.00 94.19 747 LYS A N 1
ATOM 5989 C CA . LYS A 1 747 ? -20.047 -14.026 26.525 1.00 94.19 747 LYS A CA 1
ATOM 5990 C C . LYS A 1 747 ? -21.408 -14.533 26.996 1.00 94.19 747 LYS A C 1
ATOM 5992 O O . LYS A 1 747 ? -21.591 -14.778 28.189 1.00 94.19 747 LYS A O 1
ATOM 5997 N N . VAL A 1 748 ? -22.347 -14.688 26.069 1.00 92.06 748 VAL A N 1
ATOM 5998 C CA . VAL A 1 748 ? -23.635 -15.338 26.346 1.00 92.06 748 VAL A CA 1
ATOM 5999 C C . VAL A 1 748 ? -23.452 -16.853 26.226 1.00 92.06 748 VAL A C 1
ATOM 6001 O O . VAL A 1 748 ? -22.897 -17.319 25.228 1.00 92.06 748 VAL A O 1
ATOM 6004 N N . ILE A 1 749 ? -23.880 -17.596 27.252 1.00 86.62 749 ILE A N 1
ATOM 6005 C CA . ILE A 1 749 ? -23.817 -19.068 27.334 1.00 86.62 749 ILE A CA 1
ATOM 6006 C C . ILE A 1 749 ? -25.199 -19.682 27.136 1.00 86.62 749 ILE A C 1
ATOM 6008 O O . ILE A 1 749 ? -26.166 -19.171 27.757 1.00 86.62 749 ILE A O 1
#

Radius of gyration: 45.44 Å; Cα contacts (8 Å, |Δi|>4): 1295; chains: 1; bounding box: 80×47×173 Å

pLDDT: mean 79.36, std 17.57, range [27.42, 98.25]

Secondary structure (DSSP, 8-state):
-HHHHHHHHHHHHHHHHHHTT--S-HHHHHHHHHHHHHHHHHHHHH---HHHHHHHHHHHHHHHHHHHHHHHHHHHHHHHHHHHHTTS--S----HHHHTTTT-TTTTTTTEEE-TTS-EEE------PPPHHHHHHHHHHHHHHHHHHHHHHHHHTTSS-------PPTT--BGGGB--S-SEEEEEEEEEEEEETTEEEEEEEEEEEE-TTEEEEEEEEE-SS-EEEEEPEEPTTSEEEEEEET--TT-EEEEEEEETTT--EEEE--TT-SEEESTTSTT-EEE-----PPP-PPP--GGG--EEEE-HHHHS---TTS-HHHHHHHTHHHHHHHT--EEEE----TT--BTTTB---S----HHHHHHHHHHHHHTT-EEEEEE--SEE-TTSTTTTTTSSSSS-TTB--SGGGEETTEEEB---TTSSHHHHHHHHHHHIIIII---EEEETTHHHHHEESTTGGGT-SEE-HHHHHHHHHHHHH-SSEEES--------SS----B----SHHHHHHHHHHHH-SS--HHHHHHHHHHHTT-TTSEEESS-TTTTTS-SS-TT--HHHHHHHHHHHHHHHHSSSEEEEETTTTTT------SSPPPP-GGGGSTTSTTHHHHHHHHHHHHHHHHTT-TT-EEEEEEEETTTTEEEEEEEETTEEEEEEEE-SSSPBPTTSEEEPPTT--S-EEEEEES--TTT-TTS-PPPS--EEEEPTT-TT-EEEE--B-TTEEEEEEE-

Sequence (749 aa):
MLVQALSVASMTFYPFVTICQTCHKENVQEGVMLIVLSSAISLLINTASPVVWSVYTPLFLFTCVLWLVVFLLFDVCSILIFVMEVASIPNEYFDTKAYFKNKDRQLWLKGFVVGHSGLPIRRRKVQRNMSTKSMFFLSISSVLLFTLTVITILLGAGVITWGYATICPEGFNLPNCERMDFLDTYIWQGNKKYKIDSHECYYGVAFRTWAPMASAVSVIFSNSTHTHVYPMTQQYDGCWFTNVCDASVDDTYYFQYISKASDRRCPRLSIGAKEILFFNEPGQVNRISSSYSAEKLSLFNFEEAIVYQVFLPAFLGKEDTDYYLRQLTYQINYFANLGITTLELFPIEQYSCDSEIPNCWSEFGTITQLREFVVTAHTKNIRVLLDVSWALFDSRSLLYDIDCNGSWGSFFHSEASSLIGERRRLDFNLMKQSGNYIEKIVSQWRNEAGVDGVVWLDSGCLFYGGKHCKQGYGSTDYDAISVIQQIRDASDYLHVGFPGFSHSRSAIRRTLSRPGCSPRTTTAQSLFSESPLSVAKISSFLSELNRYPKSVLCFEDRATAHTRFVDASFSTERLRRQALAVGIMMLGPTVPCLFMGTEFFTEQNFTAVPDELNWSFMNPEDKHHGFLQMTAELIRIRRDFMIAGGNLMVHGHDLERGIVLFSVEKDDVTLFCVLNLSENSIGSGEMISLPMTISGQLEPAFTTESSVWYPQFEDENENIRVELCPDEERVYCLYASVHYHSLRVFKVI

Nearest PDB structures (foldseek):
  8zqa-assembly1_C  TM=7.793E-01  e=1.841E-28  Rhodothermus profundi
  7xsy-assembly1_C  TM=7.461E-01  e=1.500E-26  Crocosphaera subtropica ATCC 51142
  5gr1-assembly1_A  TM=7.572E-01  e=2.460E-26  Crocosphaera subtropica ATCC 51142
  7xsy-assembly1_D  TM=7.392E-01  e=1.769E-26  Crocosphaera subtropica ATCC 51142
  3wdh-assembly1_A  TM=6.841E-01  e=5.785E-22  Anoxybacillus sp. LM18-11

Organism: Blastocystis hominis (NCBI:txid12968)

InterPro domains:
  IPR013783 Immunoglobulin-like fold [G3DSA:2.60.40.10] (177-268)
  IPR014756 Immunoglobulin E-set [SSF81296] (202-258)
  IPR017853 Glycoside hydrolase superfamily [SSF51445] (303-641)

Mean predicted aligned error: 15.16 Å

Solvent-accessible surface area (backbone atoms only — not comparable to full-atom values): 41557 Å² total; per-residue (Å²): 107,71,70,56,52,50,49,52,52,47,66,69,48,48,60,60,60,58,57,77,73,58,95,81,66,78,83,66,52,60,62,56,50,54,53,53,52,53,50,53,51,54,55,59,67,70,55,89,45,73,71,56,49,72,64,44,49,63,53,52,52,50,50,52,52,53,48,50,52,51,52,53,53,49,50,52,50,51,49,55,51,50,61,66,60,69,77,73,78,73,97,79,78,81,64,72,70,68,64,42,73,78,75,52,71,71,54,59,81,69,53,44,46,74,45,100,85,74,48,80,41,72,78,74,91,83,85,80,85,77,68,71,68,62,59,53,54,55,52,50,54,52,53,52,53,50,53,52,49,52,52,51,50,35,44,74,69,60,76,49,71,94,64,74,79,72,42,46,59,90,83,26,81,43,83,92,50,32,76,78,94,68,64,39,67,46,82,49,73,55,97,54,75,23,49,54,94,94,44,76,33,45,36,20,34,35,39,29,48,83,37,69,62,30,67,46,43,26,41,42,39,34,56,100,86,55,73,50,79,43,72,38,48,80,46,97,83,31,30,31,38,39,70,41,68,76,45,55,72,73,28,34,36,36,37,39,32,25,14,66,87,71,70,46,77,36,83,37,75,59,92,71,53,69,33,71,44,51,67,100,43,93,80,52,36,26,35,40,65,84,88,56,81,37,75,69,74,75,76,74,72,63,39,70,34,32,35,37,37,43,54,59,76,24,67,40,71,91,57,99,83,67,38,47,35,58,59,51,47,75,46,48,60,60,45,47,73,44,59,43,34,26,38,36,35,52,49,80,48,78,50,38,24,47,91,92,46,78,30,73,60,74,63,52,66,46,52,66,39,46,19,54,29,41,53,56,32,48,80,62,64,27,43,41,30,38,37,41,61,76,17,54,35,28,83,81,15,64,61,39,30,56,29,40,73,85,46,66,38,86,53,38,50,89,52,75,51,32,47,49,86,85,24,37,23,59,32,35,47,88,86,49,61,45,48,60,52,49,49,52,50,58,48,42,42,38,46,39,21,25,45,47,28,38,35,42,41,57,39,30,34,47,36,16,36,36,84,45,5,76,80,63,39,57,56,76,35,64,45,36,47,51,49,55,48,51,51,58,72,72,47,80,49,45,47,36,29,42,80,79,83,83,76,89,89,75,97,66,86,70,60,38,48,36,75,58,49,59,68,59,18,52,48,50,47,53,51,63,65,42,86,77,48,53,58,69,59,52,54,51,50,54,54,51,42,44,77,43,24,70,25,63,42,26,72,42,41,87,89,49,28,52,58,34,93,42,44,92,82,62,52,75,65,52,56,32,35,50,39,38,51,53,48,50,40,46,58,35,12,25,14,27,33,39,26,77,50,59,51,32,62,44,47,72,46,45,50,78,77,47,64,58,57,78,68,61,41,76,40,84,88,31,80,33,22,23,32,37,51,50,43,28,47,43,44,46,51,30,59,78,59,56,32,53,52,23,48,44,43,75,76,52,68,39,82,88,71,22,36,41,35,32,36,37,37,31,94,94,42,38,38,40,36,45,34,28,47,27,95,56,62,43,50,50,86,43,80,41,82,42,56,81,90,64,82,59,56,75,44,85,71,48,57,64,41,28,41,78,36,34,81,88,37,60,68,63,62,85,66,69,47,79,43,73,34,86,99,46,89,86,35,38,21,38,20,40,39,44,50,44,36,21,36,40,33,24,36,56,93

Foldseek 3Di:
DVVVVVVLVCLLCVLVVVVVPDDDDPPVSVVVVVVSVVVSVVVVVPPPDPVCCVPCVVVVVVSVVVVVVVVVVVVVVVVVVVVVVVVPDDPPPPDPPVVCVPDDPVLVVQQWDQDPVRDTDHDDDDDDDDDPVVVVVVVVVVVVVVVVVVVVVCVVVVVDDPDDPQQAFPQQPDPQSHHDPDAAKDWGAADAWGDRPNDTARIWMKGKHAQQQFPWKWKFKDDPPDTDIGTWDADPLRMTIGIDHPDDFFTKIWMWTAGPPPRDTDTAEGQLQQDWPQQVHPPIIGTHHDFDFADADFADDLLLFQEEEDEQPQQDDPDPDAFSLQVVLVCLVVCLLLPGQEYEYEAPRCQADDLLALNPDPRNDGLVSLLSSQVSNVVSNHAYEYEDEQFKGACSGSQQCNSVHPGRHDQFDPDPQQDAPRIGGGDLAPSDCSLVSVLSNVVSSCGRRNHQEYEYPLQLSLAATHHCSSVNDHDGDVSSVVSVVVSLVPDRHAYECHDPPDDDDDDDCSYDHAPPLPVLLVLLLVQLPDVQHALVSVLVNLVVLQVRLAYEHEVDDLVRLQQFQAAPVDDPSSLLSLLLSLLCQLLTQHRYYYYPPSQLRDNQGQHSPGHHDPPCLVDLPDQSVLSNVSSSLSSVCCVVLVLRNFGKAWQDADRVQQWTWIWTDDDPWIKTKIFASDQFKDALVDWDKDHLVQPADWAWRDKSFDCSSGVPGDDWDRDWDWAADPPDDRIIIIRTIAGHSMMTIIIGD